Protein 8W1K (pdb70)

Secondary structure (DSSP, 8-state):
-EEEEE-HHHHHHHGGGHHHHHHHHTTPPTT----EEEEETTEEEEEE-HHHHHHHHT-TTTEE-TTTS-HHHHHHHT-TT-GGG--HHHHHHHHHHHHHHHT-HHHHHHHHHHHHHHHHHHHHTTBTS-EEHHHHHHHHHHHHHHHHHT----HHHHHHHHHHHHHHHHHTTSTTTHHHHHHHHHHHHHHHHHHHHHHHTTSSPPPTTSHHHHHHT-B-TTSPBPPHHHHHHHHHTTTHHHHHHHHHHHHHHHHHHH-HHHHHHHHH-SSSHHHHHHHHHHHHHS-S--EEEEEESS-EEETTEEE-TT-EEEEEHHHHHT-TTTSSSTTS--GGGGTT--SHHHHTT-TT--BTB-S-TTTSS--S-HHHHHHHHHHHHHHHHSTTEEE--SHHHH---SSSSS---TT--EEEE---/--EEEEE-HHHHHHHGGGHHHHHHHHTTPPTT----EEEEETTEEEEEE-HHHHHHHHT-TTTEE-TTTS-HHHHHHHT-TT-GGG--HHHHHHHHHHHHHHHT-HHHHHHHHHHHHHHHHHHHHTTBTS-EEHHHHHHHHHHHHHHHHHT----HHHHHHHHHHHHHHHTTTTSTTTHHHHHHHHHHHHHHHHHHHHHHHTTSS-PPTTSHHHHHHT-B-TTSPBPPHHHHHHHHHTTTHHHHTHHHHHHHHHHHHHH-HHHHHHHHH-SSSHHHHHHHHHHHHHS-S--EEEEEESS-EEETTEEE-TT-EEEEEHHHHHT-TTTSSSTTS--GGGGTT--SHHHHTT-TT--BTB-S-TTTSSS-TTHHHHHHHHHHHHHHHHSTTEEE--SHHHH---SSSSS---TT--EEEE---/--EEEEE-THHHHHHGGGHHHHHHHHTTPPTT----EEEEETTEEEEEE-HHHHHHHHT-TTTEE-TTTS-HHHHHHHT-TT-GGG--HHHHHHHHHHHHHHHT-HHHHHHHHHHHHHHHHHHHHTTTTS-EEHHHHHHHHHHHHHHHHHT----HHHHHHHHHHHHHHHHHTTSTTTHHHHHHHHHHHHHHHHHHHHHHHTTSS-PPTTSHHHHHHT-B-TTSPBPPHHHHHHHHHTTTHHHHHHHHHHHHHHHHHHH-HHHHHHHHH-SSSHHHHHHHHHHHHHS-S--EEEEEESS-EEETTEEE-TT-EEEEEHHHHHT-TTTSSSTTS--GGGGTT--SHHHHTT-TT--BTB-S-TTTSSS-S-HHHHHHHHHHHHHHHHSTT-EE--SHHHH---SSSSS---TT--EEE-

InterPro domains:
  IPR001128 Cytochrome P450 [PF00067] (288-388)
  IPR036396 Cytochrome P450 superfamily [G3DSA:1.10.630.10] (4-428)
  IPR036396 Cytochrome P450 superfamily [SSF48264] (42-425)

Foldseek 3Di:
DEDEDECQVVCQQAFLNVVVVQCVNVPHDPLDQDWYWYHYPRFIEIEGEALLLQCVQFPLVWWAQAPWDPCLQCCLQQRPPALSNDHDQQNLQQLVLLLVQFFDPVLLVLLQVQLLVLLVVLQVVQAVHKHFLLLRSLLSLLRSLCVSQQVDDPPVVSSVLSVLLSLLQVASFHPVRSVSSVVSSVVQLVVLLVLLVCCVVVVDPGDPPGNSVSLNCRAGPVNHRDHSSNSSSSSCVRRSVSSVLSQLLLLLLLVCVVCVVLLVVLQVDPQLLSLLLSSLLSLLQDAAPQKAKIFTCAWDARPNHTHHHGGIYIYGLNCLSQRVVLDPNSNDSDSVVCSVPDAVVRVLVRQSSQSQGHDDSSVGPGDSNVRSSSSSSSSSNSSSSDVQKAWDPDPQSNDWDSSTPPIGRNRSTMIHGYDD/DQEDEDECQVVCQQAFLNVVVVQCVNSPHDPLDQDWYWYHYPRFIEIEGEAQLLQCVAFPLVWWAQAPWDPCLQCCLQQRPPALRRDHDQQSLQQLVLLLVQAFDPVLLVLLLVQLLVLLVVLQVVQAVHKHFLLLRSLLSLLSSLCVSQQNDDPPVVSSVLSVLLSLLQVASFHPVRSVSSVVSSVVQLVVLLVLLVCCLVVVDPGDPPGNSVSLNCRAGPVSHRDHSSRSSSVSCVSRSVSSVLSQLLLLLLLVCVVCVVLLVCLQPDDQLLSLLLLSLLSLLQDDAPQKAKIFTCAWDARPNHTHHHGGIYIYGLNCLSQRVVLDPPSNDSDSVVCSVPDAVVSVLVRQSSQSQGHDDSSPGPGDSNPRVSSSSSSSSSSSCSDVQKAWDPDPLSNDWDSSTPPIHRNRSTMIHGHDD/DQEDEDECQVLCLQAFLNVVVVQCVNSPHDPLDQDWYWYHHPRFIEIEGEALLLQCVAFPLVWWAQAPWDDCLQCCLQQRPPALRNDDDQQNLQQLVLLLVQFQDPVLLVLLLVQLLVLLVVLQVVQAVHKHFLLPSLLLSLLRSLCVSQQVDDDPVVSSVLSVLLSLLQVASFHPVRSVSSVVSSVVQLVVLLVLLVCCLVVVDPGDPPGNSVSLNCRAGPVSHRDHSSRSSSVSCVSRSVSSVLSQLLLLLLLVCVVCVVLLVVLQVDPQLLSLLLLSLLSLLQDDAPQKAKIFTCAWDDRPNHTHHHGGIYIYGLNCLSQRVVLDPPSNDSDSVVCSVPDAVVRVLPSQSSQSQGHDDSSPGPGDSNVRNSSSSSSSSSSSSSPPVKDWDPDQLSNDWDSSTPPIGRNRSTMIHD

B-factor: mean 31.52, std 11.43, range [15.17, 100.68]

Structure (mmCIF, N/CA/C/O backbone):
data_8W1K
#
_entry.id   8W1K
#
_cell.length_a   158.905
_cell.length_b   170.367
_cell.length_c   121.603
_cell.angle_alpha   90.00
_cell.angle_beta   90.00
_cell.angle_gamma   90.00
#
_symmetry.space_group_name_H-M   'C 2 2 21'
#
loop_
_entity.id
_entity.type
_entity.pdbx_description
1 polymer 'Fatty acid decarboxylase'
2 non-polymer 'PROTOPORPHYRIN IX CONTAINING FE'
3 non-polymer 'OLEIC ACID'
4 non-polymer DI(HYDROXYETHYL)ETHER
5 non-polymer GLYCEROL
6 non-polymer 'CHLORIDE ION'
7 non-polymer 'TRIETHYLENE GLYCOL'
8 water water
#
loop_
_atom_site.group_PDB
_atom_site.id
_atom_site.type_symbol
_atom_site.label_atom_id
_atom_site.label_alt_id
_atom_site.label_comp_id
_atom_site.label_asym_id
_atom_site.label_entity_id
_atom_site.label_seq_id
_atom_site.pdbx_PDB_ins_code
_atom_site.Cartn_x
_atom_site.Cartn_y
_atom_site.Cartn_z
_atom_site.occupancy
_atom_site.B_iso_or_equiv
_atom_site.auth_seq_id
_atom_site.auth_comp_id
_atom_site.auth_asym_id
_atom_site.auth_atom_id
_atom_site.pdbx_PDB_model_num
ATOM 1 N N . PRO A 1 30 ? -23.038 -14.287 47.995 1.00 41.56 9 PRO A N 1
ATOM 2 C CA . PRO A 1 30 ? -21.653 -13.862 47.757 1.00 35.04 9 PRO A CA 1
ATOM 3 C C . PRO A 1 30 ? -21.593 -12.730 46.754 1.00 46.14 9 PRO A C 1
ATOM 4 O O . PRO A 1 30 ? -22.106 -12.866 45.641 1.00 30.27 9 PRO A O 1
ATOM 8 N N . ARG A 1 31 ? -20.992 -11.613 47.147 1.00 43.22 10 ARG A N 1
ATOM 9 C CA . ARG A 1 31 ? -20.909 -10.443 46.290 1.00 45.09 10 ARG A CA 1
ATOM 10 C C . ARG A 1 31 ? -19.468 -9.967 46.209 1.00 43.91 10 ARG A C 1
ATOM 11 O O . ARG A 1 31 ? -18.678 -10.143 47.141 1.00 45.19 10 ARG A O 1
ATOM 19 N N . VAL A 1 32 ? -19.133 -9.370 45.077 1.00 34.68 11 VAL A N 1
ATOM 20 C CA . VAL A 1 32 ? -17.909 -8.603 44.914 1.00 40.19 11 VAL A CA 1
ATOM 21 C C . VAL A 1 32 ? -18.333 -7.159 44.678 1.00 39.56 11 VAL A C 1
ATOM 22 O O . VAL A 1 32 ? -19.203 -6.895 43.842 1.00 37.48 11 VAL A O 1
ATOM 26 N N . SER A 1 33 ? -17.759 -6.233 45.443 1.00 39.38 12 SER A N 1
ATOM 27 C CA . SER A 1 33 ? -18.231 -4.855 45.427 1.00 45.54 12 SER A CA 1
ATOM 28 C C . SER A 1 33 ? -17.674 -4.097 44.226 1.00 43.74 12 SER A C 1
ATOM 29 O O . SER A 1 33 ? -16.640 -4.452 43.648 1.00 42.41 12 SER A O 1
ATOM 32 N N . GLY A 1 34 ? -18.365 -3.024 43.870 1.00 44.53 13 GLY A N 1
ATOM 33 C CA . GLY A 1 34 ? -17.899 -2.143 42.821 1.00 49.41 13 GLY A CA 1
ATOM 34 C C . GLY A 1 34 ? -18.256 -2.667 41.448 1.00 46.65 13 GLY A C 1
ATOM 35 O O . GLY A 1 34 ? -18.881 -3.715 41.280 1.00 51.36 13 GLY A O 1
ATOM 36 N N . ASP A 1 35 ? -17.847 -1.909 40.441 1.00 49.52 14 ASP A N 1
ATOM 37 C CA . ASP A 1 35 ? -18.070 -2.285 39.054 1.00 43.43 14 ASP A CA 1
ATOM 38 C C . ASP A 1 35 ? -16.791 -2.904 38.520 1.00 38.20 14 ASP A C 1
ATOM 39 O O . ASP A 1 35 ? -15.734 -2.275 38.561 1.00 44.94 14 ASP A O 1
ATOM 44 N N . ARG A 1 36 ? -16.889 -4.133 38.019 1.00 39.92 15 ARG A N 1
ATOM 45 C CA . ARG A 1 36 ? -15.710 -4.899 37.637 1.00 33.99 15 ARG A CA 1
ATOM 46 C C . ARG A 1 36 ? -15.560 -5.004 36.128 1.00 37.67 15 ARG A C 1
ATOM 47 O O . ARG A 1 36 ? -14.866 -5.904 35.643 1.00 36.64 15 ARG A O 1
ATOM 55 N N . THR A 1 37 ? -16.207 -4.103 35.376 1.00 35.42 16 THR A N 1
ATOM 56 C CA . THR A 1 37 ? -16.108 -4.153 33.916 1.00 39.19 16 THR A CA 1
ATOM 57 C C . THR A 1 37 ? -14.656 -4.117 33.452 1.00 38.39 16 THR A C 1
ATOM 58 O O . THR A 1 37 ? -14.254 -4.905 32.587 1.00 33.67 16 THR A O 1
ATOM 62 N N . ILE A 1 38 ? -13.843 -3.223 34.032 1.00 33.84 17 ILE A N 1
ATOM 63 C CA . ILE A 1 38 ? -12.458 -3.108 33.578 1.00 34.53 17 ILE A CA 1
ATOM 64 C C . ILE A 1 38 ? -11.701 -4.401 33.831 1.00 35.58 17 ILE A C 1
ATOM 65 O O . ILE A 1 38 ? -10.797 -4.768 33.067 1.00 36.40 17 ILE A O 1
ATOM 70 N N . GLN A 1 39 ? -12.065 -5.120 34.893 1.00 34.18 18 GLN A N 1
ATOM 71 C CA . GLN A 1 39 ? -11.369 -6.350 35.248 1.00 32.47 18 GLN A CA 1
ATOM 72 C C . GLN A 1 39 ? -11.646 -7.474 34.255 1.00 33.81 18 GLN A C 1
ATOM 73 O O . GLN A 1 39 ? -10.843 -8.407 34.155 1.00 39.47 18 GLN A O 1
ATOM 79 N N . PHE A 1 40 ? -12.744 -7.411 33.492 1.00 39.41 19 PHE A N 1
ATOM 80 C CA . PHE A 1 40 ? -12.942 -8.419 32.452 1.00 35.85 19 PHE A CA 1
ATOM 81 C C . PHE A 1 40 ? -11.826 -8.358 31.419 1.00 47.29 19 PHE A C 1
ATOM 82 O O . PHE A 1 40 ? -11.316 -9.394 30.968 1.00 34.41 19 PHE A O 1
ATOM 90 N N . LEU A 1 41 ? -11.420 -7.145 31.040 1.00 35.97 20 LEU A N 1
ATOM 91 C CA . LEU A 1 41 ? -10.383 -7.005 30.038 1.00 39.78 20 LEU A CA 1
ATOM 92 C C . LEU A 1 41 ? -9.012 -7.352 30.601 1.00 37.69 20 LEU A C 1
ATOM 93 O O . LEU A 1 41 ? -8.151 -7.864 29.879 1.00 46.42 20 LEU A O 1
ATOM 98 N N . THR A 1 42 ? -8.781 -7.096 31.885 1.00 29.67 21 THR A N 1
ATOM 99 C CA . THR A 1 42 ? -7.475 -7.429 32.422 1.00 36.19 21 THR A CA 1
ATOM 100 C C . THR A 1 42 ? -7.350 -8.919 32.755 1.00 37.63 21 THR A C 1
ATOM 101 O O . THR A 1 42 ? -6.254 -9.471 32.637 1.00 36.53 21 THR A O 1
ATOM 105 N N . ASP A 1 43 ? -8.445 -9.583 33.169 1.00 27.83 22 ASP A N 1
ATOM 106 C CA . ASP A 1 43 ? -8.407 -10.965 33.637 1.00 29.36 22 ASP A CA 1
ATOM 107 C C . ASP A 1 43 ? -8.746 -12.001 32.564 1.00 26.44 22 ASP A C 1
ATOM 108 O O . ASP A 1 43 ? -8.365 -13.166 32.722 1.00 23.03 22 ASP A O 1
ATOM 113 N N . GLY A 1 44 ? -9.506 -11.632 31.531 1.00 26.38 23 GLY A N 1
ATOM 114 C CA . GLY A 1 44 ? -9.898 -12.593 30.502 1.00 25.67 23 GLY A CA 1
ATOM 115 C C . GLY A 1 44 ? -10.507 -13.866 31.063 1.00 22.43 23 GLY A C 1
ATOM 116 O O . GLY A 1 44 ? -11.513 -13.818 31.780 1.00 24.93 23 GLY A O 1
ATOM 117 N N . TYR A 1 45 ? -9.886 -15.018 30.764 1.00 20.68 24 TYR A N 1
ATOM 118 C CA . TYR A 1 45 ? -10.463 -16.276 31.200 1.00 21.42 24 TYR A CA 1
ATOM 119 C C . TYR A 1 45 ? -10.345 -16.461 32.705 1.00 24.69 24 TYR A C 1
ATOM 120 O O . TYR A 1 45 ? -11.047 -17.303 33.247 1.00 21.89 24 TYR A O 1
ATOM 129 N N . LEU A 1 46 ? -9.466 -15.706 33.387 1.00 26.70 25 LEU A N 1
ATOM 130 C CA . LEU A 1 46 ? -9.331 -15.809 34.840 1.00 24.47 25 LEU A CA 1
ATOM 131 C C . LEU A 1 46 ? -10.404 -15.047 35.601 1.00 27.46 25 LEU A C 1
ATOM 132 O O . LEU A 1 46 ? -10.477 -15.180 36.820 1.00 23.96 25 LEU A O 1
ATOM 137 N N . LEU A 1 47 ? -11.243 -14.260 34.926 1.00 25.70 26 LEU A N 1
ATOM 138 C CA . LEU A 1 47 ? -12.214 -13.439 35.647 1.00 22.44 26 LEU A CA 1
ATOM 139 C C . LEU A 1 47 ? -13.120 -14.238 36.583 1.00 22.78 26 LEU A C 1
ATOM 140 O O . LEU A 1 47 ? -13.219 -13.866 37.767 1.00 23.45 26 LEU A O 1
ATOM 145 N N . PRO A 1 48 ? -13.824 -15.290 36.152 1.00 21.85 27 PRO A N 1
ATOM 146 C CA . PRO A 1 48 ? -14.752 -15.935 37.108 1.00 23.45 27 PRO A CA 1
ATOM 147 C C . PRO A 1 48 ? -14.060 -16.512 38.333 1.00 26.46 27 PRO A C 1
ATOM 148 O O . PRO A 1 48 ? -14.584 -16.392 39.445 1.00 21.09 27 PRO A O 1
ATOM 152 N N . SER A 1 49 ? -12.914 -17.169 38.172 1.00 23.17 28 SER A N 1
ATOM 153 C CA . SER A 1 49 ? -12.294 -17.755 39.363 1.00 19.68 28 SER A CA 1
ATOM 154 C C . SER A 1 49 ? -11.683 -16.663 40.250 1.00 23.06 28 SER A C 1
ATOM 155 O O . SER A 1 49 ? -11.704 -16.792 41.483 1.00 25.40 28 SER A O 1
ATOM 158 N N . ASN A 1 50 ? -11.227 -15.554 39.660 1.00 21.80 29 ASN A N 1
ATOM 159 C CA . ASN A 1 50 ? -10.800 -14.423 40.488 1.00 23.14 29 ASN A CA 1
ATOM 160 C C . ASN A 1 50 ? -11.955 -13.850 41.306 1.00 26.40 29 ASN A C 1
ATOM 161 O O . ASN A 1 50 ? -11.798 -13.559 42.497 1.00 26.22 29 ASN A O 1
ATOM 166 N N . LEU A 1 51 ? -13.138 -13.712 40.706 1.00 27.61 30 LEU A N 1
ATOM 167 C CA . LEU A 1 51 ? -14.258 -13.155 41.476 1.00 27.82 30 LEU A CA 1
ATOM 168 C C . LEU A 1 51 ? -14.758 -14.115 42.551 1.00 22.49 30 LEU A C 1
ATOM 169 O O . LEU A 1 51 ? -15.166 -13.673 43.625 1.00 25.76 30 LEU A O 1
ATOM 174 N N . ARG A 1 52 ? -14.809 -15.424 42.268 1.00 23.11 31 ARG A N 1
ATOM 175 C CA . ARG A 1 52 ? -15.201 -16.353 43.323 1.00 22.98 31 ARG A CA 1
ATOM 176 C C . ARG A 1 52 ? -14.224 -16.271 44.490 1.00 24.01 31 ARG A C 1
ATOM 177 O O . ARG A 1 52 ? -14.625 -16.340 45.665 1.00 26.26 31 ARG A O 1
ATOM 185 N N . LYS A 1 53 ? -12.939 -16.115 44.186 1.00 22.34 32 LYS A N 1
ATOM 186 C CA . LYS A 1 53 ? -11.954 -16.020 45.258 1.00 21.52 32 LYS A CA 1
ATOM 187 C C . LYS A 1 53 ? -12.148 -14.717 46.041 1.00 25.69 32 LYS A C 1
ATOM 188 O O . LYS A 1 53 ? -12.152 -14.719 47.276 1.00 29.92 32 LYS A O 1
ATOM 194 N N . THR A 1 54 ? -12.321 -13.596 45.331 1.00 26.88 33 THR A N 1
ATOM 195 C CA . THR A 1 54 ? -12.490 -12.309 45.999 1.00 26.34 33 THR A CA 1
ATOM 196 C C . THR A 1 54 ? -13.756 -12.300 46.828 1.00 35.17 33 THR A C 1
ATOM 197 O O . THR A 1 54 ? -13.837 -11.590 47.836 1.00 30.99 33 THR A O 1
ATOM 201 N N . ALA A 1 55 ? -14.743 -13.098 46.442 1.00 25.66 34 ALA A N 1
ATOM 202 C CA . ALA A 1 55 ? -15.994 -13.159 47.181 1.00 30.43 34 ALA A CA 1
ATOM 203 C C . ALA A 1 55 ? -15.894 -14.008 48.434 1.00 34.22 34 ALA A C 1
ATOM 204 O O . ALA A 1 55 ? -16.853 -14.036 49.214 1.00 34.72 34 ALA A O 1
ATOM 206 N N . GLY A 1 56 ? -14.787 -14.719 48.632 1.00 27.51 35 GLY A N 1
ATOM 207 C CA . GLY A 1 56 ? -14.643 -15.564 49.798 1.00 29.76 35 GLY A CA 1
ATOM 208 C C . GLY A 1 56 ? -15.139 -16.969 49.632 1.00 32.18 35 GLY A C 1
ATOM 209 O O . GLY A 1 56 ? -15.276 -17.684 50.631 1.00 32.88 35 GLY A O 1
ATOM 210 N N . LEU A 1 57 ? -15.433 -17.392 48.411 1.00 24.53 36 LEU A N 1
ATOM 211 C CA . LEU A 1 57 ? -15.878 -18.755 48.192 1.00 26.77 36 LEU A CA 1
ATOM 212 C C . LEU A 1 57 ? -14.698 -19.713 48.289 1.00 29.07 36 LEU A C 1
ATOM 213 O O . LEU A 1 57 ? -13.549 -19.341 48.034 1.00 28.80 36 LEU A O 1
ATOM 218 N N . GLU A 1 58 ? -14.990 -20.954 48.634 1.00 29.87 37 GLU A N 1
ATOM 219 C CA . GLU A 1 58 ? -13.919 -21.934 48.604 1.00 33.27 37 GLU A CA 1
ATOM 220 C C . GLU A 1 58 ? -13.671 -22.396 47.164 1.00 32.88 37 GLU A C 1
ATOM 221 O O . GLU A 1 58 ? -14.570 -22.332 46.310 1.00 28.83 37 GLU A O 1
ATOM 227 N N . PRO A 1 59 ? -12.456 -22.839 46.844 1.00 28.98 38 PRO A N 1
ATOM 228 C CA . PRO A 1 59 ? -12.229 -23.406 45.513 1.00 25.75 38 PRO A CA 1
ATOM 229 C C . PRO A 1 59 ? -13.251 -24.503 45.275 1.00 32.98 38 PRO A C 1
ATOM 230 O O . PRO A 1 59 ? -13.676 -25.184 46.210 1.00 34.55 38 PRO A O 1
ATOM 234 N N . GLU A 1 60 ? -13.706 -24.617 44.035 1.00 28.99 39 GLU A N 1
ATOM 235 C CA . GLU A 1 60 ? -14.674 -25.624 43.608 1.00 29.01 39 GLU A CA 1
ATOM 236 C C . GLU A 1 60 ? -16.097 -25.354 44.093 1.00 24.87 39 GLU A C 1
ATOM 237 O O . GLU A 1 60 ? -16.994 -26.193 43.866 1.00 28.68 39 GLU A O 1
ATOM 243 N N . SER A 1 61 ? -16.360 -24.190 44.689 1.00 27.02 40 SER A N 1
ATOM 244 C CA . SER A 1 61 ? -17.716 -23.857 45.100 1.00 27.80 40 SER A CA 1
ATOM 245 C C . SER A 1 61 ? -18.664 -23.773 43.909 1.00 28.28 40 SER A C 1
ATOM 246 O O . SER A 1 61 ? -18.329 -23.215 42.864 1.00 28.58 40 SER A O 1
ATOM 249 N N . MET A 1 62 ? -19.883 -24.267 44.099 1.00 27.72 41 MET A N 1
ATOM 250 C CA . MET A 1 62 ? -20.932 -24.099 43.106 1.00 32.17 41 MET A CA 1
ATOM 251 C C . MET A 1 62 ? -21.881 -22.963 43.444 1.00 33.12 41 MET A C 1
ATOM 252 O O . MET A 1 62 ? -22.937 -22.849 42.813 1.00 32.38 41 MET A O 1
ATOM 257 N N A CYS A 1 63 ? -21.526 -22.104 44.413 0.39 30.42 42 CYS A N 1
ATOM 258 N N B CYS A 1 63 ? -21.522 -22.122 44.409 0.61 30.39 42 CYS A N 1
ATOM 259 C CA A CYS A 1 63 ? -22.358 -20.959 44.778 0.39 31.55 42 CYS A CA 1
ATOM 260 C CA B CYS A 1 63 ? -22.344 -20.969 44.742 0.61 31.59 42 CYS A CA 1
ATOM 261 C C A CYS A 1 63 ? -22.181 -19.827 43.762 0.39 28.60 42 CYS A C 1
ATOM 262 C C B CYS A 1 63 ? -22.195 -19.879 43.683 0.61 28.56 42 CYS A C 1
ATOM 263 O O A CYS A 1 63 ? -21.059 -19.549 43.328 0.39 27.87 42 CYS A O 1
ATOM 264 O O B CYS A 1 63 ? -21.096 -19.655 43.164 0.61 27.77 42 CYS A O 1
ATOM 269 N N . PRO A 1 64 ? -23.266 -19.155 43.382 1.00 28.40 43 PRO A N 1
ATOM 270 C CA . PRO A 1 64 ? -23.152 -18.016 42.460 1.00 28.59 43 PRO A CA 1
ATOM 271 C C . PRO A 1 64 ? -22.395 -16.859 43.092 1.00 30.43 43 PRO A C 1
ATOM 272 O O . PRO A 1 64 ? -22.362 -16.709 44.314 1.00 33.35 43 PRO A O 1
ATOM 276 N N . VAL A 1 65 ? -21.777 -16.028 42.249 1.00 26.75 44 VAL A N 1
ATOM 277 C CA . VAL A 1 65 ? -21.135 -14.801 42.727 1.00 25.98 44 VAL A CA 1
ATOM 278 C C . VAL A 1 65 ? -21.694 -13.642 41.916 1.00 30.29 44 VAL A C 1
ATOM 279 O O . VAL A 1 65 ? -21.837 -13.746 40.690 1.00 24.68 44 VAL A O 1
ATOM 283 N N . THR A 1 66 ? -22.020 -12.545 42.594 1.00 27.58 45 THR A N 1
ATOM 284 C CA . THR A 1 66 ? -22.646 -11.393 41.948 1.00 26.76 45 THR A CA 1
ATOM 285 C C . THR A 1 66 ? -21.745 -10.178 42.050 1.00 32.48 45 THR A C 1
ATOM 286 O O . THR A 1 66 ? -21.137 -9.932 43.098 1.00 31.81 45 THR A O 1
ATOM 290 N N . THR A 1 67 ? -21.638 -9.445 40.940 1.00 27.33 46 THR A N 1
ATOM 291 C CA . THR A 1 67 ? -20.874 -8.208 40.865 1.00 30.71 46 THR A CA 1
ATOM 292 C C . THR A 1 67 ? -21.644 -7.235 39.969 1.00 27.25 46 THR A C 1
ATOM 293 O O . THR A 1 67 ? -22.783 -7.496 39.575 1.00 31.14 46 THR A O 1
ATOM 297 N N . LYS A 1 68 ? -21.046 -6.090 39.664 1.00 29.81 47 LYS A N 1
ATOM 298 C CA . LYS A 1 68 ? -21.616 -5.172 38.690 1.00 33.76 47 LYS A CA 1
ATOM 299 C C . LYS A 1 68 ? -20.762 -5.203 37.438 1.00 32.08 47 LYS A C 1
ATOM 300 O O . LYS A 1 68 ? -19.537 -5.114 37.522 1.00 34.94 47 LYS A O 1
ATOM 306 N N . LEU A 1 69 ? -21.409 -5.346 36.289 1.00 31.23 48 LEU A N 1
ATOM 307 C CA . LEU A 1 69 ? -20.741 -5.270 35.000 1.00 36.83 48 LEU A CA 1
ATOM 308 C C . LEU A 1 69 ? -21.588 -4.363 34.130 1.00 30.66 48 LEU A C 1
ATOM 309 O O . LEU A 1 69 ? -22.816 -4.492 34.122 1.00 32.57 48 LEU A O 1
ATOM 314 N N . LEU A 1 70 ? -20.942 -3.413 33.458 1.00 39.26 49 LEU A N 1
ATOM 315 C CA . LEU A 1 70 ? -21.641 -2.491 32.559 1.00 41.99 49 LEU A CA 1
ATOM 316 C C . LEU A 1 70 ? -22.799 -1.793 33.268 1.00 39.78 49 LEU A C 1
ATOM 317 O O . LEU A 1 70 ? -23.887 -1.621 32.708 1.00 37.58 49 LEU A O 1
ATOM 322 N N . GLY A 1 71 ? -22.577 -1.421 34.529 1.00 36.09 50 GLY A N 1
ATOM 323 C CA . GLY A 1 71 ? -23.572 -0.695 35.290 1.00 38.52 50 GLY A CA 1
ATOM 324 C C . GLY A 1 71 ? -24.773 -1.473 35.788 1.00 45.80 50 GLY A C 1
ATOM 325 O O . GLY A 1 71 ? -25.715 -0.859 36.291 1.00 40.05 50 GLY A O 1
ATOM 326 N N . GLN A 1 72 ? -24.805 -2.795 35.655 1.00 33.88 51 GLN A N 1
ATOM 327 C CA . GLN A 1 72 ? -25.913 -3.579 36.194 1.00 29.61 51 GLN A CA 1
ATOM 328 C C . GLN A 1 72 ? -25.371 -4.812 36.897 1.00 29.81 51 GLN A C 1
ATOM 329 O O . GLN A 1 72 ? -24.250 -5.250 36.637 1.00 30.95 51 GLN A O 1
ATOM 335 N N . ASP A 1 73 ? -26.207 -5.404 37.747 1.00 29.09 52 ASP A N 1
ATOM 336 C CA . ASP A 1 73 ? -25.820 -6.648 38.390 1.00 29.08 52 ASP A CA 1
ATOM 337 C C . ASP A 1 73 ? -25.559 -7.739 37.354 1.00 27.59 52 ASP A C 1
ATOM 338 O O . ASP A 1 73 ? -26.173 -7.778 36.278 1.00 24.05 52 ASP A O 1
ATOM 343 N N . ALA A 1 74 ? -24.633 -8.634 37.700 1.00 26.16 53 ALA A N 1
ATOM 344 C CA . ALA A 1 74 ? -24.348 -9.830 36.917 1.00 23.35 53 ALA A CA 1
ATOM 345 C C . ALA A 1 74 ? -23.998 -10.934 37.891 1.00 31.88 53 ALA A C 1
ATOM 346 O O . ALA A 1 74 ? -23.121 -10.759 38.740 1.00 27.14 53 ALA A O 1
ATOM 348 N N . THR A 1 75 ? -24.669 -12.062 37.773 1.00 22.70 54 THR A N 1
ATOM 349 C CA . THR A 1 75 ? -24.423 -13.191 38.650 1.00 23.73 54 THR A CA 1
ATOM 350 C C . THR A 1 75 ? -23.760 -14.284 37.823 1.00 24.18 54 THR A C 1
ATOM 351 O O . THR A 1 75 ? -24.292 -14.668 36.779 1.00 23.17 54 THR A O 1
ATOM 355 N N . ILE A 1 76 ? -22.617 -14.781 38.280 1.00 24.13 55 ILE A N 1
ATOM 356 C CA . ILE A 1 76 ? -21.856 -15.781 37.530 1.00 23.57 55 ILE A CA 1
ATOM 357 C C . ILE A 1 76 ? -22.122 -17.145 38.148 1.00 25.81 55 ILE A C 1
ATOM 358 O O . ILE A 1 76 ? -21.929 -17.327 39.356 1.00 25.58 55 ILE A O 1
ATOM 363 N N . VAL A 1 77 ? -22.536 -18.115 37.308 1.00 22.41 56 VAL A N 1
ATOM 364 C CA . VAL A 1 77 ? -22.927 -19.465 37.715 1.00 21.62 56 VAL A CA 1
ATOM 365 C C . VAL A 1 77 ? -22.117 -20.473 36.891 1.00 18.79 56 VAL A C 1
ATOM 366 O O . VAL A 1 77 ? -21.625 -20.155 35.800 1.00 22.41 56 VAL A O 1
ATOM 370 N N . ARG A 1 78 ? -21.930 -21.673 37.445 1.00 23.43 57 ARG A N 1
ATOM 371 C CA . ARG A 1 78 ? -21.242 -22.732 36.701 1.00 24.83 57 ARG A CA 1
ATOM 372 C C . ARG A 1 78 ? -21.813 -24.081 37.111 1.00 27.69 57 ARG A C 1
ATOM 373 O O . ARG A 1 78 ? -22.515 -24.192 38.112 1.00 31.60 57 ARG A O 1
ATOM 381 N N . GLY A 1 79 ? -21.528 -25.123 36.310 1.00 23.63 58 GLY A N 1
ATOM 382 C CA . GLY A 1 79 ? -22.000 -26.451 36.662 1.00 22.56 58 GLY A CA 1
ATOM 383 C C . GLY A 1 79 ? -23.420 -26.717 36.188 1.00 25.70 58 GLY A C 1
ATOM 384 O O . GLY A 1 79 ? -24.093 -25.876 35.579 1.00 25.55 58 GLY A O 1
ATOM 385 N N . SER A 1 80 ? -23.872 -27.936 36.482 1.00 27.74 59 SER A N 1
ATOM 386 C CA . SER A 1 80 ? -25.140 -28.431 35.943 1.00 20.86 59 SER A CA 1
ATOM 387 C C . SER A 1 80 ? -26.321 -27.569 36.360 1.00 24.73 59 SER A C 1
ATOM 388 O O . SER A 1 80 ? -27.214 -27.300 35.542 1.00 26.29 59 SER A O 1
ATOM 391 N N . ALA A 1 81 ? -26.366 -27.148 37.625 1.00 24.73 60 ALA A N 1
ATOM 392 C CA . ALA A 1 81 ? -27.486 -26.306 38.052 1.00 28.74 60 ALA A CA 1
ATOM 393 C C . ALA A 1 81 ? -27.426 -24.941 37.370 1.00 24.19 60 ALA A C 1
ATOM 394 O O . ALA A 1 81 ? -28.460 -24.378 36.984 1.00 25.71 60 ALA A O 1
ATOM 396 N N . GLY A 1 82 ? -26.220 -24.415 37.189 1.00 20.13 61 GLY A N 1
ATOM 397 C CA . GLY A 1 82 ? -26.065 -23.153 36.485 1.00 24.74 61 GLY A CA 1
ATOM 398 C C . GLY A 1 82 ? -26.490 -23.271 35.032 1.00 25.20 61 GLY A C 1
ATOM 399 O O . GLY A 1 82 ? -27.077 -22.336 34.465 1.00 21.94 61 GLY A O 1
ATOM 400 N N . ILE A 1 83 ? -26.208 -24.427 34.412 1.00 21.55 62 ILE A N 1
ATOM 401 C CA . ILE A 1 83 ? -26.633 -24.669 33.033 1.00 22.53 62 ILE A CA 1
ATOM 402 C C . ILE A 1 83 ? -28.157 -24.655 32.947 1.00 25.94 62 ILE A C 1
ATOM 403 O O . ILE A 1 83 ? -28.750 -24.012 32.069 1.00 22.25 62 ILE A O 1
ATOM 408 N N . ASP A 1 84 ? -28.817 -25.342 33.877 1.00 24.68 63 ASP A N 1
ATOM 409 C CA . ASP A 1 84 ? -30.271 -25.407 33.835 1.00 22.24 63 ASP A CA 1
ATOM 410 C C . ASP A 1 84 ? -30.894 -24.031 33.960 1.00 27.75 63 ASP A C 1
ATOM 411 O O . ASP A 1 84 ? -31.901 -23.746 33.299 1.00 25.12 63 ASP A O 1
ATOM 416 N N . LEU A 1 85 ? -30.310 -23.162 34.795 1.00 21.45 64 LEU A N 1
ATOM 417 C CA . LEU A 1 85 ? -30.816 -21.793 34.921 1.00 22.87 64 LEU A CA 1
ATOM 418 C C . LEU A 1 85 ? -30.608 -21.007 33.638 1.00 25.95 64 LEU A C 1
ATOM 419 O O . LEU A 1 85 ? -31.539 -20.376 33.118 1.00 24.83 64 LEU A O 1
ATOM 424 N N . PHE A 1 86 ? -29.383 -21.021 33.127 1.00 22.29 65 PHE A N 1
ATOM 425 C CA . PHE A 1 86 ? -29.011 -20.215 31.972 1.00 20.42 65 PHE A CA 1
ATOM 426 C C . PHE A 1 86 ? -29.894 -20.524 30.765 1.00 21.62 65 PHE A C 1
ATOM 427 O O . PHE A 1 86 ? -30.293 -19.619 30.029 1.00 22.35 65 PHE A O 1
ATOM 435 N N . TYR A 1 87 ? -30.253 -21.791 30.569 1.00 20.07 66 TYR A N 1
ATOM 436 C CA . TYR A 1 87 ? -31.016 -22.222 29.409 1.00 23.95 66 TYR A CA 1
ATOM 437 C C . TYR A 1 87 ? -32.507 -22.310 29.697 1.00 24.48 66 TYR A C 1
ATOM 438 O O . TYR A 1 87 ? -33.255 -22.866 28.891 1.00 24.11 66 TYR A O 1
ATOM 447 N N . ASP A 1 88 ? -32.964 -21.737 30.804 1.00 18.93 67 ASP A N 1
ATOM 448 C CA . ASP A 1 88 ? -34.406 -21.741 31.106 1.00 20.16 67 ASP A CA 1
ATOM 449 C C . ASP A 1 88 ? -35.009 -20.501 30.451 1.00 22.82 67 ASP A C 1
ATOM 450 O O . ASP A 1 88 ? -34.926 -19.391 30.987 1.00 22.78 67 ASP A O 1
ATOM 455 N N . GLU A 1 89 ? -35.612 -20.680 29.276 1.00 21.82 68 GLU A N 1
ATOM 456 C CA . GLU A 1 89 ? -36.133 -19.532 28.543 1.00 23.68 68 GLU A CA 1
ATOM 457 C C . GLU A 1 89 ? -37.413 -18.959 29.144 1.00 28.00 68 GLU A C 1
ATOM 458 O O . GLU A 1 89 ? -37.897 -17.938 28.649 1.00 25.47 68 GLU A O 1
ATOM 464 N N . ASP A 1 90 ? -37.970 -19.586 30.169 1.00 26.22 69 ASP A N 1
ATOM 465 C CA . ASP A 1 90 ? -39.033 -18.939 30.932 1.00 29.95 69 ASP A CA 1
ATOM 466 C C . ASP A 1 90 ? -38.515 -17.758 31.743 1.00 30.36 69 ASP A C 1
ATOM 467 O O . ASP A 1 90 ? -39.305 -16.870 32.089 1.00 27.39 69 ASP A O 1
ATOM 472 N N . VAL A 1 91 ? -37.225 -17.740 32.093 1.00 25.71 70 VAL A N 1
ATOM 473 C CA . VAL A 1 91 ? -36.691 -16.667 32.938 1.00 25.57 70 VAL A CA 1
ATOM 474 C C . VAL A 1 91 ? -35.487 -15.962 32.328 1.00 23.50 70 VAL A C 1
ATOM 475 O O . VAL A 1 91 ? -35.064 -14.922 32.841 1.00 26.80 70 VAL A O 1
ATOM 479 N N . MET A 1 92 ? -34.912 -16.504 31.255 1.00 22.37 71 MET A N 1
ATOM 480 C CA . MET A 1 92 ? -33.718 -15.921 30.646 1.00 26.33 71 MET A CA 1
ATOM 481 C C . MET A 1 92 ? -34.009 -15.513 29.203 1.00 23.54 71 MET A C 1
ATOM 482 O O . MET A 1 92 ? -34.628 -16.267 28.453 1.00 24.92 71 MET A O 1
ATOM 487 N N . GLN A 1 93 ? -33.525 -14.334 28.813 1.00 16.84 72 GLN A N 1
ATOM 488 C CA . GLN A 1 93 ? -33.594 -13.849 27.449 1.00 22.00 72 GLN A CA 1
ATOM 489 C C . GLN A 1 93 ? -32.178 -13.527 26.993 1.00 24.98 72 GLN A C 1
ATOM 490 O O . GLN A 1 93 ? -31.277 -13.360 27.812 1.00 26.11 72 GLN A O 1
ATOM 496 N N . ARG A 1 94 ? -31.971 -13.450 25.682 1.00 20.71 73 ARG A N 1
ATOM 497 C CA . ARG A 1 94 ? -30.661 -13.045 25.181 1.00 20.96 73 ARG A CA 1
ATOM 498 C C . ARG A 1 94 ? -30.611 -11.639 24.614 1.00 21.22 73 ARG A C 1
ATOM 499 O O . ARG A 1 94 ? -29.510 -11.088 24.478 1.00 24.94 73 ARG A O 1
ATOM 507 N N . GLU A 1 95 ? -31.749 -11.044 24.256 1.00 19.65 74 GLU A N 1
ATOM 508 C CA . GLU A 1 95 ? -31.681 -9.712 23.672 1.00 23.05 74 GLU A CA 1
ATOM 509 C C . GLU A 1 95 ? -31.016 -8.755 24.654 1.00 21.61 74 GLU A C 1
ATOM 510 O O . GLU A 1 95 ? -31.455 -8.631 25.802 1.00 27.32 74 GLU A O 1
ATOM 516 N N . GLY A 1 96 ? -29.962 -8.080 24.201 1.00 24.54 75 GLY A N 1
ATOM 517 C CA . GLY A 1 96 ? -29.259 -7.114 25.024 1.00 28.21 75 GLY A CA 1
ATOM 518 C C . GLY A 1 96 ? -28.239 -7.706 25.981 1.00 28.68 75 GLY A C 1
ATOM 519 O O . GLY A 1 96 ? -27.554 -6.942 26.689 1.00 26.19 75 GLY A O 1
ATOM 520 N N . ALA A 1 97 ? -28.104 -9.037 26.032 1.00 24.12 76 ALA A N 1
ATOM 521 C CA . ALA A 1 97 ? -27.202 -9.630 27.023 1.00 22.08 76 ALA A CA 1
ATOM 522 C C . ALA A 1 97 ? -25.738 -9.432 26.642 1.00 19.79 76 ALA A C 1
ATOM 523 O O . ALA A 1 97 ? -24.913 -9.111 27.502 1.00 24.28 76 ALA A O 1
ATOM 525 N N . MET A 1 98 ? -25.396 -9.625 25.387 1.00 24.57 77 MET A N 1
ATOM 526 C CA . MET A 1 98 ? -24.016 -9.471 24.977 1.00 21.38 77 MET A CA 1
ATOM 527 C C . MET A 1 98 ? -23.755 -7.998 24.705 1.00 30.29 77 MET A C 1
ATOM 528 O O . MET A 1 98 ? -24.531 -7.365 23.983 1.00 25.05 77 MET A O 1
ATOM 533 N N . PRO A 1 99 ? -22.695 -7.421 25.257 1.00 29.82 78 PRO A N 1
ATOM 534 C CA . PRO A 1 99 ? -22.363 -6.033 24.938 1.00 32.38 78 PRO A CA 1
ATOM 535 C C . PRO A 1 99 ? -22.092 -5.880 23.455 1.00 27.59 78 PRO A C 1
ATOM 536 O O . PRO A 1 99 ? -21.348 -6.681 22.859 1.00 26.50 78 PRO A O 1
ATOM 540 N N . PRO A 1 100 ? -22.669 -4.846 22.831 1.00 26.18 79 PRO A N 1
ATOM 541 C CA . PRO A 1 100 ? -22.514 -4.669 21.384 1.00 24.53 79 PRO A CA 1
ATOM 542 C C . PRO A 1 100 ? -21.083 -4.594 20.916 1.00 25.30 79 PRO A C 1
ATOM 543 O O . PRO A 1 100 ? -20.775 -5.053 19.807 1.00 27.41 79 PRO A O 1
ATOM 547 N N . VAL A 1 101 ? -20.185 -4.014 21.712 1.00 25.82 80 VAL A N 1
ATOM 548 C CA . VAL A 1 101 ? -18.800 -3.900 21.262 1.00 27.31 80 VAL A CA 1
ATOM 549 C C . VAL A 1 101 ? -18.186 -5.273 20.975 1.00 25.38 80 VAL A C 1
ATOM 550 O O . VAL A 1 101 ? -17.299 -5.393 20.131 1.00 24.34 80 VAL A O 1
ATOM 554 N N . ILE A 1 102 ? -18.662 -6.325 21.638 1.00 24.87 81 ILE A N 1
ATOM 555 C CA . ILE A 1 102 ? -18.289 -7.699 21.281 1.00 22.88 81 ILE A CA 1
ATOM 556 C C . ILE A 1 102 ? -19.234 -8.271 20.235 1.00 24.65 81 ILE A C 1
ATOM 557 O O . ILE A 1 102 ? -18.791 -8.740 19.182 1.00 23.35 81 ILE A O 1
ATOM 562 N N . GLY A 1 103 ? -20.541 -8.215 20.503 1.00 24.38 82 GLY A N 1
ATOM 563 C CA . GLY A 1 103 ? -21.489 -8.945 19.675 1.00 24.22 82 GLY A CA 1
ATOM 564 C C . GLY A 1 103 ? -21.617 -8.397 18.266 1.00 26.19 82 GLY A C 1
ATOM 565 O O . GLY A 1 103 ? -21.687 -9.161 17.295 1.00 25.04 82 GLY A O 1
ATOM 566 N N . ASP A 1 104 ? -21.682 -7.070 18.133 1.00 21.90 83 ASP A N 1
ATOM 567 C CA . ASP A 1 104 ? -21.843 -6.486 16.814 1.00 24.51 83 ASP A CA 1
ATOM 568 C C . ASP A 1 104 ? -20.646 -6.783 15.933 1.00 25.05 83 ASP A C 1
ATOM 569 O O . ASP A 1 104 ? -20.799 -6.900 14.717 1.00 26.73 83 ASP A O 1
ATOM 574 N N . ALA A 1 105 ? -19.445 -6.921 16.520 1.00 22.04 84 ALA A N 1
ATOM 575 C CA . ALA A 1 105 ? -18.273 -7.321 15.743 1.00 23.63 84 ALA A CA 1
ATOM 576 C C . ALA A 1 105 ? -18.258 -8.822 15.494 1.00 25.14 84 ALA A C 1
ATOM 577 O O . ALA A 1 105 ? -18.086 -9.268 14.352 1.00 22.70 84 ALA A O 1
ATOM 579 N N . LEU A 1 106 ? -18.465 -9.621 16.552 1.00 23.26 85 LEU A N 1
ATOM 580 C CA . LEU A 1 106 ? -18.293 -11.070 16.425 1.00 23.25 85 LEU A CA 1
ATOM 581 C C . LEU A 1 106 ? -19.390 -11.699 15.571 1.00 22.59 85 LEU A C 1
ATOM 582 O O . LEU A 1 106 ? -19.105 -12.465 14.634 1.00 23.33 85 LEU A O 1
ATOM 587 N N . VAL A 1 107 ? -20.650 -11.423 15.883 1.00 20.49 86 VAL A N 1
ATOM 588 C CA . VAL A 1 107 ? -21.737 -12.117 15.197 1.00 21.96 86 VAL A CA 1
ATOM 589 C C . VAL A 1 107 ? -22.581 -11.192 14.326 1.00 25.17 86 VAL A C 1
ATOM 590 O O . VAL A 1 107 ? -23.360 -11.696 13.498 1.00 24.75 86 VAL A O 1
ATOM 594 N N . GLY A 1 108 ? -22.446 -9.877 14.461 1.00 24.15 87 GLY A N 1
ATOM 595 C CA . GLY A 1 108 ? -23.173 -8.939 13.623 1.00 24.06 87 GLY A CA 1
ATOM 596 C C . GLY A 1 108 ? -24.536 -8.556 14.187 1.00 24.78 87 GLY A C 1
ATOM 597 O O . GLY A 1 108 ? -25.127 -9.241 15.018 1.00 24.20 87 GLY A O 1
ATOM 598 N N . LYS A 1 109 ? -25.045 -7.418 13.715 1.00 23.89 88 LYS A N 1
ATOM 599 C CA . LYS A 1 109 ? -26.335 -6.927 14.174 1.00 24.98 88 LYS A CA 1
ATOM 600 C C . LYS A 1 109 ? -27.482 -7.780 13.636 1.00 25.19 88 LYS A C 1
ATOM 601 O O . LYS A 1 109 ? -27.454 -8.246 12.499 1.00 24.97 88 LYS A O 1
ATOM 607 N N . GLY A 1 110 ? -28.496 -7.985 14.460 1.00 23.18 89 GLY A N 1
ATOM 608 C CA . GLY A 1 110 ? -29.655 -8.747 14.051 1.00 28.63 89 GLY A CA 1
ATOM 609 C C . GLY A 1 110 ? -29.448 -10.244 13.988 1.00 28.94 89 GLY A C 1
ATOM 610 O O . GLY A 1 110 ? -30.324 -10.946 13.484 1.00 26.76 89 GLY A O 1
ATOM 611 N N . ALA A 1 111 ? -28.314 -10.752 14.469 1.00 22.64 90 ALA A N 1
ATOM 612 C CA . ALA A 1 111 ? -28.033 -12.179 14.397 1.00 25.98 90 ALA A CA 1
ATOM 613 C C . ALA A 1 111 ? -28.970 -12.975 15.308 1.00 23.80 90 ALA A C 1
ATOM 614 O O . ALA A 1 111 ? -29.480 -12.471 16.324 1.00 24.15 90 ALA A O 1
ATOM 616 N N . VAL A 1 112 ? -29.140 -14.262 14.960 1.00 22.21 91 VAL A N 1
ATOM 617 C CA . VAL A 1 112 ? -29.945 -15.209 15.739 1.00 17.96 91 VAL A CA 1
ATOM 618 C C . VAL A 1 112 ? -29.564 -15.197 17.213 1.00 18.80 91 VAL A C 1
ATOM 619 O O . VAL A 1 112 ? -30.417 -15.433 18.079 1.00 20.83 91 VAL A O 1
ATOM 623 N N . HIS A 1 113 ? -28.285 -14.907 17.528 1.00 18.37 92 HIS A N 1
ATOM 624 C CA . HIS A 1 113 ? -27.839 -14.926 18.937 1.00 21.04 92 HIS A CA 1
ATOM 625 C C . HIS A 1 113 ? -28.635 -13.941 19.799 1.00 26.58 92 HIS A C 1
ATOM 626 O O . HIS A 1 113 ? -28.813 -14.155 21.006 1.00 22.35 92 HIS A O 1
ATOM 633 N N . ASN A 1 114 ? -29.123 -12.863 19.194 1.00 22.05 93 ASN A N 1
ATOM 634 C CA . ASN A 1 114 ? -29.825 -11.788 19.888 1.00 24.66 93 ASN A CA 1
ATOM 635 C C . ASN A 1 114 ? -31.325 -12.002 19.978 1.00 29.76 93 ASN A C 1
ATOM 636 O O . ASN A 1 114 ? -32.004 -11.194 20.616 1.00 26.80 93 ASN A O 1
ATOM 641 N N . LEU A 1 115 ? -31.861 -13.048 19.356 1.00 20.41 94 LEU A N 1
ATOM 642 C CA . LEU A 1 115 ? -33.307 -13.227 19.249 1.00 20.45 94 LEU A CA 1
ATOM 643 C C . LEU A 1 115 ? -33.842 -14.086 20.396 1.00 22.28 94 LEU A C 1
ATOM 644 O O . LEU A 1 115 ? -33.131 -14.917 20.968 1.00 22.99 94 LEU A O 1
ATOM 649 N N . ASP A 1 116 ? -35.121 -13.898 20.717 1.00 18.15 95 ASP A N 1
ATOM 650 C CA . ASP A 1 116 ? -35.793 -14.684 21.736 1.00 21.49 95 ASP A CA 1
ATOM 651 C C . ASP A 1 116 ? -37.117 -15.203 21.190 1.00 22.72 95 ASP A C 1
ATOM 652 O O . ASP A 1 116 ? -37.620 -14.730 20.166 1.00 23.20 95 ASP A O 1
ATOM 657 N N . GLY A 1 117 ? -37.675 -16.188 21.886 1.00 19.27 96 GLY A N 1
ATOM 658 C CA . GLY A 1 117 ? -39.069 -16.540 21.586 1.00 24.39 96 GLY A CA 1
ATOM 659 C C . GLY A 1 117 ? -39.266 -17.205 20.230 1.00 24.33 96 GLY A C 1
ATOM 660 O O . GLY A 1 117 ? -38.358 -17.819 19.661 1.00 21.36 96 GLY A O 1
ATOM 661 N N . GLU A 1 118 ? -40.478 -17.068 19.683 1.00 23.28 97 GLU A N 1
ATOM 662 C CA . GLU A 1 118 ? -40.769 -17.754 18.427 1.00 23.36 97 GLU A CA 1
ATOM 663 C C . GLU A 1 118 ? -39.875 -17.243 17.299 1.00 22.02 97 GLU A C 1
ATOM 664 O O . GLU A 1 118 ? -39.433 -18.027 16.457 1.00 25.39 97 GLU A O 1
ATOM 670 N N . GLU A 1 119 ? -39.560 -15.948 17.278 1.00 22.41 98 GLU A N 1
ATOM 671 C CA . GLU A 1 119 ? -38.666 -15.478 16.215 1.00 22.49 98 GLU A CA 1
ATOM 672 C C . GLU A 1 119 ? -37.311 -16.180 16.304 1.00 22.56 98 GLU A C 1
ATOM 673 O O . GLU A 1 119 ? -36.740 -16.560 15.277 1.00 21.66 98 GLU A O 1
ATOM 679 N N . HIS A 1 120 ? -36.790 -16.356 17.523 1.00 23.38 99 HIS A N 1
ATOM 680 C CA . HIS A 1 120 ? -35.549 -17.116 17.657 1.00 22.77 99 HIS A CA 1
ATOM 681 C C . HIS A 1 120 ? -35.722 -18.555 17.154 1.00 19.78 99 HIS A C 1
ATOM 682 O O . HIS A 1 120 ? -34.880 -19.078 16.423 1.00 20.37 99 HIS A O 1
ATOM 689 N N . LYS A 1 121 ? -36.800 -19.215 17.561 1.00 20.97 100 LYS A N 1
ATOM 690 C CA . LYS A 1 121 ? -37.005 -20.603 17.150 1.00 23.34 100 LYS A CA 1
ATOM 691 C C . LYS A 1 121 ? -37.062 -20.756 15.625 1.00 20.82 100 LYS A C 1
ATOM 692 O O . LYS A 1 121 ? -36.492 -21.702 15.074 1.00 22.99 100 LYS A O 1
ATOM 698 N N . VAL A 1 122 ? -37.738 -19.830 14.934 1.00 22.15 101 VAL A N 1
ATOM 699 C CA . VAL A 1 122 ? -37.876 -19.887 13.477 1.00 23.16 101 VAL A CA 1
ATOM 700 C C . VAL A 1 122 ? -36.525 -19.671 12.782 1.00 20.93 101 VAL A C 1
ATOM 701 O O . VAL A 1 122 ? -36.179 -20.366 11.811 1.00 23.13 101 VAL A O 1
ATOM 705 N N . ARG A 1 123 ? -35.775 -18.663 13.222 1.00 20.53 102 ARG A N 1
ATOM 706 C CA . ARG A 1 123 ? -34.455 -18.400 12.661 1.00 19.61 102 ARG A CA 1
ATOM 707 C C . ARG A 1 123 ? -33.510 -19.572 12.943 1.00 19.53 102 ARG A C 1
ATOM 708 O O . ARG A 1 123 ? -32.768 -20.040 12.054 1.00 21.39 102 ARG A O 1
ATOM 716 N N . LYS A 1 124 ? -33.526 -20.063 14.180 1.00 18.70 103 LYS A N 1
ATOM 717 C CA . LYS A 1 124 ? -32.624 -21.152 14.563 1.00 20.44 103 LYS A CA 1
ATOM 718 C C . LYS A 1 124 ? -32.970 -22.449 13.820 1.00 23.89 103 LYS A C 1
ATOM 719 O O . LYS A 1 124 ? -32.069 -23.193 13.409 1.00 21.58 103 LYS A O 1
ATOM 725 N N . ALA A 1 125 ? -34.262 -22.713 13.581 1.00 20.81 104 ALA A N 1
ATOM 726 C CA . ALA A 1 125 ? -34.601 -23.897 12.795 1.00 21.75 104 ALA A CA 1
ATOM 727 C C . ALA A 1 125 ? -33.943 -23.849 11.427 1.00 21.03 104 ALA A C 1
ATOM 728 O O . ALA A 1 125 ? -33.443 -24.868 10.936 1.00 22.29 104 ALA A O 1
ATOM 730 N N . GLN A 1 126 ? -33.950 -22.669 10.783 1.00 21.21 105 GLN A N 1
ATOM 731 C CA . GLN A 1 126 ? -33.400 -22.559 9.446 1.00 19.74 105 GLN A CA 1
ATOM 732 C C . GLN A 1 126 ? -31.877 -22.677 9.448 1.00 23.29 105 GLN A C 1
ATOM 733 O O . GLN A 1 126 ? -31.287 -23.172 8.480 1.00 23.93 105 GLN A O 1
ATOM 739 N N . MET A 1 127 ? -31.223 -22.189 10.501 1.00 21.87 106 MET A N 1
ATOM 740 C CA . MET A 1 127 ? -29.767 -22.286 10.574 1.00 22.20 106 MET A CA 1
ATOM 741 C C . MET A 1 127 ? -29.318 -23.680 11.009 1.00 21.84 106 MET A C 1
ATOM 742 O O . MET A 1 127 ? -28.354 -24.211 10.455 1.00 24.83 106 MET A O 1
ATOM 747 N N . ALA A 1 128 ? -30.004 -24.293 11.976 1.00 18.36 107 ALA A N 1
ATOM 748 C CA . ALA A 1 128 ? -29.690 -25.665 12.371 1.00 21.84 107 ALA A CA 1
ATOM 749 C C . ALA A 1 128 ? -29.951 -26.650 11.228 1.00 26.75 107 ALA A C 1
ATOM 750 O O . ALA A 1 128 ? -29.250 -27.659 11.096 1.00 23.53 107 ALA A O 1
ATOM 752 N N . ALA A 1 129 ? -30.906 -26.340 10.349 1.00 22.35 108 ALA A N 1
ATOM 753 C CA . ALA A 1 129 ? -31.156 -27.224 9.217 1.00 23.55 108 ALA A CA 1
ATOM 754 C C . ALA A 1 129 ? -29.933 -27.309 8.315 1.00 25.52 108 ALA A C 1
ATOM 755 O O . ALA A 1 129 ? -29.692 -28.358 7.704 1.00 24.52 108 ALA A O 1
ATOM 757 N N . MET A 1 130 ? -29.127 -26.236 8.275 1.00 21.27 109 MET A N 1
ATOM 758 C CA . MET A 1 130 ? -27.909 -26.190 7.478 1.00 21.71 109 MET A CA 1
ATOM 759 C C . MET A 1 130 ? -26.735 -26.826 8.215 1.00 23.01 109 MET A C 1
ATOM 760 O O . MET A 1 130 ? -26.043 -27.678 7.659 1.00 23.81 109 MET A O 1
ATOM 765 N N . ALA A 1 131 ? -26.489 -26.427 9.455 1.00 22.12 110 ALA A N 1
ATOM 766 C CA . ALA A 1 131 ? -25.249 -26.837 10.129 1.00 23.52 110 ALA A CA 1
ATOM 767 C C . ALA A 1 131 ? -25.358 -28.172 10.841 1.00 22.46 110 ALA A C 1
ATOM 768 O O . ALA A 1 131 ? -24.338 -28.859 11.009 1.00 24.19 110 ALA A O 1
ATOM 770 N N . TYR A 1 132 ? -26.550 -28.549 11.303 1.00 21.73 111 TYR A N 1
ATOM 771 C CA . TYR A 1 132 ? -26.692 -29.620 12.287 1.00 20.26 111 TYR A CA 1
ATOM 772 C C . TYR A 1 132 ? -27.220 -30.922 11.703 1.00 25.31 111 TYR A C 1
ATOM 773 O O . TYR A 1 132 ? -27.149 -31.960 12.378 1.00 30.27 111 TYR A O 1
ATOM 782 N N . GLU A 1 133 ? -27.740 -30.908 10.480 1.00 23.25 112 GLU A N 1
ATOM 783 C CA . GLU A 1 133 ? -28.242 -32.145 9.896 1.00 26.79 112 GLU A CA 1
ATOM 784 C C . GLU A 1 133 ? -27.095 -33.044 9.449 1.00 22.41 112 GLU A C 1
ATOM 785 O O . GLU A 1 133 ? -26.188 -32.599 8.746 1.00 22.37 112 GLU A O 1
ATOM 791 N N . ASP A 1 134 ? -27.183 -34.324 9.818 1.00 23.27 113 ASP A N 1
ATOM 792 C CA . ASP A 1 134 ? -26.109 -35.281 9.541 1.00 25.88 113 ASP A CA 1
ATOM 793 C C . ASP A 1 134 ? -25.740 -35.342 8.064 1.00 24.31 113 ASP A C 1
ATOM 794 O O . ASP A 1 134 ? -24.560 -35.463 7.732 1.00 27.84 113 ASP A O 1
ATOM 799 N N . GLU A 1 135 ? -26.723 -35.274 7.149 1.00 26.69 114 GLU A N 1
ATOM 800 C CA . GLU A 1 135 ? -26.353 -35.348 5.729 1.00 29.24 114 GLU A CA 1
ATOM 801 C C . GLU A 1 135 ? -25.542 -34.138 5.287 1.00 25.77 114 GLU A C 1
ATOM 802 O O . GLU A 1 135 ? -24.696 -34.255 4.399 1.00 25.44 114 GLU A O 1
ATOM 808 N N . ARG A 1 136 ? -25.809 -32.971 5.853 1.00 22.90 115 ARG A N 1
ATOM 809 C CA . ARG A 1 136 ? -25.038 -31.796 5.487 1.00 23.18 115 ARG A CA 1
ATOM 810 C C . ARG A 1 136 ? -23.655 -31.845 6.118 1.00 20.64 115 ARG A C 1
ATOM 811 O O . ARG A 1 136 ? -22.681 -31.404 5.507 1.00 23.52 115 ARG A O 1
ATOM 819 N N . VAL A 1 137 ? -23.557 -32.381 7.333 1.00 21.35 116 VAL A N 1
ATOM 820 C CA . VAL A 1 137 ? -22.237 -32.598 7.920 1.00 21.93 116 VAL A CA 1
ATOM 821 C C . VAL A 1 137 ? -21.427 -33.555 7.056 1.00 24.56 116 VAL A C 1
ATOM 822 O O . VAL A 1 137 ? -20.219 -33.358 6.841 1.00 21.86 116 VAL A O 1
ATOM 826 N N . ALA A 1 138 ? -22.069 -34.632 6.588 1.00 24.11 117 ALA A N 1
ATOM 827 C CA . ALA A 1 138 ? -21.402 -35.597 5.717 1.00 24.37 117 ALA A CA 1
ATOM 828 C C . ALA A 1 138 ? -20.882 -34.952 4.438 1.00 23.92 117 ALA A C 1
ATOM 829 O O . ALA A 1 138 ? -19.887 -35.423 3.875 1.00 24.89 117 ALA A O 1
ATOM 831 N N . GLU A 1 139 ? -21.547 -33.892 3.946 1.00 25.13 118 GLU A N 1
ATOM 832 C CA . GLU A 1 139 ? -21.032 -33.149 2.797 1.00 23.01 118 GLU A CA 1
ATOM 833 C C . GLU A 1 139 ? -19.795 -32.347 3.175 1.00 26.06 118 GLU A C 1
ATOM 834 O O . GLU A 1 139 ? -18.890 -32.189 2.368 1.00 24.28 118 GLU A O 1
ATOM 840 N N . PHE A 1 140 ? -19.742 -31.840 4.404 1.00 21.60 119 PHE A N 1
ATOM 841 C CA . PHE A 1 140 ? -18.587 -31.046 4.825 1.00 20.78 119 PHE A CA 1
ATOM 842 C C . PHE A 1 140 ? -17.322 -31.906 4.994 1.00 20.38 119 PHE A C 1
ATOM 843 O O . PHE A 1 140 ? -16.215 -31.466 4.666 1.00 23.67 119 PHE A O 1
ATOM 851 N N . ALA A 1 141 ? -17.475 -33.135 5.492 1.00 21.08 120 ALA A N 1
ATOM 852 C CA . ALA A 1 141 ? -16.318 -33.944 5.888 1.00 23.73 120 ALA A CA 1
ATOM 853 C C . ALA A 1 141 ? -15.288 -34.153 4.778 1.00 22.81 120 ALA A C 1
ATOM 854 O O . ALA A 1 141 ? -14.080 -33.965 5.042 1.00 23.01 120 ALA A O 1
ATOM 856 N N . PRO A 1 142 ? -15.647 -34.556 3.554 1.00 21.59 121 PRO A N 1
ATOM 857 C CA . PRO A 1 142 ? -14.589 -34.709 2.528 1.00 21.39 121 PRO A CA 1
ATOM 858 C C . PRO A 1 142 ? -13.989 -33.393 2.092 1.00 23.48 121 PRO A C 1
ATOM 859 O O . PRO A 1 142 ? -12.825 -33.372 1.671 1.00 24.19 121 PRO A O 1
ATOM 863 N N . LEU A 1 143 ? -14.751 -32.290 2.188 1.00 20.68 122 LEU A N 1
ATOM 864 C CA . LEU A 1 143 ? -14.209 -30.991 1.793 1.00 22.28 122 LEU A CA 1
ATOM 865 C C . LEU A 1 143 ? -13.145 -30.535 2.780 1.00 24.15 122 LEU A C 1
ATOM 866 O O . LEU A 1 143 ? -12.094 -29.999 2.382 1.00 21.03 122 LEU A O 1
ATOM 871 N N . VAL A 1 144 ? -13.420 -30.699 4.074 1.00 22.30 123 VAL A N 1
ATOM 872 C CA . VAL A 1 144 ? -12.447 -30.223 5.059 1.00 23.06 123 VAL A CA 1
ATOM 873 C C . VAL A 1 144 ? -11.228 -31.143 5.077 1.00 23.59 123 VAL A C 1
ATOM 874 O O . VAL A 1 144 ? -10.103 -30.670 5.273 1.00 22.80 123 VAL A O 1
ATOM 878 N N . ALA A 1 145 ? -11.404 -32.457 4.841 1.00 22.55 124 ALA A N 1
ATOM 879 C CA . ALA A 1 145 ? -10.238 -33.338 4.720 1.00 22.06 124 ALA A CA 1
ATOM 880 C C . ALA A 1 145 ? -9.343 -32.919 3.553 1.00 25.67 124 ALA A C 1
ATOM 881 O O . ALA A 1 145 ? -8.100 -32.897 3.677 1.00 23.99 124 ALA A O 1
ATOM 883 N N . GLU A 1 146 ? -9.964 -32.574 2.409 1.00 24.28 125 GLU A N 1
ATOM 884 C CA . GLU A 1 146 ? -9.218 -32.134 1.234 1.00 25.96 125 GLU A CA 1
ATOM 885 C C . GLU A 1 146 ? -8.472 -30.823 1.493 1.00 25.10 125 GLU A C 1
ATOM 886 O O . GLU A 1 146 ? -7.298 -30.691 1.122 1.00 24.42 125 GLU A O 1
ATOM 892 N N . GLU A 1 147 ? -9.123 -29.846 2.152 1.00 21.23 126 GLU A N 1
ATOM 893 C CA . GLU A 1 147 ? -8.443 -28.564 2.387 1.00 20.04 126 GLU A CA 1
ATOM 894 C C . GLU A 1 147 ? -7.364 -28.687 3.454 1.00 19.63 126 GLU A C 1
ATOM 895 O O . GLU A 1 147 ? -6.326 -27.998 3.372 1.00 20.93 126 GLU A O 1
ATOM 901 N N . VAL A 1 148 ? -7.583 -29.525 4.469 1.00 19.62 127 VAL A N 1
ATOM 902 C CA . VAL A 1 148 ? -6.516 -29.768 5.451 1.00 21.77 127 VAL A CA 1
ATOM 903 C C . VAL A 1 148 ? -5.315 -30.435 4.788 1.00 23.31 127 VAL A C 1
ATOM 904 O O . VAL A 1 148 ? -4.154 -30.063 5.034 1.00 23.38 127 VAL A O 1
ATOM 908 N N . GLU A 1 149 ? -5.563 -31.422 3.925 1.00 24.32 128 GLU A N 1
ATOM 909 C CA . GLU A 1 149 ? -4.454 -32.088 3.237 1.00 29.72 128 GLU A CA 1
ATOM 910 C C . GLU A 1 149 ? -3.660 -31.107 2.382 1.00 27.95 128 GLU A C 1
ATOM 911 O O . GLU A 1 149 ? -2.430 -31.195 2.294 1.00 26.82 128 GLU A O 1
ATOM 917 N N . ARG A 1 150 ? -4.346 -30.170 1.734 1.00 24.70 129 ARG A N 1
ATOM 918 C CA . ARG A 1 150 ? -3.668 -29.146 0.948 1.00 26.86 129 ARG A CA 1
ATOM 919 C C . ARG A 1 150 ? -2.805 -28.238 1.825 1.00 30.48 129 ARG A C 1
ATOM 920 O O . ARG A 1 150 ? -1.684 -27.874 1.441 1.00 25.62 129 ARG A O 1
ATOM 928 N N . ALA A 1 151 ? -3.315 -27.835 2.990 1.00 20.45 130 ALA A N 1
ATOM 929 C CA . ALA A 1 151 ? -2.505 -27.000 3.883 1.00 22.10 130 ALA A CA 1
ATOM 930 C C . ALA A 1 151 ? -1.248 -27.741 4.322 1.00 25.23 130 ALA A C 1
ATOM 931 O O . ALA A 1 151 ? -0.137 -27.182 4.314 1.00 27.00 130 ALA A O 1
ATOM 933 N N . VAL A 1 152 ? -1.410 -29.011 4.691 1.00 23.86 131 VAL A N 1
ATOM 934 C CA . VAL A 1 152 ? -0.302 -29.798 5.220 1.00 25.08 131 VAL A CA 1
ATOM 935 C C . VAL A 1 152 ? 0.725 -30.064 4.133 1.00 27.10 131 VAL A C 1
ATOM 936 O O . VAL A 1 152 ? 1.934 -30.024 4.384 1.00 29.22 131 VAL A O 1
ATOM 940 N N . ALA A 1 153 ? 0.268 -30.314 2.902 1.00 27.69 132 ALA A N 1
ATOM 941 C CA . ALA A 1 153 ? 1.215 -30.448 1.794 1.00 31.61 132 ALA A CA 1
ATOM 942 C C . ALA A 1 153 ? 2.022 -29.171 1.592 1.00 31.29 132 ALA A C 1
ATOM 943 O O . ALA A 1 153 ? 3.199 -29.230 1.199 1.00 28.49 132 ALA A O 1
ATOM 945 N N . GLY A 1 154 ? 1.425 -28.008 1.868 1.00 26.23 133 GLY A N 1
ATOM 946 C CA . GLY A 1 154 ? 2.152 -26.759 1.773 1.00 25.13 133 GLY A CA 1
ATOM 947 C C . GLY A 1 154 ? 3.259 -26.624 2.801 1.00 28.23 133 GLY A C 1
ATOM 948 O O . GLY A 1 154 ? 4.134 -25.773 2.642 1.00 27.88 133 GLY A O 1
ATOM 949 N N . TRP A 1 155 ? 3.224 -27.431 3.867 1.00 23.76 134 TRP A N 1
ATOM 950 C CA . TRP A 1 155 ? 4.252 -27.390 4.910 1.00 20.85 134 TRP A CA 1
ATOM 951 C C . TRP A 1 155 ? 5.497 -28.210 4.557 1.00 26.72 134 TRP A C 1
ATOM 952 O O . TRP A 1 155 ? 6.496 -28.166 5.289 1.00 27.55 134 TRP A O 1
ATOM 963 N N . GLU A 1 156 ? 5.450 -28.977 3.486 1.00 24.04 135 GLU A N 1
ATOM 964 C CA . GLU A 1 156 ? 6.547 -29.890 3.166 1.00 25.29 135 GLU A CA 1
ATOM 965 C C . GLU A 1 156 ? 7.835 -29.125 2.869 1.00 27.74 135 GLU A C 1
ATOM 966 O O . GLU A 1 156 ? 7.907 -28.352 1.915 1.00 28.70 135 GLU A O 1
ATOM 972 N N . GLY A 1 157 ? 8.849 -29.331 3.705 1.00 33.56 136 GLY A N 1
ATOM 973 C CA . GLY A 1 157 ? 10.102 -28.602 3.565 1.00 31.31 136 GLY A CA 1
ATOM 974 C C . GLY A 1 157 ? 10.002 -27.110 3.769 1.00 32.67 136 GLY A C 1
ATOM 975 O O . GLY A 1 157 ? 10.874 -26.383 3.305 1.00 33.11 136 GLY A O 1
ATOM 976 N N . ALA A 1 158 ? 8.958 -26.626 4.453 1.00 25.47 137 ALA A N 1
ATOM 977 C CA . ALA A 1 158 ? 8.641 -25.205 4.512 1.00 30.38 137 ALA A CA 1
ATOM 978 C C . ALA A 1 158 ? 8.157 -24.868 5.916 1.00 32.38 137 ALA A C 1
ATOM 979 O O . ALA A 1 158 ? 7.871 -25.756 6.719 1.00 35.15 137 ALA A O 1
ATOM 981 N N . GLN A 1 159 ? 8.065 -23.571 6.217 1.00 26.25 138 GLN A N 1
ATOM 982 C CA . GLN A 1 159 ? 7.646 -23.109 7.537 1.00 30.03 138 GLN A CA 1
ATOM 983 C C . GLN A 1 159 ? 6.151 -22.807 7.513 1.00 30.58 138 GLN A C 1
ATOM 984 O O . GLN A 1 159 ? 5.728 -21.794 6.951 1.00 31.91 138 GLN A O 1
ATOM 990 N N . GLY A 1 160 ? 5.355 -23.674 8.145 1.00 26.59 139 GLY A N 1
ATOM 991 C CA . GLY A 1 160 ? 3.926 -23.475 8.234 1.00 26.09 139 GLY A CA 1
ATOM 992 C C . GLY A 1 160 ? 3.514 -22.878 9.572 1.00 26.48 139 GLY A C 1
ATOM 993 O O . GLY A 1 160 ? 4.306 -22.676 10.490 1.00 24.31 139 GLY A O 1
ATOM 994 N N . ASN A 1 161 ? 2.216 -22.611 9.686 1.00 23.76 140 ASN A N 1
ATOM 995 C CA . ASN A 1 161 ? 1.655 -22.011 10.884 1.00 22.18 140 ASN A CA 1
ATOM 996 C C . ASN A 1 161 ? 0.299 -22.656 11.110 1.00 24.19 140 ASN A C 1
ATOM 997 O O . ASN A 1 161 ? -0.575 -22.497 10.256 1.00 24.54 140 ASN A O 1
ATOM 1002 N N . VAL A 1 162 ? 0.115 -23.381 12.226 1.00 20.47 141 VAL A N 1
ATOM 1003 C CA . VAL A 1 162 ? -1.126 -24.159 12.381 1.00 19.98 141 VAL A CA 1
ATOM 1004 C C . VAL A 1 162 ? -2.326 -23.227 12.391 1.00 21.99 141 VAL A C 1
ATOM 1005 O O . VAL A 1 162 ? -3.301 -23.434 11.659 1.00 20.83 141 VAL A O 1
ATOM 1009 N N . PHE A 1 163 ? -2.293 -22.210 13.250 1.00 19.59 142 PHE A N 1
ATOM 1010 C CA . PHE A 1 163 ? -3.444 -21.309 13.353 1.00 17.81 142 PHE A CA 1
ATOM 1011 C C . PHE A 1 163 ? -3.781 -20.658 12.009 1.00 21.01 142 PHE A C 1
ATOM 1012 O O . PHE A 1 163 ? -4.934 -20.711 11.555 1.00 21.03 142 PHE A O 1
ATOM 1020 N N . GLU A 1 164 ? -2.797 -20.026 11.353 1.00 20.43 143 GLU A N 1
ATOM 1021 C CA . GLU A 1 164 ? -3.116 -19.307 10.115 1.00 23.32 143 GLU A CA 1
ATOM 1022 C C . GLU A 1 164 ? -3.480 -20.263 8.981 1.00 24.09 143 GLU A C 1
ATOM 1023 O O . GLU A 1 164 ? -4.433 -20.008 8.239 1.00 21.89 143 GLU A O 1
ATOM 1029 N N . ASP A 1 165 ? -2.734 -21.354 8.821 1.00 22.16 144 ASP A N 1
ATOM 1030 C CA . ASP A 1 165 ? -2.951 -22.196 7.646 1.00 19.33 144 ASP A CA 1
ATOM 1031 C C . ASP A 1 165 ? -4.171 -23.108 7.813 1.00 20.67 144 ASP A C 1
ATOM 1032 O O . ASP A 1 165 ? -4.871 -23.385 6.827 1.00 20.31 144 ASP A O 1
ATOM 1037 N N . LEU A 1 166 ? -4.421 -23.650 9.022 1.00 19.43 145 LEU A N 1
ATOM 1038 C CA . LEU A 1 166 ? -5.617 -24.489 9.139 1.00 19.83 145 LEU A CA 1
ATOM 1039 C C . LEU A 1 166 ? -6.881 -23.647 9.259 1.00 23.01 145 LEU A C 1
ATOM 1040 O O . LEU A 1 166 ? -7.950 -24.088 8.822 1.00 20.00 145 LEU A O 1
ATOM 1045 N N . SER A 1 167 ? -6.785 -22.420 9.771 1.00 18.11 146 SER A N 1
ATOM 1046 C CA . SER A 1 167 ? -7.973 -21.549 9.733 1.00 21.28 146 SER A CA 1
ATOM 1047 C C . SER A 1 167 ? -8.357 -21.261 8.293 1.00 21.16 146 SER A C 1
ATOM 1048 O O . SER A 1 167 ? -9.547 -21.259 7.928 1.00 19.93 146 SER A O 1
ATOM 1051 N N . LEU A 1 168 ? -7.355 -21.006 7.456 1.00 21.73 147 LEU A N 1
ATOM 1052 C CA . LEU A 1 168 ? -7.614 -20.808 6.028 1.00 21.28 147 LEU A CA 1
ATOM 1053 C C . LEU A 1 168 ? -8.232 -22.055 5.397 1.00 24.42 147 LEU A C 1
ATOM 1054 O O . LEU A 1 168 ? -9.208 -21.963 4.642 1.00 21.33 147 LEU A O 1
ATOM 1059 N N . ALA A 1 169 ? -7.660 -23.231 5.675 1.00 18.77 148 ALA A N 1
ATOM 1060 C CA . ALA A 1 169 ? -8.214 -24.480 5.142 1.00 20.08 148 ALA A CA 1
ATOM 1061 C C . ALA A 1 169 ? -9.676 -24.657 5.562 1.00 22.11 148 ALA A C 1
ATOM 1062 O O . ALA A 1 169 ? -10.519 -25.024 4.746 1.00 21.86 148 ALA A O 1
ATOM 1064 N N . PHE A 1 170 ? -9.992 -24.403 6.839 1.00 21.34 149 PHE A N 1
ATOM 1065 C CA . PHE A 1 170 ? -11.378 -24.524 7.297 1.00 20.92 149 PHE A CA 1
ATOM 1066 C C . PHE A 1 170 ? -12.285 -23.545 6.553 1.00 21.33 149 PHE A C 1
ATOM 1067 O O . PHE A 1 170 ? -13.424 -23.881 6.206 1.00 19.99 149 PHE A O 1
ATOM 1075 N N . GLY A 1 171 ? -11.815 -22.311 6.363 1.00 21.20 150 GLY A N 1
ATOM 1076 C CA . GLY A 1 171 ? -12.616 -21.334 5.638 1.00 23.97 150 GLY A CA 1
ATOM 1077 C C . GLY A 1 171 ? -12.841 -21.716 4.185 1.00 20.04 150 GLY A C 1
ATOM 1078 O O . GLY A 1 171 ? -13.944 -21.534 3.642 1.00 21.45 150 GLY A O 1
ATOM 1079 N N . ARG A 1 172 ? -11.799 -22.204 3.521 1.00 16.85 151 ARG A N 1
ATOM 1080 C CA . ARG A 1 172 ? -11.989 -22.684 2.156 1.00 23.29 151 ARG A CA 1
ATOM 1081 C C . ARG A 1 172 ? -13.028 -23.801 2.120 1.00 26.71 151 ARG A C 1
ATOM 1082 O O . ARG A 1 172 ? -13.912 -23.810 1.254 1.00 22.26 151 ARG A O 1
ATOM 1090 N N . ALA A 1 173 ? -12.953 -24.746 3.071 1.00 18.91 152 ALA A N 1
ATOM 1091 C CA . ALA A 1 173 ? -13.923 -25.833 3.082 1.00 21.26 152 ALA A CA 1
ATOM 1092 C C . ALA A 1 173 ? -15.327 -25.309 3.359 1.00 22.81 152 ALA A C 1
ATOM 1093 O O . ALA A 1 173 ? -16.312 -25.782 2.764 1.00 19.55 152 ALA A O 1
ATOM 1095 N N . ALA A 1 174 ? -15.437 -24.320 4.246 1.00 21.99 153 ALA A N 1
ATOM 1096 C CA . ALA A 1 174 ? -16.752 -23.806 4.603 1.00 23.66 153 ALA A CA 1
ATOM 1097 C C . ALA A 1 174 ? -17.416 -23.110 3.420 1.00 24.10 153 ALA A C 1
ATOM 1098 O O . ALA A 1 174 ? -18.631 -23.275 3.218 1.00 21.00 153 ALA A O 1
ATOM 1100 N N . PHE A 1 175 ? -16.654 -22.300 2.653 1.00 21.55 154 PHE A N 1
ATOM 1101 C CA . PHE A 1 175 ? -17.223 -21.625 1.481 1.00 24.11 154 PHE A CA 1
ATOM 1102 C C . PHE A 1 175 ? -17.647 -22.642 0.427 1.00 24.22 154 PHE A C 1
ATOM 1103 O O . PHE A 1 175 ? -18.765 -22.572 -0.086 1.00 24.49 154 PHE A O 1
ATOM 1111 N N . ARG A 1 176 ? -16.778 -23.620 0.114 1.00 21.30 155 ARG A N 1
ATOM 1112 C CA . ARG A 1 176 ? -17.180 -24.671 -0.823 1.00 22.99 155 ARG A CA 1
ATOM 1113 C C . ARG A 1 176 ? -18.415 -25.421 -0.306 1.00 27.68 155 ARG A C 1
ATOM 1114 O O . ARG A 1 176 ? -19.369 -25.658 -1.054 1.00 26.00 155 ARG A O 1
ATOM 1122 N N . TRP A 1 177 ? -18.431 -25.757 0.976 1.00 21.56 156 TRP A N 1
ATOM 1123 C CA . TRP A 1 177 ? -19.562 -26.487 1.562 1.00 21.69 156 TRP A CA 1
ATOM 1124 C C . TRP A 1 177 ? -20.862 -25.700 1.434 1.00 23.70 156 TRP A C 1
ATOM 1125 O O . TRP A 1 177 ? -21.915 -26.271 1.117 1.00 24.31 156 TRP A O 1
ATOM 1136 N N . ALA A 1 178 ? -20.812 -24.398 1.671 1.00 21.68 157 ALA A N 1
ATOM 1137 C CA . ALA A 1 178 ? -22.006 -23.558 1.668 1.00 21.69 157 ALA A CA 1
ATOM 1138 C C . ALA A 1 178 ? -22.486 -23.207 0.259 1.00 23.48 157 ALA A C 1
ATOM 1139 O O . ALA A 1 178 ? -23.576 -22.632 0.117 1.00 23.72 157 ALA A O 1
ATOM 1141 N N . GLY A 1 179 ? -21.713 -23.549 -0.778 1.00 24.76 158 GLY A N 1
ATOM 1142 C CA . GLY A 1 179 ? -22.058 -23.148 -2.134 1.00 27.63 158 GLY A CA 1
ATOM 1143 C C . GLY A 1 179 ? -21.704 -21.725 -2.489 1.00 32.86 158 GLY A C 1
ATOM 1144 O O . GLY A 1 179 ? -22.280 -21.168 -3.434 1.00 27.36 158 GLY A O 1
ATOM 1145 N N . ILE A 1 180 ? -20.778 -21.104 -1.761 1.00 24.70 159 ILE A N 1
ATOM 1146 C CA . ILE A 1 180 ? -20.285 -19.772 -2.106 1.00 26.68 159 ILE A CA 1
ATOM 1147 C C . ILE A 1 180 ? -19.173 -19.983 -3.119 1.00 34.37 159 ILE A C 1
ATOM 1148 O O . ILE A 1 180 ? -18.082 -20.433 -2.767 1.00 33.54 159 ILE A O 1
ATOM 1153 N N . ASP A 1 181 ? -19.444 -19.682 -4.364 1.00 28.47 160 ASP A N 1
ATOM 1154 C CA . ASP A 1 181 ? -18.553 -20.072 -5.457 1.00 35.35 160 ASP A CA 1
ATOM 1155 C C . ASP A 1 181 ? -17.842 -18.823 -5.971 1.00 33.85 160 ASP A C 1
ATOM 1156 O O . ASP A 1 181 ? -18.406 -18.048 -6.745 1.00 35.51 160 ASP A O 1
ATOM 1161 N N . LEU A 1 182 ? -16.617 -18.607 -5.521 1.00 32.57 161 LEU A N 1
ATOM 1162 C CA . LEU A 1 182 ? -15.843 -17.441 -5.904 1.00 32.91 161 LEU A CA 1
ATOM 1163 C C . LEU A 1 182 ? -14.508 -17.908 -6.449 1.00 32.51 161 LEU A C 1
ATOM 1164 O O . LEU A 1 182 ? -14.079 -19.029 -6.170 1.00 28.36 161 LEU A O 1
ATOM 1169 N N . PRO A 1 183 ? -13.826 -17.069 -7.222 1.00 31.95 162 PRO A N 1
ATOM 1170 C CA . PRO A 1 183 ? -12.420 -17.341 -7.545 1.00 31.80 162 PRO A CA 1
ATOM 1171 C C . PRO A 1 183 ? -11.595 -17.565 -6.277 1.00 33.75 162 PRO A C 1
ATOM 1172 O O . PRO A 1 183 ? -11.871 -16.993 -5.216 1.00 32.13 162 PRO A O 1
ATOM 1176 N N . ALA A 1 184 ? -10.536 -18.365 -6.410 1.00 34.28 163 ALA A N 1
ATOM 1177 C CA . ALA A 1 184 ? -9.739 -18.748 -5.245 1.00 34.70 163 ALA A CA 1
ATOM 1178 C C . ALA A 1 184 ? -9.177 -17.525 -4.520 1.00 36.29 163 ALA A C 1
ATOM 1179 O O . ALA A 1 184 ? -9.144 -17.482 -3.285 1.00 33.75 163 ALA A O 1
ATOM 1181 N N . GLU A 1 185 ? -8.712 -16.529 -5.276 1.00 29.46 164 GLU A N 1
ATOM 1182 C CA . GLU A 1 185 ? -8.134 -15.340 -4.665 1.00 30.85 164 GLU A CA 1
ATOM 1183 C C . GLU A 1 185 ? -9.156 -14.605 -3.806 1.00 31.93 164 GLU A C 1
ATOM 1184 O O . GLU A 1 185 ? -8.829 -14.109 -2.721 1.00 28.46 164 GLU A O 1
ATOM 1190 N N . ASN A 1 186 ? -10.399 -14.509 -4.278 1.00 27.82 165 ASN A N 1
ATOM 1191 C CA . ASN A 1 186 ? -11.419 -13.808 -3.511 1.00 29.98 165 ASN A CA 1
ATOM 1192 C C . ASN A 1 186 ? -11.794 -14.569 -2.248 1.00 27.70 165 ASN A C 1
ATOM 1193 O O . ASN A 1 186 ? -12.043 -13.962 -1.193 1.00 28.34 165 ASN A O 1
ATOM 1198 N N . THR A 1 187 ? -11.940 -15.886 -2.360 1.00 24.96 166 THR A N 1
ATOM 1199 C CA . THR A 1 187 ? -12.253 -16.684 -1.179 1.00 24.49 166 THR A CA 1
ATOM 1200 C C . THR A 1 187 ? -11.177 -16.520 -0.118 1.00 28.52 166 THR A C 1
ATOM 1201 O O . THR A 1 187 ? -11.483 -16.297 1.052 1.00 24.32 166 THR A O 1
ATOM 1205 N N . ASP A 1 188 ? -9.908 -16.627 -0.515 1.00 25.50 167 ASP A N 1
ATOM 1206 C CA . ASP A 1 188 ? -8.836 -16.523 0.472 1.00 25.88 167 ASP A CA 1
ATOM 1207 C C . ASP A 1 188 ? -8.847 -15.166 1.147 1.00 27.87 167 ASP A C 1
ATOM 1208 O O . ASP A 1 188 ? -8.617 -15.055 2.368 1.00 27.26 167 ASP A O 1
ATOM 1213 N N . GLU A 1 189 ? -9.117 -14.117 0.374 1.00 22.99 168 GLU A N 1
ATOM 1214 C CA . GLU A 1 189 ? -9.136 -12.791 0.965 1.00 25.56 168 GLU A CA 1
ATOM 1215 C C . GLU A 1 189 ? -10.274 -12.654 1.964 1.00 25.53 168 GLU A C 1
ATOM 1216 O O . GLU A 1 189 ? -10.087 -12.053 3.019 1.00 22.53 168 GLU A O 1
ATOM 1222 N N . LEU A 1 190 ? -11.463 -13.190 1.640 1.00 22.56 169 LEU A N 1
ATOM 1223 C CA . LEU A 1 190 ? -12.593 -13.103 2.560 1.00 22.38 169 LEU A CA 1
ATOM 1224 C C . LEU A 1 190 ? -12.344 -13.938 3.811 1.00 23.49 169 LEU A C 1
ATOM 1225 O O . LEU A 1 190 ? -12.670 -13.523 4.932 1.00 19.97 169 LEU A O 1
ATOM 1230 N N . VAL A 1 191 ? -11.819 -15.146 3.633 1.00 23.82 170 VAL A N 1
ATOM 1231 C CA . VAL A 1 191 ? -11.497 -15.952 4.802 1.00 22.47 170 VAL A CA 1
ATOM 1232 C C . VAL A 1 191 ? -10.446 -15.241 5.641 1.00 23.94 170 VAL A C 1
ATOM 1233 O O . VAL A 1 191 ? -10.533 -15.222 6.876 1.00 21.63 170 VAL A O 1
ATOM 1237 N N . GLY A 1 192 ? -9.493 -14.560 4.983 1.00 23.81 171 GLY A N 1
ATOM 1238 C CA . GLY A 1 192 ? -8.518 -13.780 5.730 1.00 25.16 171 GLY A CA 1
ATOM 1239 C C . GLY A 1 192 ? -9.160 -12.681 6.562 1.00 27.37 171 GLY A C 1
ATOM 1240 O O . GLY A 1 192 ? -8.756 -12.442 7.705 1.00 23.19 171 GLY A O 1
ATOM 1241 N N . ARG A 1 193 ? -10.204 -12.029 6.027 1.00 22.48 172 ARG A N 1
ATOM 1242 C CA . ARG A 1 193 ? -10.887 -11.012 6.828 1.00 22.26 172 ARG A CA 1
ATOM 1243 C C . ARG A 1 193 ? -11.526 -11.638 8.058 1.00 22.72 172 ARG A C 1
ATOM 1244 O O . ARG A 1 193 ? -11.544 -11.038 9.137 1.00 21.71 172 ARG A O 1
ATOM 1252 N N . MET A 1 194 ? -12.134 -12.810 7.881 1.00 24.17 173 MET A N 1
ATOM 1253 C CA . MET A 1 194 ? -12.722 -13.528 9.001 1.00 19.37 173 MET A CA 1
ATOM 1254 C C . MET A 1 194 ? -11.670 -13.868 10.056 1.00 25.13 173 MET A C 1
ATOM 1255 O O . MET A 1 194 ? -11.912 -13.708 11.253 1.00 20.89 173 MET A O 1
ATOM 1260 N N . ILE A 1 195 ? -10.504 -14.351 9.637 1.00 22.99 174 ILE A N 1
ATOM 1261 C CA . ILE A 1 195 ? -9.440 -14.621 10.615 1.00 20.28 174 ILE A CA 1
ATOM 1262 C C . ILE A 1 195 ? -9.066 -13.338 11.359 1.00 22.36 174 ILE A C 1
ATOM 1263 O O . ILE A 1 195 ? -8.964 -13.311 12.594 1.00 21.64 174 ILE A O 1
ATOM 1268 N N . THR A 1 196 ? -8.878 -12.239 10.624 1.00 23.08 175 THR A N 1
ATOM 1269 C CA . THR A 1 196 ? -8.499 -10.976 11.281 1.00 22.56 175 THR A CA 1
ATOM 1270 C C . THR A 1 196 ? -9.552 -10.539 12.288 1.00 20.36 175 THR A C 1
ATOM 1271 O O . THR A 1 196 ? -9.230 -10.105 13.402 1.00 23.29 175 THR A O 1
ATOM 1275 N N . LEU A 1 197 ? -10.828 -10.681 11.932 1.00 22.66 176 LEU A N 1
ATOM 1276 C CA . LEU A 1 197 ? -11.908 -10.364 12.862 1.00 17.69 176 LEU A CA 1
ATOM 1277 C C . LEU A 1 197 ? -11.829 -11.237 14.123 1.00 24.22 176 LEU A C 1
ATOM 1278 O O . LEU A 1 197 ? -11.844 -10.723 15.257 1.00 21.33 176 LEU A O 1
ATOM 1283 N N . LEU A 1 198 ? -11.751 -12.574 13.935 1.00 19.76 177 LEU A N 1
ATOM 1284 C CA . LEU A 1 198 ? -11.699 -13.519 15.054 1.00 21.66 177 LEU A CA 1
ATOM 1285 C C . LEU A 1 198 ? -10.491 -13.262 15.962 1.00 20.77 177 LEU A C 1
ATOM 1286 O O . LEU A 1 198 ? -10.551 -13.484 17.174 1.00 22.16 177 LEU A O 1
ATOM 1291 N N . ASP A 1 199 ? -9.380 -12.864 15.375 1.00 21.05 178 ASP A N 1
ATOM 1292 C CA . ASP A 1 199 ? -8.132 -12.636 16.104 1.00 24.57 178 ASP A CA 1
ATOM 1293 C C . ASP A 1 199 ? -8.097 -11.294 16.830 1.00 26.89 178 ASP A C 1
ATOM 1294 O O . ASP A 1 199 ? -7.147 -11.051 17.584 1.00 24.37 178 ASP A O 1
ATOM 1299 N N . ASN A 1 200 ? -9.094 -10.421 16.648 1.00 24.42 179 ASN A N 1
ATOM 1300 C CA . ASN A 1 200 ? -9.006 -9.053 17.197 1.00 19.00 179 ASN A CA 1
ATOM 1301 C C . ASN A 1 200 ? -10.212 -8.531 17.965 1.00 25.31 179 ASN A C 1
ATOM 1302 O O . ASN A 1 200 ? -10.071 -7.504 18.647 1.00 24.21 179 ASN A O 1
ATOM 1307 N N . PHE A 1 201 ? -11.367 -9.202 17.940 1.00 23.63 180 PHE A N 1
ATOM 1308 C CA . PHE A 1 201 ? -12.584 -8.584 18.481 1.00 21.68 180 PHE A CA 1
ATOM 1309 C C . PHE A 1 201 ? -12.574 -8.462 20.007 1.00 23.28 180 PHE A C 1
ATOM 1310 O O . PHE A 1 201 ? -13.405 -7.735 20.563 1.00 28.09 180 PHE A O 1
ATOM 1318 N N . GLY A 1 202 ? -11.698 -9.172 20.699 1.00 25.08 181 GLY A N 1
ATOM 1319 C CA . GLY A 1 202 ? -11.829 -9.243 22.142 1.00 23.02 181 GLY A CA 1
ATOM 1320 C C . GLY A 1 202 ? -10.885 -8.345 22.933 1.00 25.14 181 GLY A C 1
ATOM 1321 O O . GLY A 1 202 ? -10.851 -8.462 24.160 1.00 26.88 181 GLY A O 1
ATOM 1322 N N . THR A 1 203 ? -10.092 -7.498 22.280 1.00 25.37 182 THR A N 1
ATOM 1323 C CA . THR A 1 203 ? -9.136 -6.624 22.960 1.00 26.74 182 THR A CA 1
ATOM 1324 C C . THR A 1 203 ? -9.393 -5.152 22.614 1.00 33.57 182 THR A C 1
ATOM 1325 O O . THR A 1 203 ? -9.963 -4.823 21.568 1.00 28.84 182 THR A O 1
ATOM 1329 N N . ALA A 1 204 ? -8.933 -4.259 23.506 1.00 34.50 183 ALA A N 1
ATOM 1330 C CA . ALA A 1 204 ? -9.017 -2.817 23.247 1.00 34.61 183 ALA A CA 1
ATOM 1331 C C . ALA A 1 204 ? -8.287 -2.419 21.961 1.00 28.10 183 ALA A C 1
ATOM 1332 O O . ALA A 1 204 ? -8.815 -1.641 21.156 1.00 33.19 183 ALA A O 1
ATOM 1334 N N . THR A 1 205 ? -7.079 -2.935 21.744 1.00 27.63 184 THR A N 1
ATOM 1335 C CA . THR A 1 205 ? -6.328 -2.585 20.538 1.00 32.79 184 THR A CA 1
ATOM 1336 C C . THR A 1 205 ? -6.969 -3.180 19.294 1.00 33.38 184 THR A C 1
ATOM 1337 O O . THR A 1 205 ? -6.883 -2.599 18.206 1.00 29.90 184 THR A O 1
ATOM 1341 N N . GLY A 1 206 ? -7.604 -4.340 19.430 1.00 27.36 185 GLY A N 1
ATOM 1342 C CA . GLY A 1 206 ? -8.068 -5.052 18.256 1.00 23.97 185 GLY A CA 1
ATOM 1343 C C . GLY A 1 206 ? -9.457 -4.642 17.788 1.00 25.42 185 GLY A C 1
ATOM 1344 O O . GLY A 1 206 ? -9.776 -4.811 16.608 1.00 27.64 185 GLY A O 1
ATOM 1345 N N . THR A 1 207 ? -10.299 -4.125 18.685 1.00 23.81 186 THR A N 1
ATOM 1346 C CA . THR A 1 207 ? -11.699 -3.953 18.308 1.00 26.82 186 THR A CA 1
ATOM 1347 C C . THR A 1 207 ? -11.898 -3.020 17.104 1.00 29.64 186 THR A C 1
ATOM 1348 O O . THR A 1 207 ? -12.773 -3.332 16.274 1.00 27.55 186 THR A O 1
ATOM 1352 N N . PRO A 1 208 ? -11.111 -1.957 16.880 1.00 29.61 187 PRO A N 1
ATOM 1353 C CA . PRO A 1 208 ? -11.333 -1.195 15.634 1.00 26.85 187 PRO A CA 1
ATOM 1354 C C . PRO A 1 208 ? -11.027 -2.006 14.399 1.00 30.22 187 PRO A C 1
ATOM 1355 O O . PRO A 1 208 ? -11.747 -1.875 13.392 1.00 24.89 187 PRO A O 1
ATOM 1359 N N . LYS A 1 209 ? -9.998 -2.868 14.451 1.00 24.36 188 LYS A N 1
ATOM 1360 C CA . LYS A 1 209 ? -9.720 -3.752 13.322 1.00 25.87 188 LYS A CA 1
ATOM 1361 C C . LYS A 1 209 ? -10.868 -4.739 13.100 1.00 27.53 188 LYS A C 1
ATOM 1362 O O . LYS A 1 209 ? -11.235 -5.030 11.955 1.00 23.41 188 LYS A O 1
ATOM 1368 N N . ALA A 1 210 ? -11.412 -5.296 14.176 1.00 22.32 189 ALA A N 1
ATOM 1369 C CA . ALA A 1 210 ? -12.523 -6.229 14.034 1.00 25.26 189 ALA A CA 1
ATOM 1370 C C . ALA A 1 210 ? -13.732 -5.542 13.417 1.00 26.54 189 ALA A C 1
ATOM 1371 O O . ALA A 1 210 ? -14.401 -6.101 12.535 1.00 21.99 189 ALA A O 1
ATOM 1373 N N . PHE A 1 211 ? -14.051 -4.338 13.894 1.00 21.38 190 PHE A N 1
ATOM 1374 C CA . PHE A 1 211 ? -15.222 -3.664 13.348 1.00 24.09 190 PHE A CA 1
ATOM 1375 C C . PHE A 1 211 ? -15.002 -3.257 11.897 1.00 25.94 190 PHE A C 1
ATOM 1376 O O . PHE A 1 211 ? -15.947 -3.284 11.098 1.00 24.95 190 PHE A O 1
ATOM 1384 N N . TRP A 1 212 ? -13.765 -2.936 11.517 1.00 24.06 191 TRP A N 1
ATOM 1385 C CA . TRP A 1 212 ? -13.494 -2.656 10.109 1.00 27.33 191 TRP A CA 1
ATOM 1386 C C . TRP A 1 212 ? -13.772 -3.890 9.254 1.00 31.24 191 TRP A C 1
ATOM 1387 O O . TRP A 1 212 ? -14.386 -3.792 8.185 1.00 25.79 191 TRP A O 1
ATOM 1398 N N . GLN A 1 213 ? -13.293 -5.061 9.697 1.00 24.08 192 GLN A N 1
ATOM 1399 C CA . GLN A 1 213 ? -13.511 -6.274 8.913 1.00 25.86 192 GLN A CA 1
ATOM 1400 C C . GLN A 1 213 ? -14.992 -6.649 8.862 1.00 23.75 192 GLN A C 1
ATOM 1401 O O . GLN A 1 213 ? -15.489 -7.097 7.819 1.00 24.53 192 GLN A O 1
ATOM 1407 N N . ARG A 1 214 ? -15.700 -6.492 9.984 1.00 22.73 193 ARG A N 1
ATOM 1408 C CA . ARG A 1 214 ? -17.136 -6.756 10.026 1.00 20.74 193 ARG A CA 1
ATOM 1409 C C . ARG A 1 214 ? -17.870 -5.914 8.989 1.00 27.28 193 ARG A C 1
ATOM 1410 O O . ARG A 1 214 ? -18.735 -6.420 8.260 1.00 22.28 193 ARG A O 1
ATOM 1418 N N . ARG A 1 215 ? -17.510 -4.633 8.878 1.00 25.13 194 ARG A N 1
ATOM 1419 C CA . ARG A 1 215 ? -18.152 -3.778 7.886 1.00 30.71 194 ARG A CA 1
ATOM 1420 C C . ARG A 1 215 ? -17.941 -4.313 6.474 1.00 23.35 194 ARG A C 1
ATOM 1421 O O . ARG A 1 215 ? -18.897 -4.461 5.709 1.00 27.62 194 ARG A O 1
ATOM 1429 N N . GLN A 1 216 ? -16.689 -4.596 6.106 1.00 22.64 195 GLN A N 1
ATOM 1430 C CA . GLN A 1 216 ? -16.418 -5.110 4.769 1.00 26.50 195 GLN A CA 1
ATOM 1431 C C . GLN A 1 216 ? -17.118 -6.444 4.508 1.00 25.66 195 GLN A C 1
ATOM 1432 O O . GLN A 1 216 ? -17.604 -6.680 3.399 1.00 25.56 195 GLN A O 1
ATOM 1438 N N . LEU A 1 217 ? -17.084 -7.371 5.478 1.00 20.33 196 LEU A N 1
ATOM 1439 C CA . LEU A 1 217 ? -17.731 -8.664 5.286 1.00 22.68 196 LEU A CA 1
ATOM 1440 C C . LEU A 1 217 ? -19.244 -8.520 5.153 1.00 25.36 196 LEU A C 1
ATOM 1441 O O . LEU A 1 217 ? -19.861 -9.208 4.328 1.00 22.78 196 LEU A O 1
ATOM 1446 N N . ASP A 1 218 ? -19.872 -7.686 5.998 1.00 21.31 197 ASP A N 1
ATOM 1447 C CA . ASP A 1 218 ? -21.315 -7.470 5.871 1.00 25.71 197 ASP A CA 1
ATOM 1448 C C . ASP A 1 218 ? -21.683 -6.875 4.511 1.00 21.57 197 ASP A C 1
ATOM 1449 O O . ASP A 1 218 ? -22.704 -7.255 3.930 1.00 24.77 197 ASP A O 1
ATOM 1454 N N . ASN A 1 219 ? -20.907 -5.893 4.016 1.00 25.25 198 ASN A N 1
ATOM 1455 C CA . ASN A 1 219 ? -21.176 -5.356 2.678 1.00 29.12 198 ASN A CA 1
ATOM 1456 C C . ASN A 1 219 ? -21.069 -6.448 1.621 1.00 29.92 198 ASN A C 1
ATOM 1457 O O 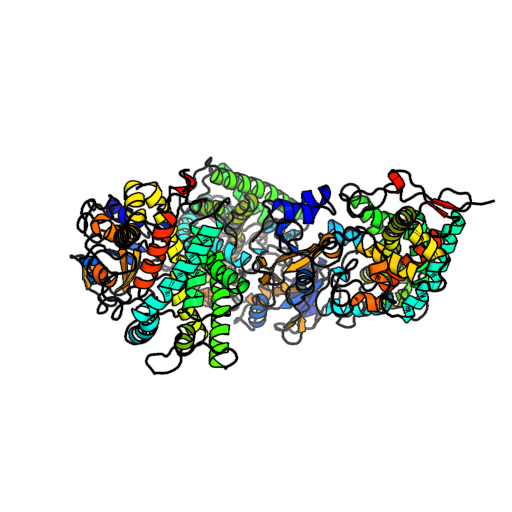. ASN A 1 219 ? -21.911 -6.549 0.716 1.00 23.83 198 ASN A O 1
ATOM 1462 N N . TRP A 1 220 ? -20.024 -7.270 1.715 1.00 25.30 199 TRP A N 1
ATOM 1463 C CA . TRP A 1 220 ? -19.841 -8.364 0.765 1.00 25.81 199 TRP A CA 1
ATOM 1464 C C . TRP A 1 220 ? -21.006 -9.347 0.817 1.00 24.09 199 TRP A C 1
ATOM 1465 O O . TRP A 1 220 ? -21.574 -9.696 -0.219 1.00 27.35 199 TRP A O 1
ATOM 1476 N N . ALA A 1 221 ? -21.384 -9.795 2.017 1.00 22.69 200 ALA A N 1
ATOM 1477 C CA . ALA A 1 221 ? -22.429 -10.807 2.142 1.00 24.93 200 ALA A CA 1
ATOM 1478 C C . ALA A 1 221 ? -23.801 -10.263 1.738 1.00 24.59 200 ALA A C 1
ATOM 1479 O O . ALA A 1 221 ? -24.632 -11.012 1.202 1.00 26.25 200 ALA A O 1
ATOM 1481 N N . GLU A 1 222 ? -24.077 -8.993 2.054 1.00 21.09 201 GLU A N 1
ATOM 1482 C CA . GLU A 1 222 ? -25.331 -8.380 1.618 1.00 26.65 201 GLU A CA 1
ATOM 1483 C C . GLU A 1 222 ? -25.410 -8.349 0.100 1.00 27.64 201 GLU A C 1
ATOM 1484 O O . GLU A 1 222 ? -26.450 -8.678 -0.490 1.00 29.04 201 GLU A O 1
ATOM 1490 N N . ALA A 1 223 ? -24.316 -7.936 -0.548 1.00 26.27 202 ALA A N 1
ATOM 1491 C CA . ALA A 1 223 ? -24.294 -7.888 -2.006 1.00 29.17 202 ALA A CA 1
ATOM 1492 C C . ALA A 1 223 ? -24.496 -9.269 -2.616 1.00 30.95 202 ALA A C 1
ATOM 1493 O O . ALA A 1 223 ? -25.158 -9.391 -3.650 1.00 26.36 202 ALA A O 1
ATOM 1495 N N . LEU A 1 224 ? -23.885 -10.311 -2.020 1.00 23.88 203 LEU A N 1
ATOM 1496 C CA . LEU A 1 224 ? -24.068 -11.680 -2.504 1.00 23.98 203 LEU A CA 1
ATOM 1497 C C . LEU A 1 224 ? -25.508 -12.156 -2.334 1.00 24.42 203 LEU A C 1
ATOM 1498 O O . LEU A 1 224 ? -26.087 -12.734 -3.264 1.00 25.73 203 LEU A O 1
ATOM 1503 N N . ILE A 1 225 ? -26.116 -11.929 -1.155 1.00 21.86 204 ILE A N 1
ATOM 1504 C CA . ILE A 1 225 ? -27.519 -12.323 -0.960 1.00 20.79 204 ILE A CA 1
ATOM 1505 C C . ILE A 1 225 ? -28.405 -11.609 -1.968 1.00 25.23 204 ILE A C 1
ATOM 1506 O O . ILE A 1 225 ? -29.341 -12.194 -2.519 1.00 24.61 204 ILE A O 1
ATOM 1511 N N . THR A 1 226 ? -28.165 -10.312 -2.165 1.00 24.42 205 THR A N 1
ATOM 1512 C CA . THR A 1 226 ? -28.998 -9.543 -3.097 1.00 28.68 205 THR A CA 1
ATOM 1513 C C . THR A 1 226 ? -28.829 -10.051 -4.521 1.00 32.37 205 THR A C 1
ATOM 1514 O O . THR A 1 226 ? -29.813 -10.175 -5.271 1.00 29.89 205 THR A O 1
ATOM 1518 N N . ASP A 1 227 ? -27.587 -10.374 -4.904 1.00 27.96 206 ASP A N 1
ATOM 1519 C CA . ASP A 1 227 ? -27.352 -10.969 -6.215 1.00 27.14 206 ASP A CA 1
ATOM 1520 C C . ASP A 1 227 ? -28.098 -12.285 -6.385 1.00 30.53 206 ASP A C 1
ATOM 1521 O O . ASP A 1 227 ? -28.576 -12.580 -7.485 1.00 29.58 206 ASP A O 1
ATOM 1526 N N . VAL A 1 228 ? -28.161 -13.125 -5.337 1.00 25.70 207 VAL A N 1
ATOM 1527 C CA . VAL A 1 228 ? -28.897 -14.373 -5.487 1.00 27.14 207 VAL A CA 1
ATOM 1528 C C . VAL A 1 228 ? -30.384 -14.069 -5.604 1.00 30.94 207 VAL A C 1
ATOM 1529 O O . VAL A 1 228 ? -31.069 -14.590 -6.493 1.00 29.65 207 VAL A O 1
ATOM 1533 N N . ARG A 1 229 ? -30.892 -13.173 -4.753 1.00 26.62 208 ARG A N 1
ATOM 1534 C CA . ARG A 1 229 ? -32.327 -12.887 -4.764 1.00 29.13 208 ARG A CA 1
ATOM 1535 C C . ARG A 1 229 ? -32.770 -12.221 -6.068 1.00 30.22 208 ARG A C 1
ATOM 1536 O O . ARG A 1 229 ? -33.937 -12.343 -6.464 1.00 29.93 208 ARG A O 1
ATOM 1544 N N . GLU A 1 230 ? -31.879 -11.506 -6.734 1.00 27.92 209 GLU A N 1
ATOM 1545 C CA . GLU A 1 230 ? -32.256 -10.828 -7.964 1.00 30.84 209 GLU A CA 1
ATOM 1546 C C . GLU A 1 230 ? -31.961 -11.655 -9.210 1.00 31.18 209 GLU A C 1
ATOM 1547 O O . GLU A 1 230 ? -32.238 -11.190 -10.314 1.00 36.18 209 GLU A O 1
ATOM 1553 N N . GLY A 1 231 ? -31.396 -12.855 -9.070 1.00 28.79 210 GLY A N 1
ATOM 1554 C CA . GLY A 1 231 ? -31.094 -13.702 -10.216 1.00 32.75 210 GLY A CA 1
ATOM 1555 C C . GLY A 1 231 ? -29.770 -13.436 -10.902 1.00 35.50 210 GLY A C 1
ATOM 1556 O O . GLY A 1 231 ? -29.450 -14.115 -11.882 1.00 33.58 210 GLY A O 1
ATOM 1557 N N . ARG A 1 232 ? -28.973 -12.497 -10.408 1.00 32.63 211 ARG A N 1
ATOM 1558 C CA . ARG A 1 232 ? -27.686 -12.237 -11.032 1.00 29.60 211 ARG A CA 1
ATOM 1559 C C . ARG A 1 232 ? -26.680 -13.342 -10.763 1.00 32.75 211 ARG A C 1
ATOM 1560 O O . ARG A 1 232 ? -25.732 -13.523 -11.534 1.00 35.32 211 ARG A O 1
ATOM 1568 N N . ILE A 1 233 ? -26.841 -14.065 -9.670 1.00 34.14 212 ILE A N 1
ATOM 1569 C CA . ILE A 1 233 ? -26.003 -15.205 -9.347 1.00 28.79 212 ILE A CA 1
ATOM 1570 C C . ILE A 1 233 ? -26.938 -16.367 -9.094 1.00 33.97 212 ILE A C 1
ATOM 1571 O O . ILE A 1 233 ? -27.970 -16.205 -8.435 1.00 33.80 212 ILE A O 1
ATOM 1576 N N . THR A 1 234 ? -26.611 -17.523 -9.653 1.00 35.65 213 THR A N 1
ATOM 1577 C CA . THR A 1 234 ? -27.397 -18.723 -9.428 1.00 37.98 213 THR A CA 1
ATOM 1578 C C . THR A 1 234 ? -26.675 -19.573 -8.403 1.00 35.71 213 THR A C 1
ATOM 1579 O O . THR A 1 234 ? -25.527 -19.958 -8.620 1.00 40.99 213 THR A O 1
ATOM 1583 N N . ALA A 1 235 ? -27.331 -19.815 -7.278 1.00 36.29 214 ALA A N 1
ATOM 1584 C CA . ALA A 1 235 ? -26.814 -20.706 -6.252 1.00 31.39 214 ALA A CA 1
ATOM 1585 C C . ALA A 1 235 ? -27.193 -22.138 -6.595 1.00 38.01 214 ALA A C 1
ATOM 1586 O O . ALA A 1 235 ? -28.253 -22.387 -7.164 1.00 37.20 214 ALA A O 1
ATOM 1588 N N . ARG A 1 236 ? -26.303 -23.069 -6.276 1.00 29.19 215 ARG A N 1
ATOM 1589 C CA . ARG A 1 236 ? -26.631 -24.485 -6.344 1.00 32.31 215 ARG A CA 1
ATOM 1590 C C . ARG A 1 236 ? -27.954 -24.748 -5.635 1.00 38.77 215 ARG A C 1
ATOM 1591 O O . ARG A 1 236 ? -28.121 -24.341 -4.478 1.00 38.81 215 ARG A O 1
ATOM 1599 N N . PRO A 1 237 ? -28.892 -25.448 -6.264 1.00 37.38 216 PRO A N 1
ATOM 1600 C CA . PRO A 1 237 ? -30.139 -25.781 -5.570 1.00 36.73 216 PRO A CA 1
ATOM 1601 C C . PRO A 1 237 ? -29.855 -26.549 -4.279 1.00 32.96 216 PRO A C 1
ATOM 1602 O O . PRO A 1 237 ? -28.992 -27.434 -4.236 1.00 35.63 216 PRO A O 1
ATOM 1606 N N . ASP A 1 238 ? -30.523 -26.121 -3.206 1.00 26.94 217 ASP A N 1
ATOM 1607 C CA . ASP A 1 238 ? -30.497 -26.699 -1.866 1.00 35.44 217 ASP A CA 1
ATOM 1608 C C . ASP A 1 238 ? -29.219 -26.389 -1.082 1.00 27.12 217 ASP A C 1
ATOM 1609 O O . ASP A 1 238 ? -29.029 -26.938 -0.002 1.00 27.03 217 ASP A O 1
ATOM 1614 N N . CYS A 1 239 ? -28.347 -25.525 -1.581 1.00 27.94 218 CYS A N 1
ATOM 1615 C CA . CYS A 1 239 ? -27.133 -25.245 -0.816 1.00 26.99 218 CYS A CA 1
ATOM 1616 C C . CYS A 1 239 ? -27.416 -24.220 0.278 1.00 27.81 218 CYS A C 1
ATOM 1617 O O . CYS A 1 239 ? -28.465 -23.565 0.301 1.00 22.22 218 CYS A O 1
ATOM 1620 N N . VAL A 1 240 ? -26.441 -24.063 1.187 1.00 25.09 219 VAL A N 1
ATOM 1621 C CA . VAL A 1 240 ? -26.599 -23.131 2.307 1.00 20.54 219 VAL A CA 1
ATOM 1622 C C . VAL A 1 240 ? -26.881 -21.728 1.820 1.00 21.57 219 VAL A C 1
ATOM 1623 O O . VAL A 1 240 ? -27.741 -21.023 2.374 1.00 23.74 219 VAL A O 1
ATOM 1627 N N . LEU A 1 241 ? -26.147 -21.295 0.791 1.00 22.65 220 LEU A N 1
ATOM 1628 C CA . LEU A 1 241 ? -26.315 -19.941 0.278 1.00 21.83 220 LEU A CA 1
ATOM 1629 C C . LEU A 1 241 ? -27.733 -19.714 -0.214 1.00 26.87 220 LEU A C 1
ATOM 1630 O O . LEU A 1 241 ? -28.340 -18.683 0.080 1.00 25.90 220 LEU A O 1
ATOM 1635 N N . GLU A 1 242 ? -28.279 -20.672 -0.958 1.00 27.04 221 GLU A N 1
ATOM 1636 C CA . GLU A 1 242 ? -29.673 -20.560 -1.379 1.00 25.52 221 GLU A CA 1
ATOM 1637 C C . GLU A 1 242 ? -30.605 -20.453 -0.180 1.00 22.79 221 GLU A C 1
ATOM 1638 O O . GLU A 1 242 ? -31.526 -19.636 -0.177 1.00 27.10 221 GLU A O 1
ATOM 1644 N N . HIS A 1 243 ? -30.403 -21.287 0.844 1.00 22.67 222 HIS A N 1
ATOM 1645 C CA . HIS A 1 243 ? -31.306 -21.229 1.983 1.00 24.40 222 HIS A CA 1
ATOM 1646 C C . HIS A 1 243 ? -31.176 -19.930 2.760 1.00 24.85 222 HIS A C 1
ATOM 1647 O O . HIS A 1 243 ? -32.144 -19.500 3.399 1.00 24.74 222 HIS A O 1
ATOM 1654 N N . MET A 1 244 ? -29.990 -19.323 2.779 1.00 21.50 223 MET A N 1
ATOM 1655 C CA . MET A 1 244 ? -29.889 -18.035 3.462 1.00 22.89 223 MET A CA 1
ATOM 1656 C C . MET A 1 244 ? -30.558 -16.950 2.636 1.00 25.09 223 MET A C 1
ATOM 1657 O O . MET A 1 244 ? -31.166 -16.023 3.189 1.00 24.41 223 MET A O 1
ATOM 1662 N N . ALA A 1 245 ? -30.451 -17.030 1.306 1.00 22.85 224 ALA A N 1
ATOM 1663 C CA . ALA A 1 245 ? -31.188 -16.063 0.492 1.00 25.89 224 ALA A CA 1
ATOM 1664 C C . ALA A 1 245 ? -32.698 -16.202 0.697 1.00 24.30 224 ALA A C 1
ATOM 1665 O O . ALA A 1 245 ? -33.442 -15.233 0.512 1.00 27.91 224 ALA A O 1
ATOM 1667 N N . GLN A 1 246 ? -33.171 -17.397 1.058 1.00 24.42 225 GLN A N 1
ATOM 1668 C CA . GLN A 1 246 ? -34.586 -17.642 1.303 1.00 24.23 225 GLN A CA 1
ATOM 1669 C C . GLN A 1 246 ? -34.974 -17.498 2.773 1.00 26.22 225 GLN A C 1
ATOM 1670 O O . GLN A 1 246 ? -36.061 -17.937 3.165 1.00 28.84 225 GLN A O 1
ATOM 1676 N N . LEU A 1 247 ? -34.112 -16.914 3.592 1.00 24.65 226 LEU A N 1
ATOM 1677 C CA . LEU A 1 247 ? -34.363 -16.854 5.028 1.00 22.41 226 LEU A CA 1
ATOM 1678 C C . LEU A 1 247 ? -35.616 -16.027 5.297 1.00 25.60 226 LEU A C 1
ATOM 1679 O O . LEU A 1 247 ? -35.741 -14.913 4.787 1.00 27.17 226 LEU A O 1
ATOM 1684 N N . THR A 1 248 ? -36.537 -16.566 6.107 1.00 25.21 227 THR A N 1
ATOM 1685 C CA . THR A 1 248 ? -37.780 -15.884 6.411 1.00 26.76 227 THR A CA 1
ATOM 1686 C C . THR A 1 248 ? -37.976 -15.807 7.915 1.00 24.61 227 THR A C 1
ATOM 1687 O O . THR A 1 248 ? -37.338 -16.528 8.694 1.00 25.86 227 THR A O 1
ATOM 1691 N N . ASP A 1 249 ? -38.862 -14.897 8.327 1.00 27.84 228 ASP A N 1
ATOM 1692 C CA . ASP A 1 249 ? -39.142 -14.691 9.739 1.00 22.81 228 ASP A CA 1
ATOM 1693 C C . ASP A 1 249 ? -40.445 -15.389 10.127 1.00 25.16 228 ASP A C 1
ATOM 1694 O O . ASP A 1 249 ? -41.054 -16.105 9.328 1.00 27.34 228 ASP A O 1
ATOM 1699 N N . ALA A 1 250 ? -40.893 -15.197 11.370 1.00 22.75 229 ALA A N 1
ATOM 1700 C CA . ALA A 1 250 ? -42.048 -15.969 11.833 1.00 25.02 229 ALA A CA 1
ATOM 1701 C C . ALA A 1 250 ? -43.330 -15.597 11.093 1.00 33.74 229 ALA A C 1
ATOM 1702 O O . ALA A 1 250 ? -44.264 -16.405 11.026 1.00 30.33 229 ALA A O 1
ATOM 1704 N N . SER A 1 251 ? -43.400 -14.395 10.537 1.00 25.99 230 SER A N 1
ATOM 1705 C CA . SER A 1 251 ? -44.564 -14.000 9.761 1.00 32.91 230 SER A CA 1
ATOM 1706 C C . SER A 1 251 ? -44.527 -14.508 8.314 1.00 35.14 230 SER A C 1
ATOM 1707 O O . SER A 1 251 ? -45.508 -14.335 7.583 1.00 33.04 230 SER A O 1
ATOM 1710 N N . GLY A 1 252 ? -43.441 -15.147 7.882 1.00 28.91 231 GLY A N 1
ATOM 1711 C CA . GLY A 1 252 ? -43.336 -15.668 6.534 1.00 33.18 231 GLY A CA 1
ATOM 1712 C C . GLY A 1 252 ? -42.633 -14.746 5.558 1.00 37.87 231 GLY A C 1
ATOM 1713 O O . GLY A 1 252 ? -42.358 -15.158 4.423 1.00 34.83 231 GLY A O 1
ATOM 1714 N N . GLU A 1 253 ? -42.295 -13.537 5.986 1.00 28.79 232 GLU A N 1
ATOM 1715 C CA . GLU A 1 253 ? -41.647 -12.550 5.145 1.00 24.25 232 GLU A CA 1
ATOM 1716 C C . GLU A 1 253 ? -40.142 -12.783 5.098 1.00 30.34 232 GLU A C 1
ATOM 1717 O O . GLU A 1 253 ? -39.535 -13.224 6.085 1.00 26.96 232 GLU A O 1
ATOM 1723 N N . ARG A 1 254 ? -39.529 -12.451 3.955 1.00 29.19 233 ARG A N 1
ATOM 1724 C CA . ARG A 1 254 ? -38.081 -12.565 3.850 1.00 29.13 233 ARG A CA 1
ATOM 1725 C C . ARG A 1 254 ? -37.379 -11.642 4.844 1.00 25.65 233 ARG A C 1
ATOM 1726 O O . ARG A 1 254 ? -37.763 -10.484 5.038 1.00 26.40 233 ARG A O 1
ATOM 1734 N N . VAL A 1 255 ? -36.303 -12.151 5.435 1.00 26.82 234 VAL A N 1
ATOM 1735 C CA . VAL A 1 255 ? -35.418 -11.302 6.219 1.00 26.90 234 VAL A CA 1
ATOM 1736 C C . VAL A 1 255 ? -34.620 -10.400 5.287 1.00 25.01 234 VAL A C 1
ATOM 1737 O O . VAL A 1 255 ? -34.272 -10.780 4.163 1.00 28.99 234 VAL A O 1
ATOM 1741 N N . ASP A 1 256 ? -34.332 -9.175 5.740 1.00 24.13 235 ASP A N 1
ATOM 1742 C CA . ASP A 1 256 ? -33.621 -8.259 4.860 1.00 31.33 235 ASP A CA 1
ATOM 1743 C C . ASP A 1 256 ? -32.237 -8.811 4.494 1.00 26.92 235 ASP A C 1
ATOM 1744 O O . ASP A 1 256 ? -31.680 -9.694 5.160 1.00 29.31 235 ASP A O 1
ATOM 1749 N N . ALA A 1 257 ? -31.705 -8.297 3.390 1.00 25.88 236 ALA A N 1
ATOM 1750 C CA . ALA A 1 257 ? -30.567 -8.937 2.744 1.00 30.05 236 ALA A CA 1
ATOM 1751 C C . ALA A 1 257 ? -29.310 -8.849 3.585 1.00 26.33 236 ALA A C 1
ATOM 1752 O O . ALA A 1 257 ? -28.487 -9.774 3.541 1.00 27.10 236 ALA A O 1
ATOM 1754 N N . ARG A 1 258 ? -29.122 -7.748 4.324 1.00 25.44 237 ARG A N 1
ATOM 1755 C CA . ARG A 1 258 ? -27.923 -7.630 5.144 1.00 26.67 237 ARG A CA 1
ATOM 1756 C C . ARG A 1 258 ? -27.971 -8.596 6.321 1.00 23.48 237 ARG A C 1
ATOM 1757 O O . ARG A 1 258 ? -26.959 -9.209 6.664 1.00 24.75 237 ARG A O 1
ATOM 1765 N N . THR A 1 259 ? -29.131 -8.734 6.958 1.00 21.60 238 THR A N 1
ATOM 1766 C CA . THR A 1 259 ? -29.273 -9.730 8.014 1.00 23.54 238 THR A CA 1
ATOM 1767 C C . THR A 1 259 ? -29.076 -11.139 7.477 1.00 24.91 238 THR A C 1
ATOM 1768 O O . THR A 1 259 ? -28.436 -11.964 8.128 1.00 23.91 238 THR A O 1
ATOM 1772 N N . ALA A 1 260 ? -29.643 -11.447 6.305 1.00 20.76 239 ALA A N 1
ATOM 1773 C CA . ALA A 1 260 ? -29.397 -12.766 5.722 1.00 23.19 239 ALA A CA 1
ATOM 1774 C C . ALA A 1 260 ? -27.909 -12.988 5.455 1.00 20.55 239 ALA A C 1
ATOM 1775 O O . ALA A 1 260 ? -27.405 -14.106 5.641 1.00 22.21 239 ALA A O 1
ATOM 1777 N N . GLY A 1 261 ? -27.189 -11.951 5.013 1.00 21.64 240 GLY A N 1
ATOM 1778 C CA . GLY A 1 261 ? -25.762 -12.108 4.805 1.00 21.09 240 GLY A CA 1
ATOM 1779 C C . GLY A 1 261 ? -25.000 -12.275 6.102 1.00 23.47 240 GLY A C 1
ATOM 1780 O O . GLY A 1 261 ? -23.982 -12.976 6.146 1.00 21.88 240 GLY A O 1
ATOM 1781 N N . ILE A 1 262 ? -25.457 -11.611 7.161 1.00 21.06 241 ILE A N 1
ATOM 1782 C CA . ILE A 1 262 ? -24.911 -11.856 8.498 1.00 22.56 241 ILE A CA 1
ATOM 1783 C C . ILE A 1 262 ? -25.118 -13.316 8.918 1.00 26.50 241 ILE A C 1
ATOM 1784 O O . ILE A 1 262 ? -24.226 -13.938 9.498 1.00 22.93 241 ILE A O 1
ATOM 1789 N N . GLU A 1 263 ? -26.274 -13.899 8.608 1.00 25.04 242 GLU A N 1
ATOM 1790 C CA . GLU A 1 263 ? -26.473 -15.292 8.974 1.00 22.71 242 GLU A CA 1
ATOM 1791 C C . GLU A 1 263 ? -25.656 -16.238 8.106 1.00 20.07 242 GLU A C 1
ATOM 1792 O O . GLU A 1 263 ? -25.168 -17.252 8.608 1.00 20.29 242 GLU A O 1
ATOM 1798 N N . LEU A 1 264 ? -25.439 -15.909 6.841 1.00 20.41 243 LEU A N 1
ATOM 1799 C CA . LEU A 1 264 ? -24.503 -16.705 6.034 1.00 22.43 243 LEU A CA 1
ATOM 1800 C C . LEU A 1 264 ? -23.103 -16.688 6.656 1.00 21.68 243 LEU A C 1
ATOM 1801 O O . LEU A 1 264 ? -22.404 -17.705 6.654 1.00 23.12 243 LEU A O 1
ATOM 1806 N N . GLN A 1 265 ? -22.663 -15.523 7.145 1.00 19.55 244 GLN A N 1
ATOM 1807 C CA . GLN A 1 265 ? -21.384 -15.467 7.852 1.00 18.14 244 GLN A CA 1
ATOM 1808 C C . GLN A 1 265 ? -21.415 -16.285 9.148 1.00 19.40 244 GLN A C 1
ATOM 1809 O O . GLN A 1 265 ? -20.390 -16.863 9.539 1.00 22.27 244 GLN A O 1
ATOM 1815 N N . ASN A 1 266 ? -22.556 -16.336 9.826 1.00 18.68 245 ASN A N 1
ATOM 1816 C CA . ASN A 1 266 ? -22.656 -17.150 11.040 1.00 19.50 245 ASN A CA 1
ATOM 1817 C C . ASN A 1 266 ? -22.703 -18.640 10.746 1.00 20.17 245 ASN A C 1
ATOM 1818 O O . ASN A 1 266 ? -22.767 -19.434 11.692 1.00 23.03 245 ASN A O 1
ATOM 1823 N N . LEU A 1 267 ? -22.656 -19.050 9.476 1.00 20.45 246 LEU A N 1
ATOM 1824 C CA . LEU A 1 267 ? -22.505 -20.463 9.149 1.00 23.76 246 LEU A CA 1
ATOM 1825 C C . LEU A 1 267 ? -21.198 -20.757 8.434 1.00 23.08 246 LEU A C 1
ATOM 1826 O O . LEU A 1 267 ? -21.015 -21.878 7.970 1.00 25.07 246 LEU A O 1
ATOM 1831 N N . THR A 1 268 ? -20.261 -19.809 8.391 1.00 20.59 247 THR A N 1
ATOM 1832 C CA . THR A 1 268 ? -18.981 -20.004 7.719 1.00 21.12 247 THR A CA 1
ATOM 1833 C C . THR A 1 268 ? -17.842 -19.496 8.604 1.00 24.00 247 THR A C 1
ATOM 1834 O O . THR A 1 268 ? -16.850 -20.205 8.797 1.00 21.89 247 THR A O 1
ATOM 1838 N N . ARG A 1 269 ? -17.967 -18.278 9.142 1.00 21.75 248 ARG A N 1
ATOM 1839 C CA . ARG A 1 269 ? -16.931 -17.763 10.039 1.00 19.90 248 ARG A CA 1
ATOM 1840 C C . ARG A 1 269 ? -16.681 -18.659 11.262 1.00 19.38 248 ARG A C 1
ATOM 1841 O O . ARG A 1 269 ? -15.508 -18.861 11.601 1.00 18.43 248 ARG A O 1
ATOM 1849 N N . PRO A 1 270 ? -17.682 -19.222 11.949 1.00 20.15 249 PRO A N 1
ATOM 1850 C CA . PRO A 1 270 ? -17.369 -20.090 13.102 1.00 19.26 249 PRO A CA 1
ATOM 1851 C C . PRO A 1 270 ? -16.608 -21.351 12.694 1.00 23.82 249 PRO A C 1
ATOM 1852 O O . PRO A 1 270 ? -15.841 -21.893 13.499 1.00 19.93 249 PRO A O 1
ATOM 1856 N N . THR A 1 271 ? -16.726 -21.794 11.434 1.00 17.16 250 THR A N 1
ATOM 1857 C CA . THR A 1 271 ? -15.884 -22.898 10.989 1.00 16.47 250 THR A CA 1
ATOM 1858 C C . THR A 1 271 ? -14.429 -22.466 10.888 1.00 20.83 250 THR A C 1
ATOM 1859 O O . THR A 1 271 ? -13.520 -23.213 11.275 1.00 21.22 250 THR A O 1
ATOM 1863 N N . VAL A 1 272 ? -14.194 -21.254 10.374 1.00 20.64 251 VAL A N 1
ATOM 1864 C CA . VAL A 1 272 ? -12.844 -20.685 10.404 1.00 20.09 251 VAL A CA 1
ATOM 1865 C C . VAL A 1 272 ? -12.301 -20.678 11.821 1.00 20.89 251 VAL A C 1
ATOM 1866 O O . VAL A 1 272 ? -11.115 -20.963 12.044 1.00 19.50 251 VAL A O 1
ATOM 1870 N N . ALA A 1 273 ? -13.163 -20.358 12.802 1.00 20.76 252 ALA A N 1
ATOM 1871 C CA . ALA A 1 273 ? -12.759 -20.228 14.202 1.00 21.38 252 ALA A CA 1
ATOM 1872 C C . ALA A 1 273 ? -12.312 -21.551 14.807 1.00 21.05 252 ALA A C 1
ATOM 1873 O O . ALA A 1 273 ? -11.633 -21.539 15.846 1.00 19.27 252 ALA A O 1
ATOM 1875 N N . VAL A 1 274 ? -12.615 -22.688 14.164 1.00 19.12 253 VAL A N 1
ATOM 1876 C CA . VAL A 1 274 ? -12.060 -23.952 14.659 1.00 16.51 253 VAL A CA 1
ATOM 1877 C C . VAL A 1 274 ? -10.531 -23.935 14.620 1.00 18.22 253 VAL A C 1
ATOM 1878 O O . VAL A 1 274 ? -9.892 -24.743 15.288 1.00 21.00 253 VAL A O 1
ATOM 1882 N N . GLY A 1 275 ? -9.938 -23.034 13.831 1.00 21.24 254 GLY A N 1
ATOM 1883 C CA . GLY A 1 275 ? -8.496 -22.860 13.816 1.00 18.90 254 GLY A CA 1
ATOM 1884 C C . GLY A 1 275 ? -7.906 -22.613 15.203 1.00 17.33 254 GLY A C 1
ATOM 1885 O O . GLY A 1 275 ? -6.757 -22.949 15.447 1.00 20.01 254 GLY A O 1
ATOM 1886 N N . PHE A 1 276 ? -8.664 -21.981 16.109 1.00 20.07 255 PHE A N 1
ATOM 1887 C CA . PHE A 1 276 ? -8.173 -21.831 17.475 1.00 17.57 255 PHE A CA 1
ATOM 1888 C C . PHE A 1 276 ? -8.013 -23.186 18.148 1.00 22.23 255 PHE A C 1
ATOM 1889 O O . PHE A 1 276 ? -6.968 -23.468 18.739 1.00 20.43 255 PHE A O 1
ATOM 1897 N N . PHE A 1 277 ? -9.055 -24.042 18.090 1.00 19.02 256 PHE A N 1
ATOM 1898 C CA . PHE A 1 277 ? -8.915 -25.401 18.624 1.00 19.40 256 PHE A CA 1
ATOM 1899 C C . PHE A 1 277 ? -7.835 -26.197 17.883 1.00 22.60 256 PHE A C 1
ATOM 1900 O O . PHE A 1 277 ? -7.162 -27.025 18.493 1.00 20.15 256 PHE A O 1
ATOM 1908 N N . ALA A 1 278 ? -7.668 -25.984 16.575 1.00 19.12 257 ALA A N 1
ATOM 1909 C CA . ALA A 1 278 ? -6.627 -26.739 15.876 1.00 17.79 257 ALA A CA 1
ATOM 1910 C C . ALA A 1 278 ? -5.238 -26.366 16.380 1.00 20.52 257 ALA A C 1
ATOM 1911 O O . ALA A 1 278 ? -4.359 -27.237 16.461 1.00 21.22 257 ALA A O 1
ATOM 1913 N N . SER A 1 279 ? -5.009 -25.075 16.685 1.00 20.33 258 SER A N 1
ATOM 1914 C CA . SER A 1 279 ? -3.722 -24.658 17.272 1.00 18.30 258 SER A CA 1
ATOM 1915 C C . SER A 1 279 ? -3.488 -25.340 18.617 1.00 19.81 258 SER A C 1
ATOM 1916 O O . SER A 1 279 ? -2.411 -25.888 18.872 1.00 19.11 258 SER A O 1
ATOM 1919 N N . PHE A 1 280 ? -4.502 -25.330 19.491 1.00 21.21 259 PHE A N 1
ATOM 1920 C CA . PHE A 1 280 ? -4.387 -26.063 20.753 1.00 19.38 259 PHE A CA 1
ATOM 1921 C C . PHE A 1 280 ? -4.188 -27.559 20.515 1.00 20.34 259 PHE A C 1
ATOM 1922 O O . PHE A 1 280 ? -3.524 -28.224 21.303 1.00 19.84 259 PHE A O 1
ATOM 1930 N N . ALA A 1 281 ? -4.814 -28.125 19.474 1.00 17.94 260 ALA A N 1
ATOM 1931 C CA . ALA A 1 281 ? -4.647 -29.552 19.258 1.00 20.47 260 ALA A CA 1
ATOM 1932 C C . ALA A 1 281 ? -3.197 -29.868 18.910 1.00 21.49 260 ALA A C 1
ATOM 1933 O O . ALA A 1 281 ? -2.668 -30.908 19.303 1.00 21.18 260 ALA A O 1
ATOM 1935 N N . ALA A 1 282 ? -2.549 -28.993 18.142 1.00 18.83 261 ALA A N 1
ATOM 1936 C CA . ALA A 1 282 ? -1.134 -29.207 17.828 1.00 17.31 261 ALA A CA 1
ATOM 1937 C C . ALA A 1 282 ? -0.287 -29.160 19.090 1.00 20.51 261 ALA A C 1
ATOM 1938 O O . ALA A 1 282 ? 0.657 -29.947 19.249 1.00 21.11 261 ALA A O 1
ATOM 1940 N N . VAL A 1 283 ? -0.577 -28.208 19.974 1.00 20.31 262 VAL A N 1
ATOM 1941 C CA . VAL A 1 283 ? 0.115 -28.151 21.262 1.00 20.55 262 VAL A CA 1
ATOM 1942 C C . VAL A 1 283 ? -0.101 -29.453 22.023 1.00 19.07 262 VAL A C 1
ATOM 1943 O O . VAL A 1 283 ? 0.836 -30.044 22.574 1.00 22.44 262 VAL A O 1
ATOM 1947 N N . ALA A 1 284 ? -1.356 -29.899 22.082 1.00 18.88 263 ALA A N 1
ATOM 1948 C CA . ALA A 1 284 ? -1.670 -31.107 22.839 1.00 20.11 263 ALA A CA 1
ATOM 1949 C C . ALA A 1 284 ? -0.961 -32.326 22.257 1.00 19.90 263 ALA A C 1
ATOM 1950 O O . ALA A 1 284 ? -0.593 -33.250 23.001 1.00 20.19 263 ALA A O 1
ATOM 1952 N N . LEU A 1 285 ? -0.829 -32.387 20.921 1.00 20.11 264 LEU A N 1
ATOM 1953 C CA . LEU A 1 285 ? -0.115 -33.521 20.312 1.00 21.01 264 LEU A CA 1
ATOM 1954 C C . LEU A 1 285 ? 1.381 -33.497 20.652 1.00 24.00 264 LEU A C 1
ATOM 1955 O O . LEU A 1 285 ? 1.984 -34.545 20.890 1.00 22.74 264 LEU A O 1
ATOM 1960 N N . ALA A 1 286 ? 1.974 -32.305 20.717 1.00 23.15 265 ALA A N 1
ATOM 1961 C CA . ALA A 1 286 ? 3.352 -32.155 21.201 1.00 22.76 265 ALA A CA 1
ATOM 1962 C C . ALA A 1 286 ? 3.475 -32.608 22.641 1.00 22.68 265 ALA A C 1
ATOM 1963 O O . ALA A 1 286 ? 4.477 -33.217 23.035 1.00 23.66 265 ALA A O 1
ATOM 1965 N N . GLU A 1 287 ? 2.446 -32.358 23.440 1.00 21.35 266 GLU A N 1
ATOM 1966 C CA . GLU A 1 287 ? 2.506 -32.670 24.852 1.00 22.77 266 GLU A CA 1
ATOM 1967 C C . GLU A 1 287 ? 2.080 -34.090 25.175 1.00 26.20 266 GLU A C 1
ATOM 1968 O O . GLU A 1 287 ? 2.304 -34.527 26.298 1.00 22.93 266 GLU A O 1
ATOM 1974 N N . ASN A 1 288 ? 1.461 -34.815 24.242 1.00 20.66 267 ASN A N 1
ATOM 1975 C CA . ASN A 1 288 ? 0.908 -36.144 24.542 1.00 23.28 267 ASN A CA 1
ATOM 1976 C C . ASN A 1 288 ? 1.343 -37.145 23.480 1.00 22.14 267 ASN A C 1
ATOM 1977 O O . ASN A 1 288 ? 0.533 -37.615 22.675 1.00 21.34 267 ASN A O 1
ATOM 1982 N N . PRO A 1 289 ? 2.642 -37.481 23.434 1.00 21.39 268 PRO A N 1
ATOM 1983 C CA . PRO A 1 289 ? 3.134 -38.281 22.311 1.00 23.00 268 PRO A CA 1
ATOM 1984 C C . PRO A 1 289 ? 2.592 -39.701 22.307 1.00 19.11 268 PRO A C 1
ATOM 1985 O O . PRO A 1 289 ? 2.540 -40.331 21.238 1.00 22.47 268 PRO A O 1
ATOM 1989 N N . GLN A 1 290 ? 2.174 -40.227 23.448 1.00 20.91 269 GLN A N 1
ATOM 1990 C CA . GLN A 1 290 ? 1.585 -41.567 23.397 1.00 25.70 269 GLN A CA 1
ATOM 1991 C C . GLN A 1 290 ? 0.206 -41.553 22.736 1.00 23.38 269 GLN A C 1
ATOM 1992 O O . GLN A 1 290 ? -0.144 -42.484 22.007 1.00 22.71 269 GLN A O 1
ATOM 1998 N N . TRP A 1 291 ? -0.605 -40.526 23.005 1.00 22.28 270 TRP A N 1
ATOM 1999 C CA . TRP A 1 291 ? -1.860 -40.377 22.261 1.00 18.89 270 TRP A CA 1
ATOM 2000 C C . TRP A 1 291 ? -1.599 -40.187 20.785 1.00 18.64 270 TRP A C 1
ATOM 2001 O O . TRP A 1 291 ? -2.341 -40.692 19.937 1.00 21.15 270 TRP A O 1
ATOM 2012 N N . ARG A 1 292 ? -0.574 -39.419 20.447 1.00 19.99 271 ARG A N 1
ATOM 2013 C CA . ARG A 1 292 ? -0.264 -39.225 19.040 1.00 22.23 271 ARG A CA 1
ATOM 2014 C C . ARG A 1 292 ? 0.035 -40.555 18.342 1.00 22.08 271 ARG A C 1
ATOM 2015 O O . ARG A 1 292 ? -0.434 -40.806 17.213 1.00 20.29 271 ARG A O 1
ATOM 2023 N N . THR A 1 293 ? 0.823 -41.406 18.992 1.00 21.57 272 THR A N 1
ATOM 2024 C CA . THR A 1 293 ? 1.102 -42.735 18.467 1.00 20.63 272 THR A CA 1
ATOM 2025 C C . THR A 1 293 ? -0.173 -43.541 18.290 1.00 22.11 272 THR A C 1
ATOM 2026 O O . THR A 1 293 ? -0.370 -44.188 17.256 1.00 22.33 272 THR A O 1
ATOM 2030 N N . ARG A 1 294 ? -1.077 -43.482 19.274 1.00 23.11 273 ARG A N 1
ATOM 2031 C CA . ARG A 1 294 ? -2.316 -44.250 19.166 1.00 21.76 273 ARG A CA 1
ATOM 2032 C C . ARG A 1 294 ? -3.169 -43.766 17.999 1.00 23.72 273 ARG A C 1
ATOM 2033 O O . ARG A 1 294 ? -3.786 -44.581 17.306 1.00 23.48 273 ARG A O 1
ATOM 2041 N N . ILE A 1 295 ? -3.243 -42.443 17.780 1.00 20.00 274 ILE A N 1
ATOM 2042 C CA . ILE A 1 295 ? -3.964 -41.924 16.606 1.00 18.50 274 ILE A CA 1
ATOM 2043 C C . ILE A 1 295 ? -3.348 -42.448 15.302 1.00 22.20 274 ILE A C 1
ATOM 2044 O O . ILE A 1 295 ? -4.064 -42.895 14.393 1.00 21.93 274 ILE A O 1
ATOM 2049 N N . ASN A 1 296 ? -2.017 -42.396 15.184 1.00 19.36 275 ASN A N 1
ATOM 2050 C CA . ASN A 1 296 ? -1.386 -42.852 13.945 1.00 20.45 275 ASN A CA 1
ATOM 2051 C C . ASN A 1 296 ? -1.569 -44.351 13.717 1.00 23.46 275 ASN A C 1
ATOM 2052 O O . ASN A 1 296 ? -1.600 -44.803 12.567 1.00 26.37 275 ASN A O 1
ATOM 2057 N N . GLU A 1 297 ? -1.698 -45.140 14.778 1.00 23.43 276 GLU A N 1
ATOM 2058 C CA . GLU A 1 297 ? -1.816 -46.581 14.588 1.00 25.73 276 GLU A CA 1
ATOM 2059 C C . GLU A 1 297 ? -3.255 -47.030 14.438 1.00 32.05 276 GLU A C 1
ATOM 2060 O O . GLU A 1 297 ? -3.500 -48.208 14.155 1.00 30.50 276 GLU A O 1
ATOM 2066 N N . SER A 1 298 ? -4.213 -46.122 14.593 1.00 28.10 277 SER A N 1
ATOM 2067 C CA . SER A 1 298 ? -5.619 -46.502 14.611 1.00 28.05 277 SER A CA 1
ATOM 2068 C C . SER A 1 298 ? -6.186 -46.666 13.213 1.00 29.88 277 SER A C 1
ATOM 2069 O O . SER A 1 298 ? -5.876 -45.907 12.302 1.00 35.83 277 SER A O 1
ATOM 2072 N N . GLU A 1 299 ? -7.111 -47.605 13.094 1.00 34.01 278 GLU A N 1
ATOM 2073 C CA . GLU A 1 299 ? -7.916 -47.781 11.901 1.00 45.85 278 GLU A CA 1
ATOM 2074 C C . GLU A 1 299 ? -9.312 -47.194 12.046 1.00 40.61 278 GLU A C 1
ATOM 2075 O O . GLU A 1 299 ? -10.048 -47.131 11.056 1.00 40.69 278 GLU A O 1
ATOM 2081 N N . THR A 1 300 ? -9.700 -46.770 13.248 1.00 28.58 279 THR A N 1
ATOM 2082 C CA . THR A 1 300 ? -11.104 -46.479 13.513 1.00 24.20 279 THR A CA 1
ATOM 2083 C C . THR A 1 300 ? -11.451 -45.002 13.569 1.00 32.32 279 THR A C 1
ATOM 2084 O O . THR A 1 300 ? -12.638 -44.674 13.534 1.00 28.01 279 THR A O 1
ATOM 2088 N N . GLY A 1 301 ? -10.470 -44.118 13.711 1.00 25.42 280 GLY A N 1
ATOM 2089 C CA . GLY A 1 301 ? -10.774 -42.744 14.034 1.00 26.26 280 GLY A CA 1
ATOM 2090 C C . GLY A 1 301 ? -11.291 -42.484 15.440 1.00 24.21 280 GLY A C 1
ATOM 2091 O O . GLY A 1 301 ? -11.547 -41.322 15.770 1.00 21.62 280 GLY A O 1
ATOM 2092 N N . ARG A 1 302 ? -11.411 -43.501 16.302 1.00 22.11 281 ARG A N 1
ATOM 2093 C CA . ARG A 1 302 ? -11.974 -43.260 17.635 1.00 20.96 281 ARG A CA 1
ATOM 2094 C C . ARG A 1 302 ? -11.041 -42.434 18.513 1.00 22.83 281 ARG A C 1
ATOM 2095 O O . ARG A 1 302 ? -11.511 -41.609 19.306 1.00 20.45 281 ARG A O 1
ATOM 2103 N N . GLU A 1 303 ? -9.727 -42.688 18.442 1.00 22.20 282 GLU A N 1
ATOM 2104 C CA . GLU A 1 303 ? -8.789 -41.927 19.274 1.00 21.32 282 GLU A CA 1
ATOM 2105 C C . GLU A 1 303 ? -8.728 -40.468 18.838 1.00 18.40 282 GLU A C 1
ATOM 2106 O O . GLU A 1 303 ? -8.617 -39.564 19.684 1.00 22.49 282 GLU A O 1
ATOM 2112 N N . ALA A 1 304 ? -8.746 -40.226 17.527 1.00 20.97 283 ALA A N 1
ATOM 2113 C CA . ALA A 1 304 ? -8.702 -38.849 17.048 1.00 22.75 283 ALA A CA 1
ATOM 2114 C C . ALA A 1 304 ? -9.946 -38.088 17.487 1.00 18.22 283 ALA A C 1
ATOM 2115 O O . ALA A 1 304 ? -9.869 -36.902 17.837 1.00 20.26 283 ALA A O 1
ATOM 2117 N N . PHE A 1 305 ? -11.092 -38.753 17.468 1.00 17.33 284 PHE A N 1
ATOM 2118 C CA . PHE A 1 305 ? -12.337 -38.125 17.932 1.00 20.28 284 PHE A CA 1
ATOM 2119 C C . PHE A 1 305 ? -12.243 -37.785 19.406 1.00 19.34 284 PHE A C 1
ATOM 2120 O O . PHE A 1 305 ? -12.577 -36.666 19.825 1.00 18.99 284 PHE A O 1
ATOM 2128 N N . ALA A 1 306 ? -11.800 -38.752 20.221 1.00 19.28 285 ALA A N 1
ATOM 2129 C CA . ALA A 1 306 ? -11.728 -38.519 21.656 1.00 18.56 285 ALA A CA 1
ATOM 2130 C C . ALA A 1 306 ? -10.737 -37.409 21.970 1.00 19.95 285 ALA A C 1
ATOM 2131 O O . ALA A 1 306 ? -10.952 -36.609 22.883 1.00 19.14 285 ALA A O 1
ATOM 2133 N N . PHE A 1 307 ? -9.615 -37.399 21.253 1.00 17.80 286 PHE A N 1
ATOM 2134 C CA . PHE A 1 307 ? -8.613 -36.351 21.403 1.00 18.11 286 PHE A CA 1
ATOM 2135 C C . PHE A 1 307 ? -9.185 -34.978 21.043 1.00 18.06 286 PHE A C 1
ATOM 2136 O O . PHE A 1 307 ? -8.975 -33.991 21.774 1.00 17.80 286 PHE A O 1
ATOM 2144 N N . ALA A 1 308 ? -9.932 -34.901 19.931 1.00 17.51 287 ALA A N 1
ATOM 2145 C CA . ALA A 1 308 ? -10.529 -33.623 19.546 1.00 18.10 287 ALA A CA 1
ATOM 2146 C C . ALA A 1 308 ? -11.517 -33.147 20.608 1.00 19.00 287 ALA A C 1
ATOM 2147 O O . ALA A 1 308 ? -11.583 -31.948 20.916 1.00 18.67 287 ALA A O 1
ATOM 2149 N N . GLN A 1 309 ? -12.303 -34.071 21.180 1.00 20.82 288 GLN A N 1
ATOM 2150 C CA . GLN A 1 309 ? -13.261 -33.675 22.225 1.00 19.45 288 GLN A CA 1
ATOM 2151 C C . GLN A 1 309 ? -12.547 -33.177 23.472 1.00 17.65 288 GLN A C 1
ATOM 2152 O O . GLN A 1 309 ? -12.968 -32.187 24.098 1.00 21.03 288 GLN A O 1
ATOM 2158 N N . GLU A 1 310 ? -11.452 -33.822 23.840 1.00 16.73 289 GLU A N 1
ATOM 2159 C CA . GLU A 1 310 ? -10.796 -33.381 25.061 1.00 18.74 289 GLU A CA 1
ATOM 2160 C C . GLU A 1 310 ? -9.980 -32.121 24.819 1.00 18.51 289 GLU A C 1
ATOM 2161 O O . GLU A 1 310 ? -9.723 -31.370 25.774 1.00 22.11 289 GLU A O 1
ATOM 2167 N N . VAL A 1 311 ? -9.617 -31.813 23.567 1.00 19.07 290 VAL A N 1
ATOM 2168 C CA . VAL A 1 311 ? -9.141 -30.453 23.281 1.00 16.79 290 VAL A CA 1
ATOM 2169 C C . VAL A 1 311 ? -10.243 -29.422 23.567 1.00 17.16 290 VAL A C 1
ATOM 2170 O O . VAL A 1 311 ? -9.997 -28.365 24.163 1.00 18.38 290 VAL A O 1
ATOM 2174 N N . ARG A 1 312 ? -11.465 -29.714 23.146 1.00 15.79 291 ARG A N 1
ATOM 2175 C CA . ARG A 1 312 ? -12.546 -28.754 23.343 1.00 17.42 291 ARG A CA 1
ATOM 2176 C C . ARG A 1 312 ? -12.898 -28.619 24.815 1.00 21.16 291 ARG A C 1
ATOM 2177 O O . ARG A 1 312 ? -13.355 -27.550 25.249 1.00 19.47 291 ARG A O 1
ATOM 2185 N N . ARG A 1 313 ? -12.758 -29.709 25.581 1.00 18.20 292 ARG A N 1
ATOM 2186 C CA . ARG A 1 313 ? -13.022 -29.627 27.015 1.00 18.10 292 ARG A CA 1
ATOM 2187 C C . ARG A 1 313 ? -11.938 -28.834 27.735 1.00 24.31 292 ARG A C 1
ATOM 2188 O O . ARG A 1 313 ? -12.223 -28.051 28.639 1.00 25.10 292 ARG A O 1
ATOM 2196 N N . PHE A 1 314 ? -10.683 -29.078 27.391 1.00 20.91 293 PHE A N 1
ATOM 2197 C CA . PHE A 1 314 ? -9.572 -28.647 28.223 1.00 19.49 293 PHE A CA 1
ATOM 2198 C C . PHE A 1 314 ? -9.117 -27.214 27.950 1.00 19.97 293 PHE A C 1
ATOM 2199 O O . PHE A 1 314 ? -8.809 -26.467 28.894 1.00 20.64 293 PHE A O 1
ATOM 2207 N N . TYR A 1 315 ? -9.034 -26.835 26.676 1.00 18.48 294 TYR A N 1
ATOM 2208 C CA . TYR A 1 315 ? -8.409 -25.562 26.330 1.00 19.00 294 TYR A CA 1
ATOM 2209 C C . TYR A 1 315 ? -9.424 -24.410 26.348 1.00 20.58 294 TYR A C 1
ATOM 2210 O O . TYR A 1 315 ? -10.604 -24.603 26.066 1.00 22.62 294 TYR A O 1
ATOM 2219 N N . PRO A 1 316 ? -8.973 -23.193 26.672 1.00 20.73 295 PRO A N 1
ATOM 2220 C CA . PRO A 1 316 ? -9.902 -22.063 26.804 1.00 21.54 295 PRO A CA 1
ATOM 2221 C C . PRO A 1 316 ? -10.288 -21.502 25.432 1.00 23.26 295 PRO A C 1
ATOM 2222 O O . PRO A 1 316 ? -9.444 -21.251 24.567 1.00 23.65 295 PRO A O 1
ATOM 2226 N N . PHE A 1 317 ? -11.587 -21.339 25.222 1.00 22.04 296 PHE A N 1
ATOM 2227 C CA . PHE A 1 317 ? -12.045 -20.747 23.983 1.00 21.19 296 PHE A CA 1
ATOM 2228 C C . PHE A 1 317 ? -13.164 -19.796 24.365 1.00 22.62 296 PHE A C 1
ATOM 2229 O O . PHE A 1 317 ? -12.973 -18.573 24.386 1.00 20.24 296 PHE A O 1
ATOM 2237 N N . VAL A 1 318 ? -14.337 -20.329 24.701 1.00 20.30 297 VAL A N 1
ATOM 2238 C CA . VAL A 1 318 ? -15.386 -19.462 25.238 1.00 20.10 297 VAL A CA 1
ATOM 2239 C C . VAL A 1 318 ? -15.128 -19.234 26.726 1.00 20.61 297 VAL A C 1
ATOM 2240 O O . VAL A 1 318 ? -15.101 -20.199 27.503 1.00 25.69 297 VAL A O 1
ATOM 2244 N N . PRO A 1 319 ? -14.930 -17.993 27.183 1.00 22.47 298 PRO A N 1
ATOM 2245 C CA . PRO A 1 319 ? -14.697 -17.799 28.631 1.00 23.43 298 PRO A CA 1
ATOM 2246 C C . PRO A 1 319 ? -15.970 -17.991 29.441 1.00 27.59 298 PRO A C 1
ATOM 2247 O O . PRO A 1 319 ? -15.990 -18.688 30.480 1.00 25.43 298 PRO A O 1
ATOM 2251 N N . MET A 1 320 ? -17.048 -17.417 28.941 1.00 22.19 299 MET A N 1
ATOM 2252 C CA . MET A 1 320 ? -18.319 -17.271 29.637 1.00 24.48 299 MET A CA 1
ATOM 2253 C C . MET A 1 320 ? -19.299 -16.737 28.607 1.00 24.45 299 MET A C 1
ATOM 2254 O O . MET A 1 320 ? -18.894 -16.331 27.516 1.00 22.47 299 MET A O 1
ATOM 2259 N N . PHE A 1 321 ? -20.586 -16.732 28.960 1.00 21.59 300 PHE A N 1
ATOM 2260 C CA . PHE A 1 321 ? -21.582 -16.264 27.994 1.00 19.97 300 PHE A CA 1
ATOM 2261 C C . PHE A 1 321 ? -22.761 -15.673 28.755 1.00 19.81 300 PHE A C 1
ATOM 2262 O O . PHE A 1 321 ? -23.094 -16.144 29.854 1.00 22.39 300 PHE A O 1
ATOM 2270 N N . PRO A 1 322 ? -23.407 -14.620 28.202 1.00 22.43 301 PRO A N 1
ATOM 2271 C CA . PRO A 1 322 ? -24.376 -13.875 29.001 1.00 17.65 301 PRO A CA 1
ATOM 2272 C C . PRO A 1 322 ? -25.817 -14.077 28.576 1.00 21.00 301 PRO A C 1
ATOM 2273 O O . PRO A 1 322 ? -26.098 -14.379 27.415 1.00 19.99 301 PRO A O 1
ATOM 2277 N N . ALA A 1 323 ? -26.716 -13.896 29.541 1.00 21.49 302 ALA A N 1
ATOM 2278 C CA . ALA A 1 323 ? -28.156 -13.842 29.347 1.00 19.45 302 ALA A CA 1
ATOM 2279 C C . ALA A 1 323 ? -28.670 -12.767 30.292 1.00 24.17 302 ALA A C 1
ATOM 2280 O O . ALA A 1 323 ? -27.936 -12.291 31.176 1.00 21.32 302 ALA A O 1
ATOM 2282 N N . LYS A 1 324 ? -29.938 -12.393 30.123 1.00 21.94 303 LYS A N 1
ATOM 2283 C CA . LYS A 1 324 ? -30.596 -11.429 31.010 1.00 22.69 303 LYS A CA 1
ATOM 2284 C C . LYS A 1 324 ? -31.888 -12.000 31.579 1.00 19.87 303 LYS A C 1
ATOM 2285 O O . LYS A 1 324 ? -32.631 -12.707 30.885 1.00 23.48 303 LYS A O 1
ATOM 2291 N N . ALA A 1 325 ? -32.170 -11.696 32.841 1.00 25.85 304 ALA A N 1
ATOM 2292 C CA . ALA A 1 325 ? -33.364 -12.230 33.478 1.00 23.71 304 ALA A CA 1
ATOM 2293 C C . ALA A 1 325 ? -34.586 -11.502 32.945 1.00 25.82 304 ALA A C 1
ATOM 2294 O O . ALA A 1 325 ? -34.593 -10.271 32.868 1.00 26.29 304 ALA A O 1
ATOM 2296 N N . THR A 1 326 ? -35.621 -12.258 32.566 1.00 22.40 305 THR A N 1
ATOM 2297 C CA . THR A 1 326 ? -36.835 -11.626 32.049 1.00 28.99 305 THR A CA 1
ATOM 2298 C C . THR A 1 326 ? -37.825 -11.255 33.144 1.00 31.84 305 THR A C 1
ATOM 2299 O O . THR A 1 326 ? -38.797 -10.545 32.869 1.00 30.10 305 THR A O 1
ATOM 2303 N N . LYS A 1 327 ? -37.596 -11.716 34.361 1.00 25.12 306 LYS A N 1
ATOM 2304 C CA . LYS A 1 327 ? -38.466 -11.481 35.502 1.00 31.89 306 LYS A CA 1
ATOM 2305 C C . LYS A 1 327 ? -37.652 -11.762 36.751 1.00 34.03 306 LYS A C 1
ATOM 2306 O O . LYS A 1 327 ? -36.596 -12.400 36.684 1.00 32.13 306 LYS A O 1
ATOM 2312 N N . ASP A 1 328 ? -38.132 -11.265 37.891 1.00 26.02 307 ASP A N 1
ATOM 2313 C CA . ASP A 1 328 ? -37.431 -11.523 39.145 1.00 26.51 307 ASP A CA 1
ATOM 2314 C C . ASP A 1 328 ? -37.523 -13.009 39.472 1.00 31.92 307 ASP A C 1
ATOM 2315 O O . ASP A 1 328 ? -38.587 -13.621 39.359 1.00 31.19 307 ASP A O 1
ATOM 2320 N N . THR A 1 329 ? -36.409 -13.592 39.887 1.00 30.49 308 THR A N 1
ATOM 2321 C CA . THR A 1 329 ? -36.404 -15.016 40.224 1.00 29.31 308 THR A CA 1
ATOM 2322 C C . THR A 1 329 ? -35.311 -15.242 41.263 1.00 38.44 308 THR A C 1
ATOM 2323 O O . THR A 1 329 ? -34.812 -14.294 41.880 1.00 31.08 308 THR A O 1
ATOM 2327 N N . GLU A 1 330 ? -34.937 -16.499 41.481 1.00 37.60 309 GLU A N 1
ATOM 2328 C CA . GLU A 1 330 ? -34.002 -16.814 42.554 1.00 40.44 309 GLU A CA 1
ATOM 2329 C C . GLU A 1 330 ? -33.240 -18.078 42.187 1.00 35.27 309 GLU A C 1
ATOM 2330 O O . GLU A 1 330 ? -33.785 -18.973 41.542 1.00 38.51 309 GLU A O 1
ATOM 2336 N N . PHE A 1 331 ? -31.969 -18.134 42.575 1.00 34.72 310 PHE A N 1
ATOM 2337 C CA . PHE A 1 331 ? -31.102 -19.256 42.211 1.00 33.08 310 PHE A CA 1
ATOM 2338 C C . PHE A 1 331 ? -30.258 -19.603 43.418 1.00 31.17 310 PHE A C 1
ATOM 2339 O O . PHE A 1 331 ? -29.362 -18.827 43.785 1.00 32.60 310 PHE A O 1
ATOM 2347 N N . GLU A 1 332 ? -30.538 -20.763 44.012 1.00 33.00 311 GLU A N 1
ATOM 2348 C CA . GLU A 1 332 ? -29.813 -21.241 45.186 1.00 30.46 311 GLU A CA 1
ATOM 2349 C C . GLU A 1 332 ? -29.694 -20.147 46.246 1.00 37.76 311 GLU A C 1
ATOM 2350 O O . GLU A 1 332 ? -28.603 -19.802 46.694 1.00 41.02 311 GLU A O 1
ATOM 2356 N N . GLY A 1 333 ? -30.837 -19.560 46.609 1.00 43.54 312 GLY A N 1
ATOM 2357 C CA . GLY A 1 333 ? -30.878 -18.513 47.613 1.00 48.67 312 GLY A CA 1
ATOM 2358 C C . GLY A 1 333 ? -30.378 -17.155 47.173 1.00 47.03 312 GLY A C 1
ATOM 2359 O O . GLY A 1 333 ? -30.430 -16.208 47.965 1.00 51.87 312 GLY A O 1
ATOM 2360 N N . CYS A 1 334 ? -29.891 -17.024 45.979 1.00 41.49 313 CYS A N 1
ATOM 2361 C CA . CYS A 1 334 ? -29.435 -15.727 45.501 1.00 39.59 313 CYS A CA 1
ATOM 2362 C C . CYS A 1 334 ? -30.564 -15.060 44.716 1.00 47.43 313 CYS A C 1
ATOM 2363 O O . CYS A 1 334 ? -31.135 -15.686 43.819 1.00 30.32 313 CYS A O 1
ATOM 2366 N N . PRO A 1 335 ? -30.946 -13.825 45.030 1.00 38.14 314 PRO A N 1
ATOM 2367 C CA . PRO A 1 335 ? -31.997 -13.174 44.237 1.00 37.24 314 PRO A CA 1
ATOM 2368 C C . PRO A 1 335 ? -31.450 -12.795 42.867 1.00 29.86 314 PRO A C 1
ATOM 2369 O O . PRO A 1 335 ? -30.281 -12.430 42.719 1.00 33.83 314 PRO A O 1
ATOM 2373 N N . ILE A 1 336 ? -32.291 -12.953 41.851 1.00 27.68 315 ILE A N 1
ATOM 2374 C CA . ILE A 1 336 ? -31.967 -12.587 40.475 1.00 29.17 315 ILE A CA 1
ATOM 2375 C C . ILE A 1 336 ? -33.012 -11.570 40.037 1.00 28.06 315 ILE A C 1
ATOM 2376 O O . ILE A 1 336 ? -34.194 -11.908 39.946 1.00 27.70 315 ILE A O 1
ATOM 2381 N N . HIS A 1 337 ? -32.585 -10.343 39.771 1.00 25.24 316 HIS A N 1
ATOM 2382 C CA . HIS A 1 337 ? -33.516 -9.258 39.441 1.00 26.62 316 HIS A CA 1
ATOM 2383 C C . HIS A 1 337 ? -33.769 -9.158 37.942 1.00 25.79 316 HIS A C 1
ATOM 2384 O O . HIS A 1 337 ? -32.848 -9.262 37.140 1.00 23.60 316 HIS A O 1
ATOM 2391 N N . GLN A 1 338 ? -35.009 -8.841 37.585 1.00 23.24 317 GLN A N 1
ATOM 2392 C CA . GLN A 1 338 ? -35.350 -8.649 36.185 1.00 25.68 317 GLN A CA 1
ATOM 2393 C C . GLN A 1 338 ? -34.375 -7.676 35.552 1.00 24.89 317 GLN A C 1
ATOM 2394 O O . GLN A 1 338 ? -34.061 -6.624 36.123 1.00 27.20 317 GLN A O 1
ATOM 2400 N N . GLY A 1 339 ? -33.860 -8.041 34.390 1.00 25.08 318 GLY A N 1
ATOM 2401 C CA . GLY A 1 339 ? -32.938 -7.196 33.676 1.00 26.87 318 GLY A CA 1
ATOM 2402 C C . GLY A 1 339 ? -31.471 -7.408 34.017 1.00 28.61 318 GLY A C 1
ATOM 2403 O O . GLY A 1 339 ? -30.604 -6.978 33.250 1.00 26.82 318 GLY A O 1
ATOM 2404 N N . GLN A 1 340 ? -31.157 -8.031 35.147 1.00 22.60 319 GLN A N 1
ATOM 2405 C CA . GLN A 1 340 ? -29.742 -8.225 35.431 1.00 25.36 319 GLN A CA 1
ATOM 2406 C C . GLN A 1 340 ? -29.184 -9.338 34.537 1.00 28.19 319 GLN A C 1
ATOM 2407 O O . GLN A 1 340 ? -29.927 -10.131 33.953 1.00 26.43 319 GLN A O 1
ATOM 2413 N N . ARG A 1 341 ? -27.861 -9.427 34.466 1.00 23.26 320 ARG A N 1
ATOM 2414 C CA . ARG A 1 341 ? -27.245 -10.500 33.697 1.00 26.69 320 ARG A CA 1
ATOM 2415 C C . ARG A 1 341 ? -27.010 -11.736 34.551 1.00 24.32 320 ARG A C 1
ATOM 2416 O O . ARG A 1 341 ? -26.761 -11.658 35.753 1.00 24.84 320 ARG A O 1
ATOM 2424 N N . VAL A 1 342 ? -27.165 -12.884 33.923 1.00 22.42 321 VAL A N 1
ATOM 2425 C CA . VAL A 1 342 ? -26.686 -14.153 34.431 1.00 22.18 321 VAL A CA 1
ATOM 2426 C C . VAL A 1 342 ? -25.618 -14.594 33.445 1.00 20.37 321 VAL A C 1
ATOM 2427 O O . VAL A 1 342 ? -25.839 -14.553 32.226 1.00 20.63 321 VAL A O 1
ATOM 2431 N N . ILE A 1 343 ? -24.446 -14.929 33.953 1.00 21.82 322 ILE A N 1
ATOM 2432 C CA . ILE A 1 343 ? -23.302 -15.250 33.106 1.00 19.62 322 ILE A CA 1
ATOM 2433 C C . ILE A 1 343 ? -22.917 -16.691 33.416 1.00 23.50 322 ILE A C 1
ATOM 2434 O O . ILE A 1 343 ? -22.641 -17.033 34.569 1.00 21.39 322 ILE A O 1
ATOM 2439 N N . LEU A 1 344 ? -22.985 -17.556 32.412 1.00 21.21 323 LEU A N 1
ATOM 2440 C CA . LEU A 1 344 ? -22.556 -18.942 32.584 1.00 22.09 323 LEU A CA 1
ATOM 2441 C C . LEU A 1 344 ? -21.054 -18.994 32.373 1.00 19.32 323 LEU A C 1
ATOM 2442 O O . LEU A 1 344 ? -20.561 -18.615 31.308 1.00 21.70 323 LEU A O 1
ATOM 2447 N N . ASP A 1 345 ? -20.318 -19.460 33.386 1.00 19.57 324 ASP A N 1
ATOM 2448 C CA . ASP A 1 345 ? -18.867 -19.555 33.297 1.00 24.62 324 ASP A CA 1
ATOM 2449 C C . ASP A 1 345 ? -18.529 -20.879 32.601 1.00 22.57 324 ASP A C 1
ATOM 2450 O O . ASP A 1 345 ? -18.764 -21.946 33.156 1.00 19.52 324 ASP A O 1
ATOM 2455 N N . PHE A 1 346 ? -18.033 -20.808 31.366 1.00 21.14 325 PHE A N 1
ATOM 2456 C CA . PHE A 1 346 ? -17.736 -22.020 30.615 1.00 20.45 325 PHE A CA 1
ATOM 2457 C C . PHE A 1 346 ? -16.478 -22.701 31.139 1.00 18.59 325 PHE A C 1
ATOM 2458 O O . PHE A 1 346 ? -16.466 -23.915 31.358 1.00 23.43 325 PHE A O 1
ATOM 2466 N N . VAL A 1 347 ? -15.389 -21.945 31.307 1.00 20.40 326 VAL A N 1
ATOM 2467 C CA . VAL A 1 347 ? -14.145 -22.546 31.798 1.00 22.17 326 VAL A CA 1
ATOM 2468 C C . VAL A 1 347 ? -14.375 -23.236 33.133 1.00 21.32 326 VAL A C 1
ATOM 2469 O O . VAL A 1 347 ? -13.922 -24.371 33.363 1.00 22.53 326 VAL A O 1
ATOM 2473 N N . GLY A 1 348 ? -15.127 -22.580 34.017 1.00 19.90 327 GLY A N 1
ATOM 2474 C CA . GLY A 1 348 ? -15.400 -23.132 35.330 1.00 19.05 327 GLY A CA 1
ATOM 2475 C C . GLY A 1 348 ? -16.339 -24.314 35.303 1.00 24.17 327 GLY A C 1
ATOM 2476 O O . GLY A 1 348 ? -16.380 -25.070 36.272 1.00 23.49 327 GLY A O 1
ATOM 2477 N N . THR A 1 349 ? -17.094 -24.503 34.220 1.00 19.81 328 THR A N 1
ATOM 2478 C CA . THR A 1 349 ? -17.905 -25.718 34.113 1.00 20.25 328 THR A CA 1
ATOM 2479 C C . THR A 1 349 ? -17.113 -26.864 33.505 1.00 23.28 328 THR A C 1
ATOM 2480 O O . THR A 1 349 ? -17.226 -28.023 33.955 1.00 22.68 328 THR A O 1
ATOM 2484 N N . LEU A 1 350 ? -16.346 -26.551 32.461 1.00 18.03 329 LEU A N 1
ATOM 2485 C CA . LEU A 1 350 ? -15.496 -27.526 31.804 1.00 18.65 329 LEU A CA 1
ATOM 2486 C C . LEU A 1 350 ? -14.385 -28.008 32.728 1.00 22.83 329 LEU A C 1
ATOM 2487 O O . LEU A 1 350 ? -13.875 -29.126 32.534 1.00 19.42 329 LEU A O 1
ATOM 2492 N N . HIS A 1 351 ? -14.043 -27.224 33.760 1.00 18.34 330 HIS A N 1
ATOM 2493 C CA . HIS A 1 351 ? -12.930 -27.587 34.646 1.00 20.99 330 HIS A CA 1
ATOM 2494 C C . HIS A 1 351 ? -13.376 -27.815 36.072 1.00 24.12 330 HIS A C 1
ATOM 2495 O O . HIS A 1 351 ? -12.539 -27.866 36.984 1.00 21.01 330 HIS A O 1
ATOM 2502 N N . SER A 1 352 ? -14.676 -27.958 36.280 1.00 20.28 331 SER A N 1
ATOM 2503 C CA . SER A 1 352 ? -15.197 -28.099 37.627 1.00 18.77 331 SER A CA 1
ATOM 2504 C C . SER A 1 352 ? -14.840 -29.473 38.192 1.00 23.73 331 SER A C 1
ATOM 2505 O O . SER A 1 352 ? -15.138 -30.499 37.580 1.00 23.59 331 SER A O 1
ATOM 2508 N N . ALA A 1 353 ? -14.242 -29.492 39.391 1.00 22.64 332 ALA A N 1
ATOM 2509 C CA . ALA A 1 353 ? -13.950 -30.770 40.029 1.00 24.94 332 ALA A CA 1
ATOM 2510 C C . ALA A 1 353 ? -15.218 -31.454 40.532 1.00 27.73 332 ALA A C 1
ATOM 2511 O O . ALA A 1 353 ? -15.197 -32.660 40.774 1.00 25.17 332 ALA A O 1
ATOM 2513 N N . GLU A 1 354 ? -16.329 -30.733 40.657 1.00 25.22 333 GLU A N 1
ATOM 2514 C CA . GLU A 1 354 ? -17.582 -31.425 40.973 1.00 30.38 333 GLU A CA 1
ATOM 2515 C C . GLU A 1 354 ? -18.178 -32.146 39.775 1.00 29.47 333 GLU A C 1
ATOM 2516 O O . GLU A 1 354 ? -18.954 -33.081 39.968 1.00 33.85 333 GLU A O 1
ATOM 2522 N N . GLU A 1 355 ? -17.855 -31.724 38.551 1.00 25.59 334 GLU A N 1
ATOM 2523 C CA . GLU A 1 355 ? -18.456 -32.269 37.337 1.00 25.40 334 GLU A CA 1
ATOM 2524 C C . GLU A 1 355 ? -17.563 -33.282 36.623 1.00 25.18 334 GLU A C 1
ATOM 2525 O O . GLU A 1 355 ? -18.073 -34.058 35.810 1.00 27.31 334 GLU A O 1
ATOM 2531 N N . TRP A 1 356 ? -16.251 -33.257 36.868 1.00 21.75 335 TRP A N 1
ATOM 2532 C CA . TRP A 1 356 ? -15.281 -34.071 36.141 1.00 26.09 335 TRP A CA 1
ATOM 2533 C C . TRP A 1 356 ? -14.300 -34.689 37.134 1.00 24.67 335 TRP A C 1
ATOM 2534 O O . TRP A 1 356 ? -13.913 -34.051 38.124 1.00 26.38 335 TRP A O 1
ATOM 2545 N N . ASP A 1 357 ? -13.811 -35.871 36.804 1.00 23.04 336 ASP A N 1
ATOM 2546 C CA . ASP A 1 357 ? -12.711 -36.463 37.554 1.00 25.30 336 ASP A CA 1
ATOM 2547 C C . ASP A 1 357 ? -11.401 -35.878 37.057 1.00 26.61 336 ASP A C 1
ATOM 2548 O O . ASP A 1 357 ? -11.141 -35.877 35.846 1.00 28.21 336 ASP A O 1
ATOM 2553 N N . ASN A 1 358 ? -10.578 -35.393 37.985 1.00 25.90 337 ASN A N 1
ATOM 2554 C CA . ASN A 1 358 ? -9.297 -34.778 37.645 1.00 25.99 337 ASN A CA 1
ATOM 2555 C C . ASN A 1 358 ? -9.386 -33.796 36.478 1.00 26.86 337 ASN A C 1
ATOM 2556 O O . ASN A 1 358 ? -8.780 -34.040 35.421 1.00 23.40 337 ASN A O 1
ATOM 2561 N N . PRO A 1 359 ? -10.119 -32.690 36.630 1.00 26.31 338 PRO A N 1
ATOM 2562 C CA . PRO A 1 359 ? -10.334 -31.778 35.486 1.00 22.93 338 PRO A CA 1
ATOM 2563 C C . PRO A 1 359 ? -9.076 -31.097 34.991 1.00 19.58 338 PRO A C 1
ATOM 2564 O O . PRO A 1 359 ? -9.076 -30.628 33.838 1.00 21.47 338 PRO A O 1
ATOM 2568 N N . ALA A 1 360 ? -8.012 -30.972 35.814 1.00 21.36 339 ALA A N 1
ATOM 2569 C CA . ALA A 1 360 ? -6.819 -30.325 35.266 1.00 24.51 339 ALA A CA 1
ATOM 2570 C C . ALA A 1 360 ? -6.000 -31.253 34.387 1.00 21.52 339 ALA A C 1
ATOM 2571 O O . ALA A 1 360 ? -5.013 -30.802 33.777 1.00 22.18 339 ALA A O 1
ATOM 2573 N N . SER A 1 361 ? -6.370 -32.521 34.329 1.00 21.59 340 SER A N 1
ATOM 2574 C CA . SER A 1 361 ? -5.669 -33.517 33.525 1.00 22.69 340 SER A CA 1
ATOM 2575 C C . SER A 1 361 ? -6.220 -33.556 32.105 1.00 22.12 340 SER A C 1
ATOM 2576 O O . SER A 1 361 ? -7.426 -33.751 31.913 1.00 19.57 340 SER A O 1
ATOM 2579 N N . PHE A 1 362 ? -5.334 -33.397 31.112 1.00 19.96 341 PHE A N 1
ATOM 2580 C CA . PHE A 1 362 ? -5.721 -33.605 29.728 1.00 23.41 341 PHE A CA 1
ATOM 2581 C C . PHE A 1 362 ? -5.738 -35.103 29.473 1.00 21.47 341 PHE A C 1
ATOM 2582 O O . PHE A 1 362 ? -4.687 -35.752 29.505 1.00 20.27 341 PHE A O 1
ATOM 2590 N N . ASP A 1 363 ? -6.922 -35.666 29.245 1.00 18.52 342 ASP A N 1
ATOM 2591 C CA . ASP A 1 363 ? -7.080 -37.122 29.228 1.00 21.44 342 ASP A CA 1
ATOM 2592 C C . ASP A 1 363 ? -8.165 -37.513 28.246 1.00 20.84 342 ASP A C 1
ATOM 2593 O O . ASP A 1 363 ? -9.343 -37.577 28.606 1.00 22.74 342 ASP A O 1
ATOM 2598 N N . PRO A 1 364 ? -7.798 -37.840 27.001 1.00 20.81 343 PRO A N 1
ATOM 2599 C CA . PRO A 1 364 ? -8.819 -38.251 26.014 1.00 20.93 343 PRO A CA 1
ATOM 2600 C C . PRO A 1 364 ? -9.536 -39.533 26.381 1.00 21.19 343 PRO A C 1
ATOM 2601 O O . PRO A 1 364 ? -10.616 -39.810 25.805 1.00 21.44 343 PRO A O 1
ATOM 2605 N N . GLU A 1 365 ? -9.038 -40.302 27.368 1.00 22.80 344 GLU A N 1
ATOM 2606 C CA . GLU A 1 365 ? -9.813 -41.474 27.794 1.00 22.07 344 GLU A CA 1
ATOM 2607 C C . GLU A 1 365 ? -11.222 -41.099 28.233 1.00 26.48 344 GLU A C 1
ATOM 2608 O O . GLU A 1 365 ? -12.139 -41.920 28.103 1.00 23.66 344 GLU A O 1
ATOM 2614 N N . ARG A 1 366 ? -11.428 -39.868 28.731 1.00 25.67 345 ARG A N 1
ATOM 2615 C CA . ARG A 1 366 ? -12.776 -39.414 29.104 1.00 24.53 345 ARG A CA 1
ATOM 2616 C C . ARG A 1 366 ? -13.794 -39.643 28.015 1.00 26.26 345 ARG A C 1
ATOM 2617 O O . ARG A 1 366 ? -14.984 -39.779 28.295 1.00 26.48 345 ARG A O 1
ATOM 2625 N N . PHE A 1 367 ? -13.376 -39.553 26.764 1.00 19.52 346 PHE A N 1
ATOM 2626 C CA . PHE A 1 367 ? -14.303 -39.584 25.657 1.00 20.52 346 PHE A CA 1
ATOM 2627 C C . PHE A 1 367 ? -14.179 -40.848 24.821 1.00 18.66 346 PHE A C 1
ATOM 2628 O O . PHE A 1 367 ? -14.845 -40.946 23.816 1.00 21.83 346 PHE A O 1
ATOM 2636 N N . MET A 1 368 ? -13.307 -41.791 25.201 1.00 21.91 347 MET A N 1
ATOM 2637 C CA . MET A 1 368 ? -13.071 -42.964 24.359 1.00 25.59 347 MET A CA 1
ATOM 2638 C C . MET A 1 368 ? -14.279 -43.890 24.269 1.00 26.36 347 MET A C 1
ATOM 2639 O O . MET A 1 368 ? -14.378 -44.645 23.307 1.00 24.28 347 MET A O 1
ATOM 2644 N N . ALA A 1 369 ? -15.206 -43.833 25.211 1.00 22.43 348 ALA A N 1
ATOM 2645 C CA . ALA A 1 369 ? -16.396 -44.675 25.100 1.00 22.41 348 ALA A CA 1
ATOM 2646 C C . ALA A 1 369 ? -17.478 -44.083 24.204 1.00 27.47 348 ALA A C 1
ATOM 2647 O O . ALA A 1 369 ? -18.454 -44.783 23.908 1.00 25.12 348 ALA A O 1
ATOM 2649 N N . TYR A 1 370 ? -17.308 -42.843 23.739 1.00 23.57 349 TYR A N 1
ATOM 2650 C CA . TYR A 1 370 ? -18.285 -42.130 22.926 1.00 28.31 349 TYR A CA 1
ATOM 2651 C C . TYR A 1 370 ? -17.904 -42.224 21.459 1.00 27.34 349 TYR A C 1
ATOM 2652 O O . TYR A 1 370 ? -16.717 -42.195 21.104 1.00 27.75 349 TYR A O 1
ATOM 2661 N N . GLU A 1 371 ? -18.915 -42.317 20.597 1.00 22.27 350 GLU A N 1
ATOM 2662 C CA . GLU A 1 371 ? -18.655 -42.540 19.182 1.00 25.55 350 GLU A CA 1
ATOM 2663 C C . GLU A 1 371 ? -19.056 -41.383 18.282 1.00 26.04 350 GLU A C 1
ATOM 2664 O O . GLU A 1 371 ? -18.519 -41.276 17.184 1.00 29.48 350 GLU A O 1
ATOM 2670 N N . THR A 1 372 ? -19.987 -40.531 18.700 1.00 22.85 351 THR A N 1
ATOM 2671 C CA . THR A 1 372 ? -20.442 -39.430 17.858 1.00 24.31 351 THR A CA 1
ATOM 2672 C C . THR A 1 372 ? -20.595 -38.172 18.692 1.00 20.07 351 THR A C 1
ATOM 2673 O O . THR A 1 372 ? -20.712 -38.230 19.917 1.00 21.58 351 THR A O 1
ATOM 2677 N N . GLN A 1 373 ? -20.639 -37.027 18.004 1.00 21.01 352 GLN A N 1
ATOM 2678 C CA . GLN A 1 373 ? -20.934 -35.783 18.708 1.00 23.26 352 GLN A CA 1
ATOM 2679 C C . GLN A 1 373 ? -22.329 -35.822 19.314 1.00 22.65 352 GLN A C 1
ATOM 2680 O O . GLN A 1 373 ? -22.549 -35.315 20.412 1.00 21.61 352 GLN A O 1
ATOM 2686 N N . SER A 1 374 ? -23.281 -36.454 18.627 1.00 22.48 353 SER A N 1
ATOM 2687 C CA . SER A 1 374 ? -24.630 -36.561 19.182 1.00 23.48 353 SER A CA 1
ATOM 2688 C C . SER A 1 374 ? -24.608 -37.280 20.533 1.00 23.37 353 SER A C 1
ATOM 2689 O O . SER A 1 374 ? -25.282 -36.867 21.485 1.00 26.81 353 SER A O 1
ATOM 2692 N N . GLU A 1 375 ? -23.823 -38.351 20.638 1.00 23.52 354 GLU A N 1
ATOM 2693 C CA . GLU A 1 375 ? -23.684 -39.024 21.920 1.00 23.46 354 GLU A CA 1
ATOM 2694 C C . GLU A 1 375 ? -22.969 -38.143 22.941 1.00 25.74 354 GLU A C 1
ATOM 2695 O O . GLU A 1 375 ? -23.344 -38.130 24.114 1.00 22.74 354 GLU A O 1
ATOM 2701 N N . ALA A 1 376 ? -21.944 -37.384 22.517 1.00 24.96 355 ALA A N 1
ATOM 2702 C CA . ALA A 1 376 ? -21.267 -36.502 23.471 1.00 22.84 355 ALA A CA 1
ATOM 2703 C C . ALA A 1 376 ? -22.190 -35.416 24.031 1.00 23.02 355 ALA A C 1
ATOM 2704 O O . ALA A 1 376 ? -21.930 -34.923 25.134 1.00 23.62 355 ALA A O 1
ATOM 2706 N N . GLU A 1 377 ? -23.263 -35.057 23.311 1.00 23.88 356 GLU A N 1
ATOM 2707 C CA . GLU A 1 377 ? -24.247 -34.095 23.816 1.00 26.46 356 GLU A CA 1
ATOM 2708 C C . GLU A 1 377 ? -24.887 -34.539 25.121 1.00 33.53 356 GLU A C 1
ATOM 2709 O O . GLU A 1 377 ? -25.359 -33.696 25.883 1.00 29.34 356 GLU A O 1
ATOM 2715 N N . THR A 1 378 ? -24.938 -35.847 25.388 1.00 24.32 357 THR A N 1
ATOM 2716 C CA . THR A 1 378 ? -25.558 -36.324 26.617 1.00 22.50 357 THR A CA 1
ATOM 2717 C C . THR A 1 378 ? -24.763 -35.955 27.858 1.00 25.82 357 THR A C 1
ATOM 2718 O O . THR A 1 378 ? -25.285 -36.103 28.962 1.00 24.22 357 THR A O 1
ATOM 2722 N N . ILE A 1 379 ? -23.515 -35.514 27.717 1.00 22.55 358 ILE A N 1
ATOM 2723 C CA . ILE A 1 379 ? -22.681 -35.178 28.870 1.00 18.14 358 ILE A CA 1
ATOM 2724 C C . ILE A 1 379 ? -23.043 -33.750 29.304 1.00 21.86 358 ILE A C 1
ATOM 2725 O O . ILE A 1 379 ? -22.707 -32.780 28.620 1.00 19.84 358 ILE A O 1
ATOM 2730 N N . LYS A 1 380 ? -23.749 -33.616 30.422 1.00 22.94 359 LYS A N 1
ATOM 2731 C CA . LYS A 1 380 ? -24.341 -32.316 30.756 1.00 26.70 359 LYS A CA 1
ATOM 2732 C C . LYS A 1 380 ? -23.327 -31.177 30.919 1.00 22.10 359 LYS A C 1
ATOM 2733 O O . LYS A 1 380 ? -23.561 -30.091 30.364 1.00 21.64 359 LYS A O 1
ATOM 2739 N N . PRO A 1 381 ? -22.206 -31.341 31.624 1.00 23.03 360 PRO A N 1
ATOM 2740 C CA . PRO A 1 381 ? -21.258 -30.225 31.757 1.00 20.84 360 PRO A CA 1
ATOM 2741 C C . PRO A 1 381 ? -20.303 -30.067 30.584 1.00 23.16 360 PRO A C 1
ATOM 2742 O O . PRO A 1 381 ? -19.395 -29.224 30.668 1.00 19.93 360 PRO A O 1
ATOM 2746 N N . PHE A 1 382 ? -20.447 -30.854 29.504 1.00 16.84 361 PHE A N 1
ATOM 2747 C CA . PHE A 1 382 ? -19.534 -30.734 28.378 1.00 17.30 361 PHE A CA 1
ATOM 2748 C C . PHE A 1 382 ? -20.130 -29.666 27.477 1.00 16.75 361 PHE A C 1
ATOM 2749 O O . PHE A 1 382 ? -20.878 -29.974 26.545 1.00 19.12 361 PHE A O 1
ATOM 2757 N N . ILE A 1 383 ? -19.813 -28.394 27.771 1.00 20.18 362 ILE A N 1
ATOM 2758 C CA . ILE A 1 383 ? -20.481 -27.268 27.110 1.00 19.84 362 ILE A CA 1
ATOM 2759 C C . ILE A 1 383 ? -19.505 -26.326 26.406 1.00 21.05 362 ILE A C 1
ATOM 2760 O O . ILE A 1 383 ? -19.690 -25.090 26.474 1.00 19.75 362 ILE A O 1
ATOM 2765 N N . PRO A 1 384 ? -18.485 -26.816 25.685 1.00 17.47 363 PRO A N 1
ATOM 2766 C CA . PRO A 1 384 ? -17.574 -25.853 25.041 1.00 17.22 363 PRO A CA 1
ATOM 2767 C C . PRO A 1 384 ? -18.289 -24.935 24.074 1.00 19.42 363 PRO A C 1
ATOM 2768 O O . PRO A 1 384 ? -17.814 -23.822 23.827 1.00 20.31 363 PRO A O 1
ATOM 2772 N N . GLN A 1 385 ? -19.427 -25.376 23.514 1.00 18.71 364 GLN A N 1
ATOM 2773 C CA . GLN A 1 385 ? -20.154 -24.517 22.575 1.00 17.86 364 GLN A CA 1
ATOM 2774 C C . GLN A 1 385 ? -21.605 -24.343 23.035 1.00 19.45 364 GLN A C 1
ATOM 2775 O O . GLN A 1 385 ? -22.524 -24.215 22.213 1.00 18.43 364 GLN A O 1
ATOM 2781 N N . GLY A 1 386 ? -21.817 -24.412 24.346 1.00 18.68 365 GLY A N 1
ATOM 2782 C CA . GLY A 1 386 ? -23.107 -24.213 24.984 1.00 20.02 365 GLY A CA 1
ATOM 2783 C C . GLY A 1 386 ? -23.727 -25.525 25.448 1.00 18.91 365 GLY A C 1
ATOM 2784 O O . GLY A 1 386 ? -23.275 -26.628 25.116 1.00 20.62 365 GLY A O 1
ATOM 2785 N N . GLY A 1 387 ? -24.818 -25.383 26.198 1.00 18.37 366 GLY A N 1
ATOM 2786 C CA . GLY A 1 387 ? -25.490 -26.501 26.824 1.00 19.75 366 GLY A CA 1
ATOM 2787 C C . GLY A 1 387 ? -26.965 -26.591 26.441 1.00 22.41 366 GLY A C 1
ATOM 2788 O O . GLY A 1 387 ? -27.470 -25.842 25.601 1.00 20.22 366 GLY A O 1
ATOM 2789 N N . ALA A 1 388 ? -27.636 -27.553 27.058 1.00 22.51 367 ALA A N 1
ATOM 2790 C CA . ALA A 1 388 ? -29.059 -27.859 26.776 1.00 19.93 367 ALA A CA 1
ATOM 2791 C C . ALA A 1 388 ? -29.238 -28.241 25.300 1.00 25.80 367 ALA A C 1
ATOM 2792 O O . ALA A 1 388 ? -28.379 -28.914 24.711 1.00 24.00 367 ALA A O 1
ATOM 2794 N N . ASP A 1 389 ? -30.361 -27.870 24.666 1.00 19.12 368 ASP A N 1
ATOM 2795 C CA . ASP A 1 389 ? -30.776 -28.469 23.404 1.00 22.22 368 ASP A CA 1
ATOM 2796 C C . ASP A 1 389 ? -30.521 -27.511 22.241 1.00 21.06 368 ASP A C 1
ATOM 2797 O O . ASP A 1 389 ? -30.760 -26.306 22.356 1.00 21.94 368 ASP A O 1
ATOM 2802 N N . VAL A 1 390 ? -30.024 -28.056 21.127 1.00 21.04 369 VAL A N 1
ATOM 2803 C CA . VAL A 1 390 ? -29.698 -27.243 19.943 1.00 22.17 369 VAL A CA 1
ATOM 2804 C C . VAL A 1 390 ? -30.946 -26.626 19.294 1.00 27.32 369 VAL A C 1
ATOM 2805 O O . VAL A 1 390 ? -30.933 -25.461 18.888 1.00 21.87 369 VAL A O 1
ATOM 2809 N N . ARG A 1 391 ? -32.024 -27.392 19.114 1.00 27.00 370 ARG A N 1
ATOM 2810 C CA . ARG A 1 391 ? -33.120 -26.805 18.344 1.00 31.21 370 ARG A CA 1
ATOM 2811 C C . ARG A 1 391 ? -34.056 -25.945 19.174 1.00 26.77 370 ARG A C 1
ATOM 2812 O O . ARG A 1 391 ? -34.616 -24.968 18.655 1.00 33.97 370 ARG A O 1
ATOM 2820 N N . THR A 1 392 ? -34.231 -26.254 20.451 1.00 26.64 371 THR A N 1
ATOM 2821 C CA . THR A 1 392 ? -35.139 -25.484 21.289 1.00 26.83 371 THR A CA 1
ATOM 2822 C C . THR A 1 392 ? -34.447 -24.360 22.042 1.00 30.57 371 THR A C 1
ATOM 2823 O O . THR A 1 392 ? -35.131 -23.516 22.634 1.00 29.46 371 THR A O 1
ATOM 2827 N N . GLY A 1 393 ? -33.119 -24.320 22.043 1.00 25.06 372 GLY A N 1
ATOM 2828 C CA . GLY A 1 393 ? -32.433 -23.245 22.742 1.00 22.53 372 GLY A 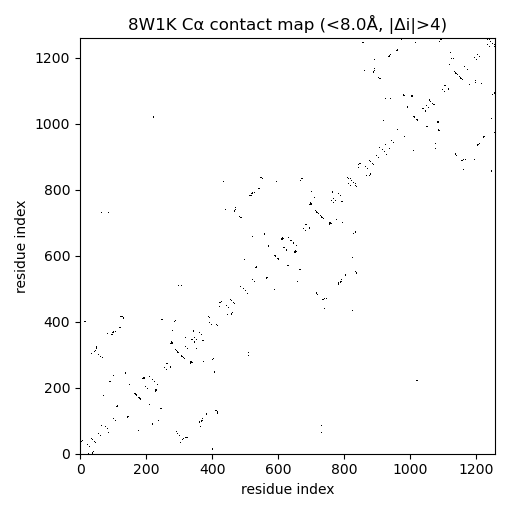CA 1
ATOM 2829 C C . GLY A 1 393 ? -31.362 -22.585 21.897 1.00 19.77 372 GLY A C 1
ATOM 2830 O O . GLY A 1 393 ? -31.376 -22.686 20.669 1.00 21.84 372 GLY A O 1
ATOM 2831 N N . HIS A 1 394 ? -30.441 -21.859 22.544 1.00 20.34 373 HIS A N 1
ATOM 2832 C CA . HIS A 1 394 ? -29.428 -21.104 21.828 1.00 17.44 373 HIS A CA 1
ATOM 2833 C C . HIS A 1 394 ? -28.142 -21.889 21.634 1.00 19.19 373 HIS A C 1
ATOM 2834 O O . HIS A 1 394 ? -27.194 -21.340 21.086 1.00 20.62 373 HIS A O 1
ATOM 2841 N N . ARG A 1 395 ? -28.083 -23.151 22.075 1.00 20.20 374 ARG A N 1
ATOM 2842 C CA . ARG A 1 395 ? -26.851 -23.929 21.909 1.00 21.32 374 ARG A CA 1
ATOM 2843 C C . ARG A 1 395 ? -26.350 -23.914 20.461 1.00 19.24 374 ARG A C 1
ATOM 2844 O O . ARG A 1 395 ? -27.132 -23.950 19.500 1.00 19.49 374 ARG A O 1
ATOM 2852 N N . CYS A 1 396 ? -25.035 -23.904 20.318 1.00 17.94 375 CYS A N 1
ATOM 2853 C CA . CYS A 1 396 ? -24.399 -23.945 19.007 1.00 16.97 375 CYS A CA 1
ATOM 2854 C C . CYS A 1 396 ? -24.972 -25.089 18.164 1.00 21.31 375 CYS A C 1
ATOM 2855 O O . CYS A 1 396 ? -25.004 -26.230 18.628 1.00 20.94 375 CYS A O 1
ATOM 2858 N N . PRO A 1 397 ? -25.403 -24.837 16.930 1.00 18.53 376 PRO A N 1
ATOM 2859 C CA . PRO A 1 397 ? -25.745 -25.929 16.002 1.00 19.33 376 PRO A CA 1
ATOM 2860 C C . PRO A 1 397 ? -24.578 -26.434 15.164 1.00 17.49 376 PRO A C 1
ATOM 2861 O O . PRO A 1 397 ? -24.796 -27.272 14.280 1.00 21.03 376 PRO A O 1
ATOM 2865 N N . GLY A 1 398 ? -23.357 -25.949 15.406 1.00 17.63 377 GLY A N 1
ATOM 2866 C CA . GLY A 1 398 ? -22.242 -26.319 14.536 1.00 19.27 377 GLY A CA 1
ATOM 2867 C C . GLY A 1 398 ? -21.253 -27.250 15.183 1.00 20.01 377 GLY A C 1
ATOM 2868 O O . GLY A 1 398 ? -20.123 -27.330 14.717 1.00 21.27 377 GLY A O 1
ATOM 2869 N N . GLU A 1 399 ? -21.619 -27.933 16.273 1.00 17.57 378 GLU A N 1
ATOM 2870 C CA . GLU A 1 399 ? -20.620 -28.770 16.936 1.00 16.91 378 GLU A CA 1
ATOM 2871 C C . GLU A 1 399 ? -20.230 -29.964 16.068 1.00 19.50 378 GLU A C 1
ATOM 2872 O O . GLU A 1 399 ? -19.091 -30.439 16.146 1.00 20.29 378 GLU A O 1
ATOM 2878 N N . LYS A 1 400 ? -21.166 -30.490 15.275 1.00 19.55 379 LYS A N 1
ATOM 2879 C CA . LYS A 1 400 ? -20.800 -31.623 14.420 1.00 19.10 379 LYS A CA 1
ATOM 2880 C C . LYS A 1 400 ? -19.812 -31.176 13.348 1.00 24.74 379 LYS A C 1
ATOM 2881 O O . LYS A 1 400 ? -18.841 -31.893 13.028 1.00 21.30 379 LYS A O 1
ATOM 2887 N N . ILE A 1 401 ? -20.049 -29.986 12.780 1.00 20.58 380 ILE A N 1
ATOM 2888 C CA . ILE A 1 401 ? -19.093 -29.419 11.830 1.00 23.17 380 ILE A CA 1
ATOM 2889 C C . ILE A 1 401 ? -17.760 -29.195 12.519 1.00 20.50 380 ILE A C 1
ATOM 2890 O O . ILE A 1 401 ? -16.714 -29.526 11.972 1.00 19.29 380 ILE A O 1
ATOM 2895 N N . ALA A 1 402 ? -17.791 -28.583 13.714 1.00 20.48 381 ALA A N 1
ATOM 2896 C CA . ALA A 1 402 ? -16.549 -28.250 14.418 1.00 21.31 381 ALA A CA 1
ATOM 2897 C C . ALA A 1 402 ? -15.756 -29.499 14.788 1.00 20.95 381 ALA A C 1
ATOM 2898 O O . ALA A 1 402 ? -14.534 -29.541 14.610 1.00 19.44 381 ALA A O 1
ATOM 2900 N N . VAL A 1 403 ? -16.423 -30.530 15.312 1.00 18.68 382 VAL A N 1
ATOM 2901 C CA . VAL A 1 403 ? -15.693 -31.767 15.631 1.00 22.14 382 VAL A CA 1
ATOM 2902 C C . VAL A 1 403 ? -15.188 -32.461 14.358 1.00 21.02 382 VAL A C 1
ATOM 2903 O O . VAL A 1 403 ? -14.090 -33.051 14.350 1.00 20.87 382 VAL A O 1
ATOM 2907 N N . THR A 1 404 ? -15.946 -32.385 13.252 1.00 19.71 383 THR A N 1
ATOM 2908 C CA . THR A 1 404 ? -15.460 -32.921 11.974 1.00 21.23 383 THR A CA 1
ATOM 2909 C C . THR A 1 404 ? -14.180 -32.224 11.517 1.00 22.32 383 THR A C 1
ATOM 2910 O O . THR A 1 404 ? -13.186 -32.876 11.156 1.00 21.71 383 THR A O 1
ATOM 2914 N N . ALA A 1 405 ? -14.189 -30.894 11.513 1.00 18.40 384 ALA A N 1
ATOM 2915 C CA . ALA A 1 405 ? -12.997 -30.136 11.143 1.00 18.56 384 ALA A CA 1
ATOM 2916 C C . ALA A 1 405 ? -11.833 -30.423 12.098 1.00 19.50 384 ALA A C 1
ATOM 2917 O O . ALA A 1 405 ? -10.688 -30.641 11.666 1.00 20.70 384 ALA A O 1
ATOM 2919 N N . LEU A 1 406 ? -12.105 -30.369 13.410 1.00 20.29 385 LEU A N 1
ATOM 2920 C CA . LEU A 1 406 ? -11.035 -30.561 14.391 1.00 21.52 385 LEU A CA 1
ATOM 2921 C C . LEU A 1 406 ? -10.464 -31.970 14.317 1.00 18.77 385 LEU A C 1
ATOM 2922 O O . LEU A 1 406 ? -9.237 -32.151 14.416 1.00 21.83 385 LEU A O 1
ATOM 2927 N N . SER A 1 407 ? -11.318 -32.975 14.118 1.00 17.97 386 SER A N 1
ATOM 2928 C CA . SER A 1 407 ? -10.817 -34.350 13.993 1.00 20.09 386 SER A CA 1
ATOM 2929 C C . SER A 1 407 ? -9.947 -34.513 12.760 1.00 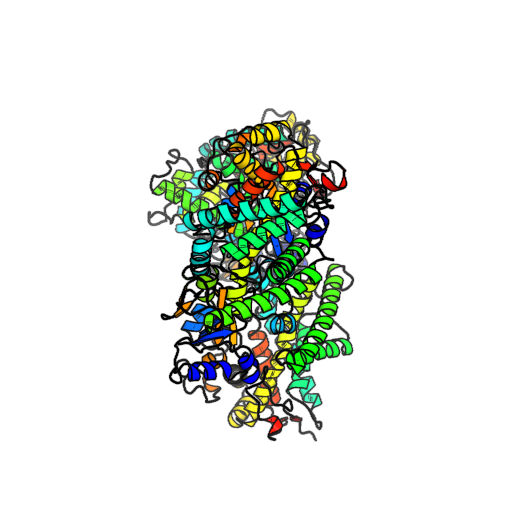22.39 386 SER A C 1
ATOM 2930 O O . SER A 1 407 ? -8.947 -35.244 12.793 1.00 23.27 386 SER A O 1
ATOM 2933 N N . ALA A 1 408 ? -10.344 -33.890 11.642 1.00 20.53 387 ALA A N 1
ATOM 2934 C CA . ALA A 1 408 ? -9.502 -33.920 10.445 1.00 20.18 387 ALA A CA 1
ATOM 2935 C C . ALA A 1 408 ? -8.150 -33.299 10.740 1.00 24.41 387 ALA A C 1
ATOM 2936 O O . ALA A 1 408 ? -7.113 -33.837 10.338 1.00 23.26 387 ALA A O 1
ATOM 2938 N N . ALA A 1 409 ? -8.143 -32.179 11.474 1.00 18.84 388 ALA A N 1
ATOM 2939 C CA . ALA A 1 409 ? -6.881 -31.534 11.813 1.00 16.99 388 ALA A CA 1
ATOM 2940 C C . ALA A 1 409 ? -6.035 -32.435 12.699 1.00 23.17 388 ALA A C 1
ATOM 2941 O O . ALA A 1 409 ? -4.816 -32.531 12.497 1.00 20.51 388 ALA A O 1
ATOM 2943 N N . VAL A 1 410 ? -6.654 -33.060 13.716 1.00 18.66 389 VAL A N 1
ATOM 2944 C CA . VAL A 1 410 ? -5.909 -33.923 14.645 1.00 19.99 389 VAL A CA 1
ATOM 2945 C C . VAL A 1 410 ? -5.239 -35.065 13.894 1.00 23.78 389 VAL A C 1
ATOM 2946 O O . VAL A 1 410 ? -4.069 -35.402 14.150 1.00 21.10 389 VAL A O 1
ATOM 2950 N N . GLU A 1 411 ? -5.973 -35.696 12.971 1.00 19.90 390 GLU A N 1
ATOM 2951 C CA . GLU A 1 411 ? -5.399 -36.827 12.231 1.00 22.43 390 GLU A CA 1
ATOM 2952 C C . GLU A 1 411 ? -4.233 -36.395 11.359 1.00 26.46 390 GLU A C 1
ATOM 2953 O O . GLU A 1 411 ? -3.252 -37.139 11.205 1.00 26.30 390 GLU A O 1
ATOM 2959 N N . ALA A 1 412 ? -4.341 -35.229 10.723 1.00 21.35 391 ALA A N 1
ATOM 2960 C CA . ALA A 1 412 ? -3.253 -34.791 9.851 1.00 22.73 391 ALA A CA 1
ATOM 2961 C C . ALA A 1 412 ? -2.062 -34.317 10.675 1.00 20.65 391 ALA A C 1
ATOM 2962 O O . ALA A 1 412 ? -0.913 -34.616 10.334 1.00 22.83 391 ALA A O 1
ATOM 2964 N N . LEU A 1 413 ? -2.317 -33.612 11.784 1.00 20.25 392 LEU A N 1
ATOM 2965 C CA . LEU A 1 413 ? -1.226 -33.092 12.623 1.00 16.60 392 LEU A CA 1
ATOM 2966 C C . LEU A 1 413 ? -0.469 -34.208 13.327 1.00 19.99 392 LEU A C 1
ATOM 2967 O O . LEU A 1 413 ? 0.739 -34.070 13.609 1.00 22.36 392 LEU A O 1
ATOM 2972 N N . ALA A 1 414 ? -1.162 -35.306 13.639 1.00 20.16 393 ALA A N 1
ATOM 2973 C CA . ALA A 1 414 ? -0.533 -36.400 14.350 1.00 21.82 393 ALA A CA 1
ATOM 2974 C C . ALA A 1 414 ? 0.507 -37.126 13.513 1.00 21.19 393 ALA A C 1
ATOM 2975 O O . ALA A 1 414 ? 1.383 -37.766 14.084 1.00 20.81 393 ALA A O 1
ATOM 2977 N N . ARG A 1 415 ? 0.406 -37.082 12.187 1.00 18.47 394 ARG A N 1
ATOM 2978 C CA . ARG A 1 415 ? 1.288 -37.928 11.388 1.00 20.98 394 ARG A CA 1
ATOM 2979 C C . ARG A 1 415 ? 2.749 -37.659 11.738 1.00 22.61 394 ARG A C 1
ATOM 2980 O O . ARG A 1 415 ? 3.128 -36.511 11.983 1.00 20.99 394 ARG A O 1
ATOM 2988 N N . PRO A 1 416 ? 3.595 -38.690 11.771 1.00 21.94 395 PRO A N 1
ATOM 2989 C CA . PRO A 1 416 ? 4.938 -38.508 12.338 1.00 22.24 395 PRO A CA 1
ATOM 2990 C C . PRO A 1 416 ? 5.834 -37.596 11.515 1.00 25.11 395 PRO A C 1
ATOM 2991 O O . PRO A 1 416 ? 6.791 -37.042 12.057 1.00 25.82 395 PRO A O 1
ATOM 2995 N N . GLU A 1 417 ? 5.533 -37.360 10.250 1.00 18.62 396 GLU A N 1
ATOM 2996 C CA . GLU A 1 417 ? 6.375 -36.416 9.515 1.00 24.45 396 GLU A CA 1
ATOM 2997 C C . GLU A 1 417 ? 6.074 -34.958 9.863 1.00 28.41 396 GLU A C 1
ATOM 2998 O O . GLU A 1 417 ? 6.826 -34.071 9.453 1.00 23.65 396 GLU A O 1
ATOM 3004 N N . VAL A 1 418 ? 5.004 -34.680 10.612 1.00 22.05 397 VAL A N 1
ATOM 3005 C CA . VAL A 1 418 ? 4.706 -33.306 11.014 1.00 20.15 397 VAL A CA 1
ATOM 3006 C C . VAL A 1 418 ? 5.580 -32.973 12.216 1.00 25.93 397 VAL A C 1
ATOM 3007 O O . VAL A 1 418 ? 5.589 -33.705 13.209 1.00 26.53 397 VAL A O 1
ATOM 3011 N N . ARG A 1 419 ? 6.358 -31.882 12.121 1.00 21.53 398 ARG A N 1
ATOM 3012 C CA . ARG A 1 419 ? 7.264 -31.522 13.199 1.00 21.39 398 ARG A CA 1
ATOM 3013 C C . ARG A 1 419 ? 6.717 -30.252 13.843 1.00 23.10 398 ARG A C 1
ATOM 3014 O O . ARG A 1 419 ? 6.781 -29.178 13.241 1.00 25.82 398 ARG A O 1
ATOM 3022 N N . ILE A 1 420 ? 6.211 -30.386 15.066 1.00 21.09 399 ILE A N 1
ATOM 3023 C CA . ILE A 1 420 ? 5.555 -29.298 15.790 1.00 22.08 399 ILE A CA 1
ATOM 3024 C C . ILE A 1 420 ? 6.590 -28.632 16.680 1.00 27.01 399 ILE A C 1
ATOM 3025 O O . ILE A 1 420 ? 7.247 -29.300 17.494 1.00 22.64 399 ILE A O 1
ATOM 3030 N N . SER A 1 421 ? 6.735 -27.317 16.532 1.00 21.92 400 SER A N 1
ATOM 3031 C CA . SER A 1 421 ? 7.734 -26.591 17.323 1.00 22.34 400 SER A CA 1
ATOM 3032 C C . SER A 1 421 ? 7.445 -26.680 18.816 1.00 24.75 400 SER A C 1
ATOM 3033 O O . SER A 1 421 ? 6.300 -26.559 19.257 1.00 25.51 400 SER A O 1
ATOM 3036 N N . ALA A 1 422 ? 8.493 -26.869 19.606 1.00 26.32 401 ALA A N 1
ATOM 3037 C CA . ALA A 1 422 ? 8.332 -26.921 21.055 1.00 26.85 401 ALA A CA 1
ATOM 3038 C C . ALA A 1 422 ? 8.852 -25.668 21.756 1.00 30.14 401 ALA A C 1
ATOM 3039 O O . ALA A 1 422 ? 8.950 -25.672 22.987 1.00 24.52 401 ALA A O 1
ATOM 3041 N N . GLU A 1 423 ? 9.158 -24.596 21.018 1.00 21.06 402 GLU A N 1
ATOM 3042 C CA . GLU A 1 423 ? 9.653 -23.377 21.654 1.00 22.92 402 GLU A CA 1
ATOM 3043 C C . GLU A 1 423 ? 8.542 -22.709 22.463 1.00 21.64 402 GLU A C 1
ATOM 3044 O O . GLU A 1 423 ? 7.351 -22.94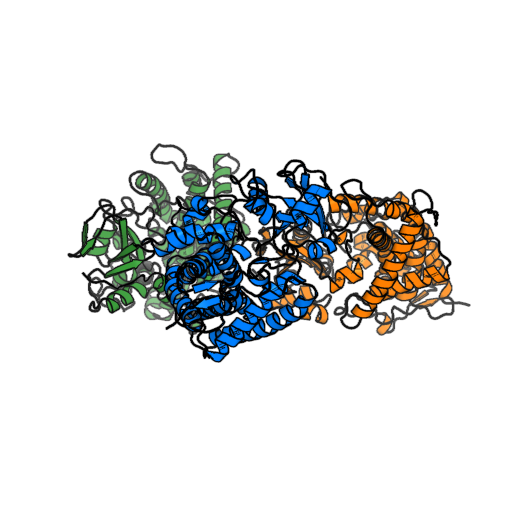5 22.241 1.00 21.91 402 GLU A O 1
ATOM 3050 N N . ALA A 1 424 ? 8.942 -21.883 23.442 1.00 21.38 403 ALA A N 1
ATOM 3051 C CA . ALA A 1 424 ? 7.962 -21.337 24.380 1.00 22.30 403 ALA A CA 1
ATOM 3052 C C . ALA A 1 424 ? 6.851 -20.542 23.691 1.00 23.77 403 ALA A C 1
ATOM 3053 O O . ALA A 1 424 ? 5.688 -20.623 24.107 1.00 21.96 403 ALA A O 1
ATOM 3055 N N . ILE A 1 425 ? 7.171 -19.767 22.654 1.00 22.76 404 ILE A N 1
ATOM 3056 C CA . ILE A 1 425 ? 6.112 -18.982 22.011 1.00 25.33 404 ILE A CA 1
ATOM 3057 C C . ILE A 1 425 ? 5.159 -19.846 21.202 1.00 29.00 404 ILE A C 1
ATOM 3058 O O . ILE A 1 425 ? 4.057 -19.395 20.862 1.00 24.96 404 ILE A O 1
ATOM 3063 N N . ASP A 1 426 ? 5.552 -21.075 20.877 1.00 22.67 405 ASP A N 1
ATOM 3064 C CA . ASP A 1 426 ? 4.671 -21.984 20.154 1.00 24.28 405 ASP A CA 1
ATOM 3065 C C . ASP A 1 426 ? 3.769 -22.785 21.057 1.00 25.00 405 ASP A C 1
ATOM 3066 O O . ASP A 1 426 ? 2.726 -23.233 20.597 1.00 24.58 405 ASP A O 1
ATOM 3071 N N . ILE A 1 427 ? 4.137 -22.978 22.319 1.00 22.28 406 ILE A N 1
ATOM 3072 C CA . ILE A 1 427 ? 3.489 -23.953 23.182 1.00 23.84 406 ILE A CA 1
ATOM 3073 C C . ILE A 1 427 ? 2.636 -23.280 24.245 1.00 30.19 406 ILE A C 1
ATOM 3074 O O . ILE A 1 427 ? 1.559 -23.774 24.584 1.00 32.53 406 ILE A O 1
ATOM 3079 N N . ASN A 1 428 ? 3.086 -22.149 24.760 1.00 25.67 407 ASN A N 1
ATOM 3080 C CA . ASN A 1 428 ? 2.380 -21.504 25.856 1.00 24.06 407 ASN A CA 1
ATOM 3081 C C . ASN A 1 428 ? 1.330 -20.512 25.340 1.00 24.39 407 ASN A C 1
ATOM 3082 O O . ASN A 1 428 ? 1.394 -20.013 24.220 1.00 26.29 407 ASN A O 1
ATOM 3087 N N . TYR A 1 429 ? 0.314 -20.274 26.165 1.00 25.74 408 TYR A N 1
ATOM 3088 C CA . TYR A 1 429 ? -0.729 -19.329 25.800 1.00 24.34 408 TYR A CA 1
ATOM 3089 C C . TYR A 1 429 ? -1.143 -18.577 27.054 1.00 23.04 408 TYR A C 1
ATOM 3090 O O . TYR A 1 429 ? -1.119 -19.119 28.161 1.00 24.05 408 TYR A O 1
ATOM 3099 N N . SER A 1 430 ? -1.562 -17.345 26.851 1.00 22.57 409 SER A N 1
ATOM 3100 C CA . SER A 1 430 ? -2.027 -16.481 27.931 1.00 22.80 409 SER A CA 1
ATOM 3101 C C . SER A 1 430 ? -3.493 -16.751 28.234 1.00 26.19 409 SER A C 1
ATOM 3102 O O . SER A 1 430 ? -4.289 -16.997 27.322 1.00 28.27 409 SER A O 1
ATOM 3105 N N . MET A 1 431 ? -3.856 -16.682 29.522 1.00 26.16 410 MET A N 1
ATOM 3106 C CA . MET A 1 431 ? -5.254 -16.775 29.930 1.00 22.82 410 MET A CA 1
ATOM 3107 C C . MET A 1 431 ? -5.911 -15.405 30.086 1.00 21.14 410 MET A C 1
ATOM 3108 O O . MET A 1 431 ? -7.092 -15.341 30.403 1.00 22.46 410 MET A O 1
ATOM 3113 N N . THR A 1 432 ? -5.179 -14.303 29.921 1.00 21.27 411 THR A N 1
ATOM 3114 C CA . THR A 1 432 ? -5.762 -13.006 30.232 1.00 23.52 411 THR A CA 1
ATOM 3115 C C . THR A 1 432 ? -6.185 -12.224 28.989 1.00 24.86 411 THR A C 1
ATOM 3116 O O . THR A 1 432 ? -6.641 -11.093 29.121 1.00 29.31 411 THR A O 1
ATOM 3120 N N . GLU A 1 433 ? -6.082 -12.806 27.792 1.00 23.24 412 GLU A N 1
ATOM 3121 C CA . GLU A 1 433 ? -6.568 -12.172 26.572 1.00 24.84 412 GLU A CA 1
ATOM 3122 C C . GLU A 1 433 ? -7.580 -13.110 25.900 1.00 23.85 412 GLU A C 1
ATOM 3123 O O . GLU A 1 433 ? -7.390 -14.325 25.882 1.00 24.89 412 GLU A O 1
ATOM 3129 N N . ILE A 1 434 ? -8.656 -12.540 25.363 1.00 22.09 413 ILE A N 1
ATOM 3130 C CA . ILE A 1 434 ? -9.686 -13.286 24.628 1.00 20.15 413 ILE A CA 1
ATOM 3131 C C . ILE A 1 434 ? -9.605 -12.900 23.149 1.00 27.48 413 ILE A C 1
ATOM 3132 O O . ILE A 1 434 ? -9.491 -11.709 22.832 1.00 24.43 413 ILE A O 1
ATOM 3137 N N . LEU A 1 435 ? -9.610 -13.895 22.244 1.00 19.52 414 LEU A N 1
ATOM 3138 C CA . LEU A 1 435 ? -9.527 -15.366 22.426 1.00 18.45 414 LEU A CA 1
ATOM 3139 C C . LEU A 1 435 ? -8.071 -15.723 22.739 1.00 27.23 414 LEU A C 1
ATOM 3140 O O . LEU A 1 435 ? -7.151 -14.925 22.499 1.00 27.86 414 LEU A O 1
ATOM 3145 N N . ALA A 1 436 ? -7.872 -16.920 23.276 1.00 21.84 415 ALA A N 1
ATOM 3146 C CA . ALA A 1 436 ? -6.544 -17.423 23.605 1.00 22.34 415 ALA A CA 1
ATOM 3147 C C . ALA A 1 436 ? -5.994 -18.260 22.452 1.00 22.84 415 ALA A C 1
ATOM 3148 O O . ALA A 1 436 ? -6.736 -18.988 21.781 1.00 24.67 415 ALA A O 1
ATOM 3150 N N . ARG A 1 437 ? -4.695 -18.146 22.223 1.00 24.34 416 ARG A N 1
ATOM 3151 C CA . ARG A 1 437 ? -3.947 -19.082 21.399 1.00 23.92 416 ARG A CA 1
ATOM 3152 C C . ARG A 1 437 ? -2.463 -18.872 21.669 1.00 24.72 416 ARG A C 1
ATOM 3153 O O . ARG A 1 437 ? -2.062 -17.811 22.154 1.00 25.55 416 ARG A O 1
ATOM 3161 N N . PRO A 1 438 ? -1.621 -19.848 21.342 1.00 27.63 417 PRO A N 1
ATOM 3162 C CA . PRO A 1 438 ? -0.180 -19.591 21.344 1.00 26.16 417 PRO A CA 1
ATOM 3163 C C . PRO A 1 438 ? 0.129 -18.396 20.474 1.00 31.20 417 PRO A C 1
ATOM 3164 O O . PRO A 1 438 ? -0.427 -18.246 19.380 1.00 23.91 417 PRO A O 1
ATOM 3168 N N . LYS A 1 439 ? 1.035 -17.544 20.973 1.00 28.84 418 LYS A N 1
ATOM 3169 C CA . LYS A 1 439 ? 1.335 -16.289 20.309 1.00 30.83 418 LYS A CA 1
ATOM 3170 C C . LYS A 1 439 ? 1.811 -16.514 18.892 1.00 31.49 418 LYS A C 1
ATOM 3171 O O . LYS A 1 439 ? 1.491 -15.729 17.998 1.00 31.73 418 LYS A O 1
ATOM 3177 N N . SER A 1 440 ? 2.596 -17.582 18.663 1.00 25.50 419 SER A N 1
ATOM 3178 C CA . SER A 1 440 ? 3.144 -17.785 17.333 1.00 26.62 419 SER A CA 1
ATOM 3179 C C . SER A 1 440 ? 2.119 -18.326 16.347 1.00 26.28 419 SER A C 1
ATOM 3180 O O . SER A 1 440 ? 2.356 -18.253 15.136 1.00 25.28 419 SER A O 1
ATOM 3183 N N . GLY A 1 441 ? 0.997 -18.851 16.832 1.00 28.07 420 GLY A N 1
ATOM 3184 C CA . GLY A 1 441 ? 0.089 -19.635 16.010 1.00 25.16 420 GLY A CA 1
ATOM 3185 C C . GLY A 1 441 ? 0.433 -21.109 15.932 1.00 24.69 420 GLY A C 1
ATOM 3186 O O . GLY A 1 441 ? -0.353 -21.881 15.366 1.00 22.06 420 GLY A O 1
ATOM 3187 N N . VAL A 1 442 ? 1.584 -21.506 16.486 1.00 20.58 421 VAL A N 1
ATOM 3188 C CA . VAL A 1 442 ? 2.187 -22.843 16.483 1.00 18.53 421 VAL A CA 1
ATOM 3189 C C . VAL A 1 442 ? 2.883 -23.088 15.153 1.00 24.74 421 VAL A C 1
ATOM 3190 O O . VAL A 1 442 ? 2.247 -23.382 14.131 1.00 21.36 421 VAL A O 1
ATOM 3194 N N . ARG A 1 443 ? 4.208 -22.978 15.161 1.00 21.46 422 ARG A N 1
ATOM 3195 C CA . ARG A 1 443 ? 4.955 -23.192 13.938 1.00 23.50 422 ARG A CA 1
ATOM 3196 C C . ARG A 1 443 ? 5.161 -24.679 13.711 1.00 22.80 422 ARG A C 1
ATOM 3197 O O . ARG A 1 443 ? 5.331 -25.447 14.657 1.00 24.61 422 ARG A O 1
ATOM 3205 N N . VAL A 1 444 ? 5.120 -25.080 12.443 1.00 21.58 423 VAL A N 1
ATOM 3206 C CA . VAL A 1 444 ? 5.175 -26.486 12.066 1.00 23.83 423 VAL A CA 1
ATOM 3207 C C . VAL A 1 444 ? 5.917 -26.575 10.752 1.00 22.86 423 VAL A C 1
ATOM 3208 O O . VAL A 1 444 ? 5.914 -25.640 9.952 1.00 25.66 423 VAL A O 1
ATOM 3212 N N . THR A 1 445 ? 6.502 -27.738 10.511 1.00 21.69 424 THR A N 1
ATOM 3213 C CA . THR A 1 445 ? 7.016 -28.075 9.192 1.00 22.53 424 THR A CA 1
ATOM 3214 C C . THR A 1 445 ? 6.766 -29.553 8.966 1.00 27.91 424 THR A C 1
ATOM 3215 O O . THR A 1 445 ? 6.532 -30.312 9.903 1.00 27.23 424 THR A O 1
ATOM 3219 N N . VAL A 1 446 ? 6.771 -29.965 7.708 1.00 25.17 425 VAL A N 1
ATOM 3220 C CA . VAL A 1 446 ? 6.596 -31.372 7.379 1.00 22.78 425 VAL A CA 1
ATOM 3221 C C . VAL A 1 446 ? 7.911 -31.853 6.795 1.00 26.18 425 VAL A C 1
ATOM 3222 O O . VAL A 1 446 ? 8.461 -31.212 5.892 1.00 25.59 425 VAL A O 1
ATOM 3226 N N . ALA A 1 447 ? 8.453 -32.920 7.382 1.00 30.26 426 ALA A N 1
ATOM 3227 C CA . ALA A 1 447 ? 9.727 -33.446 6.916 1.00 29.94 426 ALA A CA 1
ATOM 3228 C C . ALA A 1 447 ? 9.580 -33.928 5.490 1.00 31.98 426 ALA A C 1
ATOM 3229 O O . ALA A 1 447 ? 8.562 -34.517 5.125 1.00 29.12 426 ALA A O 1
ATOM 3231 N N . SER A 1 448 ? 10.611 -33.688 4.683 1.00 35.18 427 SER A N 1
ATOM 3232 C CA . SER A 1 448 ? 10.582 -34.051 3.278 1.00 52.43 427 SER A CA 1
ATOM 3233 C C . SER A 1 448 ? 11.944 -34.595 2.865 1.00 54.52 427 SER A C 1
ATOM 3234 O O . SER A 1 448 ? 12.970 -34.259 3.462 1.00 45.99 427 SER A O 1
ATOM 3237 N N . SER A 1 449 ? 11.939 -35.448 1.843 1.00 53.66 428 SER A N 1
ATOM 3238 C CA . SER A 1 449 ? 13.179 -35.927 1.220 1.00 61.98 428 SER A CA 1
ATOM 3239 C C . SER A 1 449 ? 13.575 -35.031 0.042 1.00 57.63 428 SER A C 1
ATOM 3240 O O . SER A 1 449 ? 12.710 -34.565 -0.712 1.00 64.66 428 SER A O 1
ATOM 3243 N N . ASN B 1 29 ? -53.032 -8.167 12.657 1.00 60.40 8 ASN B N 1
ATOM 3244 C CA . ASN B 1 29 ? -53.395 -8.264 11.246 1.00 57.53 8 ASN B CA 1
ATOM 3245 C C . ASN B 1 29 ? -52.988 -6.995 10.446 1.00 54.34 8 ASN B C 1
ATOM 3246 O O . ASN B 1 29 ? -52.187 -7.106 9.524 1.00 57.15 8 ASN B O 1
ATOM 3251 N N . PRO B 1 30 ? -53.501 -5.804 10.783 1.00 47.12 9 PRO B N 1
ATOM 3252 C CA . PRO B 1 30 ? -53.125 -4.611 10.003 1.00 40.42 9 PRO B CA 1
ATOM 3253 C C . PRO B 1 30 ? -51.638 -4.310 10.137 1.00 37.35 9 PRO B C 1
ATOM 3254 O O . PRO B 1 30 ? -51.109 -4.194 11.243 1.00 30.23 9 PRO B O 1
ATOM 3258 N N . ARG B 1 31 ? -50.964 -4.179 9.009 1.00 42.71 10 ARG B N 1
ATOM 3259 C CA . ARG B 1 31 ? -49.534 -3.915 9.006 1.00 37.70 10 ARG B CA 1
ATOM 3260 C C . ARG B 1 31 ? -49.244 -2.771 8.046 1.00 45.23 10 ARG B C 1
ATOM 3261 O O . ARG B 1 31 ? -50.046 -2.442 7.171 1.00 44.17 10 ARG B O 1
ATOM 3269 N N . VAL B 1 32 ? -48.092 -2.149 8.238 1.00 34.35 11 VAL B N 1
ATOM 3270 C CA . VAL B 1 32 ? -47.566 -1.159 7.318 1.00 31.14 11 VAL B CA 1
ATOM 3271 C C . VAL B 1 32 ? -46.156 -1.628 6.996 1.00 41.44 11 VAL B C 1
ATOM 3272 O O . VAL B 1 32 ? -45.361 -1.878 7.909 1.00 37.89 11 VAL B O 1
ATOM 3276 N N . SER B 1 33 ? -45.860 -1.809 5.715 1.00 43.02 12 SER B N 1
ATOM 3277 C CA . SER B 1 33 ? -44.617 -2.483 5.376 1.00 41.90 12 SER B CA 1
ATOM 3278 C C . SER B 1 33 ? -43.427 -1.530 5.481 1.00 46.02 12 SER B C 1
ATOM 3279 O O . SER B 1 33 ? -43.562 -0.302 5.413 1.00 43.67 12 SER B O 1
ATOM 3282 N N . GLY B 1 34 ? -42.245 -2.119 5.651 1.00 41.30 13 GLY B N 1
ATOM 3283 C CA . GLY B 1 34 ? -41.005 -1.375 5.618 1.00 45.64 13 GLY B CA 1
ATOM 3284 C C . GLY B 1 34 ? -40.636 -0.813 6.977 1.00 41.97 13 GLY B C 1
ATOM 3285 O O . GLY B 1 34 ? -41.422 -0.807 7.925 1.00 51.08 13 GLY B O 1
ATOM 3286 N N . ASP B 1 35 ? -39.402 -0.336 7.072 1.00 52.69 14 ASP B N 1
ATOM 3287 C CA . ASP B 1 35 ? -38.969 0.331 8.289 1.00 41.28 14 ASP B CA 1
ATOM 3288 C C . ASP B 1 35 ? -39.408 1.788 8.229 1.00 41.74 14 ASP B C 1
ATOM 3289 O O . ASP B 1 35 ? -39.034 2.515 7.304 1.00 40.03 14 ASP B O 1
ATOM 3294 N N . ARG B 1 36 ? -40.226 2.203 9.198 1.00 38.45 15 ARG B N 1
ATOM 3295 C CA . ARG B 1 36 ? -40.789 3.550 9.247 1.00 34.63 15 ARG B CA 1
ATOM 3296 C C . ARG B 1 36 ? -40.076 4.438 10.258 1.00 35.69 15 ARG B C 1
ATOM 3297 O O . ARG B 1 36 ? -40.647 5.445 10.693 1.00 34.13 15 ARG B O 1
ATOM 3305 N N . THR B 1 37 ? -38.859 4.066 10.674 1.00 28.31 16 THR B N 1
ATOM 3306 C CA . THR B 1 37 ? -38.155 4.869 11.676 1.00 30.11 16 THR B CA 1
ATOM 3307 C C . THR B 1 37 ? -38.082 6.334 11.284 1.00 34.25 16 THR B C 1
ATOM 3308 O O . THR B 1 37 ? -38.312 7.209 12.121 1.00 32.79 16 THR B O 1
ATOM 3312 N N . ILE B 1 38 ? -37.794 6.633 10.011 1.00 28.89 17 ILE B N 1
ATOM 3313 C CA . ILE B 1 38 ? -37.593 8.044 9.665 1.00 35.25 17 ILE B CA 1
ATOM 3314 C C . ILE B 1 38 ? -38.914 8.805 9.749 1.00 36.29 17 ILE B C 1
ATOM 3315 O O . ILE B 1 38 ? -38.937 10.007 10.029 1.00 33.08 17 ILE B O 1
ATOM 3320 N N . GLN B 1 39 ? -40.027 8.115 9.536 1.00 30.16 18 GLN B N 1
ATOM 3321 C CA . GLN B 1 39 ? -41.329 8.755 9.607 1.00 34.51 18 GLN B CA 1
ATOM 3322 C C . GLN B 1 39 ? -41.638 9.301 11.003 1.00 35.17 18 GLN B C 1
ATOM 3323 O O . GLN B 1 39 ? -42.458 10.211 11.128 1.00 37.24 18 GLN B O 1
ATOM 3329 N N . PHE B 1 40 ? -40.989 8.793 12.059 1.00 37.70 19 PHE B N 1
ATOM 3330 C CA . PHE B 1 40 ? -41.204 9.371 13.381 1.00 38.93 19 PHE B CA 1
ATOM 3331 C C . PHE B 1 40 ? -40.751 10.822 13.432 1.00 39.99 19 PHE B C 1
ATOM 3332 O O . PHE B 1 40 ? -41.440 11.678 14.002 1.00 41.01 19 PHE B O 1
ATOM 3340 N N . LEU B 1 41 ? -39.588 11.131 12.850 1.00 34.93 20 LEU B N 1
ATOM 3341 C CA . LEU B 1 41 ? -39.159 12.524 12.817 1.00 34.57 20 LEU B CA 1
ATOM 3342 C C . LEU B 1 41 ? -39.961 13.351 11.834 1.00 38.90 20 LEU B C 1
ATOM 3343 O O . LEU B 1 41 ? -40.139 14.554 12.048 1.00 46.72 20 LEU B O 1
ATOM 3348 N N . THR B 1 42 ? -40.393 12.765 10.714 1.00 33.41 21 THR B N 1
ATOM 3349 C CA . THR B 1 42 ? -41.088 13.606 9.756 1.00 30.34 21 THR B CA 1
ATOM 3350 C C . THR B 1 42 ? -42.544 13.825 10.155 1.00 33.18 21 THR B C 1
ATOM 3351 O O . THR B 1 42 ? -43.127 14.842 9.780 1.00 37.84 21 THR B O 1
ATOM 3355 N N . ASP B 1 43 ? -43.155 12.875 10.871 1.00 25.51 22 ASP B N 1
ATOM 3356 C CA . ASP B 1 43 ? -44.586 12.931 11.204 1.00 23.05 22 ASP B CA 1
ATOM 3357 C C . ASP B 1 43 ? -44.891 13.364 12.627 1.00 26.50 22 ASP B C 1
ATOM 3358 O O . ASP B 1 43 ? -45.989 13.874 12.873 1.00 23.37 22 ASP B O 1
ATOM 3363 N N . GLY B 1 44 ? -44.005 13.091 13.576 1.00 23.93 23 GLY B N 1
ATOM 3364 C CA . GLY B 1 44 ? -44.235 13.552 14.946 1.00 24.02 23 GLY B CA 1
ATOM 3365 C C . GLY B 1 44 ? -45.530 12.996 15.526 1.00 24.46 23 GLY B C 1
ATOM 3366 O O . GLY B 1 44 ? -45.787 11.787 15.490 1.00 24.94 23 GLY B O 1
ATOM 3367 N N . TYR B 1 45 ? -46.369 13.897 16.060 1.00 22.14 24 TYR B N 1
ATOM 3368 C CA . TYR B 1 45 ? -47.653 13.501 16.658 1.00 24.70 24 TYR B CA 1
ATOM 3369 C C . TYR B 1 45 ? -48.628 12.885 15.645 1.00 23.62 24 TYR B C 1
ATOM 3370 O O . TYR B 1 45 ? -49.591 12.235 16.051 1.00 25.50 24 TYR B O 1
ATOM 3379 N N . LEU B 1 46 ? -48.409 13.092 14.348 1.00 21.69 25 LEU B N 1
ATOM 3380 C CA . LEU B 1 46 ? -49.277 12.521 13.322 1.00 21.45 25 LEU B CA 1
ATOM 3381 C C . LEU B 1 46 ? -48.925 11.073 12.978 1.00 23.75 25 LEU B C 1
ATOM 3382 O O . LEU B 1 46 ? -49.669 10.434 12.217 1.00 24.16 25 LEU B O 1
ATOM 3387 N N . LEU B 1 47 ? -47.816 10.546 13.510 1.00 23.14 26 LEU B N 1
ATOM 3388 C CA . LEU B 1 47 ? -47.372 9.210 13.116 1.00 23.66 26 LEU B CA 1
ATOM 3389 C C . LEU B 1 47 ? -48.436 8.147 13.361 1.00 22.92 26 LEU B C 1
ATOM 3390 O O . LEU B 1 47 ? -48.755 7.409 12.414 1.00 23.36 26 LEU B O 1
ATOM 3395 N N . PRO B 1 48 ? -49.031 8.008 14.566 1.00 24.14 27 PRO B N 1
ATOM 3396 C CA . PRO B 1 48 ? -49.970 6.889 14.756 1.00 25.73 27 PRO B CA 1
ATOM 3397 C C . PRO B 1 48 ? -51.180 6.976 13.846 1.00 27.27 27 PRO B C 1
ATOM 3398 O O . PRO B 1 48 ? -51.614 5.947 13.316 1.00 22.90 27 PRO B O 1
ATOM 3402 N N . SER B 1 49 ? -51.752 8.166 13.651 1.00 21.48 28 SER B N 1
ATOM 3403 C CA . SER B 1 49 ? -52.938 8.204 12.804 1.00 22.39 28 SER B CA 1
ATOM 3404 C C . SER B 1 49 ? -52.577 8.068 11.325 1.00 24.29 28 SER B C 1
ATOM 3405 O O . SER B 1 49 ? -53.370 7.500 10.574 1.00 25.87 28 SER B O 1
ATOM 3408 N N . ASN B 1 50 ? -51.394 8.529 10.893 1.00 22.23 29 ASN B N 1
ATOM 3409 C CA . ASN B 1 50 ? -50.956 8.214 9.535 1.00 24.55 29 ASN B CA 1
ATOM 3410 C C . ASN B 1 50 ? -50.805 6.711 9.334 1.00 27.73 29 ASN B C 1
ATOM 3411 O O . ASN B 1 50 ? -51.139 6.181 8.265 1.00 30.05 29 ASN B O 1
ATOM 3416 N N . LEU B 1 51 ? -50.233 6.008 10.322 1.00 25.00 30 LEU B N 1
ATOM 3417 C CA . LEU B 1 51 ? -50.010 4.571 10.129 1.00 25.12 30 LEU B CA 1
ATOM 3418 C C . LEU B 1 51 ? -51.331 3.817 10.063 1.00 25.03 30 LEU B C 1
ATOM 3419 O O . LEU B 1 51 ? -51.504 2.917 9.226 1.00 25.93 30 LEU B O 1
ATOM 3424 N N . ARG B 1 52 ? -52.269 4.148 10.951 1.00 25.34 31 ARG B N 1
ATOM 3425 C CA . ARG B 1 52 ? -53.586 3.524 10.890 1.00 26.56 31 ARG B CA 1
ATOM 3426 C C . ARG B 1 52 ? -54.245 3.770 9.539 1.00 25.93 31 ARG B C 1
ATOM 3427 O O . ARG B 1 52 ? -54.847 2.854 8.963 1.00 30.45 31 ARG B O 1
ATOM 3435 N N . LYS B 1 53 ? -54.118 4.988 8.994 1.00 27.02 32 LYS B N 1
ATOM 3436 C CA . LYS B 1 53 ? -54.711 5.239 7.689 1.00 29.33 32 LYS B CA 1
ATOM 3437 C C . LYS B 1 53 ? -53.998 4.415 6.620 1.00 29.51 32 LYS B C 1
ATOM 3438 O O . LYS B 1 53 ? -54.644 3.781 5.782 1.00 29.86 32 LYS B O 1
ATOM 3444 N N . THR B 1 54 ? -52.660 4.374 6.671 1.00 25.76 33 THR B N 1
ATOM 3445 C CA . THR B 1 54 ? -51.915 3.653 5.641 1.00 31.21 33 THR B CA 1
ATOM 3446 C C . THR B 1 54 ? -52.208 2.165 5.715 1.00 35.06 33 THR B C 1
ATOM 3447 O O . THR B 1 54 ? -52.222 1.487 4.686 1.00 32.32 33 THR B O 1
ATOM 3451 N N . ALA B 1 55 ? -52.465 1.644 6.917 1.00 30.43 34 ALA B N 1
ATOM 3452 C CA . ALA B 1 55 ? -52.789 0.237 7.071 1.00 30.73 34 ALA B CA 1
ATOM 3453 C C . ALA B 1 55 ? -54.184 -0.101 6.570 1.00 31.78 34 ALA B C 1
ATOM 3454 O O . ALA B 1 55 ? -54.536 -1.280 6.560 1.00 33.22 34 ALA B O 1
ATOM 3456 N N . GLY B 1 56 ? -54.975 0.881 6.162 1.00 32.83 35 GLY B N 1
ATOM 3457 C CA . GLY B 1 56 ? -56.332 0.625 5.719 1.00 27.78 35 GLY B CA 1
ATOM 3458 C C . GLY B 1 56 ? -57.389 0.592 6.803 1.00 34.80 35 GLY B C 1
ATOM 3459 O O . GLY B 1 56 ? -58.502 0.143 6.528 1.00 35.27 35 GLY B O 1
ATOM 3460 N N . LEU B 1 57 ? -57.096 1.070 8.018 1.00 26.40 36 LEU B N 1
ATOM 3461 C CA . LEU B 1 57 ? -58.105 1.077 9.069 1.00 26.94 36 LEU B CA 1
ATOM 3462 C C . LEU B 1 57 ? -59.062 2.251 8.885 1.00 30.57 36 LEU B C 1
ATOM 3463 O O . LEU B 1 57 ? -58.695 3.303 8.350 1.00 33.65 36 LEU B O 1
ATOM 3468 N N . GLU B 1 58 ? -60.276 2.081 9.393 1.00 30.42 37 GLU B N 1
ATOM 3469 C CA . GLU B 1 58 ? -61.201 3.202 9.360 1.00 31.91 37 GLU B CA 1
ATOM 3470 C C . GLU B 1 58 ? -60.848 4.204 10.455 1.00 28.12 37 GLU B C 1
ATOM 3471 O O . GLU B 1 58 ? -60.257 3.836 11.483 1.00 29.23 37 GLU B O 1
ATOM 3477 N N . PRO B 1 59 ? -61.209 5.468 10.266 1.00 34.62 38 PRO B N 1
ATOM 3478 C CA . PRO B 1 59 ? -61.102 6.434 11.366 1.00 39.95 38 PRO B CA 1
ATOM 3479 C C . PRO B 1 59 ? -61.715 5.844 12.627 1.00 39.70 38 PRO B C 1
ATOM 3480 O O . PRO B 1 59 ? -62.703 5.110 12.557 1.00 38.47 38 PRO B O 1
ATOM 3484 N N . GLU B 1 60 ? -61.092 6.126 13.777 1.00 26.06 39 GLU B N 1
ATOM 3485 C CA . GLU B 1 60 ? -61.551 5.717 15.117 1.00 32.09 39 GLU B CA 1
ATOM 3486 C C . GLU B 1 60 ? -61.383 4.230 15.430 1.00 30.76 39 GLU B C 1
ATOM 3487 O O . GLU B 1 60 ? -61.806 3.792 16.513 1.00 32.18 39 GLU B O 1
ATOM 3493 N N . SER B 1 61 ? -60.760 3.452 14.539 1.00 29.93 40 SER B N 1
ATOM 3494 C CA . SER B 1 61 ? -60.545 2.026 14.779 1.00 32.06 40 SER B CA 1
ATOM 3495 C C . SER B 1 61 ? -59.746 1.797 16.053 1.00 28.15 40 SER B C 1
ATOM 3496 O O . SER B 1 61 ? -58.766 2.489 16.317 1.00 28.38 40 SER B O 1
ATOM 3499 N N . MET B 1 62 ? -60.156 0.809 16.834 1.00 28.00 41 MET B N 1
ATOM 3500 C CA . MET B 1 62 ? -59.364 0.364 17.974 1.00 27.59 41 MET B CA 1
ATOM 3501 C C . MET B 1 62 ? -58.467 -0.831 17.634 1.00 30.19 41 MET B C 1
ATOM 3502 O O . MET B 1 62 ? -57.923 -1.456 18.549 1.00 35.97 41 MET B O 1
ATOM 3507 N N A CYS B 1 63 ? -58.281 -1.141 16.344 0.32 31.07 42 CYS B N 1
ATOM 3508 N N B CYS B 1 63 ? -58.330 -1.167 16.352 0.68 31.07 42 CYS B N 1
ATOM 3509 C CA A CYS B 1 63 ? -57.460 -2.280 15.930 0.32 27.76 42 CYS B CA 1
ATOM 3510 C CA B CYS B 1 63 ? -57.426 -2.228 15.951 0.68 27.66 42 CYS B CA 1
ATOM 3511 C C A CYS B 1 63 ? -55.979 -1.899 15.917 0.32 30.19 42 CYS B C 1
ATOM 3512 C C B CYS B 1 63 ? -55.970 -1.805 16.123 0.68 30.05 42 CYS B C 1
ATOM 3513 O O A CYS B 1 63 ? -55.622 -0.843 15.385 0.32 27.58 42 CYS B O 1
ATOM 3514 O O B CYS B 1 63 ? -55.618 -0.640 15.923 0.68 28.99 42 CYS B O 1
ATOM 3519 N N . PRO B 1 64 ? -55.097 -2.739 16.465 1.00 28.49 43 PRO B N 1
ATOM 3520 C CA . PRO B 1 64 ? -53.666 -2.424 16.469 1.00 28.27 43 PRO B CA 1
ATOM 3521 C C . PRO B 1 64 ? -53.107 -2.357 15.053 1.00 28.62 43 PRO B C 1
ATOM 3522 O O . PRO B 1 64 ? -53.649 -2.946 14.115 1.00 32.84 43 PRO B O 1
ATOM 3526 N N . VAL B 1 65 ? -52.028 -1.600 14.889 1.00 25.02 44 VAL B N 1
ATOM 3527 C CA . VAL B 1 65 ? -51.311 -1.544 13.613 1.00 24.22 44 VAL B CA 1
ATOM 3528 C C . VAL B 1 65 ? -49.842 -1.832 13.891 1.00 28.92 44 VAL B C 1
ATOM 3529 O O . VAL B 1 65 ? -49.279 -1.315 14.863 1.00 26.25 44 VAL B O 1
ATOM 3533 N N . THR B 1 66 ? -49.241 -2.701 13.081 1.00 31.25 45 THR B N 1
ATOM 3534 C CA . THR B 1 66 ? -47.859 -3.144 13.285 1.00 24.02 45 THR B CA 1
ATOM 3535 C C . THR B 1 66 ? -46.990 -2.649 12.146 1.00 27.16 45 THR B C 1
ATOM 3536 O O . THR B 1 66 ? -47.383 -2.718 10.977 1.00 28.71 45 THR B O 1
ATOM 3540 N N . THR B 1 67 ? -45.813 -2.140 12.490 1.00 25.85 46 THR B N 1
ATOM 3541 C CA . THR B 1 67 ? -44.835 -1.749 11.483 1.00 28.91 46 THR B CA 1
ATOM 3542 C C . THR B 1 67 ? -43.468 -2.073 12.050 1.00 26.78 46 THR B C 1
ATOM 3543 O O . THR B 1 67 ? -43.355 -2.772 13.064 1.00 32.20 46 THR B O 1
ATOM 3547 N N . LYS B 1 68 ? -42.426 -1.582 11.392 1.00 29.40 47 LYS B N 1
ATOM 3548 C CA . LYS B 1 68 ? -41.059 -1.778 11.846 1.00 29.79 47 LYS B CA 1
ATOM 3549 C C . LYS B 1 68 ? -40.488 -0.436 12.292 1.00 31.84 47 LYS B C 1
ATOM 3550 O O . LYS B 1 68 ? -40.615 0.565 11.584 1.00 30.84 47 LYS B O 1
ATOM 3556 N N . LEU B 1 69 ? -39.908 -0.411 13.490 1.00 27.56 48 LEU B N 1
ATOM 3557 C CA . LEU B 1 69 ? -39.232 0.780 13.989 1.00 28.78 48 LEU B CA 1
ATOM 3558 C C . LEU B 1 69 ? -37.931 0.346 14.628 1.00 29.27 48 LEU B C 1
ATOM 3559 O O . LEU B 1 69 ? -37.926 -0.602 15.423 1.00 31.31 48 LEU B O 1
ATOM 3564 N N . LEU B 1 70 ? -36.850 1.048 14.305 1.00 35.28 49 LEU B N 1
ATOM 3565 C CA . LEU B 1 70 ? -35.529 0.725 14.851 1.00 38.10 49 LEU B CA 1
ATOM 3566 C C . LEU B 1 70 ? -35.180 -0.737 14.601 1.00 33.27 49 LEU B C 1
ATOM 3567 O O . LEU B 1 70 ? -34.620 -1.422 15.463 1.00 37.55 49 LEU B O 1
ATOM 3572 N N . GLY B 1 71 ? -35.550 -1.227 13.422 1.00 35.57 50 GLY B N 1
ATOM 3573 C CA . GLY B 1 71 ? -35.215 -2.574 13.023 1.00 32.99 50 GLY B CA 1
ATOM 3574 C C . GLY B 1 71 ? -35.940 -3.701 13.726 1.00 39.58 50 GLY B C 1
ATOM 3575 O O . GLY B 1 71 ? -35.513 -4.853 13.592 1.00 33.21 50 GLY B O 1
ATOM 3576 N N . GLN B 1 72 ? -37.018 -3.422 14.465 1.00 29.99 51 GLN B N 1
ATOM 3577 C CA . GLN B 1 72 ? -37.822 -4.456 15.104 1.00 30.56 51 GLN B CA 1
ATOM 3578 C C . GLN B 1 72 ? -39.296 -4.117 14.931 1.00 28.74 51 GLN B C 1
ATOM 3579 O O . GLN B 1 72 ? -39.666 -2.965 14.679 1.00 30.40 51 GLN B O 1
ATOM 3585 N N . ASP B 1 73 ? -40.141 -5.122 15.119 1.00 28.88 52 ASP B N 1
ATOM 3586 C CA . ASP B 1 73 ? -41.571 -4.872 15.034 1.00 25.36 52 ASP B CA 1
ATOM 3587 C C . ASP B 1 73 ? -41.992 -3.914 16.139 1.00 31.84 52 ASP B C 1
ATOM 3588 O O . ASP B 1 73 ? -41.401 -3.897 17.224 1.00 24.27 52 ASP B O 1
ATOM 3593 N N . ALA B 1 74 ? -43.031 -3.129 15.849 1.00 25.34 53 ALA B N 1
ATOM 3594 C CA . ALA B 1 74 ? -43.653 -2.221 16.799 1.00 20.57 53 ALA B CA 1
ATOM 3595 C C . ALA B 1 74 ? -45.150 -2.233 16.537 1.00 24.11 53 ALA B C 1
ATOM 3596 O O . ALA B 1 74 ? -45.588 -2.036 15.393 1.00 26.49 53 ALA B O 1
ATOM 3598 N N . THR B 1 75 ? -45.942 -2.495 17.567 1.00 20.45 54 THR B N 1
ATOM 3599 C CA . THR B 1 75 ? -47.391 -2.521 17.407 1.00 22.13 54 THR B CA 1
ATOM 3600 C C . THR B 1 75 ? -47.987 -1.331 18.173 1.00 25.50 54 THR B C 1
ATOM 3601 O O . THR B 1 75 ? -47.789 -1.211 19.391 1.00 25.41 54 THR B O 1
ATOM 3605 N N . ILE B 1 76 ? -48.744 -0.477 17.477 1.00 21.42 55 ILE B N 1
ATOM 3606 C CA . ILE B 1 76 ? -49.288 0.745 18.082 1.00 20.38 55 ILE B CA 1
ATOM 3607 C C . ILE B 1 76 ? -50.721 0.463 18.508 1.00 23.41 55 ILE B C 1
ATOM 3608 O O . ILE B 1 76 ? -51.531 0.005 17.692 1.00 23.20 55 ILE B O 1
ATOM 3613 N N . VAL B 1 77 ? -51.043 0.755 19.777 1.00 20.45 56 VAL B N 1
ATOM 3614 C CA . VAL B 1 77 ? -52.355 0.472 20.351 1.00 21.38 56 VAL B CA 1
ATOM 3615 C C . VAL B 1 77 ? -52.874 1.759 20.980 1.00 24.29 56 VAL B C 1
ATOM 3616 O O . VAL B 1 77 ? -52.100 2.661 21.296 1.00 23.16 56 VAL B O 1
ATOM 3620 N N . ARG B 1 78 ? -54.199 1.858 21.139 1.00 25.55 57 ARG B N 1
ATOM 3621 C CA . ARG B 1 78 ? -54.767 3.035 21.808 1.00 27.12 57 ARG B CA 1
ATOM 3622 C C . ARG B 1 78 ? -56.067 2.654 22.486 1.00 26.83 57 ARG B C 1
ATOM 3623 O O . ARG B 1 78 ? -56.597 1.572 22.271 1.00 30.44 57 ARG B O 1
ATOM 3631 N N . GLY B 1 79 ? -56.561 3.543 23.354 1.00 22.92 58 GLY B N 1
ATOM 3632 C CA . GLY B 1 79 ? -57.812 3.285 24.040 1.00 22.16 58 GLY B CA 1
ATOM 3633 C C . GLY B 1 79 ? -57.670 2.339 25.235 1.00 24.44 58 GLY B C 1
ATOM 3634 O O . GLY B 1 79 ? -56.595 1.867 25.587 1.00 23.94 58 GLY B O 1
ATOM 3635 N N . SER B 1 80 ? -58.812 2.026 25.852 1.00 24.02 59 SER B N 1
ATOM 3636 C CA . SER B 1 80 ? -58.773 1.386 27.169 1.00 25.77 59 SER B CA 1
ATOM 3637 C C . SER B 1 80 ? -58.118 0.004 27.133 1.00 27.56 59 SER B C 1
ATOM 3638 O O . SER B 1 80 ? -57.347 -0.351 28.038 1.00 24.95 59 SER B O 1
ATOM 3641 N N . ALA B 1 81 ? -58.429 -0.799 26.117 1.00 24.66 60 ALA B N 1
ATOM 3642 C CA . ALA B 1 81 ? -57.821 -2.122 26.002 1.00 26.21 60 ALA B CA 1
ATOM 3643 C C . ALA B 1 81 ? -56.315 -2.017 25.753 1.00 27.17 60 ALA B C 1
ATOM 3644 O O . ALA B 1 81 ? -55.540 -2.834 26.260 1.00 27.04 60 ALA B O 1
ATOM 3646 N N . GLY B 1 82 ? -55.889 -1.027 24.970 1.00 25.53 61 GLY B N 1
ATOM 3647 C CA . GLY B 1 82 ? -54.467 -0.827 24.746 1.00 24.83 61 GLY B CA 1
ATOM 3648 C C . GLY B 1 82 ? -53.740 -0.402 26.008 1.00 24.35 61 GLY B C 1
ATOM 3649 O O . GLY B 1 82 ? -52.606 -0.799 26.236 1.00 25.87 61 GLY B O 1
ATOM 3650 N N . ILE B 1 83 ? -54.402 0.400 26.850 1.00 21.82 62 ILE B N 1
ATOM 3651 C CA . ILE B 1 83 ? -53.850 0.773 28.145 1.00 23.24 62 ILE B CA 1
ATOM 3652 C C . ILE B 1 83 ? -53.646 -0.470 29.001 1.00 20.60 62 ILE B C 1
ATOM 3653 O O . ILE B 1 83 ? -52.607 -0.641 29.637 1.00 26.74 62 ILE B O 1
ATOM 3658 N N . ASP B 1 84 ? -54.655 -1.340 29.060 1.00 22.94 63 ASP B N 1
ATOM 3659 C CA . ASP B 1 84 ? -54.519 -2.552 29.866 1.00 26.22 63 ASP B CA 1
ATOM 3660 C C . ASP B 1 84 ? -53.324 -3.398 29.425 1.00 25.01 63 ASP B C 1
ATOM 3661 O O . ASP B 1 84 ? -52.618 -3.980 30.266 1.00 28.88 63 ASP B O 1
ATOM 3666 N N . LEU B 1 85 ? -53.145 -3.550 28.115 1.00 23.26 64 LEU B N 1
ATOM 3667 C CA . LEU B 1 85 ? -51.998 -4.300 27.591 1.00 21.16 64 LEU B CA 1
ATOM 3668 C C . LEU B 1 85 ? -50.686 -3.633 27.970 1.00 24.81 64 LEU B C 1
ATOM 3669 O O . LEU B 1 85 ? -49.749 -4.288 28.442 1.00 23.18 64 LEU B O 1
ATOM 3674 N N . PHE B 1 86 ? -50.603 -2.318 27.753 1.00 21.58 65 PHE B N 1
ATOM 3675 C CA . PHE B 1 86 ? -49.352 -1.594 27.932 1.00 21.73 65 PHE B CA 1
ATOM 3676 C C . PHE B 1 86 ? -48.885 -1.652 29.376 1.00 25.06 65 PHE B C 1
ATOM 3677 O O . PHE B 1 86 ? -47.681 -1.728 29.636 1.00 25.07 65 PHE B O 1
ATOM 3685 N N . TYR B 1 87 ? -49.824 -1.616 30.332 1.00 22.56 66 TYR B N 1
ATOM 3686 C CA . TYR B 1 87 ? -49.488 -1.605 31.747 1.00 24.77 66 TYR B CA 1
ATOM 3687 C C . TYR B 1 87 ? -49.537 -2.999 32.385 1.00 24.17 66 TYR B C 1
ATOM 3688 O O . TYR B 1 87 ? -49.490 -3.109 33.612 1.00 25.57 66 TYR B O 1
ATOM 3697 N N . ASP B 1 88 ? -49.537 -4.059 31.574 1.00 24.85 67 ASP B N 1
ATOM 3698 C CA . ASP B 1 88 ? -49.541 -5.436 32.077 1.00 24.25 67 ASP B CA 1
ATOM 3699 C C . ASP B 1 88 ? -48.087 -5.870 32.262 1.00 23.31 67 ASP B C 1
ATOM 3700 O O . ASP B 1 88 ? -47.426 -6.280 31.309 1.00 26.25 67 ASP B O 1
ATOM 3705 N N . GLU B 1 89 ? -47.567 -5.760 33.485 1.00 23.48 68 GLU B N 1
ATOM 3706 C CA . GLU B 1 89 ? -46.146 -6.081 33.693 1.00 24.13 68 GLU B CA 1
ATOM 3707 C C . GLU B 1 89 ? -45.848 -7.585 33.641 1.00 28.98 68 GLU B C 1
ATOM 3708 O O . GLU B 1 89 ? -44.662 -7.969 33.705 1.00 27.59 68 GLU B O 1
ATOM 3714 N N . ASP B 1 90 ? -46.870 -8.425 33.472 1.00 27.93 69 ASP B N 1
ATOM 3715 C CA . ASP B 1 90 ? -46.641 -9.832 33.141 1.00 28.25 69 ASP B CA 1
ATOM 3716 C C . ASP B 1 90 ? -46.137 -10.031 31.716 1.00 33.80 69 ASP B C 1
ATOM 3717 O O . ASP B 1 90 ? -45.506 -11.052 31.450 1.00 32.92 69 ASP B O 1
ATOM 3722 N N . VAL B 1 91 ? -46.386 -9.093 30.801 1.00 26.81 70 VAL B N 1
ATOM 3723 C CA . VAL B 1 91 ? -45.962 -9.271 29.409 1.00 27.09 70 VAL B CA 1
ATOM 3724 C C . VAL B 1 91 ? -45.166 -8.084 28.869 1.00 26.66 70 VAL B C 1
ATOM 3725 O O . VAL B 1 91 ? -44.640 -8.146 27.759 1.00 25.78 70 VAL B O 1
ATOM 3729 N N . MET B 1 92 ? -45.102 -6.980 29.605 1.00 22.39 71 MET B N 1
ATOM 3730 C CA . MET B 1 92 ? -44.395 -5.800 29.142 1.00 20.57 71 MET B CA 1
ATOM 3731 C C . MET B 1 92 ? -43.270 -5.425 30.098 1.00 23.47 71 MET B C 1
ATOM 3732 O O . MET B 1 92 ? -43.436 -5.490 31.319 1.00 24.32 71 MET B O 1
ATOM 3737 N N . GLN B 1 93 ? -42.146 -4.977 29.537 1.00 20.41 72 GLN B N 1
ATOM 3738 C CA . GLN B 1 93 ? -41.080 -4.391 30.333 1.00 25.24 72 GLN B CA 1
ATOM 3739 C C . GLN B 1 93 ? -40.630 -3.091 29.678 1.00 26.62 72 GLN B C 1
ATOM 3740 O O . GLN B 1 93 ? -40.948 -2.813 28.521 1.00 24.84 72 GLN B O 1
ATOM 3746 N N . ARG B 1 94 ? -39.912 -2.259 30.430 1.00 20.10 73 ARG B N 1
ATOM 3747 C CA . ARG B 1 94 ? -39.481 -0.992 29.862 1.00 21.50 73 ARG B CA 1
ATOM 3748 C C . ARG B 1 94 ? -38.006 -0.928 29.496 1.00 21.34 73 ARG B C 1
ATOM 3749 O O . ARG B 1 94 ? -37.611 -0.028 28.744 1.00 23.52 73 ARG B O 1
ATOM 3757 N N . GLU B 1 95 ? -37.174 -1.822 30.030 1.00 24.82 74 GLU B N 1
ATOM 3758 C CA . GLU B 1 95 ? -35.755 -1.721 29.740 1.00 24.37 74 GLU B CA 1
ATOM 3759 C C . GLU B 1 95 ? -35.513 -1.869 28.242 1.00 31.12 74 GLU B C 1
ATOM 3760 O O . GLU B 1 95 ? -36.001 -2.807 27.598 1.00 25.77 74 GLU B O 1
ATOM 3766 N N . GLY B 1 96 ? -34.801 -0.902 27.682 1.00 26.39 75 GLY B N 1
ATOM 3767 C CA . GLY B 1 96 ? -34.516 -0.865 26.263 1.00 29.77 75 GLY B CA 1
ATOM 3768 C C . GLY B 1 96 ? -35.657 -0.423 25.374 1.00 31.98 75 GLY B C 1
ATOM 3769 O O . GLY B 1 96 ? -35.454 -0.295 24.154 1.00 26.54 75 GLY B O 1
ATOM 3770 N N . ALA B 1 97 ? -36.846 -0.139 25.930 1.00 21.16 76 ALA B N 1
ATOM 3771 C CA . ALA B 1 97 ? -37.973 0.206 25.059 1.00 23.40 76 ALA B CA 1
ATOM 3772 C C . ALA B 1 97 ? -37.804 1.588 24.434 1.00 23.60 76 ALA B C 1
ATOM 3773 O O . ALA B 1 97 ? -38.053 1.776 23.229 1.00 23.40 76 ALA B O 1
ATOM 3775 N N . MET B 1 98 ? -37.376 2.567 25.224 1.00 24.71 77 MET B N 1
ATOM 3776 C CA . MET B 1 98 ? -37.146 3.906 24.693 1.00 26.55 77 MET B CA 1
ATOM 3777 C C . MET B 1 98 ? -35.790 3.949 23.991 1.00 29.61 77 MET B C 1
ATOM 3778 O O . MET B 1 98 ? -34.781 3.542 24.588 1.00 26.25 77 MET B O 1
ATOM 3783 N N . PRO B 1 99 ? -35.719 4.401 22.738 1.00 29.40 78 PRO B N 1
ATOM 3784 C CA . PRO B 1 99 ? -34.405 4.565 22.081 1.00 29.23 78 PRO B CA 1
ATOM 3785 C C . PRO B 1 99 ? -33.501 5.431 22.932 1.00 27.74 78 PRO B C 1
ATOM 3786 O O . PRO B 1 99 ? -33.928 6.484 23.409 1.00 26.29 78 PRO B O 1
ATOM 3790 N N . PRO B 1 100 ? -32.255 5.025 23.141 1.00 27.95 79 PRO B N 1
ATOM 3791 C CA . PRO B 1 100 ? -31.362 5.812 24.003 1.00 27.09 79 PRO B CA 1
ATOM 3792 C C . PRO B 1 100 ? -31.161 7.225 23.529 1.00 25.96 79 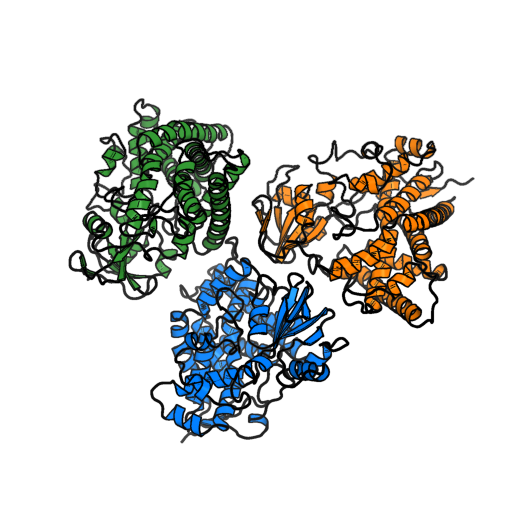PRO B C 1
ATOM 3793 O O . PRO B 1 100 ? -30.933 8.112 24.356 1.00 31.86 79 PRO B O 1
ATOM 3797 N N . VAL B 1 101 ? -31.260 7.476 22.226 1.00 24.59 80 VAL B N 1
ATOM 3798 C CA . VAL B 1 101 ? -31.025 8.833 21.757 1.00 27.83 80 VAL B CA 1
ATOM 3799 C C . VAL B 1 101 ? -32.055 9.791 22.345 1.00 25.24 80 VAL B C 1
ATOM 3800 O O . VAL B 1 101 ? -31.773 10.973 22.542 1.00 27.32 80 VAL B O 1
ATOM 3804 N N . ILE B 1 102 ? -33.244 9.286 22.679 1.00 25.05 81 ILE B N 1
ATOM 3805 C CA . ILE B 1 102 ? -34.241 10.085 23.389 1.00 20.79 81 ILE B CA 1
ATOM 3806 C C . ILE B 1 102 ? -34.045 9.939 24.892 1.00 26.48 81 ILE B C 1
ATOM 3807 O O . ILE B 1 102 ? -33.860 10.932 25.611 1.00 27.36 81 ILE B O 1
ATOM 3812 N N . GLY B 1 103 ? -34.074 8.689 25.363 1.00 26.04 82 GLY B N 1
ATOM 3813 C CA . GLY B 1 103 ? -34.146 8.443 26.798 1.00 25.72 82 GLY B CA 1
ATOM 3814 C C . GLY B 1 103 ? -32.904 8.900 27.537 1.00 27.79 82 GLY B C 1
ATOM 3815 O O . GLY B 1 103 ? -32.994 9.443 28.639 1.00 24.16 82 GLY B O 1
ATOM 3816 N N . ASP B 1 104 ? -31.723 8.678 26.955 1.00 25.13 83 ASP B N 1
ATOM 3817 C CA . ASP B 1 104 ? -30.518 9.066 27.677 1.00 24.58 83 ASP B CA 1
ATOM 3818 C C . ASP B 1 104 ? -30.417 10.583 27.824 1.00 28.42 83 ASP B C 1
ATOM 3819 O O . ASP B 1 104 ? -29.811 11.070 28.791 1.00 28.25 83 ASP B O 1
ATOM 3824 N N . ALA B 1 105 ? -30.974 11.347 26.879 1.00 23.36 84 ALA B N 1
ATOM 3825 C CA . ALA B 1 105 ? -30.982 12.799 27.054 1.00 25.30 84 ALA B CA 1
ATOM 3826 C C . ALA B 1 105 ? -32.117 13.225 27.973 1.00 27.56 84 ALA B C 1
ATOM 3827 O O . ALA B 1 105 ? -31.938 14.085 28.851 1.00 27.61 84 ALA B O 1
ATOM 3829 N N . LEU B 1 106 ? -33.307 12.675 27.739 1.00 22.76 85 LEU B N 1
ATOM 3830 C CA . LEU B 1 106 ? -34.502 13.182 28.421 1.00 22.01 85 LEU B CA 1
ATOM 3831 C C . LEU B 1 106 ? -34.520 12.803 29.899 1.00 26.72 85 LEU B C 1
ATOM 3832 O O . LEU B 1 106 ? -34.736 13.668 30.761 1.00 26.12 85 LEU B O 1
ATOM 3837 N N . VAL B 1 107 ? -34.322 11.524 30.232 1.00 24.85 86 VAL B N 1
ATOM 3838 C CA . VAL B 1 107 ? -34.404 11.110 31.637 1.00 27.01 86 VAL B CA 1
ATOM 3839 C C . VAL B 1 107 ? -33.059 10.681 32.224 1.00 25.64 86 VAL B C 1
ATOM 3840 O O . VAL B 1 107 ? -32.946 10.579 33.456 1.00 26.18 86 VAL B O 1
ATOM 3844 N N . GLY B 1 108 ? -32.041 10.469 31.413 1.00 25.31 87 GLY B N 1
ATOM 3845 C CA . GLY B 1 108 ? -30.741 10.055 31.927 1.00 24.34 87 GLY B CA 1
ATOM 3846 C C . GLY B 1 108 ? -30.583 8.546 32.014 1.00 30.69 87 GLY B C 1
ATOM 3847 O O . GLY B 1 108 ? -31.545 7.783 32.003 1.00 25.94 87 GLY B O 1
ATOM 3848 N N . LYS B 1 109 ? -29.325 8.111 32.147 1.00 28.70 88 LYS B N 1
ATOM 3849 C CA . LYS B 1 109 ? -29.022 6.687 32.251 1.00 28.45 88 LYS B CA 1
ATOM 3850 C C . LYS B 1 109 ? -29.360 6.144 33.634 1.00 33.92 88 LYS B C 1
ATOM 3851 O O . LYS B 1 109 ? -29.158 6.819 34.652 1.00 28.68 88 LYS B O 1
ATOM 3857 N N . GLY B 1 110 ? -29.884 4.919 33.668 1.00 30.38 89 GLY B N 1
ATOM 3858 C CA . GLY B 1 110 ? -30.213 4.299 34.945 1.00 32.62 89 GLY B CA 1
ATOM 3859 C C . GLY B 1 110 ? -31.459 4.839 35.620 1.00 39.80 89 GLY B C 1
ATOM 3860 O O . GLY B 1 110 ? -31.723 4.493 36.778 1.00 32.56 89 GLY B O 1
ATOM 3861 N N . ALA B 1 111 ? -32.245 5.660 34.924 1.00 30.33 90 ALA B N 1
ATOM 3862 C CA . ALA B 1 111 ? -33.419 6.276 35.539 1.00 29.62 90 ALA B CA 1
ATOM 3863 C C . ALA B 1 111 ? -34.498 5.238 35.832 1.00 26.11 90 ALA B C 1
ATOM 3864 O O . ALA B 1 111 ? -34.550 4.177 35.215 1.00 25.78 90 ALA B O 1
ATOM 3866 N N . VAL B 1 112 ? -35.384 5.575 36.783 1.00 22.07 91 VAL B N 1
ATOM 3867 C CA . VAL B 1 112 ? -36.521 4.717 37.128 1.00 24.44 91 VAL B CA 1
ATOM 3868 C C . VAL B 1 112 ? -37.299 4.264 35.888 1.00 23.75 91 VAL B C 1
ATOM 3869 O O . VAL B 1 112 ? -37.879 3.167 35.877 1.00 24.49 91 VAL B O 1
ATOM 3873 N N . HIS B 1 113 ? -37.334 5.095 34.836 1.00 24.28 92 HIS B N 1
ATOM 3874 C CA . HIS B 1 113 ? -38.144 4.788 33.643 1.00 21.92 92 HIS B CA 1
ATOM 3875 C C . HIS B 1 113 ? -37.699 3.491 32.995 1.00 26.82 92 HIS B C 1
ATOM 3876 O O . HIS B 1 113 ? -38.505 2.790 32.371 1.00 25.28 92 HIS B O 1
ATOM 3883 N N . ASN B 1 114 ? -36.422 3.163 33.134 1.00 25.34 93 ASN B N 1
ATOM 3884 C CA . ASN B 1 114 ? -35.808 2.028 32.472 1.00 28.02 93 ASN B CA 1
ATOM 3885 C C . ASN B 1 114 ? -35.830 0.773 33.314 1.00 28.08 93 ASN B C 1
ATOM 3886 O O . ASN B 1 114 ? -35.390 -0.277 32.830 1.00 31.19 93 ASN B O 1
ATOM 3891 N N . LEU B 1 115 ? -36.318 0.842 34.545 1.00 23.78 94 LEU B N 1
ATOM 3892 C CA . LEU B 1 115 ? -36.276 -0.314 35.434 1.00 25.34 94 LEU B CA 1
ATOM 3893 C C . LEU B 1 115 ? -37.542 -1.141 35.349 1.00 23.67 94 LEU B C 1
ATOM 3894 O O . LEU B 1 115 ? -38.613 -0.636 35.045 1.00 24.54 94 LEU B O 1
ATOM 3899 N N . ASP B 1 116 ? -37.424 -2.401 35.770 1.00 24.50 95 ASP B N 1
ATOM 3900 C CA . ASP B 1 116 ? -38.531 -3.348 35.802 1.00 23.82 95 ASP B CA 1
ATOM 3901 C C . ASP B 1 116 ? -38.512 -4.116 37.119 1.00 26.51 95 ASP B C 1
ATOM 3902 O O . ASP B 1 116 ? -37.535 -4.085 37.864 1.00 25.53 95 ASP B O 1
ATOM 3907 N N . GLY B 1 117 ? -39.610 -4.813 37.393 1.00 28.95 96 GLY B N 1
ATOM 3908 C CA . GLY B 1 117 ? -39.698 -5.723 38.522 1.00 28.50 96 GLY B CA 1
ATOM 3909 C C . GLY B 1 117 ? -39.529 -5.041 39.870 1.00 36.70 96 GLY B C 1
ATOM 3910 O O . GLY B 1 117 ? -39.874 -3.867 40.069 1.00 26.98 96 GLY B O 1
ATOM 3911 N N . GLU B 1 118 ? -38.962 -5.794 40.820 1.00 27.32 97 GLU B N 1
ATOM 3912 C CA . GLU B 1 118 ? -38.839 -5.305 42.193 1.00 27.04 97 GLU B CA 1
ATOM 3913 C C . GLU B 1 118 ? -37.913 -4.090 42.300 1.00 25.86 97 GLU B C 1
ATOM 3914 O O . GLU B 1 118 ? -38.173 -3.176 43.094 1.00 28.03 97 GLU B O 1
ATOM 3920 N N . GLU B 1 119 ? -36.842 -4.040 41.501 1.00 25.30 98 GLU B N 1
ATOM 3921 C CA . GLU B 1 119 ? -35.987 -2.860 41.527 1.00 24.50 98 GLU B CA 1
ATOM 3922 C C . GLU B 1 119 ? -36.761 -1.622 41.087 1.00 26.82 98 GLU B C 1
ATOM 3923 O O . GLU B 1 119 ? -36.579 -0.549 41.657 1.00 24.55 98 GLU B O 1
ATOM 3929 N N . HIS B 1 120 ? -37.608 -1.745 40.059 1.00 28.70 99 HIS B N 1
ATOM 3930 C CA . HIS B 1 120 ? -38.450 -0.604 39.701 1.00 24.29 99 HIS B CA 1
ATOM 3931 C C . HIS B 1 120 ? -39.390 -0.234 40.844 1.00 28.29 99 HIS B C 1
ATOM 3932 O O . HIS B 1 120 ? -39.556 0.947 41.175 1.00 27.17 99 HIS B O 1
ATOM 3939 N N . LYS B 1 121 ? -40.039 -1.228 41.453 1.00 26.76 100 LYS B N 1
ATOM 3940 C CA . LYS B 1 121 ? -41.015 -0.909 42.490 1.00 25.68 100 LYS B CA 1
ATOM 3941 C C . LYS B 1 121 ? -40.349 -0.194 43.668 1.00 26.75 100 LYS B C 1
ATOM 3942 O O . LYS B 1 121 ? -40.913 0.747 44.237 1.00 27.10 100 LYS B O 1
ATOM 3948 N N . VAL B 1 122 ? -39.118 -0.579 43.996 1.00 25.79 101 VAL B N 1
ATOM 3949 C CA . VAL B 1 122 ? -38.430 0.021 45.141 1.00 30.40 101 VAL B CA 1
ATOM 3950 C C . VAL B 1 122 ? -38.020 1.453 44.831 1.00 29.35 101 VAL B C 1
ATOM 3951 O O . VAL B 1 122 ? -38.160 2.352 45.673 1.00 29.04 101 VAL B O 1
ATOM 3955 N N . ARG B 1 123 ? -37.520 1.686 43.621 1.00 23.19 102 ARG B N 1
ATOM 3956 C CA . ARG B 1 123 ? -37.125 3.020 43.195 1.00 25.60 102 ARG B CA 1
ATOM 3957 C C . ARG B 1 123 ? -38.340 3.924 43.049 1.00 27.39 102 ARG B C 1
ATOM 3958 O O . ARG B 1 123 ? -38.297 5.102 43.427 1.00 26.90 102 ARG B O 1
ATOM 3966 N N . LYS B 1 124 ? -39.412 3.387 42.471 1.00 24.19 103 LYS B N 1
ATOM 3967 C CA . LYS B 1 124 ? -40.627 4.158 42.265 1.00 23.94 103 LYS B CA 1
ATOM 3968 C C . LYS B 1 124 ? -41.290 4.515 43.581 1.00 25.72 103 LYS B C 1
ATOM 3969 O O . LYS B 1 124 ? -41.862 5.606 43.697 1.00 25.04 103 LYS B O 1
ATOM 3975 N N . ALA B 1 125 ? -41.202 3.626 44.583 1.00 26.16 104 ALA B N 1
ATOM 3976 C CA . ALA B 1 125 ? -41.759 3.943 45.891 1.00 28.86 104 ALA B CA 1
ATOM 3977 C C . ALA B 1 125 ? -41.101 5.181 46.484 1.00 28.61 104 ALA B C 1
ATOM 3978 O O . ALA B 1 125 ? -41.783 6.020 47.088 1.00 29.33 104 ALA B O 1
ATOM 3980 N N . GLN B 1 126 ? -39.779 5.325 46.304 1.00 23.69 105 GLN B N 1
ATOM 3981 C CA . GLN B 1 126 ? -39.042 6.435 46.897 1.00 24.60 105 GLN B CA 1
ATOM 3982 C C . GLN B 1 126 ? -39.268 7.739 46.127 1.00 31.09 105 GLN B C 1
ATOM 3983 O O . GLN B 1 126 ? -39.259 8.831 46.716 1.00 32.72 105 GLN B O 1
ATOM 3989 N N . MET B 1 127 ? -39.515 7.646 44.825 1.00 29.20 106 MET B N 1
ATOM 3990 C CA . MET B 1 127 ? -39.802 8.849 44.062 1.00 25.40 106 MET B CA 1
ATOM 3991 C C . MET B 1 127 ? -41.263 9.255 44.171 1.00 29.34 106 MET B C 1
ATOM 3992 O O . MET B 1 127 ? -41.558 10.448 44.266 1.00 30.01 106 MET B O 1
ATOM 3997 N N . ALA B 1 128 ? -42.192 8.291 44.198 1.00 25.17 107 ALA B N 1
ATOM 3998 C CA . ALA B 1 128 ? -43.585 8.642 44.448 1.00 29.20 107 ALA B CA 1
ATOM 3999 C C . ALA B 1 128 ? -43.757 9.233 45.846 1.00 32.09 107 ALA B C 1
ATOM 4000 O O . ALA B 1 128 ? -44.622 10.092 46.060 1.00 28.05 107 ALA B O 1
ATOM 4002 N N . ALA B 1 129 ? -42.961 8.787 46.816 1.00 25.49 108 ALA B N 1
ATOM 4003 C CA . ALA B 1 129 ? -43.109 9.371 48.152 1.00 29.10 108 ALA B CA 1
ATOM 4004 C C . ALA B 1 129 ? -42.804 10.866 48.125 1.00 28.00 108 ALA B C 1
ATOM 4005 O O . ALA B 1 129 ? -43.331 11.623 48.948 1.00 33.37 108 ALA B O 1
ATOM 4007 N N . MET B 1 130 ? -41.977 11.315 47.185 1.00 24.94 109 MET B N 1
ATOM 4008 C CA . MET B 1 130 ? -41.667 12.736 47.088 1.00 28.02 109 MET B CA 1
ATOM 4009 C C . MET B 1 130 ? -42.721 13.493 46.277 1.00 33.04 109 MET B C 1
ATOM 4010 O O . MET B 1 130 ? -43.182 14.556 46.698 1.00 30.50 109 MET B O 1
ATOM 4015 N N . ALA B 1 131 ? -43.101 12.982 45.096 1.00 26.06 110 ALA B N 1
ATOM 4016 C CA . ALA B 1 131 ? -43.953 13.770 44.201 1.00 29.19 110 ALA B CA 1
ATOM 4017 C C . ALA B 1 131 ? -45.444 13.572 44.424 1.00 24.65 110 ALA B C 1
ATOM 4018 O O . ALA B 1 131 ? -46.246 14.460 44.105 1.00 27.14 110 ALA B O 1
ATOM 4020 N N . TYR B 1 132 ? -45.853 12.437 44.959 1.00 24.08 111 TYR B N 1
ATOM 4021 C CA . TYR B 1 132 ? -47.248 12.050 44.867 1.00 23.00 111 TYR B CA 1
ATOM 4022 C C . TYR B 1 132 ? -48.009 12.223 46.176 1.00 29.41 111 TYR B C 1
ATOM 4023 O O . TYR B 1 132 ? -49.243 12.217 46.153 1.00 30.25 111 TYR B O 1
ATOM 4032 N N . GLU B 1 133 ? -47.301 12.403 47.294 1.00 29.38 112 GLU B N 1
ATOM 4033 C CA . GLU B 1 133 ? -47.938 12.538 48.606 1.00 29.41 112 GLU B CA 1
ATOM 4034 C C . GLU B 1 133 ? -48.601 13.909 48.750 1.00 28.17 112 GLU B C 1
ATOM 4035 O O . GLU B 1 133 ? -47.986 14.944 48.471 1.00 25.80 112 GLU B O 1
ATOM 4041 N N . ASP B 1 134 ? -49.857 13.919 49.204 1.00 28.60 113 ASP B N 1
ATOM 4042 C CA . ASP B 1 134 ? -50.618 15.165 49.228 1.00 31.17 113 ASP B CA 1
ATOM 4043 C C . ASP B 1 134 ? -49.923 16.242 50.062 1.00 32.24 113 ASP B C 1
ATOM 4044 O O . ASP B 1 134 ? -49.945 17.423 49.700 1.00 29.54 113 ASP B O 1
ATOM 4049 N N . GLU B 1 135 ? -49.311 15.862 51.179 1.00 28.91 114 GLU B N 1
ATOM 4050 C CA . GLU B 1 135 ? -48.634 16.858 52.012 1.00 31.37 114 GLU B CA 1
ATOM 4051 C C . GLU B 1 135 ? -47.470 17.522 51.278 1.00 28.80 114 GLU B C 1
ATOM 4052 O O . GLU B 1 135 ? -47.168 18.697 51.511 1.00 35.24 114 GLU B O 1
ATOM 4058 N N . ARG B 1 136 ? -46.803 16.798 50.386 1.00 28.84 115 ARG B N 1
ATOM 4059 C CA . ARG B 1 136 ? -45.698 17.409 49.661 1.00 27.59 115 ARG B CA 1
ATOM 4060 C C . ARG B 1 136 ? -46.191 18.277 48.516 1.00 25.66 115 ARG B C 1
ATOM 4061 O O . ARG B 1 136 ? -45.581 19.309 48.217 1.00 29.77 115 ARG B O 1
ATOM 4069 N N . VAL B 1 137 ? -47.288 17.876 47.876 1.00 26.66 116 VAL B N 1
ATOM 4070 C CA . VAL B 1 137 ? -47.917 18.726 46.877 1.00 27.09 116 VAL B CA 1
ATOM 4071 C C . VAL B 1 137 ? -48.382 20.038 47.507 1.00 25.55 116 VAL B C 1
ATOM 4072 O O . VAL B 1 137 ? -48.207 21.124 46.926 1.00 24.81 116 VAL B O 1
ATOM 4076 N N . ALA B 1 138 ? -48.981 19.963 48.709 1.00 27.12 117 ALA B N 1
ATOM 4077 C CA . ALA B 1 138 ? -49.389 21.179 49.408 1.00 28.29 117 ALA B CA 1
ATOM 4078 C C . ALA B 1 138 ? -48.209 22.088 49.742 1.00 25.53 117 ALA B C 1
ATOM 4079 O O . ALA B 1 138 ? -48.395 23.305 49.864 1.00 29.75 117 ALA B O 1
ATOM 4081 N N . GLU B 1 139 ? -46.993 21.544 49.915 1.00 23.46 118 GLU B N 1
ATOM 4082 C CA . GLU B 1 139 ? -45.836 22.421 50.084 1.00 28.10 118 GLU B CA 1
ATOM 4083 C C . GLU B 1 139 ? -45.467 23.111 48.768 1.00 31.71 118 GLU B C 1
ATOM 4084 O O . GLU B 1 139 ? -44.929 24.228 48.773 1.00 27.58 118 GLU B O 1
ATOM 4090 N N . PHE B 1 140 ? -45.722 22.438 47.639 1.00 28.04 119 PHE B N 1
ATOM 4091 C CA . PHE B 1 140 ? -45.381 22.986 46.331 1.00 23.75 119 PHE B CA 1
ATOM 4092 C C . PHE B 1 140 ? -46.333 24.109 45.942 1.00 23.73 119 PHE B C 1
ATOM 4093 O O . PHE B 1 140 ? -45.910 25.082 45.324 1.00 24.77 119 PHE B O 1
ATOM 4101 N N . ALA B 1 141 ? -47.621 24.006 46.310 1.00 23.95 120 ALA B N 1
ATOM 4102 C CA . ALA B 1 141 ? -48.616 24.962 45.821 1.00 26.53 120 ALA B CA 1
ATOM 4103 C C . ALA B 1 141 ? -48.276 26.423 46.136 1.00 29.47 120 ALA B C 1
ATOM 4104 O O . ALA B 1 141 ? -48.325 27.251 45.207 1.00 27.01 120 ALA B O 1
ATOM 4106 N N . PRO B 1 142 ? -47.917 26.817 47.366 1.00 29.19 121 PRO B N 1
ATOM 4107 C CA . PRO B 1 142 ? -47.642 28.252 47.584 1.00 26.67 121 PRO B CA 1
ATOM 4108 C C . PRO B 1 142 ? -46.370 28.714 46.900 1.00 30.76 121 PRO B C 1
ATOM 4109 O O . PRO B 1 142 ? -46.305 29.883 46.500 1.00 30.63 121 PRO B O 1
ATOM 4113 N N . LEU B 1 143 ? -45.386 27.820 46.718 1.00 27.01 122 LEU B N 1
ATOM 4114 C CA . LEU B 1 143 ? -44.137 28.179 46.049 1.00 21.99 122 LEU B CA 1
ATOM 4115 C C . LEU B 1 143 ? -44.356 28.478 44.573 1.00 26.82 122 LEU B C 1
ATOM 4116 O O . LEU B 1 143 ? -43.813 29.452 44.036 1.00 23.28 122 LEU B O 1
ATOM 4121 N N . VAL B 1 144 ? -45.106 27.619 43.882 1.00 23.85 123 VAL B N 1
ATOM 4122 C CA . VAL B 1 144 ? -45.293 27.882 42.464 1.00 22.55 123 VAL B CA 1
ATOM 4123 C C . VAL B 1 144 ? -46.203 29.089 42.249 1.00 27.22 123 VAL B C 1
ATOM 4124 O O . VAL B 1 144 ? -46.000 29.841 41.297 1.00 25.01 123 VAL B O 1
ATOM 4128 N N . ALA B 1 145 ? -47.193 29.323 43.128 1.00 25.42 124 ALA B N 1
ATOM 4129 C CA . ALA B 1 145 ? -47.974 30.563 43.055 1.00 27.46 124 ALA B CA 1
ATOM 4130 C C . ALA B 1 145 ? -47.071 31.791 43.142 1.00 26.07 124 ALA B C 1
ATOM 4131 O O . ALA B 1 145 ? -47.178 32.728 42.336 1.00 28.43 124 ALA B O 1
ATOM 4133 N N . GLU B 1 146 ? -46.133 31.769 44.079 1.00 25.80 125 GLU B N 1
ATOM 4134 C CA . GLU B 1 146 ? -45.239 32.896 44.271 1.00 26.46 125 GLU B CA 1
ATOM 4135 C C . GLU B 1 146 ? -44.313 33.097 43.077 1.00 32.72 125 GLU B C 1
ATOM 4136 O O . GLU B 1 146 ? -44.085 34.235 42.649 1.00 27.21 125 GLU B O 1
ATOM 4142 N N . GLU B 1 147 ? -43.776 32.013 42.510 1.00 24.65 126 GLU B N 1
ATOM 4143 C CA . GLU B 1 147 ? -42.873 32.169 41.372 1.00 25.32 126 GLU B CA 1
ATOM 4144 C C . GLU B 1 147 ? -43.629 32.580 40.119 1.00 28.41 126 GLU B C 1
ATOM 4145 O O . GLU B 1 147 ? -43.093 33.330 39.290 1.00 23.72 126 GLU B O 1
ATOM 4151 N N . VAL B 1 148 ? -44.858 32.084 39.945 1.00 21.78 127 VAL B N 1
ATOM 4152 C CA . VAL B 1 148 ? -45.661 32.531 38.811 1.00 21.37 127 VAL B CA 1
ATOM 4153 C C . VAL B 1 148 ? -45.994 34.016 38.947 1.00 25.31 127 VAL B C 1
ATOM 4154 O O . VAL B 1 148 ? -45.922 34.780 37.974 1.00 23.93 127 VAL B O 1
ATOM 4158 N N . GLU B 1 149 ? -46.331 34.451 40.163 1.00 26.58 128 GLU B N 1
ATOM 4159 C CA . GLU B 1 149 ? -46.659 35.857 40.380 1.00 29.72 128 GLU B CA 1
ATOM 4160 C C . GLU B 1 149 ? -45.467 36.740 40.051 1.00 28.77 128 GLU B C 1
ATOM 4161 O O . GLU B 1 149 ? -45.615 37.816 39.471 1.00 26.46 128 GLU B O 1
ATOM 4167 N N . ARG B 1 150 ? -44.274 36.281 40.402 1.00 25.54 129 ARG B N 1
ATOM 4168 C CA . ARG B 1 150 ? -43.053 37.008 40.094 1.00 31.72 129 ARG B CA 1
ATOM 4169 C C . ARG B 1 150 ? -42.797 37.105 38.585 1.00 35.86 129 ARG B C 1
ATOM 4170 O O . ARG B 1 150 ? -42.376 38.161 38.083 1.00 29.47 129 ARG B O 1
ATOM 4178 N N . ALA B 1 151 ? -43.026 36.021 37.834 1.00 24.55 130 ALA B N 1
ATOM 4179 C CA . ALA B 1 151 ? -42.799 36.089 36.390 1.00 25.52 130 ALA B CA 1
ATOM 4180 C C . ALA B 1 151 ? -43.786 37.035 35.732 1.00 25.04 130 ALA B C 1
ATOM 4181 O O . ALA B 1 151 ? -43.403 37.823 34.862 1.00 29.06 130 ALA B O 1
ATOM 4183 N N . VAL B 1 152 ? -45.058 36.984 36.154 1.00 25.53 131 VAL B N 1
ATOM 4184 C CA . VAL B 1 152 ? -46.090 37.840 35.573 1.00 27.14 131 VAL B CA 1
ATOM 4185 C C . VAL B 1 152 ? -45.825 39.303 35.923 1.00 30.07 131 VAL B C 1
ATOM 4186 O O . VAL B 1 152 ? -46.030 40.196 35.094 1.00 31.62 131 VAL B O 1
ATOM 4190 N N . ALA B 1 153 ? -45.344 39.569 37.145 1.00 28.90 132 ALA B N 1
ATOM 4191 C CA . ALA B 1 153 ? -44.929 40.933 37.479 1.00 39.09 132 ALA B CA 1
ATOM 4192 C C . ALA B 1 153 ? -43.842 41.442 36.530 1.00 34.21 132 ALA B C 1
ATOM 4193 O O . ALA B 1 153 ? -43.796 42.644 36.222 1.00 28.54 132 ALA B O 1
ATOM 4195 N N . GLY B 1 154 ? -42.961 40.548 36.058 1.00 28.88 133 GLY B N 1
ATOM 4196 C CA . GLY B 1 154 ? -41.913 40.927 35.118 1.00 28.76 133 GLY B CA 1
ATOM 4197 C C . GLY B 1 154 ? -42.434 41.339 33.759 1.00 30.62 133 GLY B C 1
ATOM 4198 O O . GLY B 1 154 ? -41.703 41.958 32.970 1.00 29.05 133 GLY B O 1
ATOM 4199 N N . TRP B 1 155 ? -43.685 41.018 33.470 1.00 25.66 134 TRP B N 1
ATOM 4200 C CA . TRP B 1 155 ? -44.267 41.371 32.200 1.00 25.07 134 TRP B CA 1
ATOM 4201 C C . TRP B 1 155 ? -44.862 42.772 32.194 1.00 24.63 134 TRP B C 1
ATOM 4202 O O . TRP B 1 155 ? -45.317 43.219 31.146 1.00 25.74 134 TRP B O 1
ATOM 4213 N N . GLU B 1 156 ? -44.923 43.449 33.335 1.00 25.79 135 GLU B N 1
ATOM 4214 C CA . GLU B 1 156 ? -45.612 44.733 33.367 1.00 30.74 135 GLU B CA 1
ATOM 4215 C C . GLU B 1 156 ? -44.888 45.723 32.476 1.00 29.67 135 GLU B C 1
ATOM 4216 O O . GLU B 1 156 ? -43.724 46.029 32.713 1.00 30.27 135 GLU B O 1
ATOM 4222 N N . GLY B 1 157 ? -45.569 46.185 31.430 1.00 30.79 136 GLY B N 1
ATOM 4223 C CA . GLY B 1 157 ? -44.963 47.139 30.522 1.00 37.26 136 GLY B CA 1
ATOM 4224 C C . GLY B 1 157 ? -43.773 46.613 29.759 1.00 41.34 136 GLY B C 1
ATOM 4225 O O . GLY B 1 157 ? -42.967 47.406 29.273 1.00 41.64 136 GLY B O 1
ATOM 4226 N N . ALA B 1 158 ? -43.658 45.292 29.615 1.00 28.99 137 ALA B N 1
ATOM 4227 C CA . ALA B 1 158 ? -42.474 44.650 29.068 1.00 31.49 137 ALA B CA 1
ATOM 4228 C C . ALA B 1 158 ? -42.913 43.510 28.151 1.00 34.34 137 ALA B C 1
ATOM 4229 O O . ALA B 1 158 ? -44.067 43.089 28.176 1.00 35.38 137 ALA B O 1
ATOM 4231 N N . GLN B 1 159 ? -41.990 43.012 27.331 1.00 30.49 138 GLN B N 1
ATOM 4232 C CA . GLN B 1 159 ? -42.316 41.943 26.389 1.00 29.44 138 GLN B CA 1
ATOM 4233 C C . GLN B 1 159 ? -41.960 40.622 27.064 1.00 32.56 138 GLN B C 1
ATOM 4234 O O . GLN B 1 159 ? -40.784 40.337 27.306 1.00 31.08 138 GLN B O 1
ATOM 4240 N N . GLY B 1 160 ? -42.977 39.827 27.383 1.00 28.08 139 GLY B N 1
ATOM 4241 C CA . GLY B 1 160 ? -42.788 38.550 28.032 1.00 25.86 139 GLY B CA 1
ATOM 4242 C C . GLY B 1 160 ? -43.017 37.388 27.084 1.00 25.40 139 GLY B C 1
ATOM 4243 O O . GLY B 1 160 ? -43.460 37.534 25.940 1.00 25.49 139 GLY B O 1
ATOM 4244 N N . ASN B 1 161 ? -42.751 36.199 27.612 1.00 23.42 140 ASN B N 1
ATOM 4245 C CA . ASN B 1 161 ? -42.813 34.977 26.827 1.00 23.52 140 ASN B CA 1
ATOM 4246 C C . ASN B 1 161 ? -43.354 33.888 27.742 1.00 23.00 140 ASN B C 1
ATOM 4247 O O . ASN B 1 161 ? -42.705 33.573 28.734 1.00 23.93 140 ASN B O 1
ATOM 4252 N N . VAL B 1 162 ? -44.544 33.330 27.442 1.00 20.02 141 VAL B N 1
ATOM 4253 C CA . VAL B 1 162 ? -45.125 32.372 28.381 1.00 22.38 141 VAL B CA 1
ATOM 4254 C C . VAL B 1 162 ? -44.201 31.178 28.559 1.00 23.54 141 VAL B C 1
ATOM 4255 O O . VAL B 1 162 ? -43.912 30.752 29.684 1.00 23.51 141 VAL B O 1
ATOM 4259 N N . PHE B 1 163 ? -43.780 30.566 27.452 1.00 21.43 142 PHE B N 1
ATOM 4260 C CA . PHE B 1 163 ? -42.988 29.343 27.564 1.00 20.77 142 PHE B CA 1
ATOM 4261 C C . PHE B 1 163 ? -41.698 29.585 28.340 1.00 20.01 142 PHE B C 1
ATOM 4262 O O . PHE B 1 163 ? -41.394 28.857 29.281 1.00 22.85 142 PHE B O 1
ATOM 4270 N N . GLU B 1 164 ? -40.911 30.574 27.941 1.00 22.89 143 GLU B N 1
ATOM 4271 C CA . GLU B 1 164 ? -39.625 30.785 28.613 1.00 25.28 143 GLU B CA 1
ATOM 4272 C C . GLU B 1 164 ? -39.812 31.228 30.063 1.00 24.87 143 GLU B C 1
ATOM 4273 O O . GLU B 1 164 ? -39.122 30.732 30.960 1.00 23.85 143 GLU B O 1
ATOM 4279 N N . ASP B 1 165 ? -40.708 32.193 30.316 1.00 22.67 144 ASP B N 1
ATOM 4280 C CA . ASP B 1 165 ? -40.743 32.775 31.664 1.00 21.12 144 ASP B CA 1
ATOM 4281 C C . ASP B 1 165 ? -41.499 31.886 32.654 1.00 23.34 144 ASP B C 1
ATOM 4282 O O . ASP B 1 165 ? -41.118 31.801 33.827 1.00 24.48 144 ASP B O 1
ATOM 4287 N N . LEU B 1 166 ? -42.565 31.200 32.222 1.00 22.50 145 LEU B N 1
ATOM 4288 C CA . LEU B 1 166 ? -43.219 30.319 33.185 1.00 23.29 145 LEU B CA 1
ATOM 4289 C C . LEU B 1 166 ? -42.456 29.005 33.355 1.00 21.66 145 LEU B C 1
ATOM 4290 O O . LEU B 1 166 ? -42.492 28.428 34.443 1.00 22.44 145 LEU B O 1
ATOM 4295 N N . SER B 1 167 ? -41.746 28.523 32.320 1.00 19.07 146 SER B N 1
ATOM 4296 C CA . SER B 1 167 ? -40.857 27.383 32.540 1.00 20.62 146 SER B CA 1
ATOM 4297 C C . SER B 1 167 ? -39.805 27.724 33.593 1.00 25.84 146 SER B C 1
ATOM 4298 O O . SER B 1 167 ? -39.497 26.906 34.463 1.00 21.78 146 SER B O 1
ATOM 4301 N N . LEU B 1 168 ? -39.296 28.952 33.557 1.00 25.02 147 LEU B N 1
ATOM 4302 C CA . LEU B 1 168 ? -38.337 29.394 34.561 1.00 19.87 147 LEU B CA 1
ATOM 4303 C C . LEU B 1 168 ? -38.979 29.512 35.949 1.00 25.69 147 LEU B C 1
ATOM 4304 O O . LEU B 1 168 ? -38.396 29.043 36.938 1.00 22.74 147 LEU B O 1
ATOM 4309 N N . ALA B 1 169 ? -40.190 30.083 36.034 1.00 21.24 148 ALA B N 1
ATOM 4310 C CA . ALA B 1 169 ? -40.928 30.121 37.303 1.00 24.24 148 ALA B CA 1
ATOM 4311 C C . ALA B 1 169 ? -41.116 28.734 37.868 1.00 22.82 148 ALA B C 1
ATOM 4312 O O . ALA B 1 169 ? -40.923 28.513 39.068 1.00 24.74 148 ALA B O 1
ATOM 4314 N N . PHE B 1 170 ? -41.493 27.769 37.012 1.00 20.59 149 PHE B N 1
ATOM 4315 C CA . PHE B 1 170 ? -41.763 26.423 37.510 1.00 22.50 149 PHE B CA 1
ATOM 4316 C C . PHE B 1 170 ? -40.487 25.781 38.059 1.00 19.35 149 PHE B C 1
ATOM 4317 O O . PHE B 1 170 ? -40.519 25.062 39.073 1.00 23.56 149 PHE B O 1
ATOM 4325 N N . GLY B 1 171 ? -39.361 25.991 37.373 1.00 21.24 150 GLY B N 1
ATOM 4326 C CA . GLY B 1 171 ? -38.106 25.434 37.844 1.00 27.13 150 GLY B CA 1
ATOM 4327 C C . GLY B 1 171 ? -37.611 26.081 39.129 1.00 25.81 150 GLY B C 1
ATOM 4328 O O . GLY B 1 171 ? -37.077 25.399 40.005 1.00 25.59 150 GLY B O 1
ATOM 4329 N N . ARG B 1 172 ? -37.762 27.409 39.255 1.00 25.10 151 ARG B N 1
ATOM 4330 C CA . ARG B 1 172 ? -37.449 28.047 40.534 1.00 23.47 151 ARG B CA 1
ATOM 4331 C C . ARG B 1 172 ? -38.279 27.430 41.656 1.00 24.22 151 ARG B C 1
ATOM 4332 O O . ARG B 1 172 ? -37.746 27.108 42.721 1.00 27.19 151 ARG B O 1
ATOM 4340 N N . ALA B 1 173 ? -39.584 27.212 41.411 1.00 21.65 152 ALA B N 1
ATOM 4341 C CA . ALA B 1 173 ? -40.452 26.624 42.440 1.00 24.08 152 ALA B CA 1
ATOM 4342 C C . ALA B 1 173 ? -40.033 25.196 42.771 1.00 24.62 152 ALA B C 1
ATOM 4343 O O . ALA B 1 173 ? -39.999 24.804 43.944 1.00 27.42 152 ALA B O 1
ATOM 4345 N N . ALA B 1 174 ? -39.687 24.412 41.743 1.00 25.86 153 ALA B N 1
ATOM 4346 C CA . ALA B 1 174 ? -39.273 23.029 41.953 1.00 26.43 153 ALA B CA 1
ATOM 4347 C C . ALA B 1 174 ? -37.997 22.945 42.781 1.00 21.73 153 ALA B C 1
ATOM 4348 O O . ALA B 1 174 ? -37.894 22.104 43.673 1.00 24.58 153 ALA B O 1
ATOM 4350 N N . PHE B 1 175 ? -37.009 23.798 42.475 1.00 24.22 154 PHE B N 1
ATOM 4351 C CA . PHE B 1 175 ? -35.753 23.777 43.221 1.00 24.72 154 PHE B CA 1
ATOM 4352 C C . PHE B 1 175 ? -35.993 24.130 44.689 1.00 28.92 154 PHE B C 1
ATOM 4353 O O . PHE B 1 175 ? -35.494 23.452 45.584 1.00 28.75 154 PHE B O 1
ATOM 4361 N N . ARG B 1 176 ? -36.777 25.182 44.957 1.00 26.07 155 ARG B N 1
ATOM 4362 C CA . ARG B 1 176 ? -37.072 25.516 46.346 1.00 30.20 155 ARG B CA 1
ATOM 4363 C C . ARG B 1 176 ? -37.852 24.403 47.022 1.00 28.82 155 ARG B C 1
ATOM 4364 O O . ARG B 1 176 ? -37.582 24.056 48.177 1.00 25.39 155 ARG B O 1
ATOM 4372 N N . TRP B 1 177 ? -38.836 23.829 46.315 1.00 24.40 156 TRP B N 1
ATOM 4373 C CA . TRP B 1 177 ? -39.635 22.750 46.891 1.00 23.98 156 TRP B CA 1
ATOM 4374 C C . TRP B 1 177 ? -38.763 21.555 47.242 1.00 27.15 156 TRP B C 1
ATOM 4375 O O . TRP B 1 177 ? -38.980 20.887 48.258 1.00 30.15 156 TRP B O 1
ATOM 4386 N N . ALA B 1 178 ? -37.819 21.226 46.374 1.00 25.75 157 ALA B N 1
ATOM 4387 C CA . ALA B 1 178 ? -37.000 20.049 46.581 1.00 23.94 157 ALA B CA 1
ATOM 4388 C C . ALA B 1 178 ? -35.920 20.262 47.628 1.00 29.73 157 ALA B C 1
ATOM 4389 O O . ALA B 1 178 ? -35.248 19.289 47.997 1.00 27.85 157 ALA B O 1
ATOM 4391 N N . GLY B 1 179 ? -35.711 21.512 48.067 1.00 28.70 158 GLY B N 1
ATOM 4392 C CA . GLY B 1 179 ? -34.645 21.836 48.988 1.00 31.00 158 GLY B CA 1
ATOM 4393 C C . GLY B 1 179 ? -33.302 22.059 48.340 1.00 38.56 158 GLY B C 1
ATOM 4394 O O . GLY B 1 179 ? -32.273 21.915 49.011 1.00 35.73 158 GLY B O 1
ATOM 4395 N N . ILE B 1 180 ? -33.272 22.399 47.051 1.00 30.09 159 ILE B N 1
ATOM 4396 C CA . ILE B 1 180 ? -32.039 22.806 46.383 1.00 30.13 159 ILE B CA 1
ATOM 4397 C C . ILE B 1 180 ? -31.908 24.313 46.585 1.00 33.90 159 ILE B C 1
ATOM 4398 O O . ILE B 1 180 ? -32.600 25.096 45.938 1.00 39.98 159 ILE B O 1
ATOM 4403 N N . ASP B 1 181 ? -31.006 24.725 47.473 1.00 32.03 160 ASP B N 1
ATOM 4404 C CA . ASP B 1 181 ? -30.885 26.127 47.872 1.00 42.09 160 ASP B CA 1
ATOM 4405 C C . ASP B 1 181 ? -29.586 26.667 47.285 1.00 38.95 160 ASP B C 1
ATOM 4406 O O . ASP B 1 181 ? -28.499 26.409 47.807 1.00 43.09 160 ASP B O 1
ATOM 4411 N N . LEU B 1 182 ? -29.701 27.402 46.192 1.00 37.21 161 LEU B N 1
ATOM 4412 C CA . LEU B 1 182 ? -28.564 27.923 45.453 1.00 40.46 161 LEU B CA 1
ATOM 4413 C C . LEU B 1 182 ? -28.824 29.392 45.182 1.00 38.77 161 LEU B C 1
ATOM 4414 O O . LEU B 1 182 ? -29.978 29.827 45.141 1.00 39.16 161 LEU B O 1
ATOM 4419 N N . PRO B 1 183 ? -27.776 30.184 44.977 1.00 34.60 162 PRO B N 1
ATOM 4420 C CA . PRO B 1 183 ? -27.988 31.584 44.613 1.00 36.24 162 PRO B CA 1
ATOM 4421 C C . PRO B 1 183 ? -28.885 31.692 43.384 1.00 40.31 162 PRO B C 1
ATOM 4422 O O . PRO B 1 183 ? -28.934 30.789 42.544 1.00 42.19 162 PRO B O 1
ATOM 4426 N N . ALA B 1 184 ? -29.627 32.796 43.305 1.00 36.28 163 ALA B N 1
ATOM 4427 C CA . ALA B 1 184 ? -30.641 32.935 42.263 1.00 35.33 163 ALA B CA 1
ATOM 4428 C C . ALA B 1 184 ? -30.040 32.833 40.862 1.00 46.87 163 ALA B C 1
ATOM 4429 O O . ALA B 1 184 ? -30.670 32.292 39.944 1.00 34.80 163 ALA B O 1
ATOM 4431 N N . GLU B 1 185 ? -28.829 33.348 40.663 1.00 37.66 164 GLU B N 1
ATOM 4432 C CA . GLU B 1 185 ? -28.275 33.291 39.311 1.00 46.92 164 GLU B CA 1
ATOM 4433 C C . GLU B 1 185 ? -27.936 31.859 38.932 1.00 37.66 164 GLU B C 1
ATOM 4434 O O . GLU B 1 185 ? -28.149 31.443 37.787 1.00 33.29 164 GLU B O 1
ATOM 4440 N N . ASN B 1 186 ? -27.429 31.092 39.893 1.00 31.99 165 ASN B N 1
ATOM 4441 C CA . ASN B 1 186 ? -27.090 29.696 39.670 1.00 30.61 165 ASN B CA 1
ATOM 4442 C C . ASN B 1 186 ? -28.331 28.844 39.406 1.00 35.13 165 ASN B C 1
ATOM 4443 O O . ASN B 1 186 ? -28.321 27.952 38.533 1.00 29.86 165 ASN B O 1
ATOM 4448 N N . THR B 1 187 ? -29.371 29.047 40.212 1.00 28.51 166 THR B N 1
ATOM 4449 C CA . THR B 1 187 ? -30.636 28.361 39.975 1.00 33.19 166 THR B CA 1
ATOM 4450 C C . THR B 1 187 ? -31.146 28.637 38.570 1.00 28.92 166 THR B C 1
ATOM 4451 O O . THR B 1 187 ? -31.530 27.707 37.849 1.00 28.85 166 THR B O 1
ATOM 4455 N N . ASP B 1 188 ? -31.171 29.919 38.169 1.00 27.56 167 ASP B N 1
ATOM 4456 C CA . ASP B 1 188 ? -31.684 30.275 36.855 1.00 34.24 167 ASP B CA 1
ATOM 4457 C C . ASP B 1 188 ? -30.867 29.644 35.740 1.00 36.06 167 ASP B C 1
ATOM 4458 O O . ASP B 1 188 ? -31.431 29.226 34.722 1.00 29.77 167 ASP B O 1
ATOM 4463 N N . GLU B 1 189 ? -29.533 29.585 35.898 1.00 27.38 168 GLU B N 1
ATOM 4464 C CA . GLU B 1 189 ? -28.705 28.947 34.873 1.00 27.37 168 GLU B CA 1
ATOM 4465 C C . GLU B 1 189 ? -29.019 27.454 34.748 1.00 28.72 168 GLU B C 1
ATOM 4466 O O . GLU B 1 189 ? -29.117 26.927 33.630 1.00 29.86 168 GLU B O 1
ATOM 4472 N N . LEU B 1 190 ? -29.178 26.752 35.878 1.00 24.60 169 LEU B N 1
ATOM 4473 C CA . LEU B 1 190 ? -29.478 25.321 35.830 1.00 30.80 169 LEU B CA 1
ATOM 4474 C C . LEU B 1 190 ? -30.880 25.057 35.275 1.00 28.81 169 LEU B C 1
ATOM 4475 O O . LEU B 1 190 ? -31.065 24.144 34.464 1.00 23.22 169 LEU B O 1
ATOM 4480 N N . VAL B 1 191 ? -31.878 25.844 35.689 1.00 23.87 170 VAL B N 1
ATOM 4481 C CA . VAL B 1 191 ? -33.208 25.697 35.092 1.00 24.48 170 VAL B CA 1
ATOM 4482 C C . VAL B 1 191 ? -33.151 26.008 33.607 1.00 29.86 170 VAL B C 1
ATOM 4483 O O . VAL B 1 191 ? -33.820 25.358 32.788 1.00 23.18 170 VAL B O 1
ATOM 4487 N N . GLY B 1 192 ? -32.362 27.019 33.231 1.00 24.77 171 GLY B N 1
ATOM 4488 C CA . GLY B 1 192 ? -32.164 27.303 31.819 1.00 23.47 171 GLY B CA 1
ATOM 4489 C C . GLY B 1 192 ? -31.617 26.118 31.046 1.00 22.93 171 GLY B C 1
ATOM 4490 O O . GLY B 1 192 ? -32.013 25.883 29.891 1.00 27.76 171 GLY B O 1
ATOM 4491 N N . ARG B 1 193 ? -30.676 25.374 31.645 1.00 22.34 172 ARG B N 1
ATOM 4492 C CA . ARG B 1 193 ? -30.166 24.172 30.974 1.00 23.60 172 ARG B CA 1
ATOM 4493 C C . ARG B 1 193 ? -31.263 23.131 30.808 1.00 25.76 172 ARG B C 1
ATOM 4494 O O . ARG B 1 193 ? -31.312 22.429 29.792 1.00 25.05 172 ARG B O 1
ATOM 4502 N N . MET B 1 194 ? -32.135 22.993 31.811 1.00 24.49 173 MET B N 1
ATOM 4503 C CA . MET B 1 194 ? -33.241 22.044 31.688 1.00 20.49 173 MET B CA 1
ATOM 4504 C C . MET B 1 194 ? -34.197 22.469 30.579 1.00 23.31 173 MET B C 1
ATOM 4505 O O . MET B 1 194 ? -34.671 21.623 29.808 1.00 24.95 173 MET B O 1
ATOM 4510 N N . ILE B 1 195 ? -34.488 23.774 30.486 1.00 21.78 174 ILE B N 1
ATOM 4511 C CA . ILE B 1 195 ? -35.351 24.273 29.413 1.00 23.48 174 ILE B CA 1
ATOM 4512 C C . ILE B 1 195 ? -34.718 23.980 28.063 1.00 24.51 174 ILE B C 1
ATOM 4513 O O . ILE B 1 195 ? -35.376 23.469 27.151 1.00 21.43 174 ILE B O 1
ATOM 4518 N N . THR B 1 196 ? -33.421 24.274 27.921 1.00 21.66 175 THR B N 1
ATOM 4519 C CA . THR B 1 196 ? -32.740 23.966 26.666 1.00 20.22 175 THR B CA 1
ATOM 4520 C C . THR B 1 196 ? -32.819 22.484 26.337 1.00 22.74 175 THR B C 1
ATOM 4521 O O . THR B 1 196 ? -33.061 22.107 25.184 1.00 25.35 175 THR B O 1
ATOM 4525 N N . LEU B 1 197 ? -32.577 21.629 27.334 1.00 23.53 176 LEU B N 1
ATOM 4526 C CA . LEU B 1 197 ? -32.693 20.189 27.142 1.00 21.46 176 LEU B CA 1
ATOM 4527 C C . LEU B 1 197 ? -34.095 19.817 26.661 1.00 24.97 176 LEU B C 1
ATOM 4528 O O . LEU B 1 197 ? -34.256 19.121 25.651 1.00 20.79 176 LEU B O 1
ATOM 4533 N N . LEU B 1 198 ? -35.123 20.251 27.389 1.00 19.59 177 LEU B N 1
ATOM 4534 C CA . LEU B 1 198 ? -36.506 19.916 27.012 1.00 21.00 177 LEU B CA 1
ATOM 4535 C C . LEU B 1 198 ? -36.876 20.414 25.623 1.00 26.56 177 LEU B C 1
ATOM 4536 O O . LEU B 1 198 ? -37.716 19.792 24.935 1.00 22.04 177 LEU B O 1
ATOM 4541 N N . ASP B 1 199 ? -36.310 21.552 25.205 1.00 22.63 178 ASP B N 1
ATOM 4542 C CA . ASP B 1 199 ? -36.719 22.170 23.950 1.00 24.49 178 ASP B CA 1
ATOM 4543 C C . ASP B 1 199 ? -36.009 21.570 22.752 1.00 26.26 178 ASP B C 1
ATOM 4544 O O . ASP B 1 199 ? -36.272 21.996 21.625 1.00 25.23 178 ASP B O 1
ATOM 4549 N N . ASN B 1 200 ? -35.117 20.605 22.974 1.00 23.16 179 ASN B N 1
ATOM 4550 C CA . ASN B 1 200 ? -34.220 20.130 21.933 1.00 27.38 179 ASN B CA 1
ATOM 4551 C C . ASN B 1 200 ? -34.070 18.626 21.806 1.00 23.11 179 ASN B C 1
ATOM 4552 O O . ASN B 1 200 ? -33.603 18.197 20.749 1.00 27.65 179 ASN B O 1
ATOM 4557 N N . PHE B 1 201 ? -34.472 17.798 22.788 1.00 21.57 180 PHE B N 1
ATOM 4558 C CA . PHE B 1 201 ? -34.127 16.376 22.742 1.00 24.30 180 PHE B CA 1
ATOM 4559 C C . PHE B 1 201 ? -34.838 15.620 21.627 1.00 22.51 180 PHE B C 1
ATOM 4560 O O . PHE B 1 201 ? -34.411 14.503 21.274 1.00 24.79 180 PHE B O 1
ATOM 4568 N N . GLY B 1 202 ? -35.932 16.149 21.111 1.00 25.72 181 GLY B N 1
ATOM 4569 C CA . GLY B 1 202 ? -36.705 15.378 20.152 1.00 27.43 181 GLY B CA 1
ATOM 4570 C C . GLY B 1 202 ? -36.455 15.614 18.669 1.00 31.52 181 GLY B C 1
ATOM 4571 O O . GLY B 1 202 ? -37.190 15.057 17.849 1.00 28.36 181 GLY B O 1
ATOM 4572 N N . THR B 1 203 ? -35.480 16.418 18.286 1.00 26.67 182 THR B N 1
ATOM 4573 C CA . THR B 1 203 ? -35.242 16.733 16.882 1.00 30.72 182 THR B CA 1
ATOM 4574 C C . THR B 1 203 ? -33.808 16.398 16.502 1.00 31.84 182 THR B C 1
ATOM 4575 O O . THR B 1 203 ? -32.935 16.285 17.355 1.00 27.80 182 THR B O 1
ATOM 4579 N N . ALA B 1 204 ? -33.585 16.252 15.195 1.00 28.62 183 ALA B N 1
ATOM 4580 C CA . ALA B 1 204 ? -32.261 15.866 14.707 1.00 32.05 183 ALA B CA 1
ATOM 4581 C C . ALA B 1 204 ? -31.265 16.992 14.914 1.00 32.62 183 ALA B C 1
ATOM 4582 O O . ALA B 1 204 ? -30.117 16.743 15.286 1.00 30.98 183 ALA B O 1
ATOM 4584 N N . THR B 1 205 ? -31.689 18.240 14.713 1.00 28.94 184 THR B N 1
ATOM 4585 C CA . THR B 1 205 ? -30.777 19.352 14.963 1.00 35.71 184 THR B CA 1
ATOM 4586 C C . THR B 1 205 ? -30.612 19.651 16.443 1.00 33.05 184 THR B C 1
ATOM 4587 O O . THR B 1 205 ? -29.582 20.198 16.844 1.00 30.23 184 THR B O 1
ATOM 4591 N N . GLY B 1 206 ? -31.608 19.334 17.269 1.00 31.09 185 GLY B N 1
ATOM 4592 C CA . GLY B 1 206 ? -31.486 19.647 18.686 1.00 29.51 185 GLY B CA 1
ATOM 4593 C C . GLY B 1 206 ? -30.779 18.614 19.550 1.00 26.82 185 GLY B C 1
ATOM 4594 O O . GLY B 1 206 ? -30.234 18.979 20.587 1.00 25.61 185 GLY B O 1
ATOM 4595 N N . THR B 1 207 ? -30.734 17.344 19.137 1.00 24.19 186 THR B N 1
ATOM 4596 C CA . THR B 1 207 ? -30.235 16.310 20.042 1.00 29.29 186 THR B CA 1
ATOM 4597 C C . THR B 1 207 ? -28.792 16.558 20.510 1.00 33.62 186 THR B C 1
ATOM 4598 O O . THR B 1 207 ? -28.534 16.332 21.703 1.00 24.63 186 THR B O 1
ATOM 4602 N N . PRO B 1 208 ? -27.848 17.096 19.710 1.00 30.32 187 PRO B N 1
ATOM 4603 C CA . PRO B 1 208 ? -26.523 17.420 20.315 1.00 32.10 187 PRO B CA 1
ATOM 4604 C C . PRO B 1 208 ? -26.606 18.429 21.453 1.00 24.33 187 PRO B C 1
ATOM 4605 O O . PRO B 1 208 ? -25.840 18.341 22.420 1.00 27.23 187 PRO B O 1
ATOM 4609 N N . LYS B 1 209 ? -27.479 19.423 21.329 1.00 25.04 188 LYS B N 1
ATOM 4610 C CA . LYS B 1 209 ? -27.618 20.416 22.386 1.00 30.57 188 LYS B CA 1
ATO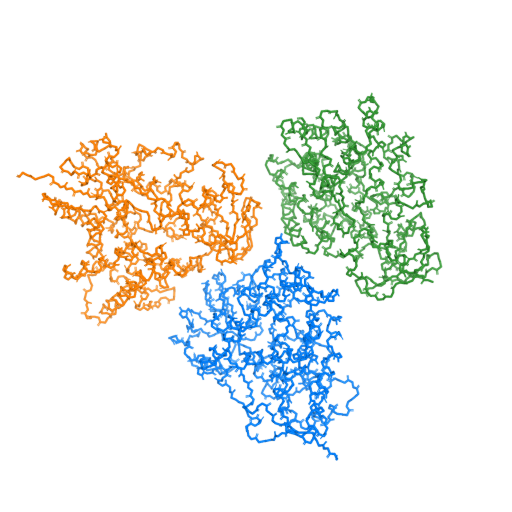M 4611 C C . LYS B 1 209 ? -28.233 19.791 23.625 1.00 27.82 188 LYS B C 1
ATOM 4612 O O . LYS B 1 209 ? -27.825 20.095 24.755 1.00 25.52 188 LYS B O 1
ATOM 4618 N N . ALA B 1 210 ? -29.228 18.917 23.439 1.00 27.33 189 ALA B N 1
ATOM 4619 C CA . ALA B 1 210 ? -29.812 18.240 24.590 1.00 26.12 189 ALA B CA 1
ATOM 4620 C C . ALA B 1 210 ? -28.775 17.389 25.317 1.00 26.09 189 ALA B C 1
ATOM 4621 O O . ALA B 1 210 ? -28.721 17.395 26.550 1.00 27.38 189 ALA B O 1
ATOM 4623 N N . PHE B 1 211 ? -27.940 16.636 24.572 1.00 25.69 190 PHE B N 1
ATOM 4624 C CA . PHE B 1 211 ? -26.962 15.791 25.255 1.00 25.48 190 PHE B CA 1
ATOM 4625 C C . PHE B 1 211 ? -25.890 16.624 25.934 1.00 28.10 190 PHE B C 1
ATOM 4626 O O . PHE B 1 211 ? -25.407 16.240 27.007 1.00 26.91 190 PHE B O 1
ATOM 4634 N N . TRP B 1 212 ? -25.534 17.772 25.352 1.00 28.30 191 TRP B N 1
ATOM 4635 C CA . TRP B 1 212 ? -24.582 18.651 26.019 1.00 30.54 191 TRP B CA 1
ATOM 4636 C C . TRP B 1 212 ? -25.142 19.116 27.361 1.00 29.42 191 TRP B C 1
ATOM 4637 O O . TRP B 1 212 ? -24.465 19.038 28.386 1.00 29.65 191 TRP B O 1
ATOM 4648 N N . GLN B 1 213 ? -26.406 19.575 27.384 1.00 26.76 192 GLN B N 1
ATOM 4649 C CA . GLN B 1 213 ? -26.995 20.010 28.651 1.00 22.12 192 GLN B CA 1
ATOM 4650 C C . GLN B 1 213 ? -27.133 18.854 29.620 1.00 24.91 192 GLN B C 1
ATOM 4651 O O . GLN B 1 213 ? -26.884 19.018 30.817 1.00 25.37 192 GLN B O 1
ATOM 4657 N N . ARG B 1 214 ? -27.539 17.677 29.128 1.00 24.51 193 ARG B N 1
ATOM 4658 C CA . ARG B 1 214 ? -27.643 16.491 29.981 1.00 27.04 193 ARG B CA 1
ATOM 4659 C C . ARG B 1 214 ? -26.331 16.217 30.727 1.00 27.10 193 ARG B C 1
ATOM 4660 O O . ARG B 1 214 ? -26.327 15.949 31.938 1.00 26.83 193 ARG B O 1
ATOM 4668 N N . ARG B 1 215 ? -25.212 16.278 30.005 1.00 27.97 194 ARG B N 1
ATOM 4669 C CA . ARG B 1 215 ? -23.907 16.045 30.613 1.00 25.71 194 ARG B CA 1
ATOM 4670 C C . ARG B 1 215 ? -23.615 17.086 31.698 1.00 26.74 194 ARG B C 1
ATOM 4671 O O . ARG B 1 215 ? -23.206 16.741 32.810 1.00 32.66 194 ARG B O 1
ATOM 4679 N N . GLN B 1 216 ? -23.854 18.363 31.404 1.00 26.26 195 GLN B N 1
ATOM 4680 C CA . GLN B 1 216 ? -23.571 19.401 32.399 1.00 30.67 195 GLN B CA 1
ATOM 4681 C C . GLN B 1 216 ? -24.459 19.253 33.623 1.00 32.03 195 GLN B C 1
ATOM 4682 O O . GLN B 1 216 ? -23.985 19.381 34.755 1.00 27.91 195 GLN B O 1
ATOM 4688 N N . LEU B 1 217 ? -25.753 18.965 33.411 1.00 27.33 196 LEU B N 1
ATOM 4689 C CA . LEU B 1 217 ? -26.690 18.765 34.514 1.00 24.45 196 LEU B CA 1
ATOM 4690 C C . LEU B 1 217 ? -26.337 17.528 35.345 1.00 24.77 196 LEU B C 1
ATOM 4691 O O . LEU B 1 217 ? -26.402 17.565 36.582 1.00 28.23 196 LEU B O 1
ATOM 4696 N N . ASP B 1 218 ? -25.999 16.416 34.693 1.00 26.56 197 ASP B N 1
ATOM 4697 C CA . ASP B 1 218 ? -25.630 15.209 35.442 1.00 25.54 197 ASP B CA 1
ATOM 4698 C C . ASP B 1 218 ? -24.391 15.443 36.309 1.00 26.33 197 ASP B C 1
ATOM 4699 O O . ASP B 1 218 ? -24.304 14.927 37.431 1.00 27.16 197 ASP B O 1
ATOM 4704 N N . ASN B 1 219 ? -23.382 16.119 35.754 1.00 27.00 198 ASN B N 1
ATOM 4705 C CA . ASN B 1 219 ? -22.203 16.488 36.542 1.00 26.91 198 ASN B CA 1
ATOM 4706 C C . ASN B 1 219 ? -22.605 17.338 37.738 1.00 30.57 198 ASN B C 1
ATOM 4707 O O . ASN B 1 219 ? -22.204 17.058 38.873 1.00 32.31 198 ASN B O 1
ATOM 4712 N N . TRP B 1 220 ? -23.431 18.368 37.504 1.00 33.01 199 TRP B N 1
ATOM 4713 C CA . TRP B 1 220 ? -23.864 19.235 38.596 1.00 29.50 199 TRP B CA 1
ATOM 4714 C C . TRP B 1 220 ? -24.570 18.445 39.685 1.00 29.37 199 TRP B C 1
ATOM 4715 O O . TRP B 1 220 ? -24.258 18.593 40.875 1.00 27.25 199 TRP B O 1
ATOM 4726 N N . ALA B 1 221 ? -25.550 17.608 39.299 1.00 26.24 200 ALA B N 1
ATOM 4727 C CA . ALA B 1 221 ? -26.337 16.865 40.278 1.00 27.49 200 ALA B CA 1
ATOM 4728 C C . ALA B 1 221 ? -25.494 15.830 41.012 1.00 27.85 200 ALA B C 1
ATOM 4729 O O . ALA B 1 221 ? -25.733 15.554 42.191 1.00 30.36 200 ALA B O 1
ATOM 4731 N N . GLU B 1 222 ? -24.565 15.184 40.317 1.00 29.57 201 GLU B N 1
ATOM 4732 C CA . GLU B 1 222 ? -23.733 14.199 41.002 1.00 32.66 201 GLU B CA 1
ATOM 4733 C C . GLU B 1 222 ? -22.905 14.878 42.091 1.00 27.17 201 GLU B C 1
ATOM 4734 O O . GLU B 1 222 ? -22.834 14.389 43.218 1.00 35.24 201 GLU B O 1
ATOM 4740 N N . ALA B 1 223 ? -22.333 16.042 41.782 1.00 30.35 202 ALA B N 1
ATOM 4741 C CA . ALA B 1 223 ? -21.539 16.752 42.779 1.00 34.92 202 ALA B CA 1
ATOM 4742 C C . ALA B 1 223 ? -22.408 17.238 43.932 1.00 37.91 202 ALA B C 1
ATOM 4743 O O . ALA B 1 223 ? -21.963 17.237 45.084 1.00 33.72 202 ALA B O 1
ATOM 4745 N N . LEU B 1 224 ? -23.663 17.609 43.658 1.00 32.30 203 LEU B N 1
ATOM 4746 C CA . LEU B 1 224 ? -24.563 18.002 44.741 1.00 28.47 203 LEU B CA 1
ATOM 4747 C C . LEU B 1 224 ? -24.868 16.827 45.658 1.00 33.79 203 LEU B C 1
ATOM 4748 O O . LEU B 1 224 ? -24.800 16.960 46.887 1.00 36.67 203 LEU B O 1
ATOM 4753 N N . ILE B 1 225 ? -25.232 15.672 45.080 1.00 28.57 204 ILE B N 1
ATOM 4754 C CA . ILE B 1 225 ? -25.549 14.491 45.874 1.00 30.99 204 ILE B CA 1
ATOM 4755 C C . ILE B 1 225 ? -24.346 14.105 46.734 1.00 44.54 204 ILE B C 1
ATOM 4756 O O . ILE B 1 225 ? -24.474 13.821 47.932 1.00 34.56 204 ILE B O 1
ATOM 4761 N N . THR B 1 226 ? -23.162 14.085 46.118 1.00 35.50 205 THR B N 1
ATOM 4762 C CA . THR B 1 226 ? -21.937 13.740 46.832 1.00 38.29 205 THR B CA 1
ATOM 4763 C C . THR B 1 226 ? -21.657 14.713 47.975 1.00 38.16 205 THR B C 1
ATOM 4764 O O . THR B 1 226 ? -21.321 14.288 49.087 1.00 45.39 205 THR B O 1
ATOM 4768 N N . ASP B 1 227 ? -21.814 16.016 47.728 1.00 34.59 206 ASP B N 1
ATOM 4769 C CA . ASP B 1 227 ? -21.624 17.004 48.790 1.00 36.51 206 ASP B CA 1
ATOM 4770 C C . ASP B 1 227 ? -22.567 16.757 49.955 1.00 50.31 206 ASP B C 1
ATOM 4771 O O . ASP B 1 227 ? -22.167 16.862 51.125 1.00 46.25 206 ASP B O 1
ATOM 4776 N N . VAL B 1 228 ? -23.827 16.441 49.662 1.00 39.12 207 VAL B N 1
ATOM 4777 C CA . VAL B 1 228 ? -24.764 16.114 50.729 1.00 36.62 207 VAL B CA 1
ATOM 4778 C C . VAL B 1 228 ? -24.311 14.865 51.471 1.00 36.95 207 VAL B C 1
ATOM 4779 O O . VAL B 1 228 ? -24.317 14.818 52.709 1.00 41.38 207 VAL B O 1
ATOM 4783 N N . ARG B 1 229 ? -23.913 13.832 50.725 1.00 33.86 208 ARG B N 1
ATOM 4784 C CA . ARG B 1 229 ? -23.558 12.569 51.358 1.00 37.67 208 ARG B CA 1
ATOM 4785 C C . ARG B 1 229 ? -22.309 12.705 52.222 1.00 42.53 208 ARG B C 1
ATOM 4786 O O . ARG B 1 229 ? -22.147 11.954 53.187 1.00 42.39 208 ARG B O 1
ATOM 4794 N N . GLU B 1 230 ? -21.432 13.654 51.891 1.00 41.22 209 GLU B N 1
ATOM 4795 C CA . GLU B 1 230 ? -20.174 13.866 52.596 1.00 40.46 209 GLU B CA 1
ATOM 4796 C C . GLU B 1 230 ? -20.247 14.987 53.621 1.00 50.04 209 GLU B C 1
ATOM 4797 O O . GLU B 1 230 ? -19.233 15.299 54.251 1.00 56.29 209 GLU B O 1
ATOM 4803 N N . GLY B 1 231 ? -21.422 15.583 53.812 1.00 44.84 210 GLY B N 1
ATOM 4804 C CA . GLY B 1 231 ? -21.638 16.613 54.800 1.00 40.34 210 GLY B CA 1
ATOM 4805 C C . GLY B 1 231 ? -21.214 18.007 54.401 1.00 46.76 210 GLY B C 1
ATOM 4806 O O . GLY B 1 231 ? -21.454 18.942 55.171 1.00 55.73 210 GLY B O 1
ATOM 4807 N N . ARG B 1 232 ? -20.615 18.193 53.222 1.00 44.46 211 ARG B N 1
ATOM 4808 C CA . ARG B 1 232 ? -20.208 19.536 52.816 1.00 38.43 211 ARG B CA 1
ATOM 4809 C C . ARG B 1 232 ? -21.388 20.461 52.561 1.00 49.80 211 ARG B C 1
ATOM 4810 O O . ARG B 1 232 ? -21.224 21.683 52.614 1.00 53.48 211 ARG B O 1
ATOM 4818 N N . ILE B 1 233 ? -22.562 19.913 52.276 1.00 43.10 212 ILE B N 1
ATOM 4819 C CA . ILE B 1 233 ? -23.788 20.684 52.128 1.00 48.11 212 ILE B CA 1
ATOM 4820 C C . ILE B 1 233 ? -24.831 20.047 53.030 1.00 44.29 212 ILE B C 1
ATOM 4821 O O . ILE B 1 233 ? -24.882 18.819 53.163 1.00 49.71 212 ILE B O 1
ATOM 4826 N N . THR B 1 234 ? -25.636 20.872 53.679 1.00 45.02 213 THR B N 1
ATOM 4827 C CA . THR B 1 234 ? -26.656 20.384 54.594 1.00 48.12 213 THR B CA 1
ATOM 4828 C C . THR B 1 234 ? -28.014 20.542 53.934 1.00 44.32 213 THR B C 1
ATOM 4829 O O . THR B 1 234 ? -28.429 21.663 53.629 1.00 57.58 213 THR B O 1
ATOM 4833 N N . ALA B 1 235 ? -28.701 19.429 53.721 1.00 47.11 214 ALA B N 1
ATOM 4834 C CA . ALA B 1 235 ? -30.050 19.468 53.178 1.00 46.04 214 ALA B CA 1
ATOM 4835 C C . ALA B 1 235 ? -31.040 19.576 54.318 1.00 46.95 214 ALA B C 1
ATOM 4836 O O . ALA B 1 235 ? -30.831 19.001 55.390 1.00 44.26 214 ALA B O 1
ATOM 4838 N N . ARG B 1 236 ? -32.104 20.334 54.085 1.00 41.63 215 ARG B N 1
ATOM 4839 C CA . ARG B 1 236 ? -33.192 20.407 55.041 1.00 43.76 215 ARG B CA 1
ATOM 4840 C C . ARG B 1 236 ? -33.670 18.994 55.360 1.00 54.57 215 ARG B C 1
ATOM 4841 O O . ARG B 1 236 ? -33.826 18.177 54.438 1.00 48.52 215 ARG B O 1
ATOM 4849 N N . PRO B 1 237 ? -33.865 18.650 56.631 1.00 45.31 216 PRO B N 1
ATOM 4850 C CA . PRO B 1 237 ? -34.323 17.295 56.951 1.00 44.81 216 PRO B CA 1
ATOM 4851 C C . PRO B 1 237 ? -35.673 17.017 56.303 1.00 47.31 216 PRO B C 1
ATOM 4852 O O . PRO B 1 237 ? -36.540 17.891 56.231 1.00 43.52 216 PRO B O 1
ATOM 4856 N N . ASP B 1 238 ? -35.817 15.794 55.792 1.00 40.38 217 ASP B N 1
ATOM 4857 C CA . ASP B 1 238 ? -37.020 15.267 55.145 1.00 40.69 217 ASP B CA 1
ATOM 4858 C C . ASP B 1 238 ? -37.335 15.913 53.793 1.00 39.67 217 ASP B C 1
ATOM 4859 O O . ASP B 1 238 ? -38.441 15.694 53.263 1.00 35.31 217 ASP B O 1
ATOM 4864 N N . CYS B 1 239 ? -36.420 16.699 53.213 1.00 31.17 218 CYS B N 1
ATOM 4865 C CA . CYS B 1 239 ? -36.685 17.297 51.910 1.00 31.57 218 CYS B CA 1
ATOM 4866 C C . CYS B 1 239 ? -36.321 16.315 50.792 1.00 36.87 218 CYS B C 1
ATOM 4867 O O . CYS B 1 239 ? -35.711 15.267 51.034 1.00 33.05 218 CYS B O 1
ATOM 4870 N N . VAL B 1 240 ? -36.733 16.659 49.560 1.00 29.62 219 VAL B N 1
ATOM 4871 C CA . VAL B 1 240 ? -36.498 15.786 48.398 1.00 32.21 219 VAL B CA 1
ATOM 4872 C C . VAL B 1 240 ? -35.006 15.536 48.196 1.00 29.78 219 VAL B C 1
ATOM 4873 O O . VAL B 1 240 ? -34.576 14.398 47.985 1.00 28.31 219 VAL B O 1
ATOM 4877 N N . LEU B 1 241 ? -34.195 16.602 48.238 1.00 29.79 220 LEU B N 1
ATOM 4878 C CA . LEU B 1 241 ? -32.754 16.449 48.068 1.00 29.66 220 LEU B CA 1
ATOM 4879 C C . LEU B 1 241 ? -32.177 15.433 49.065 1.00 31.51 220 LEU B C 1
ATOM 4880 O O . LEU B 1 241 ? -31.344 14.598 48.695 1.00 32.44 220 LEU B O 1
ATOM 4885 N N . GLU B 1 242 ? -32.638 15.465 50.322 1.00 29.28 221 GLU B N 1
ATOM 4886 C CA . GLU B 1 242 ? -32.138 14.516 51.319 1.00 30.48 221 GLU B CA 1
ATOM 4887 C C . GLU B 1 242 ? -32.547 13.091 50.982 1.00 31.15 221 GLU B C 1
ATOM 4888 O O . GLU B 1 242 ? -31.750 12.152 51.116 1.00 30.85 221 GLU B O 1
ATOM 4894 N N . HIS B 1 243 ? -33.793 12.898 50.558 1.00 31.09 222 HIS B N 1
ATOM 4895 C CA . HIS B 1 243 ? -34.235 11.546 50.234 1.00 28.25 222 HIS B CA 1
ATOM 4896 C C . HIS B 1 243 ? -33.550 11.014 48.983 1.00 29.85 222 HIS B C 1
ATOM 4897 O O . HIS B 1 243 ? -33.329 9.804 48.864 1.00 31.28 222 HIS B O 1
ATOM 4904 N N . MET B 1 244 ? -33.196 11.890 48.039 1.00 24.74 223 MET B N 1
ATOM 4905 C CA . MET B 1 244 ? -32.439 11.420 46.883 1.00 30.20 223 MET B CA 1
ATOM 4906 C C . MET B 1 244 ? -31.010 11.065 47.283 1.00 37.03 223 MET B C 1
ATOM 4907 O O . MET B 1 244 ? -30.443 10.086 46.786 1.00 30.91 223 MET B O 1
ATOM 4912 N N . ALA B 1 245 ? -30.413 11.847 48.182 1.00 35.07 224 ALA B N 1
ATOM 4913 C CA . ALA B 1 245 ? -29.105 11.479 48.712 1.00 34.51 224 ALA B CA 1
ATOM 4914 C C . ALA B 1 245 ? -29.151 10.126 49.403 1.00 32.59 224 ALA B C 1
ATOM 4915 O O . ALA B 1 245 ? -28.182 9.363 49.337 1.00 37.91 224 ALA B O 1
ATOM 4917 N N . GLN B 1 246 ? -30.275 9.803 50.041 1.00 30.78 225 GLN B N 1
ATOM 4918 C CA . GLN B 1 246 ? -30.489 8.522 50.689 1.00 33.61 225 GLN B CA 1
ATOM 4919 C C . GLN B 1 246 ? -31.128 7.473 49.775 1.00 34.16 225 GLN B C 1
ATOM 4920 O O . GLN B 1 246 ? -31.603 6.450 50.274 1.00 36.43 225 GLN B O 1
ATOM 4926 N N . LEU B 1 247 ? -31.145 7.686 48.459 1.00 32.28 226 LEU B N 1
ATOM 4927 C CA . LEU B 1 247 ? -31.787 6.719 47.563 1.00 35.83 226 LEU B CA 1
ATOM 4928 C C . LEU B 1 247 ? -31.121 5.348 47.666 1.00 31.96 226 LEU B C 1
ATOM 4929 O O . LEU B 1 247 ? -29.904 5.232 47.522 1.00 34.13 226 LEU B O 1
ATOM 4934 N N . THR B 1 248 ? -31.912 4.300 47.868 1.00 29.96 227 THR B N 1
ATOM 4935 C CA . THR B 1 248 ? -31.354 2.955 47.999 1.00 34.49 227 THR B CA 1
ATOM 4936 C C . THR B 1 248 ? -32.020 2.003 47.021 1.00 34.74 227 THR B C 1
ATOM 4937 O O . THR B 1 248 ? -33.093 2.294 46.495 1.00 34.93 227 THR B O 1
ATOM 4941 N N . ASP B 1 249 ? -31.404 0.831 46.811 1.00 29.79 228 ASP B N 1
ATOM 4942 C CA . ASP B 1 249 ? -31.978 -0.135 45.890 1.00 32.30 228 ASP B CA 1
ATOM 4943 C C . ASP B 1 249 ? -32.631 -1.268 46.686 1.00 37.33 228 ASP B C 1
ATOM 4944 O O . ASP B 1 249 ? -32.769 -1.184 47.910 1.00 34.38 228 ASP B O 1
ATOM 4949 N N . ALA B 1 250 ? -33.049 -2.336 45.993 1.00 34.11 229 ALA B N 1
ATOM 4950 C CA . ALA B 1 250 ? -33.853 -3.371 46.647 1.00 46.96 229 ALA B CA 1
ATOM 4951 C C . ALA B 1 250 ? -33.079 -4.122 47.732 1.00 47.00 229 ALA B C 1
ATOM 4952 O O . ALA B 1 250 ? -33.689 -4.631 48.679 1.00 54.90 229 ALA B O 1
ATOM 4954 N N . SER B 1 251 ? -31.758 -4.161 47.637 1.00 42.89 230 SER B N 1
ATOM 4955 C CA . SER B 1 251 ? -30.905 -4.778 48.645 1.00 47.62 230 SER B CA 1
ATOM 4956 C C . SER B 1 251 ? -30.589 -3.854 49.819 1.00 53.78 230 SER B C 1
ATOM 4957 O O . SER B 1 251 ? -29.815 -4.240 50.701 1.00 53.94 230 SER B O 1
ATOM 4960 N N . GLY B 1 252 ? -31.155 -2.647 49.854 1.00 43.90 231 GLY B N 1
ATOM 4961 C CA . GLY B 1 252 ? -30.862 -1.698 50.903 1.00 41.92 231 GLY B CA 1
ATOM 4962 C C . GLY B 1 252 ? -29.578 -0.921 50.742 1.00 38.21 231 GLY B C 1
ATOM 4963 O O . GLY B 1 252 ? -29.293 -0.071 51.592 1.00 39.01 231 GLY B O 1
ATOM 4964 N N . GLU B 1 253 ? -28.796 -1.181 49.693 1.00 36.37 232 GLU B N 1
ATOM 4965 C CA . GLU B 1 253 ? -27.565 -0.452 49.424 1.00 33.00 232 GLU B CA 1
ATOM 4966 C C . GLU B 1 253 ? -27.844 0.887 48.759 1.00 46.94 232 GLU B C 1
ATOM 4967 O O . GLU B 1 253 ? -28.766 1.029 47.946 1.00 35.75 232 GLU B O 1
ATOM 4973 N N . ARG B 1 254 ? -26.982 1.850 49.058 1.00 35.30 233 ARG B N 1
ATOM 4974 C CA . ARG B 1 254 ? -27.114 3.186 48.512 1.00 38.24 233 ARG B CA 1
ATOM 4975 C C . ARG B 1 254 ? -26.859 3.173 47.007 1.00 38.46 233 ARG B C 1
ATOM 4976 O O . ARG B 1 254 ? -25.927 2.532 46.527 1.00 35.92 233 ARG B O 1
ATOM 4984 N N . VAL B 1 255 ? -27.719 3.851 46.254 1.00 32.99 234 VAL B N 1
ATOM 4985 C CA . VAL B 1 255 ? -27.515 4.010 44.819 1.00 31.89 234 VAL B CA 1
ATOM 4986 C C . VAL B 1 255 ? -26.348 4.966 44.577 1.00 33.26 234 VAL B C 1
ATOM 4987 O O . VAL B 1 255 ? -26.126 5.901 45.355 1.00 37.36 234 VAL B O 1
ATOM 4991 N N . ASP B 1 256 ? -25.588 4.738 43.496 1.00 35.73 235 ASP B N 1
ATOM 4992 C CA . ASP B 1 256 ? -24.449 5.614 43.208 1.00 37.95 235 ASP B CA 1
ATOM 4993 C C . ASP B 1 256 ? -24.890 7.067 43.017 1.00 34.88 235 ASP B C 1
ATOM 4994 O O . ASP B 1 256 ? -26.036 7.366 42.670 1.00 33.21 235 ASP B O 1
ATOM 4999 N N . ALA B 1 257 ? -23.942 7.978 43.258 1.00 32.01 236 ALA B N 1
ATOM 5000 C CA . ALA B 1 257 ? -24.264 9.399 43.342 1.00 35.90 236 ALA B CA 1
ATOM 5001 C C . ALA B 1 257 ? -24.782 9.959 42.011 1.00 33.82 236 ALA B C 1
ATOM 5002 O O . ALA B 1 257 ? -25.690 10.803 42.001 1.00 29.45 236 ALA B O 1
ATOM 5004 N N . ARG B 1 258 ? -24.220 9.523 40.875 1.00 30.77 237 ARG B N 1
ATOM 5005 C CA . ARG B 1 258 ? -24.684 10.069 39.597 1.00 31.34 237 ARG B CA 1
ATOM 5006 C C . ARG B 1 258 ? -26.120 9.650 39.307 1.00 29.15 237 ARG B C 1
ATOM 5007 O O . ARG B 1 258 ? -26.917 10.464 38.824 1.00 28.30 237 ARG B O 1
ATOM 5015 N N . THR B 1 259 ? -26.466 8.395 39.610 1.00 31.83 238 THR B N 1
ATOM 5016 C CA . THR B 1 259 ? -27.843 7.923 39.433 1.00 31.81 238 THR B CA 1
ATOM 5017 C C . THR B 1 259 ? -28.796 8.671 40.358 1.00 32.84 238 THR B C 1
ATOM 5018 O O . THR B 1 259 ? -29.907 9.051 39.956 1.00 24.95 238 THR B O 1
ATOM 5022 N N . ALA B 1 260 ? -28.373 8.913 41.601 1.00 28.76 239 ALA B N 1
ATOM 5023 C CA . ALA B 1 260 ? -29.224 9.672 42.512 1.00 28.68 239 ALA B CA 1
ATOM 5024 C C . ALA B 1 260 ? -29.408 11.108 42.034 1.00 25.76 239 ALA B C 1
ATOM 5025 O O . ALA B 1 260 ? -30.487 11.686 42.208 1.00 28.66 239 ALA B O 1
ATOM 5027 N N . GLY B 1 261 ? -28.365 11.712 41.458 1.00 20.91 240 GLY B N 1
ATOM 5028 C CA . GLY B 1 261 ? -28.510 13.032 40.865 1.00 24.29 240 GLY B CA 1
ATOM 5029 C C . GLY B 1 261 ? -29.430 13.021 39.654 1.00 31.04 240 GLY B C 1
ATOM 5030 O O . GLY B 1 261 ? -30.150 13.996 39.401 1.00 26.60 240 GLY B O 1
ATOM 5031 N N . ILE B 1 262 ? -29.436 11.914 38.907 1.00 25.97 241 ILE B N 1
ATOM 5032 C CA . ILE B 1 262 ? -30.356 11.770 37.778 1.00 27.77 241 ILE B CA 1
ATOM 5033 C C . ILE B 1 262 ? -31.793 11.682 38.272 1.00 27.45 241 ILE B C 1
ATOM 5034 O O . ILE B 1 262 ? -32.705 12.274 37.675 1.00 25.80 241 ILE B O 1
ATOM 5039 N N . GLU B 1 263 ? -32.016 10.984 39.394 1.00 24.36 242 GLU B N 1
ATOM 5040 C CA . GLU B 1 263 ? -33.364 10.924 39.956 1.00 30.17 242 GLU B CA 1
ATOM 5041 C C . GLU B 1 263 ? -33.792 12.253 40.585 1.00 29.08 242 GLU B C 1
ATOM 5042 O O . GLU B 1 263 ? -34.982 12.599 40.541 1.00 26.31 242 GLU B O 1
ATOM 5048 N N . LEU B 1 264 ? -32.862 13.007 41.165 1.00 29.45 243 LEU B N 1
ATOM 5049 C CA . LEU B 1 264 ? -33.193 14.362 41.608 1.00 25.93 243 LEU B CA 1
ATOM 5050 C C . LEU B 1 264 ? -33.660 15.229 40.433 1.00 22.47 243 LEU B C 1
ATOM 5051 O O . LEU B 1 264 ? -34.638 15.976 40.559 1.00 24.61 243 LEU B O 1
ATOM 5056 N N . GLN B 1 265 ? -32.996 15.122 39.269 1.00 21.15 244 GLN B N 1
ATOM 5057 C CA . GLN B 1 265 ? -33.458 15.843 38.088 1.00 25.20 244 GLN B CA 1
ATOM 5058 C C . GLN B 1 265 ? -34.807 15.329 37.597 1.00 24.02 244 GLN B C 1
ATOM 5059 O O . GLN B 1 265 ? -35.615 16.120 37.119 1.00 23.12 244 GLN B O 1
ATOM 5065 N N . ASN B 1 266 ? -35.073 14.028 37.739 1.00 21.80 245 ASN B N 1
ATOM 5066 C CA . ASN B 1 266 ? -36.381 13.465 37.392 1.00 22.11 245 ASN B CA 1
ATOM 5067 C C . ASN B 1 266 ? -37.488 13.887 38.356 1.00 27.53 245 ASN B C 1
ATOM 5068 O O . ASN B 1 266 ? -38.645 13.544 38.099 1.00 24.37 245 ASN B O 1
ATOM 5073 N N . LEU B 1 267 ? -37.179 14.636 39.424 1.00 23.78 246 LEU B N 1
ATOM 5074 C CA . LEU B 1 267 ? -38.211 15.234 40.272 1.00 22.15 246 LEU B CA 1
ATOM 5075 C C . LEU B 1 267 ? -38.238 16.760 40.210 1.00 25.06 246 LEU B C 1
ATOM 5076 O O . LEU B 1 267 ? -38.984 17.384 40.981 1.00 28.53 246 LEU B O 1
ATOM 5081 N N . THR B 1 268 ? -37.466 17.376 39.303 1.00 21.68 247 THR B N 1
ATOM 5082 C CA . THR B 1 268 ? -37.453 18.826 39.123 1.00 21.82 247 THR B CA 1
ATOM 5083 C C . THR B 1 268 ? -37.615 19.236 37.659 1.00 25.32 247 THR B C 1
ATOM 5084 O O . THR B 1 268 ? -38.393 20.139 37.354 1.00 21.72 247 THR B O 1
ATOM 5088 N N . ARG B 1 269 ? -36.838 18.647 36.759 1.00 23.65 248 ARG B N 1
ATOM 5089 C CA . ARG B 1 269 ? -36.991 18.951 35.335 1.00 20.69 248 ARG B CA 1
ATOM 5090 C C . ARG B 1 269 ? -38.420 18.745 34.804 1.00 20.81 248 ARG B C 1
ATOM 5091 O O . ARG B 1 269 ? -38.873 19.574 33.993 1.00 21.64 248 ARG B O 1
ATOM 5099 N N . PRO B 1 270 ? -39.159 17.691 35.175 1.00 21.32 249 PRO B N 1
ATOM 5100 C CA . PRO B 1 270 ? -40.525 17.546 34.645 1.00 19.32 249 PRO B CA 1
ATOM 5101 C C . PRO B 1 270 ? -41.454 18.645 35.114 1.00 21.40 249 PRO B C 1
ATOM 5102 O O . PRO B 1 270 ? -42.430 18.965 34.421 1.00 22.97 249 PRO B O 1
ATOM 5106 N N . THR B 1 271 ? -41.159 19.256 36.256 1.00 20.09 250 THR B N 1
ATOM 5107 C CA . THR B 1 271 ? -41.915 20.439 36.653 1.00 21.12 250 THR B CA 1
ATOM 5108 C C . THR B 1 271 ? -41.646 21.598 35.704 1.00 20.39 250 THR B C 1
ATOM 5109 O O . THR B 1 271 ? -42.572 22.317 35.305 1.00 25.04 250 THR B O 1
ATOM 5113 N N . VAL B 1 272 ? -40.385 21.801 35.330 1.00 20.31 251 VAL B N 1
ATOM 5114 C CA . VAL B 1 272 ? -40.058 22.799 34.307 1.00 20.93 251 VAL B CA 1
ATOM 5115 C C . VAL B 1 272 ? -40.873 22.543 33.034 1.00 23.36 251 VAL B C 1
ATOM 5116 O O . VAL B 1 272 ? -41.340 23.481 32.365 1.00 22.20 251 VAL B O 1
ATOM 5120 N N . ALA B 1 273 ? -40.992 21.260 32.652 1.00 18.83 252 ALA B N 1
ATOM 5121 C CA . ALA B 1 273 ? -41.701 20.876 31.435 1.00 21.12 252 ALA B CA 1
ATOM 5122 C C . ALA B 1 273 ? -43.174 21.260 31.463 1.00 23.85 252 ALA B C 1
ATOM 5123 O O . ALA B 1 273 ? -43.797 21.314 30.399 1.00 21.06 252 ALA B O 1
ATOM 5125 N N . VAL B 1 274 ? -43.746 21.561 32.631 1.00 19.03 253 VAL B N 1
ATOM 5126 C CA . VAL B 1 274 ? -45.127 22.048 32.627 1.00 20.60 253 VAL B CA 1
ATOM 5127 C C . VAL B 1 274 ? -45.243 23.348 31.821 1.00 21.39 253 VAL B C 1
ATOM 5128 O O . VAL B 1 274 ? -46.339 23.725 31.402 1.00 21.58 253 VAL B O 1
ATOM 5132 N N . GLY B 1 275 ? -44.121 24.024 31.581 1.00 20.76 254 GLY B N 1
ATOM 5133 C CA . GLY B 1 275 ? -44.103 25.192 30.713 1.00 21.28 254 GLY B CA 1
ATOM 5134 C C . GLY B 1 275 ? -44.704 24.949 29.344 1.00 20.47 254 GLY B C 1
ATOM 5135 O O . GLY B 1 275 ? -45.305 25.859 28.758 1.00 21.75 254 GLY B O 1
ATOM 5136 N N . PHE B 1 276 ? -44.565 23.728 28.803 1.00 21.97 255 PHE B N 1
ATOM 5137 C CA . PHE B 1 276 ? -45.217 23.433 27.527 1.00 21.05 255 PHE B CA 1
ATOM 5138 C C . PHE B 1 276 ? -46.734 23.531 27.648 1.00 24.18 255 PHE B C 1
ATOM 5139 O O . PHE B 1 276 ? -47.402 24.144 26.801 1.00 22.72 255 PHE B O 1
ATOM 5147 N N . PHE B 1 277 ? -47.298 22.921 28.688 1.00 21.06 256 PHE B N 1
ATOM 5148 C CA . PHE B 1 277 ? -48.739 23.031 28.899 1.00 21.11 256 PHE B CA 1
ATOM 5149 C C . PHE B 1 277 ? -49.136 24.481 29.233 1.00 21.85 256 PHE B C 1
ATOM 5150 O O . PHE B 1 277 ? -50.220 24.932 28.862 1.00 20.21 256 PHE B O 1
ATOM 5158 N N . ALA B 1 278 ? -48.288 25.215 29.962 1.00 20.46 257 ALA B N 1
ATOM 5159 C CA . ALA B 1 278 ? -48.620 26.609 30.260 1.00 21.88 257 ALA B CA 1
ATOM 5160 C C . ALA B 1 278 ? -48.729 27.434 28.981 1.00 21.57 257 ALA B C 1
ATOM 5161 O O . ALA B 1 278 ? -49.618 28.289 28.848 1.00 20.73 257 ALA B O 1
ATOM 5163 N N . SER B 1 279 ? -47.829 27.200 28.019 1.00 20.29 258 SER B N 1
ATOM 5164 C CA . SER B 1 279 ? -47.925 27.966 26.792 1.00 22.61 258 SER B CA 1
ATOM 5165 C C . SER B 1 279 ? -49.189 27.569 26.027 1.00 20.96 258 SER B C 1
ATOM 5166 O O . SER B 1 279 ? -49.911 28.436 25.507 1.00 21.85 258 SER B O 1
ATOM 5169 N N . PHE B 1 280 ? -49.533 26.280 26.013 1.00 18.00 259 PHE B N 1
ATOM 5170 C CA . PHE B 1 280 ? -50.829 25.917 25.407 1.00 21.24 259 PHE B CA 1
ATOM 5171 C C . PHE B 1 280 ? -52.009 26.516 26.177 1.00 24.71 259 PHE B C 1
ATOM 5172 O O . PHE B 1 280 ? -53.028 26.868 25.578 1.00 20.03 259 PHE B O 1
ATOM 5180 N N . ALA B 1 281 ? -51.919 26.610 27.507 1.00 20.33 260 ALA B N 1
ATOM 5181 C CA . ALA B 1 281 ? -53.024 27.236 28.242 1.00 24.32 260 ALA B CA 1
ATOM 5182 C C . ALA B 1 281 ? -53.229 28.697 27.831 1.00 20.55 260 ALA B C 1
ATOM 5183 O O . ALA B 1 281 ? -54.367 29.194 27.782 1.00 20.03 260 ALA B O 1
ATOM 5185 N N . ALA B 1 282 ? -52.145 29.415 27.569 1.00 19.15 261 ALA B N 1
ATOM 5186 C CA . ALA B 1 282 ? -52.286 30.808 27.157 1.00 20.24 261 ALA B CA 1
ATOM 5187 C C . ALA B 1 282 ? -52.989 30.879 25.804 1.00 20.01 261 ALA B C 1
ATOM 5188 O O . ALA B 1 282 ? -53.905 31.689 25.607 1.00 19.11 261 ALA B O 1
ATOM 5190 N N . VAL B 1 283 ? -52.633 29.970 24.889 1.00 20.43 262 VAL B N 1
ATOM 5191 C CA . VAL B 1 283 ? -53.347 29.893 23.611 1.00 21.66 262 VAL B CA 1
ATOM 5192 C C . VAL B 1 283 ? -54.825 29.607 23.850 1.00 18.65 262 VAL B C 1
ATOM 5193 O O . VAL B 1 283 ? -55.715 30.267 23.293 1.00 21.55 262 VAL B O 1
ATOM 5197 N N . ALA B 1 284 ? -55.104 28.619 24.685 1.00 17.59 263 ALA B N 1
ATOM 5198 C CA . ALA B 1 284 ? -56.485 28.250 24.987 1.00 20.86 263 ALA B CA 1
ATOM 5199 C C . ALA B 1 284 ? -57.263 29.403 25.635 1.00 22.67 263 ALA B C 1
ATOM 5200 O O . ALA B 1 284 ? -58.459 29.577 25.363 1.00 20.95 263 ALA B O 1
ATOM 5202 N N . LEU B 1 285 ? -56.608 30.198 26.495 1.00 21.59 264 LEU B N 1
ATOM 5203 C CA . LEU B 1 285 ? -57.313 31.336 27.086 1.00 23.42 264 LEU B CA 1
ATOM 5204 C C . LEU B 1 285 ? -57.646 32.392 26.032 1.00 24.15 264 LEU B C 1
ATOM 5205 O O . LEU B 1 285 ? -58.716 33.023 26.091 1.00 25.44 264 LEU B O 1
ATOM 5210 N N . ALA B 1 286 ? -56.720 32.644 25.102 1.00 23.74 265 ALA B N 1
ATOM 5211 C CA . ALA B 1 286 ? -57.012 33.527 23.979 1.00 22.62 265 ALA B CA 1
ATOM 5212 C C . ALA B 1 286 ? -58.150 32.983 23.126 1.00 22.22 265 ALA B C 1
ATOM 5213 O O . ALA B 1 286 ? -58.974 33.752 22.634 1.00 22.85 265 ALA B O 1
ATOM 5215 N N . GLU B 1 287 ? -58.254 31.668 22.993 1.00 21.38 266 GLU B N 1
ATOM 5216 C CA . GLU B 1 287 ? -59.271 31.086 22.131 1.00 20.54 266 GLU B CA 1
ATOM 5217 C C . GLU B 1 287 ? -60.615 30.876 22.799 1.00 23.30 266 GLU B C 1
ATOM 5218 O O . GLU B 1 287 ? -61.586 30.562 22.091 1.00 24.30 266 GLU B O 1
ATOM 5224 N N . ASN B 1 288 ? -60.692 30.986 24.120 1.00 24.21 267 ASN B N 1
ATOM 5225 C CA . ASN B 1 288 ? -61.897 30.641 24.883 1.00 22.69 267 ASN B CA 1
ATOM 5226 C C . ASN B 1 288 ? -62.182 31.768 25.855 1.00 21.72 267 ASN B C 1
ATOM 5227 O O . ASN B 1 288 ? -62.033 31.604 27.064 1.00 24.52 267 ASN B O 1
ATOM 5232 N N . PRO B 1 289 ? -62.559 32.948 25.358 1.00 26.42 268 PRO B N 1
ATOM 5233 C CA . PRO B 1 289 ? -62.691 34.093 26.280 1.00 25.25 268 PRO B CA 1
ATOM 5234 C C . PRO B 1 289 ? -63.817 33.954 27.288 1.00 26.53 268 PRO B C 1
ATOM 5235 O O . PRO B 1 289 ? -63.742 34.586 28.351 1.00 23.65 268 PRO B O 1
ATOM 5239 N N . GLN B 1 290 ? -64.858 33.169 27.005 1.00 24.05 269 GLN B N 1
ATOM 5240 C CA . GLN B 1 290 ? -65.906 33.012 28.005 1.00 26.22 269 GLN B CA 1
ATOM 5241 C C . GLN B 1 290 ? -65.419 32.170 29.188 1.00 27.68 269 GLN B C 1
ATOM 5242 O O . GLN B 1 290 ? -65.778 32.451 30.338 1.00 23.63 269 GLN B O 1
ATOM 5248 N N . TRP B 1 291 ? -64.574 31.151 28.938 1.00 22.09 270 TRP B N 1
ATOM 5249 C CA . TRP B 1 291 ? -63.946 30.423 30.053 1.00 25.35 270 TRP B CA 1
ATOM 5250 C C . TRP B 1 291 ? -62.993 31.316 30.835 1.00 19.29 270 TRP B C 1
ATOM 5251 O O . TRP B 1 291 ? -62.884 31.218 32.069 1.00 22.70 270 TRP B O 1
ATOM 5262 N N . ARG B 1 292 ? -62.255 32.164 30.123 1.00 23.81 271 ARG B N 1
ATOM 5263 C CA . ARG B 1 292 ? -61.368 33.101 30.784 1.00 22.39 271 ARG B CA 1
ATOM 5264 C C . ARG B 1 292 ? -62.137 33.988 31.761 1.00 22.51 271 ARG B C 1
ATOM 5265 O O . ARG B 1 292 ? -61.699 34.206 32.896 1.00 23.45 271 ARG B O 1
ATOM 5273 N N . THR B 1 293 ? -63.287 34.507 31.328 1.00 23.30 272 THR B N 1
ATOM 5274 C CA . THR B 1 293 ? -64.115 35.327 32.206 1.00 25.56 272 THR B CA 1
ATOM 5275 C C . THR B 1 293 ? -64.594 34.538 33.413 1.00 24.80 272 THR B C 1
ATOM 5276 O O . THR B 1 293 ? -64.562 35.032 34.543 1.00 25.84 272 THR B O 1
ATOM 5280 N N . ARG B 1 294 ? -65.039 33.299 33.196 1.00 23.67 273 ARG B N 1
ATOM 5281 C CA . ARG B 1 294 ? -65.491 32.479 34.315 1.00 22.86 273 ARG B CA 1
ATOM 5282 C C . ARG B 1 294 ? -64.381 32.251 35.322 1.00 25.32 273 ARG B C 1
ATOM 5283 O O . ARG B 1 294 ? -64.628 32.252 36.532 1.00 23.61 273 ARG B O 1
ATOM 5291 N N . ILE B 1 295 ? -63.147 32.021 34.847 1.00 22.24 274 ILE B N 1
ATOM 5292 C CA . ILE B 1 295 ? -62.025 31.865 35.768 1.00 21.91 274 ILE B CA 1
ATOM 5293 C C . ILE B 1 295 ? -61.796 33.147 36.552 1.00 21.91 274 ILE B C 1
ATOM 5294 O O . ILE B 1 295 ? -61.555 33.115 37.760 1.00 23.27 274 ILE B O 1
ATOM 5299 N N . ASN B 1 296 ? -61.803 34.298 35.864 1.00 21.70 275 ASN B N 1
ATOM 5300 C CA . ASN B 1 296 ? -61.561 35.566 36.555 1.00 25.41 275 ASN B CA 1
ATOM 5301 C C . ASN B 1 296 ? -62.643 35.889 37.589 1.00 31.84 275 ASN B C 1
ATOM 5302 O O . ASN B 1 296 ? -62.376 36.582 38.580 1.00 28.60 275 ASN B O 1
ATOM 5307 N N . GLU B 1 297 ? -63.864 35.422 37.380 1.00 24.06 276 GLU B N 1
ATOM 5308 C CA . GLU B 1 297 ? -64.948 35.781 38.290 1.00 33.12 276 GLU B CA 1
ATOM 5309 C C . GLU B 1 297 ? -65.165 34.741 39.370 1.00 38.25 276 GLU B C 1
ATOM 5310 O O . GLU B 1 297 ? -65.983 34.954 40.262 1.00 34.09 276 GLU B O 1
ATOM 5316 N N . SER B 1 298 ? -64.401 33.657 39.356 1.00 28.67 277 SER B N 1
ATOM 5317 C CA . SER B 1 298 ? -64.657 32.549 40.253 1.00 29.24 2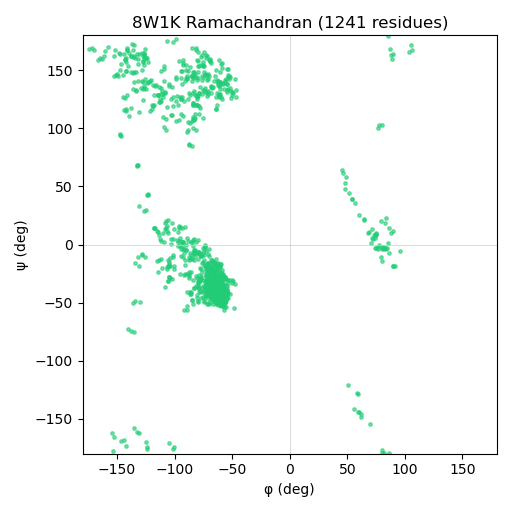77 SER B CA 1
ATOM 5318 C C . SER B 1 298 ? -64.032 32.753 41.620 1.00 38.71 277 SER B C 1
ATOM 5319 O O . SER B 1 298 ? -62.957 33.332 41.767 1.00 38.62 277 SER B O 1
ATOM 5322 N N . GLU B 1 299 ? -64.698 32.204 42.623 1.00 38.46 278 GLU B N 1
ATOM 5323 C CA . GLU B 1 299 ? -64.157 32.170 43.967 1.00 52.30 278 GLU B CA 1
ATOM 5324 C C . GLU B 1 299 ? -63.580 30.810 44.339 1.00 53.67 278 GLU B C 1
ATOM 5325 O O . GLU B 1 299 ? -62.894 30.709 45.360 1.00 56.41 278 GLU B O 1
ATOM 5331 N N . THR B 1 300 ? -63.813 29.772 43.528 1.00 37.59 279 THR B N 1
ATOM 5332 C CA . THR B 1 300 ? -63.562 28.399 43.950 1.00 35.88 279 THR B CA 1
ATOM 5333 C C . THR B 1 300 ? -62.294 27.792 43.366 1.00 41.13 279 THR B C 1
ATOM 5334 O O . THR B 1 300 ? -61.818 26.785 43.892 1.00 36.24 279 THR B O 1
ATOM 5338 N N . GLY B 1 301 ? -61.741 28.351 42.294 1.00 31.84 280 GLY B N 1
ATOM 5339 C CA . GLY B 1 301 ? -60.667 27.660 41.605 1.00 33.59 280 GLY B CA 1
ATOM 5340 C C . GLY B 1 301 ? -61.095 26.471 40.771 1.00 30.20 280 GLY B C 1
ATOM 5341 O O . GLY B 1 301 ? -60.241 25.889 40.073 1.00 30.44 280 GLY B O 1
ATOM 5342 N N . ARG B 1 302 ? -62.388 26.111 40.783 1.00 24.82 281 ARG B N 1
ATOM 5343 C CA . ARG B 1 302 ? -62.850 24.923 40.067 1.00 32.55 281 ARG B CA 1
ATOM 5344 C C . ARG B 1 302 ? -62.696 25.066 38.557 1.00 29.95 281 ARG B C 1
ATOM 5345 O O . ARG B 1 302 ? -62.346 24.093 37.874 1.00 25.02 281 ARG B O 1
ATOM 5353 N N . GLU B 1 303 ? -63.072 26.225 38.008 1.00 25.67 282 GLU B N 1
ATOM 5354 C CA . GLU B 1 303 ? -62.989 26.433 36.567 1.00 23.12 282 GLU B CA 1
ATOM 5355 C C . GLU B 1 303 ? -61.537 26.389 36.104 1.00 23.46 282 GLU B C 1
ATOM 5356 O O . GLU B 1 303 ? -61.240 25.830 35.042 1.00 23.77 282 GLU B O 1
ATOM 5362 N N . ALA B 1 304 ? -60.624 26.983 36.884 1.00 23.08 283 ALA B N 1
ATOM 5363 C CA . ALA B 1 304 ? -59.213 26.953 36.508 1.00 28.88 283 ALA B CA 1
ATOM 5364 C C . ALA B 1 304 ? -58.685 25.523 36.506 1.00 26.74 283 ALA B C 1
ATOM 5365 O O . ALA B 1 304 ? -57.881 25.164 35.643 1.00 24.58 283 ALA B O 1
ATOM 5367 N N . PHE B 1 305 ? -59.102 24.712 37.486 1.00 21.85 284 PHE B N 1
ATOM 5368 C CA . PHE B 1 305 ? -58.681 23.309 37.538 1.00 25.68 284 PHE B CA 1
ATOM 5369 C C . PHE B 1 305 ? -59.220 22.536 36.336 1.00 28.36 284 PHE B C 1
ATOM 5370 O O . PHE B 1 305 ? -58.466 21.832 35.658 1.00 23.14 284 PHE B O 1
ATOM 5378 N N . ALA B 1 306 ? -60.511 22.702 36.020 1.00 24.84 285 ALA B N 1
ATOM 5379 C CA . ALA B 1 306 ? -61.082 22.026 34.864 1.00 23.04 285 ALA B CA 1
ATOM 5380 C C . ALA B 1 306 ? -60.418 22.478 33.575 1.00 20.44 285 ALA B C 1
ATOM 5381 O O . ALA B 1 306 ? -60.236 21.672 32.656 1.00 22.11 285 ALA B O 1
ATOM 5383 N N . PHE B 1 307 ? -60.095 23.773 33.475 1.00 20.34 286 PHE B N 1
ATOM 5384 C CA . PHE B 1 307 ? -59.439 24.295 32.278 1.00 21.05 286 PHE B CA 1
ATOM 5385 C C . PHE B 1 307 ? -58.061 23.677 32.128 1.00 19.87 286 PHE B C 1
ATOM 5386 O O . PHE B 1 307 ? -57.683 23.214 31.037 1.00 20.43 286 PHE B O 1
ATOM 5394 N N . ALA B 1 308 ? -57.300 23.652 33.232 1.00 19.79 287 ALA B N 1
ATOM 5395 C CA . ALA B 1 308 ? -55.984 23.012 33.221 1.00 26.37 287 ALA B CA 1
ATOM 5396 C C . ALA B 1 308 ? -56.068 21.545 32.782 1.00 26.80 287 ALA B C 1
ATOM 5397 O O . ALA B 1 308 ? -55.224 21.070 31.999 1.00 21.43 287 ALA B O 1
ATOM 5399 N N . GLN B 1 309 ? -57.062 20.802 33.278 1.00 18.83 288 GLN B N 1
ATOM 5400 C CA . GLN B 1 309 ? -57.178 19.396 32.885 1.00 20.66 288 GLN B CA 1
ATOM 5401 C C . GLN B 1 309 ? -57.508 19.250 31.404 1.00 22.24 288 GLN B C 1
ATOM 5402 O O . GLN B 1 309 ? -56.971 18.364 30.714 1.00 21.65 288 GLN B O 1
ATOM 5408 N N . GLU B 1 310 ? -58.409 20.093 30.894 1.00 19.06 289 GLU B N 1
ATOM 5409 C CA . GLU B 1 310 ? -58.728 19.988 29.472 1.00 23.31 289 GLU B CA 1
ATOM 5410 C C . GLU B 1 310 ? -57.584 20.504 28.597 1.00 25.10 289 GLU B C 1
ATOM 5411 O O . GLU B 1 310 ? -57.476 20.084 27.451 1.00 23.19 289 GLU B O 1
ATOM 5417 N N . VAL B 1 311 ? -56.669 21.336 29.118 1.00 19.20 290 VAL B N 1
ATOM 5418 C CA . VAL B 1 311 ? -55.441 21.581 28.352 1.00 17.35 290 VAL B CA 1
ATOM 5419 C C . VAL B 1 311 ? -54.596 20.303 28.265 1.00 20.65 290 VAL B C 1
ATOM 5420 O O . VAL B 1 311 ? -54.008 20.009 27.224 1.00 21.39 290 VAL B O 1
ATOM 5424 N N . ARG B 1 312 ? -54.506 19.538 29.357 1.00 19.25 291 ARG B N 1
ATOM 5425 C CA . ARG B 1 312 ? -53.735 18.285 29.334 1.00 20.55 291 ARG B CA 1
ATOM 5426 C C . ARG B 1 312 ? -54.380 17.243 28.438 1.00 23.75 291 ARG B C 1
ATOM 5427 O O . ARG B 1 312 ? -53.676 16.431 27.815 1.00 21.17 291 ARG B O 1
ATOM 5435 N N . ARG B 1 313 ? -55.709 17.225 28.360 1.00 21.23 292 ARG B N 1
ATOM 5436 C CA . ARG B 1 313 ? -56.335 16.257 27.452 1.00 19.16 292 ARG B CA 1
ATOM 5437 C C . ARG B 1 313 ? -56.176 16.657 25.978 1.00 28.00 292 ARG B C 1
ATOM 5438 O O . ARG B 1 313 ? -55.897 15.802 25.125 1.00 27.97 292 ARG B O 1
ATOM 5446 N N . PHE B 1 314 ? -56.329 17.944 25.655 1.00 20.68 293 PHE B N 1
ATOM 5447 C CA . PHE B 1 314 ? -56.537 18.389 24.284 1.00 21.61 293 PHE B CA 1
ATOM 5448 C C . PHE B 1 314 ? -55.239 18.596 23.516 1.00 23.18 293 PHE B C 1
ATOM 5449 O O . PHE B 1 314 ? -55.165 18.244 22.333 1.00 23.24 293 PHE B O 1
ATOM 5457 N N . TYR B 1 315 ? -54.217 19.172 24.154 1.00 20.64 294 TYR B N 1
ATOM 5458 C CA . TYR B 1 315 ? -53.031 19.625 23.444 1.00 18.14 294 TYR B CA 1
ATOM 5459 C C . TYR B 1 315 ? -51.957 18.544 23.439 1.00 20.06 294 TYR B C 1
ATOM 5460 O O . TYR B 1 315 ? -51.855 17.750 24.368 1.00 24.50 294 TYR B O 1
ATOM 5469 N N . PRO B 1 316 ? -51.145 18.501 22.389 1.00 20.87 295 PRO B N 1
ATOM 5470 C CA . PRO B 1 316 ? -50.177 17.408 22.259 1.00 21.30 295 PRO B CA 1
ATOM 5471 C C . PRO B 1 316 ? -48.962 17.659 23.142 1.00 23.61 295 PRO B C 1
ATOM 5472 O O . PRO B 1 316 ? -48.378 18.741 23.131 1.00 23.56 295 PRO B O 1
ATOM 5476 N N . PHE B 1 317 ? -48.588 16.648 23.922 1.00 22.05 296 PHE B N 1
ATOM 5477 C CA . PHE B 1 317 ? -47.369 16.732 24.704 1.00 21.36 296 PHE B CA 1
ATOM 5478 C C . PHE B 1 317 ? -46.672 15.387 24.528 1.00 19.95 296 PHE B C 1
ATOM 5479 O O . PHE B 1 317 ? -45.684 15.266 23.785 1.00 21.25 296 PHE B O 1
ATOM 5487 N N . VAL B 1 318 ? -47.179 14.350 25.189 1.00 21.39 297 VAL B N 1
ATOM 5488 C CA . VAL B 1 318 ? -46.630 13.019 24.951 1.00 24.79 297 VAL B CA 1
ATOM 5489 C C . VAL B 1 318 ? -47.248 12.466 23.672 1.00 24.05 297 VAL B C 1
ATOM 5490 O O . VAL B 1 318 ? -48.467 12.301 23.609 1.00 23.89 297 VAL B O 1
ATOM 5494 N N . PRO B 1 319 ? -46.465 12.147 22.642 1.00 22.84 298 PRO B N 1
ATOM 5495 C CA . PRO B 1 319 ? -47.090 11.611 21.427 1.00 26.98 298 PRO B CA 1
ATOM 5496 C C . PRO B 1 319 ? -47.545 10.164 21.609 1.00 33.31 298 PRO B C 1
ATOM 5497 O O . PRO B 1 319 ? -48.651 9.762 21.192 1.00 25.25 298 PRO B O 1
ATOM 5501 N N . MET B 1 320 ? -46.708 9.385 22.276 1.00 23.89 299 MET B N 1
ATOM 5502 C CA . MET B 1 320 ? -46.805 7.935 22.361 1.00 25.41 299 MET B CA 1
ATOM 5503 C C . MET B 1 320 ? -45.713 7.525 23.337 1.00 26.60 299 MET B C 1
ATOM 5504 O O . MET B 1 320 ? -44.844 8.338 23.682 1.00 22.89 299 MET B O 1
ATOM 5509 N N . PHE B 1 321 ? -45.750 6.267 23.781 1.00 25.69 300 PHE B N 1
ATOM 5510 C CA . PHE B 1 321 ? -44.744 5.821 24.733 1.00 23.79 300 PHE B CA 1
ATOM 5511 C C . PHE B 1 321 ? -44.508 4.338 24.526 1.00 23.49 300 PHE B C 1
ATOM 5512 O O . PHE B 1 321 ? -45.446 3.605 24.175 1.00 20.60 300 PHE B O 1
ATOM 5520 N N . PRO B 1 322 ? -43.263 3.852 24.742 1.00 22.00 301 PRO B N 1
ATOM 5521 C CA . PRO B 1 322 ? -42.947 2.470 24.360 1.00 20.71 301 PRO B CA 1
ATOM 5522 C C . PRO B 1 322 ? -42.692 1.522 25.525 1.00 22.39 301 PRO B C 1
ATOM 5523 O O . PRO B 1 322 ? -42.263 1.924 26.619 1.00 20.59 301 PRO B O 1
ATOM 5527 N N . ALA B 1 323 ? -43.034 0.259 25.277 1.00 22.15 302 ALA B N 1
ATOM 5528 C CA . ALA B 1 323 ? -42.662 -0.869 26.114 1.00 20.97 302 ALA B CA 1
ATOM 5529 C C . ALA B 1 323 ? -42.188 -1.995 25.193 1.00 23.27 302 ALA B C 1
ATOM 5530 O O . ALA B 1 323 ? -42.292 -1.902 23.972 1.00 23.90 302 ALA B O 1
ATOM 5532 N N . LYS B 1 324 ? -41.642 -3.063 25.781 1.00 22.07 303 LYS B N 1
ATOM 5533 C CA . LYS B 1 324 ? -41.185 -4.209 24.994 1.00 23.03 303 LYS B CA 1
ATOM 5534 C C . LYS B 1 324 ? -41.809 -5.475 25.565 1.00 22.25 303 LYS B C 1
ATOM 5535 O O . LYS B 1 324 ? -41.931 -5.615 26.778 1.00 20.94 303 LYS B O 1
ATOM 5541 N N . ALA B 1 325 ? -42.231 -6.384 24.681 1.00 21.84 304 ALA B N 1
ATOM 5542 C CA . ALA B 1 325 ? -42.849 -7.633 25.119 1.00 23.55 304 ALA B CA 1
ATOM 5543 C C . ALA B 1 325 ? -41.805 -8.562 25.741 1.00 25.04 304 ALA B C 1
ATOM 5544 O O . ALA B 1 325 ? -40.735 -8.786 25.169 1.00 25.49 304 ALA B O 1
ATOM 5546 N N . THR B 1 326 ? -42.115 -9.100 26.908 1.00 20.75 305 THR B N 1
ATOM 5547 C CA . THR B 1 326 ? -41.214 -10.018 27.605 1.00 24.10 305 THR B CA 1
ATOM 5548 C C . THR B 1 326 ? -41.379 -11.457 27.154 1.00 26.03 305 THR B C 1
ATOM 5549 O O . THR B 1 326 ? -40.593 -12.322 27.566 1.00 27.42 305 THR B O 1
ATOM 5553 N N . LYS B 1 327 ? -42.429 -11.747 26.400 1.00 26.24 306 LYS B N 1
ATOM 5554 C CA . LYS B 1 327 ? -42.695 -13.110 25.950 1.00 27.46 306 LYS B CA 1
ATOM 5555 C C . LYS B 1 327 ? -43.631 -13.001 24.766 1.00 29.34 306 LYS B C 1
ATOM 5556 O O . LYS B 1 327 ? -44.225 -11.953 24.534 1.00 25.25 306 LYS B O 1
ATOM 5562 N N . ASP B 1 328 ? -43.791 -14.102 24.030 1.00 22.54 307 ASP B N 1
ATOM 5563 C CA . ASP B 1 328 ? -44.767 -14.098 22.941 1.00 21.35 307 ASP B CA 1
ATOM 5564 C C . ASP B 1 328 ? -46.172 -14.031 23.526 1.00 30.42 307 ASP B C 1
ATOM 5565 O O . ASP B 1 328 ? -46.470 -14.707 24.504 1.00 25.63 307 ASP B O 1
ATOM 5570 N N . THR B 1 329 ? -47.030 -13.198 22.949 1.00 24.18 308 THR B N 1
ATOM 5571 C CA . THR B 1 329 ? -48.401 -13.124 23.451 1.00 24.67 308 THR B CA 1
ATOM 5572 C C . THR B 1 329 ? -49.265 -12.642 22.289 1.00 26.81 308 THR B C 1
ATOM 5573 O O . THR B 1 329 ? -48.847 -12.692 21.127 1.00 26.46 308 THR B O 1
ATOM 5577 N N . GLU B 1 330 ? -50.461 -12.158 22.595 1.00 27.11 309 GLU B N 1
ATOM 5578 C CA . GLU B 1 330 ? -51.375 -11.751 21.546 1.00 27.22 309 GLU B CA 1
ATOM 5579 C C . GLU B 1 330 ? -52.206 -10.594 22.067 1.00 29.66 309 GLU B C 1
ATOM 5580 O O . GLU B 1 330 ? -52.477 -10.512 23.263 1.00 34.71 309 GLU B O 1
ATOM 5586 N N . PHE B 1 331 ? -52.626 -9.716 21.160 1.00 28.75 310 PHE B N 1
ATOM 5587 C CA . PHE B 1 331 ? -53.531 -8.627 21.525 1.00 27.20 310 PHE B CA 1
ATOM 5588 C C . PHE B 1 331 ? -54.584 -8.490 20.437 1.00 25.89 310 PHE B C 1
ATOM 5589 O O . PHE B 1 331 ? -54.246 -8.166 19.297 1.00 27.37 310 PHE B O 1
ATOM 5597 N N . GLU B 1 332 ? -55.854 -8.708 20.796 1.00 28.64 311 GLU B N 1
ATOM 5598 C CA . GLU B 1 332 ? -56.955 -8.569 19.836 1.00 33.20 311 GLU B CA 1
ATOM 5599 C C . GLU B 1 332 ? -56.692 -9.365 18.557 1.00 32.38 311 GLU B C 1
ATOM 5600 O O . GLU B 1 332 ? -56.868 -8.875 17.441 1.00 36.59 311 GLU B O 1
ATOM 5606 N N . GLY B 1 333 ? -56.217 -10.594 18.728 1.00 35.83 312 GLY B N 1
ATOM 5607 C CA . GLY B 1 333 ? -55.845 -11.432 17.611 1.00 34.11 312 GLY B CA 1
ATOM 5608 C C . GLY B 1 333 ? -54.482 -11.155 16.999 1.00 43.43 312 GLY B C 1
ATOM 5609 O O . GLY B 1 333 ? -53.992 -11.980 16.230 1.00 42.71 312 GLY B O 1
ATOM 5610 N N . CYS B 1 334 ? -53.857 -10.036 17.300 1.00 34.19 313 CYS B N 1
ATOM 5611 C CA . CYS B 1 334 ? -52.599 -9.701 16.636 1.00 30.18 313 CYS B CA 1
ATOM 5612 C C . CYS B 1 334 ? -51.441 -10.335 17.399 1.00 29.10 313 CYS B C 1
ATOM 5613 O O . CYS B 1 334 ? -51.372 -10.195 18.630 1.00 26.74 313 CYS B O 1
ATOM 5616 N N . PRO B 1 335 ? -50.556 -11.075 16.736 1.00 32.68 314 PRO B N 1
ATOM 5617 C CA . PRO B 1 335 ? -49.427 -11.685 17.452 1.00 28.11 314 PRO B CA 1
ATOM 5618 C C . PRO B 1 335 ? -48.484 -10.628 17.978 1.00 25.71 314 PRO B C 1
ATOM 5619 O O . PRO B 1 335 ? -48.198 -9.630 17.306 1.00 28.30 314 PRO B O 1
ATOM 5623 N N . ILE B 1 336 ? -47.986 -10.861 19.189 1.00 22.79 315 ILE B N 1
ATOM 5624 C CA . ILE B 1 336 ? -46.978 -10.002 19.805 1.00 26.30 315 ILE B CA 1
ATOM 5625 C C . ILE B 1 336 ? -45.755 -10.866 20.076 1.00 21.82 315 ILE B C 1
ATOM 5626 O O . ILE B 1 336 ? -45.832 -11.808 20.875 1.00 26.52 315 ILE B O 1
ATOM 5631 N N . HIS B 1 337 ? -44.635 -10.540 19.425 1.00 22.95 316 HIS B N 1
ATOM 5632 C CA . HIS B 1 337 ? -43.416 -11.340 19.532 1.00 24.08 316 HIS B CA 1
ATOM 5633 C C . HIS B 1 337 ? -42.488 -10.822 20.630 1.00 27.00 316 HIS B C 1
ATOM 5634 O O . HIS B 1 337 ? -42.275 -9.610 20.774 1.00 25.96 316 HIS B O 1
ATOM 5641 N N . GLN B 1 338 ? -41.906 -11.754 21.389 1.00 23.82 317 GLN B N 1
ATOM 5642 C CA . GLN B 1 338 ? -40.984 -11.369 22.450 1.00 19.62 317 GLN B CA 1
ATOM 5643 C C . GLN B 1 338 ? -39.934 -10.406 21.927 1.00 23.66 317 GLN B C 1
ATOM 5644 O O . GLN B 1 338 ? -39.328 -10.643 20.890 1.00 26.71 317 GLN B O 1
ATOM 5650 N N . GLY B 1 339 ? -39.725 -9.312 22.644 1.00 24.04 318 GLY B N 1
ATOM 5651 C CA . GLY B 1 339 ? -38.755 -8.333 22.236 1.00 25.53 318 GLY B CA 1
ATOM 5652 C C . GLY B 1 339 ? -39.285 -7.211 21.362 1.00 23.35 318 GLY B C 1
ATOM 5653 O O . GLY B 1 339 ? -38.622 -6.178 21.247 1.00 25.90 318 GLY B O 1
ATOM 5654 N N . GLN B 1 340 ? -40.443 -7.381 20.730 1.00 21.45 319 GLN B N 1
ATOM 5655 C CA . GLN B 1 340 ? -40.951 -6.314 19.885 1.00 19.57 319 GLN B CA 1
ATOM 5656 C C . GLN B 1 340 ? -41.446 -5.171 20.753 1.00 23.52 319 GLN B C 1
ATOM 5657 O O . GLN B 1 340 ? -41.693 -5.332 21.952 1.00 25.05 319 GLN B O 1
ATOM 5663 N N . ARG B 1 341 ? -41.617 -4.010 20.141 1.00 23.35 320 ARG B N 1
ATOM 5664 C CA . ARG B 1 341 ? -42.196 -2.906 20.891 1.00 21.70 320 ARG B CA 1
ATOM 5665 C C . ARG B 1 341 ? -43.721 -2.953 20.859 1.00 23.49 320 ARG B C 1
ATOM 5666 O O . ARG B 1 341 ? -44.326 -3.372 19.870 1.00 22.72 320 ARG B O 1
ATOM 5674 N N . VAL B 1 342 ? -44.336 -2.541 21.958 1.00 23.26 321 VAL B N 1
ATOM 5675 C CA . VAL B 1 342 ? -45.738 -2.130 21.973 1.00 24.17 321 VAL B CA 1
ATOM 5676 C C . VAL B 1 342 ? -45.716 -0.651 22.307 1.00 26.32 321 VAL B C 1
ATOM 5677 O O . VAL B 1 342 ? -45.055 -0.241 23.269 1.00 23.56 321 VAL B O 1
ATOM 5681 N N . ILE B 1 343 ? -46.396 0.153 21.498 1.00 23.60 322 ILE B N 1
ATOM 5682 C CA . ILE B 1 343 ? -46.367 1.595 21.666 1.00 19.99 322 ILE B CA 1
ATOM 5683 C C . ILE B 1 343 ? -47.790 2.043 21.961 1.00 25.54 322 ILE B C 1
ATOM 5684 O O . ILE B 1 343 ? -48.688 1.791 21.153 1.00 22.03 322 ILE B O 1
ATOM 5689 N N . LEU B 1 344 ? -48.000 2.664 23.127 1.00 20.67 323 LEU B N 1
ATOM 5690 C CA . LEU B 1 344 ? -49.301 3.252 23.460 1.00 20.03 323 LEU B CA 1
ATOM 5691 C C . LEU B 1 344 ? -49.399 4.653 22.847 1.00 19.63 323 LEU B C 1
ATOM 5692 O O . LEU B 1 344 ? -48.548 5.515 23.096 1.00 21.30 323 LEU B O 1
ATOM 5697 N N . ASP B 1 345 ? -50.408 4.857 22.004 1.00 21.49 324 ASP B N 1
ATOM 5698 C CA . ASP B 1 345 ? -50.629 6.125 21.318 1.00 22.97 324 ASP B CA 1
ATOM 5699 C C . ASP B 1 345 ? -51.399 7.031 22.278 1.00 22.70 324 ASP B C 1
ATOM 5700 O O . ASP B 1 345 ? -52.565 6.765 22.582 1.00 23.60 324 ASP B O 1
ATOM 5705 N N . PHE B 1 346 ? -50.730 8.053 22.816 1.00 22.13 325 PHE B N 1
ATOM 5706 C CA . PHE B 1 346 ? -51.385 8.935 23.783 1.00 25.44 325 PHE B CA 1
ATOM 5707 C C . PHE B 1 346 ? -52.373 9.873 23.104 1.00 22.28 325 PHE B C 1
ATOM 5708 O O . PHE B 1 346 ? -53.511 10.033 23.567 1.00 21.06 325 PHE B O 1
ATOM 5716 N N . VAL B 1 347 ? -51.949 10.528 22.024 1.00 21.37 326 VAL B N 1
ATOM 5717 C CA . VAL B 1 347 ? -52.847 11.461 21.333 1.00 27.97 326 VAL B CA 1
ATOM 5718 C C . VAL B 1 347 ? -54.125 10.764 20.885 1.00 27.61 326 VAL B C 1
ATOM 5719 O O . VAL B 1 347 ? -55.231 11.297 21.042 1.00 24.78 326 VAL B O 1
ATOM 5723 N N . GLY B 1 348 ? -53.990 9.569 20.299 1.00 21.97 327 GLY B N 1
ATOM 5724 C CA . GLY B 1 348 ? -55.149 8.811 19.857 1.00 23.25 327 GLY B CA 1
ATOM 5725 C C . GLY B 1 348 ? -55.998 8.225 20.972 1.00 25.12 327 GLY B C 1
ATOM 5726 O O . GLY B 1 348 ? -57.134 7.816 20.715 1.00 25.91 327 GLY B O 1
ATOM 5727 N N . THR B 1 349 ? -55.485 8.161 22.197 1.00 19.65 328 THR B N 1
ATOM 5728 C CA . THR B 1 349 ? -56.348 7.791 23.314 1.00 18.89 328 THR B CA 1
ATOM 5729 C C . THR B 1 349 ? -57.067 9.005 23.902 1.00 21.99 328 THR B C 1
ATOM 5730 O O . THR B 1 349 ? -58.251 8.932 24.263 1.00 22.78 328 THR B O 1
ATOM 5734 N N . LEU B 1 350 ? -56.350 10.114 24.014 1.00 17.86 329 LEU B N 1
ATOM 5735 C CA . LEU B 1 350 ? -56.928 11.372 24.477 1.00 20.71 329 LEU B CA 1
ATOM 5736 C C . LEU B 1 350 ? -57.925 11.956 23.481 1.00 24.33 329 LEU B C 1
ATOM 5737 O O . LEU B 1 350 ? -58.771 12.769 23.884 1.00 24.80 329 LEU B O 1
ATOM 5742 N N . HIS B 1 351 ? -57.859 11.558 22.203 1.00 19.37 330 HIS B N 1
ATOM 5743 C CA . HIS B 1 351 ? -58.763 12.100 21.187 1.00 23.03 330 HIS B CA 1
ATOM 5744 C C . HIS B 1 351 ? -59.653 11.046 20.546 1.00 21.47 330 HIS B C 1
ATOM 5745 O O . HIS B 1 351 ? -60.285 11.320 19.521 1.00 22.34 330 HIS B O 1
ATOM 5752 N N . SER B 1 352 ? -59.736 9.871 21.128 1.00 19.84 331 SER B N 1
ATOM 5753 C CA . SER B 1 352 ? -60.554 8.813 20.555 1.00 24.78 331 SER B CA 1
ATOM 5754 C C . SER B 1 352 ? -62.041 9.132 20.705 1.00 28.70 331 SER B C 1
ATOM 5755 O O . SER B 1 352 ? -62.518 9.434 21.811 1.00 23.85 331 SER B O 1
ATOM 5758 N N . ALA B 1 353 ? -62.781 9.039 19.594 1.00 23.56 332 ALA B N 1
ATOM 5759 C CA . ALA B 1 353 ? -64.225 9.244 19.659 1.00 26.56 332 ALA B CA 1
ATOM 5760 C C . ALA B 1 353 ? -64.940 8.095 20.359 1.00 26.34 332 ALA B C 1
ATOM 5761 O O . ALA B 1 353 ? -66.083 8.267 20.808 1.00 30.06 332 ALA B O 1
ATOM 5763 N N . GLU B 1 354 ? -64.307 6.925 20.458 1.00 27.27 333 GLU B N 1
ATOM 5764 C CA . GLU B 1 354 ? -64.909 5.845 21.231 1.00 29.72 333 GLU B CA 1
ATOM 5765 C C . GLU B 1 354 ? -64.833 6.107 22.730 1.00 36.43 333 GLU B C 1
ATOM 5766 O O . GLU B 1 354 ? -65.674 5.608 23.475 1.00 35.60 333 GLU B O 1
ATOM 5772 N N . GLU B 1 355 ? -63.837 6.873 23.193 1.00 28.12 334 GLU B N 1
ATOM 5773 C CA . GLU B 1 355 ? -63.596 7.054 24.620 1.00 25.77 334 GLU B CA 1
ATOM 5774 C C . GLU B 1 355 ? -64.128 8.375 25.159 1.00 26.29 334 GLU B C 1
ATOM 5775 O O . GLU B 1 355 ? -64.223 8.521 26.382 1.00 31.45 334 GLU B O 1
ATOM 5781 N N . TRP B 1 356 ? -64.388 9.357 24.289 1.00 24.58 335 TRP B N 1
ATOM 5782 C CA . TRP B 1 356 ? -64.770 10.716 24.679 1.00 21.95 335 TRP B CA 1
ATOM 5783 C C . TRP B 1 356 ? -65.924 11.199 23.806 1.00 26.59 335 TRP B C 1
ATOM 5784 O O . TRP B 1 356 ? -65.964 10.921 22.605 1.00 29.24 335 TRP B O 1
ATOM 5795 N N . ASP B 1 357 ? -66.789 12.022 24.379 1.00 23.75 336 ASP B N 1
ATOM 5796 C CA . ASP B 1 357 ? -67.783 12.745 23.570 1.00 24.10 336 ASP B CA 1
ATOM 5797 C C . ASP B 1 357 ? -67.137 13.967 22.922 1.00 25.43 336 ASP B C 1
ATOM 5798 O O . ASP B 1 357 ? -66.501 14.769 23.616 1.00 30.02 336 ASP B O 1
ATOM 5803 N N . ASN B 1 358 ? -67.297 14.117 21.609 1.00 25.55 337 ASN B N 1
ATOM 5804 C CA . ASN B 1 358 ? -66.744 15.248 20.869 1.00 29.69 337 ASN B CA 1
ATOM 5805 C C . ASN B 1 358 ? -65.280 15.539 21.227 1.00 27.71 337 ASN B C 1
ATOM 5806 O O . ASN B 1 358 ? -64.956 16.622 21.710 1.00 26.07 337 ASN B O 1
ATOM 5811 N N . PRO B 1 359 ? -64.375 14.585 20.977 1.00 24.91 338 PRO B N 1
ATOM 5812 C CA . PRO B 1 359 ? -62.981 14.780 21.427 1.00 24.14 338 PRO B CA 1
ATOM 5813 C C . PRO B 1 359 ? -62.295 15.934 20.740 1.00 22.94 338 PRO B C 1
ATOM 5814 O O . PRO B 1 359 ? -61.321 16.459 21.288 1.00 22.55 338 PRO B O 1
ATOM 5818 N N . ALA B 1 360 ? -62.745 16.342 19.546 1.00 23.66 339 ALA B N 1
ATOM 5819 C CA . ALA B 1 360 ? -62.099 17.476 18.893 1.00 26.44 339 ALA B CA 1
ATOM 5820 C C . ALA B 1 360 ? -62.454 18.812 19.534 1.00 26.85 339 ALA B C 1
ATOM 5821 O O . ALA B 1 360 ? -61.859 19.826 19.172 1.00 22.41 339 ALA B O 1
ATOM 5823 N N . SER B 1 361 ? -63.411 18.846 20.454 1.00 23.47 340 SER B N 1
ATOM 5824 C CA . SER B 1 361 ? -63.851 20.106 21.048 1.00 25.33 340 SER B CA 1
ATOM 5825 C C . SER B 1 361 ? -63.078 20.357 22.347 1.00 22.07 340 SER B C 1
ATOM 5826 O O . SER B 1 361 ? -63.040 19.490 23.221 1.00 25.17 340 SER B O 1
ATOM 5829 N N . PHE B 1 362 ? -62.465 21.536 22.468 1.00 24.79 341 PHE B N 1
ATOM 5830 C CA . PHE B 1 362 ? -61.859 21.962 23.732 1.00 24.13 341 PHE B CA 1
ATOM 5831 C C . PHE B 1 362 ? -62.979 22.380 24.678 1.00 26.55 341 PHE B C 1
ATOM 5832 O O . PHE B 1 362 ? -63.636 23.400 24.458 1.00 22.39 341 PHE B O 1
ATOM 5840 N N . ASP B 1 363 ? -63.235 21.592 25.716 1.00 23.37 342 ASP B N 1
ATOM 5841 C CA . ASP B 1 363 ? -64.420 21.828 26.538 1.00 24.91 342 ASP B CA 1
ATOM 5842 C C . ASP B 1 363 ? -64.146 21.474 27.983 1.00 21.77 342 ASP B C 1
ATOM 5843 O O . ASP B 1 363 ? -64.369 20.335 28.418 1.00 26.30 342 ASP B O 1
ATOM 5848 N N . PRO B 1 364 ? -63.739 22.456 28.786 1.00 23.67 343 PRO B N 1
ATOM 5849 C CA . PRO B 1 364 ? -63.474 22.186 30.205 1.00 21.86 343 PRO B CA 1
ATOM 5850 C C . PRO B 1 364 ? -64.681 21.675 30.989 1.00 26.78 343 PRO B C 1
ATOM 5851 O O . PRO B 1 364 ? -64.503 21.125 32.079 1.00 24.37 343 PRO B O 1
ATOM 5855 N N . GLU B 1 365 ? -65.897 21.832 30.472 1.00 23.76 344 GLU B N 1
ATOM 5856 C CA . GLU B 1 365 ? -67.056 21.287 31.164 1.00 27.57 344 GLU B CA 1
ATOM 5857 C C . GLU B 1 365 ? -66.908 19.788 31.394 1.00 29.55 344 GLU B C 1
ATOM 5858 O O . GLU B 1 365 ? -67.443 19.255 32.373 1.00 30.60 344 GLU B O 1
ATOM 5864 N N . ARG B 1 366 ? -66.154 19.077 30.533 1.00 24.67 345 ARG B N 1
ATOM 5865 C CA . ARG B 1 366 ? -66.038 17.648 30.773 1.00 31.33 345 ARG B CA 1
ATOM 5866 C C . ARG B 1 366 ? -65.299 17.325 32.076 1.00 27.38 345 ARG B C 1
ATOM 5867 O O . ARG B 1 366 ? -65.438 16.197 32.567 1.00 30.85 345 ARG B O 1
ATOM 5875 N N . PHE B 1 367 ? -64.562 18.277 32.682 1.00 23.26 346 PHE B N 1
ATOM 5876 C CA . PHE B 1 367 ? -63.896 18.041 33.962 1.00 23.81 346 PHE B CA 1
ATOM 5877 C C . PHE B 1 367 ? -64.515 18.788 35.136 1.00 25.19 346 PHE B C 1
ATOM 5878 O O . PHE B 1 367 ? -64.026 18.635 36.268 1.00 27.48 346 PHE B O 1
ATOM 5886 N N . MET B 1 368 ? -65.609 19.531 34.925 1.00 25.85 347 MET B N 1
ATOM 5887 C CA . MET B 1 368 ? -66.168 20.327 36.021 1.00 27.14 347 MET B CA 1
ATOM 5888 C C . MET B 1 368 ? -66.730 19.474 37.157 1.00 33.68 347 MET B C 1
ATOM 5889 O O . MET B 1 368 ? -66.792 19.957 38.292 1.00 34.20 347 MET B O 1
ATOM 5894 N N . ALA B 1 369 ? -67.102 18.217 36.903 1.00 29.21 348 ALA B N 1
ATOM 5895 C CA . ALA B 1 369 ? -67.554 17.366 38.001 1.00 33.99 348 ALA B CA 1
ATOM 5896 C C . ALA B 1 369 ? -66.411 16.815 38.842 1.00 42.24 348 ALA B C 1
ATOM 5897 O O . ALA B 1 369 ? -66.669 16.209 39.888 1.00 43.89 348 ALA B O 1
ATOM 5899 N N . TYR B 1 370 ? -65.163 16.997 38.428 1.00 30.53 349 TYR B N 1
ATOM 5900 C CA . TYR B 1 370 ? -64.023 16.468 39.159 1.00 27.81 349 TYR B CA 1
ATOM 5901 C C . TYR B 1 370 ? -63.365 17.586 39.957 1.00 42.75 349 TYR B C 1
ATOM 5902 O O . TYR B 1 370 ? -63.186 18.705 39.463 1.00 43.98 349 TYR B O 1
ATOM 5911 N N . GLU B 1 371 ? -63.030 17.291 41.203 1.00 36.96 350 GLU B N 1
ATOM 5912 C CA . GLU B 1 371 ? -62.460 18.311 42.069 1.00 39.92 350 GLU B CA 1
ATOM 5913 C C . GLU B 1 371 ? -60.958 18.168 42.256 1.00 39.98 350 GLU B C 1
ATOM 5914 O O . GLU B 1 371 ? -60.281 19.172 42.481 1.00 33.03 350 GLU B O 1
ATOM 5920 N N . THR B 1 372 ? -60.418 16.953 42.170 1.00 26.95 351 THR B N 1
ATOM 5921 C CA . THR B 1 372 ? -59.025 16.704 42.494 1.00 29.87 351 THR B CA 1
ATOM 5922 C C . THR B 1 372 ? -58.411 15.832 41.408 1.00 26.87 351 THR B C 1
ATOM 5923 O O . THR B 1 372 ? -59.125 15.169 40.649 1.00 29.85 351 THR B O 1
ATOM 5927 N N . GLN B 1 373 ? -57.076 15.852 41.341 1.00 26.37 352 GLN B N 1
ATOM 5928 C CA . GLN B 1 373 ? -56.366 14.957 40.430 1.00 29.03 352 GLN B CA 1
ATOM 5929 C C . GLN B 1 373 ? -56.640 13.491 40.769 1.00 32.81 352 GLN B C 1
ATOM 5930 O O . GLN B 1 373 ? -56.787 12.650 39.867 1.00 28.37 352 GLN B O 1
ATOM 5936 N N . SER B 1 374 ? -56.744 13.169 42.062 1.00 30.31 353 SER B N 1
ATOM 5937 C CA . SER B 1 374 ? -57.091 11.801 42.440 1.00 29.61 353 SER B CA 1
ATOM 5938 C C . SER B 1 374 ? -58.411 11.364 41.813 1.00 33.49 353 SER B C 1
ATOM 5939 O O . SER B 1 374 ? -58.515 10.245 41.297 1.00 33.04 353 SER B O 1
ATOM 5942 N N . GLU B 1 375 ? -59.435 12.236 41.809 1.00 30.76 354 GLU B N 1
ATOM 5943 C CA . GLU B 1 375 ? -60.684 11.866 41.143 1.00 29.39 354 GLU B CA 1
ATOM 5944 C C . GLU B 1 375 ? -60.499 11.706 39.631 1.00 26.76 354 GLU B C 1
ATOM 5945 O O . GLU B 1 375 ? -61.125 10.835 39.008 1.00 27.55 354 GLU B O 1
ATOM 5951 N N . ALA B 1 376 ? -59.670 12.549 39.022 1.00 28.69 355 ALA B N 1
ATOM 5952 C CA . ALA B 1 376 ? -59.432 12.445 37.583 1.00 25.86 355 ALA B CA 1
ATOM 5953 C C . ALA B 1 376 ? -58.724 11.148 37.209 1.00 25.45 355 ALA B C 1
ATOM 5954 O O . ALA B 1 376 ? -58.889 10.681 36.077 1.00 26.82 355 ALA B O 1
ATOM 5956 N N . GLU B 1 377 ? -57.997 10.519 38.139 1.00 28.82 356 GLU B N 1
ATOM 5957 C CA . GLU B 1 377 ? -57.395 9.210 37.858 1.00 27.98 356 GLU B CA 1
ATOM 5958 C C . GLU B 1 377 ? -58.411 8.128 37.559 1.00 33.29 356 GLU B C 1
ATOM 5959 O O . GLU B 1 377 ? -58.039 7.109 36.976 1.00 35.26 356 GLU B O 1
ATOM 5965 N N . THR B 1 378 ? -59.675 8.298 37.962 1.00 30.48 357 THR B N 1
ATOM 5966 C CA . THR B 1 378 ? -60.676 7.288 37.650 1.00 23.13 357 THR B CA 1
ATOM 5967 C C . THR B 1 378 ? -61.107 7.341 36.196 1.00 30.63 357 THR B C 1
ATOM 5968 O O . THR B 1 378 ? -61.882 6.489 35.750 1.00 31.76 357 THR B O 1
ATOM 5972 N N . ILE B 1 379 ? -60.668 8.344 35.447 1.00 25.26 358 ILE B N 1
ATOM 5973 C CA . ILE B 1 379 ? -61.033 8.447 34.043 1.00 24.18 358 ILE B CA 1
ATOM 5974 C C . ILE B 1 379 ? -60.021 7.631 33.247 1.00 27.62 358 ILE B C 1
ATOM 5975 O O . ILE B 1 379 ? -58.877 8.054 33.037 1.00 23.16 358 ILE B O 1
ATOM 5980 N N . LYS B 1 380 ? -60.436 6.455 32.788 1.00 26.71 359 LYS B N 1
ATOM 5981 C CA . LYS B 1 380 ? -59.448 5.524 32.249 1.00 25.19 359 LYS B CA 1
ATOM 5982 C C . LYS B 1 380 ? -58.710 6.038 31.015 1.00 22.41 359 LYS B C 1
ATOM 5983 O O . LYS B 1 380 ? -57.485 5.854 30.947 1.00 25.18 359 LYS B O 1
ATOM 5989 N N . PRO B 1 381 ? -59.351 6.630 30.005 1.00 22.56 360 PRO B N 1
ATOM 5990 C CA . PRO B 1 381 ? -58.578 7.132 28.859 1.00 22.57 360 PRO B CA 1
ATOM 5991 C C . PRO B 1 381 ? -57.904 8.480 29.084 1.00 23.75 360 PRO B C 1
ATOM 5992 O O . PRO B 1 381 ? -57.292 9.003 28.154 1.00 19.46 360 PRO B O 1
ATOM 5996 N N . PHE B 1 382 ? -57.979 9.065 30.274 1.00 20.05 361 PHE B N 1
ATOM 5997 C CA . PHE B 1 382 ? -57.337 10.356 30.510 1.00 20.71 361 PHE B CA 1
ATOM 5998 C C . PHE B 1 382 ? -55.902 10.053 30.945 1.00 21.87 361 PHE B C 1
ATOM 5999 O O . PHE B 1 382 ? -55.600 9.965 32.132 1.00 21.08 361 PHE B O 1
ATOM 6007 N N . ILE B 1 383 ? -55.015 9.897 29.964 1.00 21.97 362 ILE B N 1
ATOM 6008 C CA . ILE B 1 383 ? -53.645 9.447 30.225 1.00 19.96 362 ILE B CA 1
ATOM 6009 C C . ILE B 1 383 ? -52.583 10.408 29.700 1.00 19.79 362 ILE B C 1
ATOM 6010 O O . ILE B 1 383 ? -51.571 9.944 29.152 1.00 20.93 362 ILE B O 1
ATOM 6015 N N . PRO B 1 384 ? -52.724 11.733 29.862 1.00 19.04 363 PRO B N 1
ATOM 6016 C CA . PRO B 1 384 ? -51.680 12.635 29.361 1.00 18.14 363 PRO B CA 1
ATOM 6017 C C . PRO B 1 384 ? -50.303 12.362 29.969 1.00 21.05 363 PRO B C 1
ATOM 6018 O O . PRO B 1 384 ? -49.279 12.751 29.381 1.00 21.25 363 PRO B O 1
ATOM 6022 N N . GLN B 1 385 ? -50.247 11.718 31.129 1.00 20.76 364 GLN B N 1
ATOM 6023 C CA . GLN B 1 385 ? -48.977 11.377 31.758 1.00 20.92 364 GLN B CA 1
ATOM 6024 C C . GLN B 1 385 ? -48.986 9.910 32.158 1.00 21.41 364 GLN B C 1
ATOM 6025 O O . GLN B 1 385 ? -48.403 9.547 33.170 1.00 21.39 364 GLN B O 1
ATOM 6031 N N . GLY B 1 386 ? -49.667 9.058 31.380 1.00 17.94 365 GLY B N 1
ATOM 6032 C CA . GLY B 1 386 ? -49.678 7.625 31.615 1.00 18.28 365 GLY B CA 1
ATOM 6033 C C . GLY B 1 386 ? -50.981 7.159 32.253 1.00 25.44 365 GLY B C 1
ATOM 6034 O O . GLY B 1 386 ? -51.787 7.948 32.778 1.00 20.06 365 GLY B O 1
ATOM 6035 N N . GLY B 1 387 ? -51.170 5.826 32.221 1.00 22.64 366 GLY B N 1
ATOM 6036 C CA . GLY B 1 387 ? -52.360 5.205 32.797 1.00 21.66 366 GLY B CA 1
ATOM 6037 C C . GLY B 1 387 ? -52.083 4.124 33.831 1.00 22.87 366 GLY B C 1
ATOM 6038 O O . GLY B 1 387 ? -50.938 3.947 34.275 1.00 22.04 366 GLY B O 1
ATOM 6039 N N . ALA B 1 388 ? -53.129 3.399 34.217 1.00 26.66 367 ALA B N 1
ATOM 6040 C CA . ALA B 1 388 ? -53.100 2.411 35.325 1.00 24.69 367 ALA B CA 1
ATOM 6041 C C . ALA B 1 388 ? -52.620 3.126 36.596 1.00 29.21 367 ALA B C 1
ATOM 6042 O O . ALA B 1 388 ? -52.968 4.294 36.820 1.00 26.91 367 ALA B O 1
ATOM 6044 N N . ASP B 1 389 ? -51.805 2.487 37.426 1.00 27.98 368 ASP B N 1
ATOM 6045 C CA . ASP B 1 389 ? -51.598 2.897 38.808 1.00 29.96 368 ASP B CA 1
ATOM 6046 C C . ASP B 1 389 ? -50.211 3.496 39.025 1.00 31.03 368 ASP B C 1
ATOM 6047 O O . ASP B 1 389 ? -49.214 3.002 38.489 1.00 26.67 368 ASP B O 1
ATOM 6052 N N . VAL B 1 390 ? -50.146 4.548 39.844 1.00 25.79 369 VAL B N 1
ATOM 6053 C CA . VAL B 1 390 ? -48.883 5.262 40.034 1.00 26.34 369 VAL B CA 1
ATOM 6054 C C . VAL B 1 390 ? -47.864 4.401 40.781 1.00 29.22 369 VAL B C 1
ATOM 6055 O O . VAL B 1 390 ? -46.700 4.290 40.374 1.00 28.71 369 VAL B O 1
ATOM 6059 N N . ARG B 1 391 ? -48.269 3.801 41.898 1.00 29.43 370 ARG B N 1
ATOM 6060 C CA . ARG B 1 391 ? -47.283 3.123 42.740 1.00 35.74 370 ARG B CA 1
ATOM 6061 C C . ARG B 1 391 ? -46.917 1.740 42.219 1.00 37.03 370 ARG B C 1
ATOM 6062 O O . ARG B 1 391 ? -45.774 1.304 42.391 1.00 41.90 370 ARG B O 1
ATOM 6070 N N . THR B 1 392 ? -47.854 1.032 41.584 1.00 32.13 371 THR B N 1
ATOM 6071 C CA . THR B 1 392 ? -47.543 -0.318 41.139 1.00 38.42 371 THR B CA 1
ATOM 6072 C C . THR B 1 392 ? -47.064 -0.367 39.701 1.00 35.31 371 THR B C 1
ATOM 6073 O O . THR B 1 392 ? -46.641 -1.434 39.255 1.00 40.12 371 THR B O 1
ATOM 6077 N N . GLY B 1 393 ? -47.155 0.733 38.950 1.00 26.31 372 GLY B N 1
ATOM 6078 C CA . GLY B 1 393 ? -46.717 0.698 37.565 1.00 23.93 372 GLY B CA 1
ATOM 6079 C C . GLY B 1 393 ? -45.827 1.879 37.226 1.00 22.16 372 GLY B C 1
ATOM 6080 O O . GLY B 1 393 ? -45.267 2.515 38.126 1.00 26.26 372 GLY B O 1
ATOM 6081 N N . HIS B 1 394 ? -45.664 2.181 35.943 1.00 21.50 373 HIS B N 1
ATOM 6082 C CA . HIS B 1 394 ? -44.762 3.239 35.520 1.00 22.41 373 HIS B CA 1
ATOM 6083 C C . HIS B 1 394 ? -45.450 4.598 35.353 1.00 20.88 373 HIS B C 1
ATOM 6084 O O . HIS B 1 394 ? -44.794 5.563 34.952 1.00 19.64 373 HIS B O 1
ATOM 6091 N N . ARG B 1 395 ? -46.744 4.696 35.642 1.00 19.56 374 ARG B N 1
ATOM 6092 C CA . ARG B 1 395 ? -47.435 5.978 35.492 1.00 20.18 374 ARG B CA 1
ATOM 6093 C C . ARG B 1 395 ? -46.722 7.109 36.235 1.00 21.29 374 ARG B C 1
ATOM 6094 O O . ARG B 1 395 ? -46.108 6.917 37.293 1.00 20.22 374 ARG B O 1
ATOM 6102 N N . CYS B 1 396 ? -46.781 8.292 35.635 1.00 23.20 375 CYS B N 1
ATOM 6103 C CA . CYS B 1 396 ? -46.205 9.501 36.216 1.00 22.84 375 CYS B CA 1
ATOM 6104 C C . CYS B 1 396 ? -46.654 9.722 37.665 1.00 18.20 375 CYS B C 1
ATOM 6105 O O . CYS B 1 396 ? -47.862 9.802 37.935 1.00 20.09 375 CYS B O 1
ATOM 6108 N N . PRO B 1 397 ? -45.725 9.891 38.602 1.00 22.47 376 PRO B N 1
ATOM 6109 C CA . PRO B 1 397 ? -46.082 10.249 39.984 1.00 25.46 376 PRO B CA 1
ATOM 6110 C C . PRO B 1 397 ? -46.235 11.752 40.199 1.00 27.45 376 PRO B C 1
ATOM 6111 O O . PRO B 1 397 ? -46.512 12.189 41.320 1.00 23.84 376 PRO B O 1
ATOM 6115 N N . GLY B 1 398 ? -46.075 12.550 39.158 1.00 20.45 377 GLY B N 1
ATOM 6116 C CA . GLY B 1 398 ? -46.037 13.995 39.286 1.00 21.31 377 GLY B CA 1
ATOM 6117 C C . GLY B 1 398 ? -47.263 14.730 38.766 1.00 20.52 377 GLY B C 1
ATOM 6118 O O . GLY B 1 398 ? -47.200 15.949 38.607 1.00 23.09 377 GLY B O 1
ATOM 6119 N N . GLU B 1 399 ? -48.372 14.036 38.516 1.00 21.12 378 GLU B N 1
ATOM 6120 C CA . GLU B 1 399 ? -49.542 14.715 37.962 1.00 23.49 378 GLU B CA 1
ATOM 6121 C C . GLU B 1 399 ? -50.147 15.704 38.958 1.00 21.50 378 GLU B C 1
ATOM 6122 O O . GLU B 1 399 ? -50.744 16.707 38.547 1.00 24.68 378 GLU B O 1
ATOM 6128 N N . LYS B 1 400 ? -50.039 15.435 40.261 1.00 22.04 379 LYS B N 1
ATOM 6129 C CA . LYS B 1 400 ? -50.592 16.416 41.198 1.00 24.06 379 LYS B CA 1
ATOM 6130 C C . LYS B 1 400 ? -49.747 17.684 41.198 1.00 25.35 379 LYS B C 1
ATOM 6131 O O . LYS B 1 400 ? -50.290 18.799 41.231 1.00 24.89 379 LYS B O 1
ATOM 6137 N N . ILE B 1 401 ? -48.421 17.524 41.136 1.00 22.12 380 ILE B N 1
ATOM 6138 C CA . ILE B 1 401 ? -47.513 18.660 40.974 1.00 23.19 380 ILE B CA 1
ATOM 6139 C C . ILE B 1 401 ? -47.778 19.394 39.655 1.00 24.87 380 ILE B C 1
ATOM 6140 O O . ILE B 1 401 ? -47.876 20.628 39.621 1.00 21.31 380 ILE B O 1
ATOM 6145 N N . ALA B 1 402 ? -47.921 18.647 38.549 1.00 22.14 381 ALA B N 1
ATOM 6146 C CA . ALA B 1 402 ? -48.147 19.286 37.252 1.00 21.69 381 ALA B CA 1
ATOM 6147 C C . ALA B 1 402 ? -49.438 20.099 37.237 1.00 19.75 381 ALA B C 1
ATOM 6148 O O . ALA B 1 402 ? -49.451 21.239 36.758 1.00 21.88 381 ALA B O 1
ATOM 6150 N N . VAL B 1 403 ? -50.535 19.528 37.743 1.00 19.33 382 VAL B N 1
ATOM 6151 C CA . VAL B 1 403 ? -51.831 20.208 37.708 1.00 20.84 382 VAL B CA 1
ATOM 6152 C C . VAL B 1 403 ? -51.825 21.386 38.658 1.00 22.00 382 VAL B C 1
ATOM 6153 O O . VAL B 1 403 ? -52.470 22.414 38.395 1.00 24.74 382 VAL B O 1
ATOM 6157 N N . THR B 1 404 ? -51.084 21.271 39.752 1.00 22.63 383 THR B N 1
ATOM 6158 C CA . THR B 1 404 ? -50.936 22.411 40.663 1.00 22.22 383 THR B CA 1
ATOM 6159 C C . THR B 1 404 ? -50.216 23.564 39.972 1.00 22.79 383 THR B C 1
ATOM 6160 O O . THR B 1 404 ? -50.688 24.713 40.006 1.00 23.67 383 THR B O 1
ATOM 6164 N N . ALA B 1 405 ? -49.101 23.277 39.290 1.00 20.69 384 ALA B N 1
ATOM 6165 C CA . ALA B 1 405 ? -48.389 24.335 38.569 1.00 21.13 384 ALA B CA 1
ATOM 6166 C C . ALA B 1 405 ? -49.225 24.886 37.428 1.00 22.90 384 ALA B C 1
ATOM 6167 O O . ALA B 1 405 ? -49.283 26.107 37.218 1.00 20.60 384 ALA B O 1
ATOM 6169 N N . LEU B 1 406 ? -49.881 24.001 36.670 1.00 21.06 385 LEU B N 1
ATOM 6170 C CA . LEU B 1 406 ? -50.635 24.466 35.508 1.00 20.31 385 LEU B CA 1
ATOM 6171 C C . LEU B 1 406 ? -51.856 25.302 35.913 1.00 21.34 385 LEU B C 1
ATOM 6172 O O . LEU B 1 406 ? -52.177 26.299 35.249 1.00 22.68 385 LEU B O 1
ATOM 6177 N N . SER B 1 407 ? -52.565 24.893 36.971 1.00 22.62 386 SER B N 1
ATOM 6178 C CA . SER B 1 407 ? -53.684 25.687 37.479 1.00 23.83 386 SER B CA 1
ATOM 6179 C C . SER B 1 407 ? -53.215 27.060 37.951 1.00 27.02 386 SER B C 1
ATOM 6180 O O . SER B 1 407 ? -53.880 28.073 37.699 1.00 23.95 386 SER B O 1
ATOM 6183 N N . ALA B 1 408 ? -52.074 27.114 38.638 1.00 23.12 387 ALA B N 1
ATOM 6184 C CA . ALA B 1 408 ? -51.545 28.414 39.048 1.00 22.28 387 ALA B CA 1
ATOM 6185 C C . ALA B 1 408 ? -51.273 29.291 37.835 1.00 25.90 387 ALA B C 1
ATOM 6186 O O . ALA B 1 408 ? -51.589 30.492 37.839 1.00 24.13 387 ALA B O 1
ATOM 6188 N N . ALA B 1 409 ? -50.749 28.700 36.750 1.00 21.76 388 ALA B N 1
ATOM 6189 C CA . ALA B 1 409 ? -50.491 29.491 35.548 1.00 22.43 388 ALA B CA 1
ATOM 6190 C C . ALA B 1 409 ? -51.797 29.935 34.897 1.00 22.84 388 ALA B C 1
ATOM 6191 O O . ALA B 1 409 ? -51.901 31.064 34.393 1.00 22.63 388 ALA B O 1
ATOM 6193 N N . VAL B 1 410 ? -52.786 29.051 34.864 1.00 21.15 389 VAL B N 1
ATOM 6194 C CA . VAL B 1 410 ? -54.073 29.407 34.259 1.00 20.32 389 VAL B CA 1
ATOM 6195 C C . VAL B 1 410 ? -54.687 30.602 34.989 1.00 24.92 389 VAL B C 1
ATOM 6196 O O . VAL B 1 410 ? -55.190 31.542 34.364 1.00 23.74 389 VAL B O 1
ATOM 6200 N N . GLU B 1 411 ? -54.694 30.561 36.320 1.00 20.80 390 GLU B N 1
ATOM 6201 C CA . GLU B 1 411 ? -55.284 31.681 37.074 1.00 20.47 390 GLU B CA 1
ATOM 6202 C C . GLU B 1 411 ? -54.571 33.002 36.786 1.00 24.92 390 GLU B C 1
ATOM 6203 O O . GLU B 1 411 ? -55.221 34.049 36.641 1.00 23.23 390 GLU B O 1
ATOM 6209 N N . ALA B 1 412 ? -53.240 32.983 36.753 1.00 21.60 391 ALA B N 1
ATOM 6210 C CA . ALA B 1 412 ? -52.471 34.211 36.485 1.00 21.49 391 ALA B CA 1
ATOM 6211 C C . ALA B 1 412 ? -52.615 34.681 35.029 1.00 26.68 391 ALA B C 1
ATOM 6212 O O . ALA B 1 412 ? -52.803 35.878 34.769 1.00 23.47 391 ALA B O 1
ATOM 6214 N N . LEU B 1 413 ? -52.572 33.762 34.059 1.00 20.81 392 LEU B N 1
ATOM 6215 C CA . LEU B 1 413 ? -52.686 34.194 32.666 1.00 20.14 392 LEU B CA 1
ATOM 6216 C C . LEU B 1 413 ? -54.080 34.745 32.335 1.00 22.29 392 LEU B C 1
ATOM 6217 O O . LEU B 1 413 ? -54.224 35.510 31.371 1.00 22.63 392 LEU B O 1
ATOM 6222 N N . ALA B 1 414 ? -55.119 34.265 33.024 1.00 19.39 393 ALA B N 1
ATOM 6223 C CA . ALA B 1 414 ? -56.490 34.656 32.736 1.00 18.17 393 ALA B CA 1
ATOM 6224 C C . ALA B 1 414 ? -56.754 36.125 33.092 1.00 18.86 393 ALA B C 1
ATOM 6225 O O . ALA B 1 414 ? -57.692 36.708 32.558 1.00 24.94 393 ALA B O 1
ATOM 6227 N N . ARG B 1 415 ? -55.991 36.694 34.010 1.00 22.19 394 ARG B N 1
ATOM 6228 C CA . ARG B 1 415 ? -56.308 38.039 34.501 1.00 20.24 394 ARG B CA 1
ATOM 6229 C C . ARG B 1 415 ? -56.375 39.035 33.350 1.00 23.23 394 ARG B C 1
ATOM 6230 O O . ARG B 1 415 ? -55.568 38.952 32.413 1.00 23.57 394 ARG B O 1
ATOM 6238 N N . PRO B 1 416 ? -57.317 39.992 33.388 1.00 21.79 395 PRO B N 1
ATOM 6239 C CA . PRO B 1 416 ? -57.580 40.796 32.191 1.00 22.15 395 PRO B CA 1
ATOM 6240 C C . PRO B 1 416 ? -56.437 41.699 31.810 1.00 22.22 395 PRO B C 1
ATOM 6241 O O . PRO B 1 416 ? -56.359 42.064 30.634 1.00 23.62 395 PRO B O 1
ATOM 6245 N N . GLU B 1 417 ? -55.523 42.031 32.724 1.00 20.87 396 GLU B N 1
ATOM 6246 C CA . GLU B 1 417 ? -54.392 42.864 32.323 1.00 22.19 396 GLU B CA 1
ATOM 6247 C C . GLU B 1 417 ? -53.351 42.110 31.492 1.00 27.03 396 GLU B C 1
ATOM 6248 O O . GLU B 1 417 ? -52.485 42.755 30.904 1.00 25.31 396 GLU B O 1
ATOM 6254 N N . VAL B 1 418 ? -53.409 40.780 31.446 1.00 25.80 397 VAL B N 1
ATOM 6255 C CA . VAL B 1 418 ? -52.503 39.976 30.634 1.00 22.03 397 VAL B CA 1
ATOM 6256 C C . VAL B 1 418 ? -52.977 40.024 29.188 1.00 26.55 397 VAL B C 1
ATOM 6257 O O . VAL B 1 418 ? -54.098 39.612 28.877 1.00 27.45 397 VAL B O 1
ATOM 6261 N N . ARG B 1 419 ? -52.132 40.541 28.299 1.00 23.45 398 ARG B N 1
ATOM 6262 C CA . ARG B 1 419 ? -52.498 40.671 26.889 1.00 22.38 398 ARG B CA 1
ATOM 6263 C C . ARG B 1 419 ? -51.705 39.628 26.110 1.00 24.07 398 ARG B C 1
ATOM 6264 O O . ARG B 1 419 ? -50.487 39.770 25.936 1.00 24.36 398 ARG B O 1
ATOM 6272 N N . ILE B 1 420 ? -52.410 38.600 25.649 1.00 26.19 399 ILE B N 1
ATOM 6273 C CA . ILE B 1 420 ? -51.814 37.439 24.990 1.00 28.02 399 ILE B CA 1
ATOM 6274 C C . ILE B 1 420 ? -51.795 37.723 23.494 1.00 23.80 399 ILE B C 1
ATOM 6275 O O . ILE B 1 420 ? -52.837 38.012 22.905 1.00 26.53 399 ILE B O 1
ATOM 6280 N N . SER B 1 421 ? -50.618 37.665 22.882 1.00 23.87 400 SER B N 1
ATOM 6281 C CA . SER B 1 421 ? -50.537 37.964 21.457 1.00 26.77 400 SER B CA 1
ATOM 6282 C C . SER B 1 421 ? -51.394 36.982 20.649 1.00 30.34 400 SER B C 1
ATOM 6283 O O . SER B 1 421 ? -51.416 35.785 20.933 1.00 29.41 400 SER B O 1
ATOM 6286 N N . ALA B 1 422 ? -52.082 37.483 19.621 1.00 26.97 401 ALA B N 1
ATOM 6287 C CA . ALA B 1 422 ? -52.891 36.619 18.758 1.00 32.10 401 ALA B CA 1
ATOM 6288 C C . ALA B 1 422 ? -52.277 36.436 17.365 1.00 23.72 401 ALA B C 1
ATOM 6289 O O . ALA B 1 422 ? -52.955 35.950 16.439 1.00 26.31 401 ALA B O 1
ATOM 6291 N N . GLU B 1 423 ? -51.017 36.822 17.176 1.00 24.34 402 GLU B N 1
ATOM 6292 C CA . GLU B 1 423 ? -50.420 36.649 15.859 1.00 25.58 402 GLU B CA 1
ATOM 6293 C C . GLU B 1 423 ? -50.152 35.174 15.602 1.00 27.13 402 GLU B C 1
ATOM 6294 O O . GLU B 1 423 ? -50.086 34.347 16.523 1.00 24.59 402 GLU B O 1
ATOM 6300 N N . ALA B 1 424 ? -49.968 34.851 14.325 1.00 23.79 403 ALA B N 1
ATOM 6301 C CA . ALA B 1 424 ? -49.992 33.449 13.919 1.00 24.36 403 ALA B CA 1
ATOM 6302 C C . ALA B 1 424 ? -48.871 32.643 14.575 1.00 22.40 403 ALA B C 1
ATOM 6303 O O . ALA B 1 424 ? -49.095 31.507 15.000 1.00 24.98 403 ALA B O 1
ATOM 6305 N N . ILE B 1 425 ? -47.666 33.213 14.685 1.00 20.60 404 ILE B N 1
ATOM 6306 C CA . ILE B 1 425 ? -46.580 32.501 15.353 1.00 25.67 404 ILE B CA 1
ATOM 6307 C C . ILE B 1 425 ? -46.795 32.320 16.844 1.00 26.86 404 ILE B C 1
ATOM 6308 O O . ILE B 1 425 ? -46.094 31.500 17.459 1.00 25.54 404 ILE B O 1
ATOM 6313 N N . ASP B 1 426 ? -47.755 33.043 17.449 1.00 23.08 405 ASP B N 1
ATOM 6314 C CA . ASP B 1 426 ? -48.044 32.865 18.869 1.00 22.85 405 ASP B CA 1
ATOM 6315 C C . ASP B 1 426 ? -49.129 31.836 19.165 1.00 25.15 405 ASP B C 1
ATOM 6316 O O . ASP B 1 426 ? -49.143 31.260 20.265 1.00 24.20 405 ASP B O 1
ATOM 6321 N N . ILE B 1 427 ? -50.040 31.611 18.224 1.00 24.19 406 ILE B N 1
ATOM 6322 C CA . ILE B 1 427 ? -51.252 30.830 18.457 1.00 25.59 406 ILE B CA 1
ATOM 6323 C C . ILE B 1 427 ? -51.176 29.448 17.813 1.00 35.22 406 ILE B C 1
ATOM 6324 O O . ILE B 1 427 ? -51.768 28.499 18.335 1.00 32.53 406 ILE B O 1
ATOM 6329 N N . ASN B 1 428 ? -50.481 29.314 16.699 1.00 21.79 407 ASN B N 1
ATOM 6330 C CA . ASN B 1 428 ? -50.434 28.040 15.995 1.00 25.76 407 ASN B CA 1
ATOM 6331 C C . ASN B 1 428 ? -49.238 27.195 16.420 1.00 28.18 407 ASN B C 1
ATOM 6332 O O . ASN B 1 428 ? -48.230 27.696 16.923 1.00 27.30 407 ASN B O 1
ATOM 6337 N N . TYR B 1 429 ? -49.366 25.883 16.225 1.00 25.23 408 TYR B N 1
ATOM 6338 C CA . TYR B 1 429 ? -48.288 24.984 16.608 1.00 25.48 408 TYR B CA 1
ATOM 6339 C C . TYR B 1 429 ? -48.239 23.841 15.602 1.00 22.44 408 TYR B C 1
ATOM 6340 O O . TYR B 1 429 ? -49.265 23.408 15.080 1.00 22.91 408 TYR B O 1
ATOM 6349 N N . SER B 1 430 ? -47.033 23.367 15.348 1.00 27.15 409 SER B N 1
ATOM 6350 C CA . SER B 1 430 ? -46.837 22.228 14.465 1.00 28.36 409 SER B CA 1
ATOM 6351 C C . SER B 1 430 ? -47.111 20.906 15.181 1.00 28.86 409 SER B C 1
ATOM 6352 O O . SER B 1 430 ? -46.715 20.703 16.330 1.00 28.66 409 SER B O 1
ATOM 6355 N N . MET B 1 431 ? -47.714 19.974 14.466 1.00 20.19 410 MET B N 1
ATOM 6356 C CA . MET B 1 431 ? -47.894 18.629 14.978 1.00 22.82 410 MET B CA 1
ATOM 6357 C C . MET B 1 431 ? -46.740 17.715 14.585 1.00 23.22 410 MET B C 1
ATOM 6358 O O . MET B 1 431 ? -46.725 16.558 14.983 1.00 21.02 410 MET B O 1
ATOM 6363 N N . THR B 1 432 ? -45.768 18.182 13.795 1.00 22.23 411 THR B N 1
ATOM 6364 C CA . THR B 1 432 ? -44.811 17.237 13.233 1.00 24.28 411 THR B CA 1
ATOM 6365 C C . THR B 1 432 ? -43.441 17.295 13.913 1.00 26.67 411 THR B C 1
ATOM 6366 O O . THR B 1 432 ? -42.506 16.646 13.450 1.00 34.87 411 THR B O 1
ATOM 6370 N N A GLU B 1 433 ? -43.313 18.050 15.001 0.50 24.80 412 GLU B N 1
ATOM 6371 N N B GLU B 1 433 ? -43.318 18.064 14.990 0.50 24.79 412 GLU B N 1
ATOM 6372 C CA A GLU B 1 433 ? -42.069 18.176 15.753 0.50 23.96 412 GLU B CA 1
ATOM 6373 C CA B GLU B 1 433 ? -42.097 18.228 15.771 0.50 24.03 412 GLU B CA 1
ATOM 6374 C C A GLU B 1 433 ? -42.350 17.971 17.235 0.50 28.66 412 GLU B C 1
ATOM 6375 C C B GLU B 1 433 ? -42.422 17.869 17.212 0.50 28.66 412 GLU B C 1
ATOM 6376 O O A GLU B 1 433 ? -43.312 18.525 17.779 0.50 27.65 412 GLU B O 1
ATOM 6377 O O B GLU B 1 433 ? -43.511 18.188 17.699 0.50 27.17 412 GLU B O 1
ATOM 6388 N N . ILE B 1 434 ? -41.494 17.187 17.885 1.00 23.51 413 ILE B N 1
ATOM 6389 C CA . ILE B 1 434 ? -41.648 16.805 19.281 1.00 19.20 413 ILE B CA 1
ATOM 6390 C C . ILE B 1 434 ? -40.544 17.537 20.056 1.00 27.21 413 ILE B C 1
ATOM 6391 O O . ILE B 1 434 ? -39.405 17.587 19.584 1.00 27.59 413 ILE B O 1
ATOM 6396 N N . LEU B 1 435 ? -40.886 18.176 21.177 1.00 21.29 414 LEU B N 1
ATOM 6397 C CA . LEU B 1 435 ? -42.225 18.448 21.713 1.00 23.44 414 LEU B CA 1
ATOM 6398 C C . LEU B 1 435 ? -42.858 19.606 20.941 1.00 26.84 414 LEU B C 1
ATOM 6399 O O . LEU B 1 435 ? -42.153 20.389 20.318 1.00 28.01 414 LEU B O 1
ATOM 6404 N N . ALA B 1 436 ? -44.179 19.728 21.021 1.00 19.29 415 ALA B N 1
ATOM 6405 C CA . ALA B 1 436 ? -44.915 20.766 20.316 1.00 22.10 415 ALA B CA 1
ATOM 6406 C C . ALA B 1 436 ? -45.051 22.002 21.186 1.00 21.89 415 ALA B C 1
ATOM 6407 O O . ALA B 1 436 ? -45.274 21.889 22.400 1.00 24.06 415 ALA B O 1
ATOM 6409 N N . ARG B 1 437 ? -44.922 23.175 20.562 1.00 26.68 416 ARG B N 1
ATOM 6410 C CA . ARG B 1 437 ? -45.363 24.417 21.197 1.00 25.69 416 ARG B CA 1
ATOM 6411 C C . ARG B 1 437 ? -45.485 25.490 20.126 1.00 24.32 416 ARG B C 1
ATOM 6412 O O . ARG B 1 437 ? -44.854 25.396 19.069 1.00 25.39 416 ARG B O 1
ATOM 6420 N N . PRO B 1 438 ? -46.250 26.548 20.381 1.00 27.43 417 PRO B N 1
ATOM 6421 C CA . PRO B 1 438 ? -46.182 27.714 19.486 1.00 28.51 417 PRO B CA 1
ATOM 6422 C C . PRO B 1 438 ? -44.738 28.149 19.304 1.00 28.02 417 PRO B C 1
ATOM 6423 O O . PRO B 1 438 ? -43.972 28.222 20.277 1.00 28.56 417 PRO B O 1
ATOM 6427 N N . LYS B 1 439 ? -44.362 28.418 18.036 1.00 28.02 418 LYS B N 1
ATOM 6428 C CA . LYS B 1 439 ? -42.977 28.740 17.688 1.00 31.76 418 LYS B CA 1
ATOM 6429 C C . LYS B 1 439 ? -42.448 29.909 18.491 1.00 35.12 418 LYS B C 1
ATOM 6430 O O . LYS B 1 439 ? -41.262 29.955 18.828 1.00 35.54 418 LYS B O 1
ATOM 6436 N N . SER B 1 440 ? -43.294 30.890 18.779 1.00 29.75 419 SER B N 1
ATOM 6437 C CA . SER B 1 440 ? -42.739 32.033 19.478 1.00 26.48 419 SER B CA 1
ATOM 6438 C C . SER B 1 440 ? -42.631 31.801 20.975 1.00 26.56 419 SER B C 1
ATOM 6439 O O . SER B 1 440 ? -42.033 32.637 21.669 1.00 28.73 419 SER B O 1
ATOM 6442 N N . GLY B 1 441 ? -43.207 30.718 21.494 1.00 26.77 420 GLY B N 1
ATOM 6443 C CA . GLY B 1 441 ? -43.349 30.566 22.949 1.00 20.17 420 GLY B CA 1
ATOM 6444 C C . GLY B 1 441 ? -44.547 31.268 23.567 1.00 25.87 420 GLY B C 1
ATOM 6445 O O . GLY B 1 441 ? -44.781 31.103 24.782 1.00 24.06 420 GLY B O 1
ATOM 6446 N N . VAL B 1 442 ? -45.321 32.005 22.753 1.00 20.41 421 VAL B N 1
ATOM 6447 C CA . VAL B 1 442 ? -46.490 32.815 23.109 1.00 21.06 421 VAL B CA 1
ATOM 6448 C C . VAL B 1 442 ? -46.048 34.115 23.762 1.00 23.36 421 VAL B C 1
ATOM 6449 O O . VAL B 1 442 ? -45.751 34.158 24.963 1.00 22.70 421 VAL B O 1
ATOM 6453 N N . ARG B 1 443 ? -46.036 35.198 22.987 1.00 23.86 422 ARG B N 1
ATOM 6454 C CA . ARG B 1 443 ? -45.625 36.478 23.544 1.00 23.76 422 ARG B CA 1
ATOM 6455 C C . ARG B 1 443 ? -46.777 37.089 24.338 1.00 25.99 422 ARG B C 1
ATOM 6456 O O . ARG B 1 443 ? -47.947 36.955 23.974 1.00 25.13 422 ARG B O 1
ATOM 6464 N N . VAL B 1 444 ? -46.435 37.750 25.449 1.00 23.35 423 VAL B N 1
ATOM 6465 C CA . VAL B 1 444 ? -47.420 38.353 26.339 1.00 23.92 423 VAL B CA 1
ATOM 6466 C C . VAL B 1 444 ? -46.856 39.673 26.838 1.00 25.95 423 VAL B C 1
ATOM 6467 O O . VAL B 1 444 ? -45.642 39.885 26.877 1.00 25.58 423 VAL B O 1
ATOM 6471 N N . THR B 1 445 ? -47.754 40.554 27.252 1.00 26.19 424 THR B N 1
ATOM 6472 C CA . THR B 1 445 ? -47.349 41.713 28.042 1.00 25.91 424 THR B CA 1
ATOM 6473 C C . THR B 1 445 ? -48.425 41.965 29.082 1.00 30.50 424 THR B C 1
ATOM 6474 O O . THR B 1 445 ? -49.541 41.466 28.962 1.00 27.78 424 THR B O 1
ATOM 6478 N N . VAL B 1 446 ? -48.085 42.696 30.136 1.00 24.88 425 VAL B N 1
ATOM 6479 C CA . VAL B 1 446 ? -49.085 43.047 31.149 1.00 25.21 425 VAL B CA 1
ATOM 6480 C C . VAL B 1 446 ? -49.282 44.550 31.076 1.00 30.42 425 VAL B C 1
ATOM 6481 O O . VAL B 1 446 ? -48.315 45.313 31.156 1.00 29.26 425 VAL B O 1
ATOM 6485 N N . ALA B 1 447 ? -50.523 44.958 30.847 1.00 31.13 426 ALA B N 1
ATOM 6486 C CA . ALA B 1 447 ? -50.855 46.369 30.805 1.00 38.58 426 ALA B CA 1
ATOM 6487 C C . ALA B 1 447 ? -50.404 47.051 32.095 1.00 32.95 426 ALA B C 1
ATOM 6488 O O . ALA B 1 447 ? -50.628 46.548 33.206 1.00 31.69 426 ALA B O 1
ATOM 6490 N N . SER B 1 448 ? -49.719 48.178 31.940 1.00 35.70 427 SER B N 1
ATOM 6491 C CA . SER B 1 448 ? -49.253 48.981 33.060 1.00 44.82 427 SER B CA 1
ATOM 6492 C C . SER B 1 448 ? -49.617 50.438 32.819 1.00 46.14 427 SER B C 1
ATOM 6493 O O . SER B 1 448 ? -49.535 50.925 31.688 1.00 45.58 427 SER B O 1
ATOM 6496 N N . SER B 1 449 ? -50.024 51.129 33.877 1.00 46.04 428 SER B N 1
ATOM 6497 C CA . SER B 1 449 ? -50.296 52.558 33.740 1.00 60.48 428 SER B CA 1
ATOM 6498 C C . SER B 1 449 ? -48.964 53.310 33.760 1.00 64.05 428 SER B C 1
ATOM 6499 O O . SER B 1 449 ? -48.747 54.237 32.970 1.00 65.52 428 SER B O 1
ATOM 6502 N N . ASN C 1 29 ? -38.108 -53.051 -10.749 1.00 55.23 8 ASN C N 1
ATOM 6503 C CA . ASN C 1 29 ? -38.633 -52.323 -9.592 1.00 60.33 8 ASN C CA 1
ATOM 6504 C C . ASN C 1 29 ? -38.280 -50.837 -9.665 1.00 53.82 8 ASN C C 1
ATOM 6505 O O . ASN C 1 29 ? -37.210 -50.435 -9.206 1.00 53.83 8 ASN C O 1
ATOM 6510 N N . PRO C 1 30 ? -39.185 -50.028 -10.220 1.00 44.49 9 PRO C N 1
ATOM 6511 C CA . PRO C 1 30 ? -38.834 -48.636 -10.567 1.00 41.71 9 PRO C CA 1
ATOM 6512 C C . PRO C 1 30 ? -38.428 -47.838 -9.340 1.00 44.22 9 PRO C C 1
ATOM 6513 O O . PRO C 1 30 ? -39.153 -47.777 -8.348 1.00 34.22 9 PRO C O 1
ATOM 6517 N N . ARG C 1 31 ? -37.268 -47.207 -9.420 1.00 42.96 10 ARG C N 1
ATOM 6518 C CA . ARG C 1 31 ? -36.726 -46.476 -8.293 1.00 44.06 10 ARG C CA 1
ATOM 6519 C C . ARG C 1 31 ? -36.138 -45.164 -8.786 1.00 42.03 10 ARG C C 1
ATOM 6520 O O . ARG C 1 31 ? -35.668 -45.062 -9.921 1.00 46.19 10 ARG C O 1
ATOM 6528 N N . VAL C 1 32 ? -36.205 -44.153 -7.931 1.00 34.71 11 VAL C N 1
ATOM 6529 C CA . VAL C 1 32 ? -35.504 -42.892 -8.127 1.00 36.49 11 VAL C CA 1
ATOM 6530 C C . VAL C 1 32 ? -34.453 -42.823 -7.027 1.00 43.26 11 VAL C C 1
ATOM 6531 O O . VAL C 1 32 ? -34.789 -42.928 -5.841 1.00 38.59 11 VAL C O 1
ATOM 6535 N N . SER C 1 33 ? -33.186 -42.684 -7.413 1.00 37.29 12 SER C N 1
ATOM 6536 C CA . SER C 1 33 ? -32.101 -42.794 -6.443 1.00 48.67 12 SER C CA 1
ATOM 6537 C C . SER C 1 33 ? -32.011 -41.551 -5.558 1.00 48.82 12 SER C C 1
ATOM 6538 O O . SER C 1 33 ? -32.395 -40.447 -5.951 1.00 48.57 12 SER C O 1
ATOM 6541 N N . GLY C 1 34 ? -31.481 -41.740 -4.345 1.00 45.87 13 GLY C N 1
ATOM 6542 C CA . GLY C 1 34 ? -31.216 -40.630 -3.444 1.00 48.79 13 GLY C CA 1
ATOM 6543 C C . GLY C 1 34 ? -32.416 -40.252 -2.594 1.00 45.42 13 GLY C C 1
ATOM 6544 O O . GLY C 1 34 ? -33.494 -40.850 -2.664 1.00 50.61 13 GLY C O 1
ATOM 6545 N N . ASP C 1 35 ? -32.225 -39.227 -1.770 1.00 44.37 14 ASP C N 1
ATOM 6546 C CA . ASP C 1 35 ? -33.289 -38.732 -0.904 1.00 54.03 14 ASP C CA 1
ATOM 6547 C C . ASP C 1 35 ? -33.964 -37.541 -1.572 1.00 53.69 14 ASP C C 1
ATOM 6548 O O . ASP C 1 35 ? -33.323 -36.515 -1.816 1.00 46.22 14 ASP C O 1
ATOM 6553 N N . ARG C 1 36 ? -35.266 -37.671 -1.826 1.00 43.99 15 ARG C N 1
ATOM 6554 C CA . ARG C 1 36 ? -36.023 -36.695 -2.594 1.00 40.09 15 ARG C CA 1
ATOM 6555 C C . ARG C 1 36 ? -36.937 -35.850 -1.723 1.00 36.17 15 ARG C C 1
ATOM 6556 O O . ARG C 1 36 ? -37.879 -35.247 -2.246 1.00 38.79 15 ARG C O 1
ATOM 6564 N N . THR C 1 37 ? -36.653 -35.761 -0.414 1.00 34.75 16 THR C N 1
ATOM 6565 C CA . THR C 1 37 ? -37.531 -35.020 0.488 1.00 38.06 16 THR C CA 1
ATOM 6566 C C . THR C 1 37 ? -37.698 -33.570 0.060 1.00 36.48 16 THR C C 1
ATOM 6567 O O . THR C 1 37 ? -38.806 -33.027 0.140 1.00 34.94 16 THR C O 1
ATOM 6571 N N . ILE C 1 38 ? -36.616 -32.913 -0.382 1.00 34.00 17 ILE C N 1
ATOM 6572 C CA . ILE C 1 38 ? -36.741 -31.489 -0.714 1.00 32.39 17 ILE C CA 1
ATOM 6573 C C . ILE C 1 38 ? -37.633 -31.280 -1.925 1.00 39.79 17 ILE C C 1
ATOM 6574 O O . ILE C 1 38 ? -38.220 -30.202 -2.085 1.00 36.35 17 ILE C O 1
ATOM 6579 N N . GLN C 1 39 ? -37.760 -32.297 -2.774 1.00 34.39 18 GLN C N 1
ATOM 6580 C CA . GLN C 1 39 ? -38.646 -32.211 -3.925 1.00 36.38 18 GLN C CA 1
ATOM 6581 C C . GLN C 1 39 ? -40.117 -32.076 -3.523 1.00 34.83 18 GLN C C 1
ATOM 6582 O O . GLN C 1 39 ? -40.926 -31.652 -4.353 1.00 36.33 18 GLN C O 1
ATOM 6588 N N . PHE C 1 40 ? -40.484 -32.381 -2.268 1.00 36.30 19 PHE C N 1
ATOM 6589 C CA . PHE C 1 40 ? -41.866 -32.165 -1.836 1.00 33.34 19 PHE C CA 1
ATOM 6590 C C . PHE C 1 40 ? -42.227 -30.685 -1.834 1.00 40.50 19 PHE C C 1
ATOM 6591 O O . PHE C 1 40 ? -43.298 -30.294 -2.320 1.00 38.42 19 PHE C O 1
ATOM 6599 N N . LEU C 1 41 ? -41.359 -29.839 -1.265 1.00 34.64 20 LEU C N 1
ATOM 6600 C CA . LEU C 1 41 ? -41.620 -28.407 -1.293 1.00 34.77 20 LEU C CA 1
ATOM 6601 C C . LEU C 1 41 ? -41.491 -27.836 -2.696 1.00 37.29 20 LEU C C 1
ATOM 6602 O O . LEU C 1 41 ? -42.237 -26.925 -3.069 1.00 42.01 20 LEU C O 1
ATOM 6607 N N . THR C 1 42 ? -40.550 -28.340 -3.497 1.00 30.39 21 THR C N 1
ATOM 6608 C CA . THR C 1 42 ? -40.363 -27.713 -4.793 1.00 37.49 21 THR C CA 1
ATOM 6609 C C . THR C 1 42 ? -41.378 -28.204 -5.826 1.00 38.31 21 THR C C 1
ATOM 6610 O O . THR C 1 42 ? -41.692 -27.465 -6.763 1.00 35.07 21 THR C O 1
ATOM 6614 N N . ASP C 1 43 ? -41.898 -29.426 -5.690 1.00 31.83 22 ASP C N 1
ATOM 6615 C CA . ASP C 1 43 ? -42.789 -29.972 -6.723 1.00 23.44 22 ASP C CA 1
ATOM 6616 C C . ASP C 1 43 ? -44.260 -29.982 -6.320 1.00 25.42 22 ASP C C 1
ATOM 6617 O O . ASP C 1 43 ? -45.131 -29.923 -7.205 1.00 24.58 22 ASP C O 1
ATOM 6622 N N . GLY C 1 44 ? -44.548 -30.080 -5.026 1.00 25.95 23 GLY C N 1
ATOM 6623 C CA . GLY C 1 44 ? -45.937 -30.050 -4.567 1.00 27.22 23 GLY C CA 1
ATOM 6624 C C . GLY C 1 44 ? -46.748 -31.162 -5.208 1.00 28.97 23 GLY C C 1
ATOM 6625 O O . GLY C 1 44 ? -46.378 -32.347 -5.158 1.00 25.56 23 GLY C O 1
ATOM 6626 N N . TYR C 1 45 ? -47.882 -30.781 -5.813 1.00 23.80 24 TYR C N 1
ATOM 6627 C CA . TYR C 1 45 ? -48.749 -31.771 -6.463 1.00 20.62 24 TYR C CA 1
ATOM 6628 C C . TYR C 1 45 ? -48.083 -32.450 -7.657 1.00 20.11 24 TYR C C 1
ATOM 6629 O O . TYR C 1 45 ? -48.574 -33.492 -8.105 1.00 23.67 24 TYR C O 1
ATOM 6638 N N . LEU C 1 46 ? -46.991 -31.884 -8.189 1.00 22.01 25 LEU C N 1
ATOM 6639 C CA . LEU C 1 46 ? -46.308 -32.490 -9.336 1.00 23.08 25 LEU C CA 1
ATOM 6640 C C . LEU C 1 46 ? -45.347 -33.591 -8.933 1.00 23.30 25 LEU C C 1
ATOM 6641 O O . LEU C 1 46 ? -44.770 -34.234 -9.821 1.00 25.66 25 LEU C O 1
ATOM 6646 N N . LEU C 1 47 ? -45.142 -33.808 -7.632 1.00 23.06 26 LEU C N 1
ATOM 6647 C CA . LEU C 1 47 ? -44.105 -34.744 -7.194 1.00 26.13 26 LEU C CA 1
ATOM 6648 C C . LEU C 1 47 ? -44.330 -36.158 -7.717 1.00 23.77 26 LEU C C 1
ATOM 6649 O O . LEU C 1 47 ? -43.371 -36.756 -8.231 1.00 24.23 26 LEU C O 1
ATOM 6654 N N . PRO C 1 48 ? -45.521 -36.767 -7.600 1.00 21.71 27 PRO C N 1
ATOM 6655 C CA . PRO C 1 48 ? -45.639 -38.155 -8.061 1.00 23.55 27 PRO C CA 1
ATOM 6656 C C . PRO C 1 48 ? -45.434 -38.307 -9.552 1.00 24.92 27 PRO C C 1
ATOM 6657 O O . PRO C 1 48 ? -44.735 -39.235 -9.969 1.00 26.10 27 PRO C O 1
ATOM 6661 N N . SER C 1 49 ? -45.983 -37.412 -10.391 1.00 22.67 28 SER C N 1
ATOM 6662 C CA . SER C 1 49 ? -45.751 -37.625 -11.820 1.00 26.00 28 SER C CA 1
ATOM 6663 C C . SER C 1 49 ? -44.298 -37.324 -12.186 1.00 24.70 28 SER C C 1
ATOM 6664 O O . SER C 1 49 ? -43.749 -37.951 -13.103 1.00 27.31 28 SER C O 1
ATOM 6667 N N . ASN C 1 50 ? -43.631 -36.432 -11.450 1.00 26.65 29 ASN C N 1
ATOM 6668 C CA . ASN C 1 50 ? -42.211 -36.206 -11.729 1.00 25.38 29 ASN C CA 1
ATOM 6669 C C . ASN C 1 50 ? -41.385 -37.442 -11.383 1.00 25.85 29 ASN C C 1
ATOM 6670 O O . ASN C 1 50 ? -40.463 -37.821 -12.127 1.00 25.59 29 ASN C O 1
ATOM 6675 N N . LEU C 1 51 ? -41.680 -38.072 -10.243 1.00 24.18 30 LEU C N 1
ATOM 6676 C CA . LEU C 1 51 ? -40.931 -39.275 -9.860 1.00 25.09 30 LEU C CA 1
ATOM 6677 C C . LEU C 1 51 ? -41.173 -40.428 -10.831 1.00 26.18 30 LEU C C 1
ATOM 6678 O O . LEU C 1 51 ? -40.218 -41.100 -11.244 1.00 26.89 30 LEU C O 1
ATOM 6683 N N . ARG C 1 52 ? -42.432 -40.676 -11.224 1.00 22.44 31 ARG C N 1
ATOM 6684 C CA . ARG C 1 52 ? -42.676 -41.723 -12.211 1.00 27.74 31 ARG C CA 1
ATOM 6685 C C . ARG C 1 52 ? -41.882 -41.447 -13.488 1.00 31.58 31 ARG C C 1
ATOM 6686 O O . ARG C 1 52 ? -41.277 -42.360 -14.076 1.00 27.79 31 ARG C O 1
ATOM 6694 N N . LYS C 1 53 ? -41.843 -40.184 -13.908 1.00 26.17 32 LYS C N 1
ATOM 6695 C CA . LYS C 1 53 ? -41.092 -39.839 -15.110 1.00 28.51 32 LYS C CA 1
ATOM 6696 C C . LYS C 1 53 ? -39.608 -40.126 -14.922 1.00 25.33 32 LYS C C 1
ATOM 6697 O O . LYS C 1 53 ? -38.976 -40.780 -15.767 1.00 30.69 32 LYS C O 1
ATOM 6703 N N . THR C 1 54 ? -39.040 -39.638 -13.822 1.00 25.99 33 THR C N 1
ATOM 6704 C CA . THR C 1 54 ? -37.617 -39.833 -13.552 1.00 30.52 33 THR C CA 1
ATOM 6705 C C . THR C 1 54 ? -37.272 -41.311 -13.435 1.00 30.91 33 THR C C 1
ATOM 6706 O O . THR C 1 54 ? -36.184 -41.728 -13.838 1.00 31.02 33 THR C O 1
ATOM 6710 N N . ALA C 1 55 ? -38.188 -42.121 -12.919 1.00 28.56 34 ALA C N 1
ATOM 6711 C CA . ALA C 1 55 ? -37.958 -43.555 -12.802 1.00 39.82 34 ALA C CA 1
ATOM 6712 C C . ALA C 1 55 ? -37.976 -44.282 -14.145 1.00 34.23 34 ALA C C 1
ATOM 6713 O O . ALA C 1 55 ? -37.654 -45.475 -14.182 1.00 35.86 34 ALA C O 1
ATOM 6715 N N . GLY C 1 56 ? -38.354 -43.614 -15.234 1.00 34.32 35 GLY C N 1
ATOM 6716 C CA . GLY C 1 56 ? -38.425 -44.246 -16.542 1.00 35.65 35 GLY C CA 1
ATOM 6717 C C . GLY C 1 56 ? -39.742 -44.907 -16.869 1.00 35.34 35 GLY C C 1
ATOM 6718 O O . GLY C 1 56 ? -39.826 -45.633 -17.864 1.00 36.27 35 GLY C O 1
ATOM 6719 N N . LEU C 1 57 ? -40.770 -44.696 -16.062 1.00 28.19 36 LEU C N 1
ATOM 6720 C CA . LEU C 1 57 ? -42.081 -45.246 -16.358 1.00 27.43 36 LEU C CA 1
ATOM 6721 C C . LEU C 1 57 ? -42.748 -44.468 -17.495 1.00 32.82 36 LEU C C 1
ATOM 6722 O O . LEU C 1 57 ? -42.514 -43.272 -17.687 1.00 33.77 36 LEU C O 1
ATOM 6727 N N . GLU C 1 58 ? -43.562 -45.165 -18.271 1.00 32.52 37 GLU C N 1
ATOM 6728 C CA . GLU C 1 58 ? -44.313 -44.466 -19.303 1.00 33.65 37 GLU C CA 1
ATOM 6729 C C . GLU C 1 58 ? -45.468 -43.688 -18.678 1.00 30.53 37 GLU C C 1
ATOM 6730 O O . GLU C 1 58 ? -45.961 -44.046 -17.596 1.00 30.96 37 GLU C O 1
ATOM 6736 N N . PRO C 1 59 ? -45.911 -42.612 -19.336 1.00 32.65 38 PRO C N 1
ATOM 6737 C CA . PRO C 1 59 ? -47.112 -41.917 -18.868 1.00 32.90 38 PRO C CA 1
ATOM 6738 C C . PRO C 1 59 ? -48.244 -42.906 -18.721 1.00 39.17 38 PRO C C 1
ATOM 6739 O O . PRO C 1 59 ? -48.369 -43.846 -19.509 1.00 37.43 38 PRO C O 1
ATOM 6743 N N . GLU C 1 60 ? -49.045 -42.697 -17.684 1.00 32.42 39 GLU C N 1
ATOM 6744 C CA . GLU C 1 60 ? -50.206 -43.508 -17.320 1.00 36.56 39 GLU C CA 1
ATOM 6745 C C . GLU C 1 60 ? -49.849 -44.880 -16.761 1.00 27.58 39 GLU C C 1
ATOM 6746 O O . GLU C 1 60 ? -50.766 -45.672 -16.481 1.00 32.70 39 GLU C O 1
ATOM 6752 N N . SER C 1 61 ? -48.568 -45.179 -16.546 1.00 29.79 40 SER C N 1
ATOM 6753 C CA . SER C 1 61 ? -48.205 -46.438 -15.894 1.00 34.51 40 SER C CA 1
ATOM 6754 C C . SER C 1 61 ? -48.872 -46.582 -14.528 1.00 32.53 40 SER C C 1
ATOM 6755 O O . SER C 1 61 ? -48.948 -45.626 -13.746 1.00 32.66 40 SER C O 1
ATOM 6758 N N . MET C 1 62 ? -49.328 -47.802 -14.219 1.00 31.92 41 MET C N 1
ATOM 6759 C CA . MET C 1 62 ? -49.826 -48.126 -12.889 1.00 31.42 41 MET C CA 1
ATOM 6760 C C . MET C 1 62 ? -48.769 -48.813 -12.019 1.00 36.53 41 MET C C 1
ATOM 6761 O O . MET C 1 62 ? -49.100 -49.322 -10.947 1.00 36.69 41 MET C O 1
ATOM 6766 N N . CYS C 1 63 ? -47.517 -48.842 -12.456 1.00 31.84 42 CYS C N 1
ATOM 6767 C CA . CYS C 1 63 ? -46.446 -49.413 -11.639 1.00 32.13 42 CYS C CA 1
ATOM 6768 C C . CYS C 1 63 ? -46.080 -48.492 -10.474 1.00 34.41 42 CYS C C 1
ATOM 6769 O O . CYS C 1 63 ? -46.086 -47.266 -10.611 1.00 36.72 42 CYS C O 1
ATOM 6772 N N . PRO C 1 64 ? -45.697 -49.059 -9.336 1.00 35.02 43 PRO C N 1
ATOM 6773 C CA . PRO C 1 64 ? -45.211 -48.232 -8.228 1.00 32.19 43 PRO C CA 1
ATOM 6774 C C . PRO C 1 64 ? -43.853 -47.629 -8.561 1.00 36.30 43 PRO C C 1
ATOM 6775 O O . PRO C 1 64 ? -43.118 -48.130 -9.414 1.00 31.43 43 PRO C O 1
ATOM 6779 N N . VAL C 1 65 ? -43.521 -46.541 -7.867 1.00 26.08 44 VAL C N 1
ATOM 6780 C CA . VAL C 1 65 ? -42.186 -45.945 -7.923 1.00 27.76 44 VAL C CA 1
ATOM 6781 C C . VAL C 1 65 ? -41.692 -45.754 -6.492 1.00 36.90 44 VAL C C 1
ATOM 6782 O O . VAL C 1 65 ? -42.444 -45.303 -5.620 1.00 29.86 44 VAL C O 1
ATOM 6786 N N . THR C 1 66 ? -40.440 -46.124 -6.241 1.00 36.43 45 THR C N 1
ATOM 6787 C CA . THR C 1 66 ? -39.865 -46.093 -4.904 1.00 31.38 45 THR C CA 1
ATOM 6788 C C . THR C 1 66 ? -38.729 -45.084 -4.873 1.00 34.85 45 THR C C 1
ATOM 6789 O O . THR C 1 66 ? -37.932 -44.999 -5.815 1.00 37.06 45 THR C O 1
ATOM 6793 N N . THR C 1 67 ? -38.671 -44.296 -3.809 1.00 31.50 46 THR C N 1
ATOM 6794 C CA . THR C 1 67 ? -37.532 -43.408 -3.591 1.00 30.34 46 THR C CA 1
ATOM 6795 C C . THR C 1 67 ? -37.318 -43.309 -2.092 1.00 34.68 46 THR C C 1
ATOM 6796 O O . THR C 1 67 ? -37.915 -44.064 -1.329 1.00 36.31 46 THR C O 1
ATOM 6800 N N . LYS C 1 68 ? -36.472 -42.380 -1.655 1.00 35.01 47 LYS C N 1
ATOM 6801 C CA . LYS C 1 68 ? -36.302 -42.130 -0.231 1.00 34.77 47 LYS C CA 1
ATOM 6802 C C . LYS C 1 68 ? -36.933 -40.793 0.141 1.00 32.05 47 LYS C C 1
ATOM 6803 O O . LYS C 1 68 ? -36.685 -39.774 -0.519 1.00 36.40 47 LYS C O 1
ATOM 6809 N N . LEU C 1 69 ? -37.754 -40.809 1.190 1.00 35.85 48 LEU C N 1
ATOM 6810 C CA . LEU C 1 69 ? -38.367 -39.608 1.744 1.00 38.35 48 LEU C CA 1
ATOM 6811 C C . LEU C 1 69 ? -38.203 -39.665 3.248 1.00 36.94 48 LEU C C 1
ATOM 6812 O O . LEU C 1 69 ? -38.474 -40.706 3.860 1.00 38.44 48 LEU C O 1
ATOM 6817 N N . LEU C 1 70 ? -37.750 -38.559 3.839 1.00 40.97 49 LEU C N 1
ATOM 6818 C CA . LEU C 1 70 ? -37.562 -38.466 5.290 1.00 40.34 49 LEU C CA 1
ATOM 6819 C C . LEU C 1 70 ? -36.627 -39.563 5.804 1.00 37.21 49 LEU C C 1
ATOM 6820 O O . LEU C 1 70 ? -36.822 -40.113 6.890 1.00 53.12 49 LEU C O 1
ATOM 6825 N N . GLY C 1 71 ? -35.612 -39.902 5.004 1.00 40.99 50 GLY C N 1
ATOM 6826 C CA . GLY C 1 71 ? -34.618 -40.895 5.368 1.00 39.68 50 GLY C CA 1
ATOM 6827 C C . GLY C 1 71 ? -35.008 -42.351 5.201 1.00 53.56 50 GLY C C 1
ATOM 6828 O O . GLY C 1 71 ? -34.161 -43.223 5.428 1.00 51.89 50 GLY C O 1
ATOM 6829 N N . GLN C 1 72 ? -36.244 -42.663 4.808 1.00 47.87 51 GLN C N 1
ATOM 6830 C CA . GLN C 1 72 ? -36.664 -44.053 4.654 1.00 38.37 51 GLN C CA 1
ATOM 6831 C C . GLN C 1 72 ? -37.293 -44.274 3.285 1.00 39.66 51 GLN C C 1
ATOM 6832 O O . GLN C 1 72 ? -37.663 -43.327 2.587 1.00 32.20 51 GLN C O 1
ATOM 6838 N N . ASP C 1 73 ? -37.420 -45.544 2.908 1.00 34.89 52 ASP C N 1
ATOM 6839 C CA . ASP C 1 73 ? -38.021 -45.865 1.621 1.00 38.84 52 ASP C CA 1
ATOM 6840 C C . ASP C 1 73 ? -39.483 -45.441 1.600 1.00 34.66 52 ASP C C 1
ATOM 6841 O O . ASP C 1 73 ? -40.187 -45.489 2.608 1.00 32.93 52 ASP C O 1
ATOM 6846 N N . ALA C 1 74 ? -39.932 -44.994 0.440 1.00 32.60 53 ALA C N 1
ATOM 6847 C CA . ALA C 1 74 ? -41.341 -44.679 0.262 1.00 28.51 53 ALA C CA 1
ATOM 6848 C C . ALA C 1 74 ? -41.735 -45.128 -1.133 1.00 35.21 53 ALA C C 1
ATOM 6849 O O . ALA C 1 74 ? -41.060 -44.799 -2.113 1.00 33.10 53 ALA C O 1
ATOM 6851 N N . THR C 1 75 ? -42.804 -45.892 -1.220 1.00 23.43 54 THR C N 1
ATOM 6852 C CA . THR C 1 75 ? -43.284 -46.353 -2.505 1.00 23.73 54 THR C CA 1
ATOM 6853 C C . THR C 1 75 ? -44.595 -45.642 -2.796 1.00 30.56 54 THR C C 1
ATOM 6854 O O . THR C 1 75 ? -45.488 -45.629 -1.945 1.00 30.68 54 THR C O 1
ATOM 6858 N N . ILE C 1 76 ? -44.701 -45.047 -3.983 1.00 28.65 55 ILE C N 1
ATOM 6859 C CA . ILE C 1 76 ? -45.864 -44.244 -4.368 1.00 24.18 55 ILE C CA 1
ATOM 6860 C C . ILE C 1 76 ? -46.722 -45.069 -5.308 1.00 23.62 55 ILE C C 1
ATOM 6861 O O . ILE C 1 76 ? -46.228 -45.560 -6.334 1.00 25.66 55 ILE C O 1
ATOM 6866 N N . VAL C 1 77 ? -48.007 -45.228 -4.966 1.00 23.01 56 VAL C N 1
ATOM 6867 C CA . VAL C 1 77 ? -48.904 -46.046 -5.758 1.00 26.06 56 VAL C CA 1
ATOM 6868 C C . VAL C 1 77 ? -50.137 -45.214 -6.106 1.00 29.11 56 VAL C C 1
ATOM 6869 O O . VAL C 1 77 ? -50.417 -44.192 -5.486 1.00 23.96 56 VAL C O 1
ATOM 6873 N N . ARG C 1 78 ? -50.885 -45.670 -7.097 1.00 24.42 57 ARG C N 1
ATOM 6874 C CA . ARG C 1 78 ? -52.112 -44.955 -7.458 1.00 29.44 57 ARG C CA 1
ATOM 6875 C C . ARG C 1 78 ? -53.031 -45.917 -8.197 1.00 33.22 57 ARG C C 1
ATOM 6876 O O . ARG C 1 78 ? -52.634 -47.027 -8.546 1.00 30.59 57 ARG C O 1
ATOM 6884 N N . GLY C 1 79 ? -54.275 -45.481 -8.421 1.00 24.85 58 GLY C N 1
ATOM 6885 C CA . GLY C 1 79 ? -55.281 -46.332 -9.039 1.00 25.68 58 GLY C CA 1
ATOM 6886 C C . GLY C 1 79 ? -55.946 -47.322 -8.081 1.00 33.41 58 GLY C C 1
ATOM 6887 O O . GLY C 1 79 ? -55.653 -47.392 -6.891 1.00 23.82 58 GLY C O 1
ATOM 6888 N N . SER C 1 80 ? -56.865 -48.123 -8.640 1.00 28.21 59 SER C N 1
ATOM 6889 C CA . SER C 1 80 ? -57.671 -49.026 -7.815 1.00 26.28 59 SER C CA 1
ATOM 6890 C C . SER C 1 80 ? -56.805 -50.004 -7.027 1.00 27.40 59 SER C C 1
ATOM 6891 O O . SER C 1 80 ? -57.068 -50.260 -5.849 1.00 27.44 59 SER C O 1
ATOM 6894 N N . ALA C 1 81 ? -55.776 -50.559 -7.653 1.00 26.44 60 ALA C N 1
ATOM 6895 C CA . ALA C 1 81 ? -54.916 -51.510 -6.949 1.00 34.64 60 ALA C CA 1
ATOM 6896 C C . ALA C 1 81 ? -54.131 -50.830 -5.825 1.00 30.18 60 ALA C C 1
ATOM 6897 O O . ALA C 1 81 ? -53.926 -51.422 -4.751 1.00 28.49 60 ALA C O 1
ATOM 6899 N N . GLY C 1 82 ? -53.697 -49.582 -6.040 1.00 27.89 61 GLY C N 1
ATOM 6900 C CA . GLY C 1 82 ? -53.012 -48.863 -4.972 1.00 23.54 61 GLY C CA 1
ATOM 6901 C C . GLY C 1 82 ? -53.936 -48.524 -3.820 1.00 24.92 61 GLY C C 1
ATOM 6902 O O . GLY C 1 82 ? -53.541 -48.581 -2.648 1.00 26.73 61 GLY C O 1
ATOM 6903 N N . ILE C 1 83 ? -55.194 -48.201 -4.133 1.00 22.43 62 ILE C N 1
ATOM 6904 C CA . ILE C 1 83 ? -56.199 -47.990 -3.101 1.00 25.06 62 ILE C CA 1
ATOM 6905 C C . ILE C 1 83 ? -56.363 -49.257 -2.266 1.00 27.78 62 ILE C C 1
ATOM 6906 O O . ILE C 1 83 ? -56.427 -49.203 -1.031 1.00 24.74 62 ILE C O 1
ATOM 6911 N N . ASP C 1 84 ? -56.434 -50.422 -2.917 1.00 25.50 63 ASP C N 1
ATOM 6912 C CA . ASP C 1 84 ? -56.630 -51.655 -2.146 1.00 26.31 63 ASP C CA 1
ATOM 6913 C C . ASP C 1 84 ? -55.454 -51.920 -1.204 1.00 29.89 63 ASP C C 1
ATOM 6914 O O . ASP C 1 84 ? -55.642 -52.354 -0.061 1.00 32.26 63 ASP C O 1
ATOM 6919 N N . LEU C 1 85 ? -54.235 -51.677 -1.670 1.00 26.91 64 LEU C N 1
ATOM 6920 C CA . LEU C 1 85 ? -53.067 -51.827 -0.808 1.00 25.59 64 LEU C CA 1
ATOM 6921 C C . LEU C 1 85 ? -53.102 -50.830 0.340 1.00 32.57 64 LEU C C 1
ATOM 6922 O O . LEU C 1 85 ? -52.951 -51.200 1.511 1.00 27.77 64 LEU C O 1
ATOM 6927 N N . PHE C 1 86 ? -53.301 -49.548 0.011 1.00 26.79 65 PHE C N 1
ATOM 6928 C CA . PHE C 1 86 ? -53.222 -48.483 0.997 1.00 21.77 65 PHE C CA 1
ATOM 6929 C C . PHE C 1 86 ? -54.196 -48.702 2.153 1.00 27.43 65 PHE C C 1
ATOM 6930 O O . PHE C 1 86 ? -53.880 -48.385 3.300 1.00 27.73 65 PHE C O 1
ATOM 6938 N N . TYR C 1 87 ? -55.392 -49.228 1.870 1.00 26.95 66 TYR C N 1
ATOM 6939 C CA . TYR C 1 87 ? -56.437 -49.365 2.872 1.00 30.39 66 TYR C CA 1
ATOM 6940 C C . TYR C 1 87 ? -56.525 -50.788 3.408 1.00 30.20 66 TYR C C 1
ATOM 6941 O O . TYR C 1 87 ? -57.503 -51.135 4.073 1.00 27.40 66 TYR C O 1
ATOM 6950 N N . ASP C 1 88 ? -55.525 -51.620 3.131 1.00 28.91 67 ASP C N 1
ATOM 6951 C CA . ASP C 1 88 ? -55.489 -52.949 3.737 1.00 32.28 67 ASP C CA 1
ATOM 6952 C C . ASP C 1 88 ? -54.863 -52.821 5.129 1.00 25.62 67 ASP C C 1
ATOM 6953 O O . ASP C 1 88 ? -53.641 -52.748 5.277 1.00 28.94 67 ASP C O 1
ATOM 6958 N N . GLU C 1 89 ? -55.694 -52.797 6.164 1.00 28.60 68 GLU C N 1
ATOM 6959 C CA . GLU C 1 89 ? -55.135 -52.593 7.497 1.00 32.60 68 GLU C CA 1
ATOM 6960 C C . GLU C 1 89 ? -54.438 -53.839 8.058 1.00 35.16 68 GLU C C 1
ATOM 6961 O O . GLU C 1 89 ? -53.871 -53.750 9.151 1.00 38.14 68 GLU C O 1
ATOM 6967 N N . ASP C 1 90 ? -54.448 -54.971 7.343 1.00 36.06 69 ASP C N 1
ATOM 6968 C CA . ASP C 1 90 ? -53.592 -56.098 7.708 1.00 33.20 69 ASP C CA 1
ATOM 6969 C C . ASP C 1 90 ? -52.131 -55.852 7.355 1.00 40.37 69 ASP C C 1
ATOM 6970 O O . ASP C 1 90 ? -51.257 -56.582 7.842 1.00 36.58 69 ASP C O 1
ATOM 6975 N N . VAL C 1 91 ? -51.837 -54.895 6.477 1.00 32.04 70 VAL C N 1
ATOM 6976 C CA . VAL C 1 91 ? -50.441 -54.633 6.143 1.00 32.58 70 VAL C CA 1
ATOM 6977 C C . VAL C 1 91 ? -50.058 -53.155 6.271 1.00 30.80 70 VAL C C 1
ATOM 6978 O O . VAL C 1 91 ? -48.880 -52.819 6.145 1.00 33.03 70 VAL C O 1
ATOM 6982 N N . MET C 1 92 ? -51.019 -52.255 6.500 1.00 29.19 71 MET C N 1
ATOM 6983 C CA . MET C 1 92 ? -50.724 -50.823 6.604 1.00 28.16 71 MET C CA 1
ATOM 6984 C C . MET C 1 92 ? -51.162 -50.283 7.955 1.00 27.77 71 MET C C 1
ATOM 6985 O O . MET C 1 92 ? -52.243 -50.618 8.436 1.00 32.68 71 MET C O 1
ATOM 6990 N N . GLN C 1 93 ? -50.351 -49.394 8.534 1.00 26.73 72 GLN C N 1
ATOM 6991 C CA . GLN C 1 93 ? -50.734 -48.652 9.729 1.00 29.54 72 GLN C CA 1
ATOM 6992 C C . GLN C 1 93 ? -50.543 -47.171 9.457 1.00 27.81 72 GLN C C 1
ATOM 6993 O O . GLN C 1 93 ? -49.810 -46.797 8.536 1.00 29.13 72 GLN C O 1
ATOM 6999 N N . ARG C 1 94 ? -51.156 -46.321 10.306 1.00 21.90 73 ARG C N 1
ATOM 7000 C CA . ARG C 1 94 ? -50.996 -44.878 10.154 1.00 22.75 73 ARG C CA 1
ATOM 7001 C C . ARG C 1 94 ? -50.105 -44.223 11.206 1.00 29.12 73 ARG C C 1
ATOM 7002 O O . ARG C 1 94 ? -49.576 -43.126 10.949 1.00 27.10 73 ARG C O 1
ATOM 7010 N N . GLU C 1 95 ? -49.903 -44.850 12.364 1.00 28.93 74 GLU C N 1
ATOM 7011 C CA . GLU C 1 95 ? -49.069 -44.202 13.382 1.00 29.31 74 GLU C CA 1
ATOM 7012 C C . GLU C 1 95 ? -47.667 -43.946 12.848 1.00 30.81 74 GLU C C 1
ATOM 7013 O O . GLU C 1 95 ? -47.007 -44.856 12.340 1.00 31.28 74 GLU C O 1
ATOM 7019 N N . GLY C 1 96 ? -47.221 -42.699 12.958 1.00 32.98 75 GLY C N 1
ATOM 7020 C CA . GLY C 1 96 ? -45.917 -42.301 12.476 1.00 33.97 75 GLY C CA 1
ATOM 7021 C C . GLY C 1 96 ? -45.776 -42.100 10.975 1.00 34.10 75 GLY C C 1
ATOM 7022 O O . GLY C 1 96 ? -44.684 -41.750 10.527 1.00 32.36 75 GLY C O 1
ATOM 7023 N N . ALA C 1 97 ? -46.836 -42.295 10.177 1.00 31.62 76 ALA C N 1
ATOM 7024 C CA . ALA C 1 97 ? -46.707 -42.162 8.721 1.00 32.35 76 ALA C CA 1
ATOM 7025 C C . ALA C 1 97 ? -46.636 -40.701 8.289 1.00 28.48 76 ALA C C 1
ATOM 7026 O O . ALA C 1 97 ? -45.825 -40.334 7.428 1.00 27.08 76 ALA C O 1
ATOM 7028 N N . MET C 1 98 ? -47.496 -39.870 8.839 1.00 23.88 77 MET C N 1
ATOM 7029 C CA . MET C 1 98 ? -47.498 -38.449 8.495 1.00 28.10 77 MET C CA 1
ATOM 7030 C C . MET C 1 98 ? -46.388 -37.732 9.267 1.00 33.16 77 MET C C 1
ATOM 7031 O O . MET C 1 98 ? -46.321 -37.853 10.492 1.00 32.62 77 MET C O 1
ATOM 7036 N N . PRO C 1 99 ? -45.521 -36.981 8.601 1.00 29.74 78 PRO C N 1
ATOM 7037 C CA . PRO C 1 99 ? -44.507 -36.189 9.320 1.00 29.59 78 PRO C CA 1
ATOM 7038 C C . PRO C 1 99 ? -45.153 -35.167 10.241 1.00 33.20 78 PRO C C 1
ATOM 7039 O O . PRO C 1 99 ? -46.059 -34.415 9.830 1.00 30.28 78 PRO C O 1
ATOM 7043 N N . PRO C 1 100 ? -44.722 -35.134 11.507 1.00 31.07 79 PRO C N 1
ATOM 7044 C CA . PRO C 1 100 ? -45.359 -34.246 12.499 1.00 26.35 79 PRO C CA 1
ATOM 7045 C C . PRO C 1 100 ? -45.388 -32.784 12.117 1.00 25.53 79 PRO C C 1
ATOM 7046 O O . PRO C 1 100 ? -46.275 -32.061 12.587 1.00 28.52 79 PRO C O 1
ATOM 7050 N N . VAL C 1 101 ? -44.428 -32.299 11.325 1.00 26.60 80 VAL C N 1
ATOM 7051 C CA . VAL C 1 101 ? -44.441 -30.875 10.987 1.00 26.08 80 VAL C CA 1
ATOM 7052 C C . VAL C 1 101 ? -45.673 -30.531 10.150 1.00 25.73 80 VAL C C 1
ATOM 7053 O O . VAL C 1 101 ? -46.100 -29.368 10.117 1.00 31.50 80 VAL C O 1
ATOM 7057 N N . ILE C 1 102 ? -46.258 -31.523 9.464 1.00 27.02 81 ILE C N 1
ATOM 7058 C CA . ILE C 1 102 ? -47.541 -31.355 8.783 1.00 25.42 81 ILE C CA 1
ATOM 7059 C C . ILE C 1 102 ? -48.671 -31.758 9.728 1.00 26.43 81 ILE C C 1
ATOM 7060 O O . ILE C 1 102 ? -49.593 -30.970 10.006 1.00 29.48 81 ILE C O 1
ATOM 7065 N N . GLY C 1 103 ? -48.606 -32.993 10.226 1.00 24.48 82 GLY C N 1
ATOM 7066 C CA . GLY C 1 103 ? -49.737 -33.551 10.944 1.00 29.23 82 GLY C CA 1
ATOM 7067 C C . GLY C 1 103 ? -50.058 -32.788 12.213 1.00 30.52 82 GLY C C 1
ATOM 7068 O O . GLY C 1 103 ? -51.218 -32.501 12.492 1.00 26.77 82 GLY C O 1
ATOM 7069 N N . ASP C 1 104 ? -49.027 -32.470 13.019 1.00 24.25 83 ASP C N 1
ATOM 7070 C CA . ASP C 1 104 ? -49.284 -31.784 14.287 1.00 30.63 83 ASP C CA 1
ATOM 7071 C C . ASP C 1 104 ? -49.928 -30.423 14.072 1.00 29.45 83 ASP C C 1
ATOM 7072 O O . ASP C 1 104 ? -50.682 -29.957 14.932 1.00 30.06 83 ASP C O 1
ATOM 7077 N N . ALA C 1 105 ? -49.641 -29.762 12.943 1.00 26.22 84 ALA C N 1
ATOM 7078 C CA . ALA C 1 105 ? -50.290 -28.490 12.659 1.00 24.55 84 ALA C CA 1
ATOM 7079 C C . ALA C 1 105 ? -51.695 -28.709 12.124 1.00 27.20 84 ALA C C 1
ATOM 7080 O O . ALA C 1 105 ? -52.650 -28.108 12.623 1.00 26.86 84 ALA C O 1
ATOM 7082 N N . LEU C 1 106 ? -51.836 -29.585 11.124 1.00 25.81 85 LEU C N 1
ATOM 7083 C CA . LEU C 1 106 ? -53.112 -29.713 10.415 1.00 23.30 85 LEU C CA 1
ATOM 7084 C C . LEU C 1 106 ? -54.194 -30.367 11.285 1.00 27.23 85 LEU C C 1
ATOM 7085 O O . LEU C 1 106 ? -55.317 -29.857 11.363 1.00 27.25 85 LEU C O 1
ATOM 7090 N N . VAL C 1 107 ? -53.898 -31.508 11.909 1.00 24.13 86 VAL C N 1
ATOM 7091 C CA . VAL C 1 107 ? -54.921 -32.266 12.626 1.00 25.49 86 VAL C CA 1
ATOM 7092 C C . VAL C 1 107 ? -54.672 -32.346 14.126 1.00 32.72 86 VAL C C 1
ATOM 7093 O O . VAL C 1 107 ? -55.606 -32.694 14.863 1.00 28.52 86 VAL C O 1
ATOM 7097 N N . GLY C 1 108 ? -53.471 -32.000 14.599 1.00 30.22 87 GLY C N 1
ATOM 7098 C CA . GLY C 1 108 ? -53.144 -31.922 16.014 1.00 26.48 87 GLY C CA 1
ATOM 7099 C C . GLY C 1 108 ? -52.671 -33.245 16.590 1.00 33.08 87 GLY C C 1
ATOM 7100 O O . GLY C 1 108 ? -52.877 -34.321 16.030 1.00 31.42 87 GLY C O 1
ATOM 7101 N N . LYS C 1 109 ? -52.037 -33.160 17.758 1.00 29.69 88 LYS C N 1
ATOM 7102 C CA . LYS C 1 109 ? -51.471 -34.352 18.383 1.00 32.74 88 LYS C CA 1
ATOM 7103 C C . LYS C 1 109 ? -52.556 -35.297 18.897 1.00 28.84 88 LYS C C 1
ATOM 7104 O O . LYS C 1 109 ? -53.607 -34.864 19.368 1.00 30.52 88 LYS C O 1
ATOM 7110 N N . GLY C 1 110 ? -52.290 -36.603 18.811 1.00 28.31 89 GLY C N 1
ATOM 7111 C CA . GLY C 1 110 ? -53.258 -37.583 19.298 1.00 34.29 89 GLY C CA 1
ATOM 7112 C C . GLY C 1 110 ? -54.558 -37.710 18.527 1.00 36.56 89 GLY C C 1
ATOM 7113 O O . GLY C 1 110 ? -55.477 -38.393 19.001 1.00 32.21 89 GLY C O 1
ATOM 7114 N N . ALA C 1 111 ? -54.666 -37.090 17.352 1.00 33.23 90 ALA C N 1
ATOM 7115 C CA . ALA C 1 111 ? -55.888 -37.131 16.553 1.00 29.01 90 ALA C CA 1
ATOM 7116 C C . ALA C 1 111 ? -56.140 -38.522 15.974 1.00 35.34 90 ALA C C 1
ATOM 7117 O O . ALA C 1 111 ? -55.229 -39.339 15.804 1.00 25.98 90 ALA C O 1
ATOM 7119 N N . VAL C 1 112 ? -57.411 -38.759 15.609 1.00 29.27 91 VAL C N 1
ATOM 7120 C CA . VAL C 1 112 ? -57.853 -40.042 15.069 1.00 25.58 91 VAL C CA 1
ATOM 7121 C C . VAL C 1 112 ? -56.998 -40.497 13.879 1.00 30.89 91 VAL C C 1
ATOM 7122 O O . VAL C 1 112 ? -56.800 -41.701 13.669 1.00 25.68 91 VAL C O 1
ATOM 7126 N N . HIS C 1 113 ? -56.459 -39.549 13.105 1.00 24.85 92 HIS C N 1
ATOM 7127 C CA . HIS C 1 113 ? -55.673 -39.880 11.916 1.00 24.33 92 HIS C 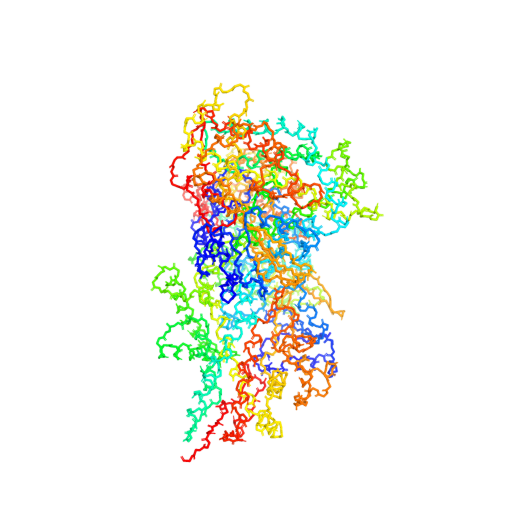CA 1
ATOM 7128 C C . HIS C 1 113 ? -54.455 -40.736 12.249 1.00 27.45 92 HIS C C 1
ATOM 7129 O O . HIS C 1 113 ? -53.993 -41.532 11.418 1.00 29.61 92 HIS C O 1
ATOM 7136 N N . ASN C 1 114 ? -53.898 -40.562 13.431 1.00 30.03 93 ASN C N 1
ATOM 7137 C CA . ASN C 1 114 ? -52.661 -41.244 13.800 1.00 30.72 93 ASN C CA 1
ATOM 7138 C C . ASN C 1 114 ? -52.899 -42.593 14.462 1.00 36.25 93 ASN C C 1
ATOM 7139 O O . ASN C 1 114 ? -51.923 -43.277 14.791 1.00 37.96 93 ASN C O 1
ATOM 7144 N N . LEU C 1 115 ? -54.155 -43.001 14.644 1.00 29.22 94 LEU C N 1
ATOM 7145 C CA . LEU C 1 115 ? -54.498 -44.164 15.459 1.00 26.32 94 LEU C CA 1
ATOM 7146 C C . LEU C 1 115 ? -54.633 -45.421 14.617 1.00 29.81 94 LEU C C 1
ATOM 7147 O O . LEU C 1 115 ? -55.052 -45.375 13.457 1.00 27.60 94 LEU C O 1
ATOM 7152 N N . ASP C 1 116 ? -54.312 -46.568 15.230 1.00 24.77 95 ASP C N 1
ATOM 7153 C CA . ASP C 1 116 ? -54.475 -47.854 14.590 1.00 25.82 95 ASP C CA 1
ATOM 7154 C C . ASP C 1 116 ? -55.316 -48.773 15.465 1.00 32.95 95 ASP C C 1
ATOM 7155 O O . ASP C 1 116 ? -55.631 -48.464 16.615 1.00 31.31 95 ASP C O 1
ATOM 7160 N N . GLY C 1 117 ? -55.728 -49.883 14.866 1.00 31.44 96 GLY C N 1
ATOM 7161 C CA . GLY C 1 117 ? -56.393 -50.991 15.525 1.00 33.40 96 GLY C CA 1
ATOM 7162 C C . GLY C 1 117 ? -57.697 -50.590 16.184 1.00 34.45 96 GLY C C 1
ATOM 7163 O O . GLY C 1 117 ? -58.453 -49.734 15.703 1.00 33.06 96 GLY C O 1
ATOM 7164 N N . GLU C 1 118 ? -57.962 -51.219 17.328 1.00 34.80 97 GLU C N 1
ATOM 7165 C CA . GLU C 1 118 ? -59.222 -50.983 18.026 1.00 31.71 97 GLU C CA 1
ATOM 7166 C C . GLU C 1 118 ? -59.322 -49.564 18.574 1.00 33.32 97 GLU C C 1
ATOM 7167 O O . GLU C 1 118 ? -60.425 -48.992 18.602 1.00 34.65 97 GLU C O 1
ATOM 7173 N N . GLU C 1 119 ? -58.212 -48.976 19.041 1.00 31.12 98 GLU C N 1
ATOM 7174 C CA . GLU C 1 119 ? -58.316 -47.585 19.483 1.00 29.91 98 GLU C CA 1
ATOM 7175 C C . GLU C 1 119 ? -58.772 -46.689 18.332 1.00 34.52 98 GLU C C 1
ATOM 7176 O O . GLU C 1 119 ? -59.550 -45.751 18.537 1.00 32.70 98 GLU C O 1
ATOM 7182 N N . HIS C 1 120 ? -58.346 -46.992 17.109 1.00 28.93 99 HIS C N 1
ATOM 7183 C CA . HIS C 1 120 ? -58.838 -46.197 15.980 1.00 32.65 99 HIS C CA 1
ATOM 7184 C C . HIS C 1 120 ? -60.313 -46.473 15.711 1.00 29.65 99 HIS C C 1
ATOM 7185 O O . HIS C 1 120 ? -61.102 -45.538 15.509 1.00 30.48 99 HIS C O 1
ATOM 7192 N N . LYS C 1 121 ? -60.694 -47.752 15.672 1.00 26.96 100 LYS C N 1
ATOM 7193 C CA . LYS C 1 121 ? -62.089 -48.106 15.408 1.00 31.14 100 LYS C CA 1
ATOM 7194 C C . LYS C 1 121 ? -63.032 -47.397 16.383 1.00 36.79 100 LYS C C 1
ATOM 7195 O O . LYS C 1 121 ? -64.042 -46.815 15.979 1.00 32.68 100 LYS C O 1
ATOM 7201 N N . VAL C 1 122 ? -62.687 -47.391 17.673 1.00 35.11 101 VAL C N 1
ATOM 7202 C CA . VAL C 1 122 ? -63.570 -46.791 18.668 1.00 35.98 101 VAL C CA 1
ATOM 7203 C C . VAL C 1 122 ? -63.634 -45.272 18.507 1.00 30.26 101 VAL C C 1
ATOM 7204 O O . VAL C 1 122 ? -64.702 -44.666 18.636 1.00 28.97 101 VAL C O 1
ATOM 7208 N N . ARG C 1 123 ? -62.497 -44.631 18.248 1.00 27.49 102 ARG C N 1
ATOM 7209 C CA . ARG C 1 123 ? -62.498 -43.180 18.070 1.00 32.72 102 ARG C CA 1
ATOM 7210 C C . ARG C 1 123 ? -63.225 -42.790 16.789 1.00 25.95 102 ARG C C 1
ATOM 7211 O O . ARG C 1 123 ? -64.021 -41.847 16.786 1.00 28.86 102 ARG C O 1
ATOM 7219 N N . LYS C 1 124 ? -62.971 -43.521 15.701 1.00 28.25 103 LYS C N 1
ATOM 7220 C CA . LYS C 1 124 ? -63.601 -43.213 14.413 1.00 26.77 103 LYS C CA 1
ATOM 7221 C C . LYS C 1 124 ? -65.117 -43.383 14.475 1.00 30.40 103 LYS C C 1
ATOM 7222 O O . LYS C 1 124 ? -65.861 -42.590 13.872 1.00 27.40 103 LYS C O 1
ATOM 7228 N N . ALA C 1 125 ? -65.598 -44.397 15.216 1.00 28.48 104 ALA C N 1
ATOM 7229 C CA . ALA C 1 125 ? -67.041 -44.600 15.308 1.00 27.01 104 ALA C CA 1
ATOM 7230 C C . ALA C 1 125 ? -67.720 -43.409 15.964 1.00 34.62 104 ALA C C 1
ATOM 7231 O O . ALA C 1 125 ? -68.817 -42.998 15.554 1.00 36.68 104 ALA C O 1
ATOM 7233 N N . GLN C 1 126 ? -67.083 -42.830 16.979 1.00 26.27 105 GLN C N 1
ATOM 7234 C CA . GLN C 1 126 ? -67.670 -41.663 17.622 1.00 29.10 105 GLN C CA 1
ATOM 7235 C C . GLN C 1 126 ? -67.596 -40.417 16.743 1.00 31.30 105 GLN C C 1
ATOM 7236 O O . GLN C 1 126 ? -68.457 -39.540 16.844 1.00 32.89 105 GLN C O 1
ATOM 7242 N N . MET C 1 127 ? -66.589 -40.310 15.884 1.00 30.02 106 MET C N 1
ATOM 7243 C CA . MET C 1 127 ? -66.530 -39.132 15.021 1.00 32.67 106 MET C CA 1
ATOM 7244 C C . MET C 1 127 ? -67.404 -39.294 13.775 1.00 27.81 106 MET C C 1
ATOM 7245 O O . MET C 1 127 ? -68.044 -38.329 13.341 1.00 28.62 106 MET C O 1
ATOM 7250 N N . ALA C 1 128 ? -67.466 -40.507 13.204 1.00 26.50 107 ALA C N 1
ATOM 7251 C CA . ALA C 1 128 ? -68.387 -40.763 12.098 1.00 26.60 107 ALA C CA 1
ATOM 7252 C C . ALA C 1 128 ? -69.834 -40.602 12.539 1.00 32.15 107 ALA C C 1
ATOM 7253 O O . ALA C 1 128 ? -70.669 -40.131 11.773 1.00 28.67 107 ALA C O 1
ATOM 7255 N N . ALA C 1 129 ? -70.156 -41.001 13.770 1.00 30.09 108 ALA C N 1
ATOM 7256 C CA . ALA C 1 129 ? -71.516 -40.803 14.258 1.00 29.24 108 ALA C CA 1
ATOM 7257 C C . ALA C 1 129 ? -71.937 -39.332 14.164 1.00 32.37 108 ALA C C 1
ATOM 7258 O O . ALA C 1 129 ? -73.124 -39.034 13.976 1.00 32.54 108 ALA C O 1
ATOM 7260 N N . MET C 1 130 ? -70.984 -38.396 14.276 1.00 30.57 109 MET C N 1
ATOM 7261 C CA . MET C 1 130 ? -71.302 -36.970 14.195 1.00 32.17 109 MET C CA 1
ATOM 7262 C C . MET C 1 130 ? -71.348 -36.446 12.753 1.00 34.49 109 MET C C 1
ATOM 7263 O O . MET C 1 130 ? -72.284 -35.741 12.381 1.00 30.70 109 MET C O 1
ATOM 7268 N N . ALA C 1 131 ? -70.338 -36.759 11.930 1.00 28.53 110 ALA C N 1
ATOM 7269 C CA . ALA C 1 131 ? -70.244 -36.133 10.607 1.00 27.03 110 ALA C CA 1
ATOM 7270 C C . ALA C 1 131 ? -70.946 -36.921 9.510 1.00 25.09 110 ALA C C 1
ATOM 7271 O O . ALA C 1 131 ? -71.363 -36.332 8.505 1.00 30.58 110 ALA C O 1
ATOM 7273 N N . TYR C 1 132 ? -71.093 -38.235 9.675 1.00 25.69 111 TYR C N 1
ATOM 7274 C CA . TYR C 1 132 ? -71.474 -39.099 8.563 1.00 23.19 111 TYR C CA 1
ATOM 7275 C C . TYR C 1 132 ? -72.934 -39.552 8.618 1.00 28.45 111 TYR C C 1
ATOM 7276 O O . TYR C 1 132 ? -73.422 -40.117 7.635 1.00 33.21 111 TYR C O 1
ATOM 7285 N N . GLU C 1 133 ? -73.637 -39.330 9.737 1.00 26.75 112 GLU C N 1
ATOM 7286 C CA . GLU C 1 133 ? -75.042 -39.741 9.821 1.00 32.68 112 GLU C CA 1
ATOM 7287 C C . GLU C 1 133 ? -75.952 -38.786 9.038 1.00 33.65 112 GLU C C 1
ATOM 7288 O O . GLU C 1 133 ? -75.890 -37.562 9.201 1.00 29.01 112 GLU C O 1
ATOM 7294 N N . ASP C 1 134 ? -76.801 -39.363 8.186 1.00 29.85 113 ASP C N 1
ATOM 7295 C CA . ASP C 1 134 ? -77.640 -38.562 7.297 1.00 33.88 113 ASP C CA 1
ATOM 7296 C C . ASP C 1 134 ? -78.472 -37.536 8.058 1.00 32.76 113 ASP C C 1
ATOM 7297 O O . ASP C 1 134 ? -78.670 -36.414 7.580 1.00 30.85 113 ASP C O 1
ATOM 7302 N N . GLU C 1 135 ? -78.939 -37.885 9.258 1.00 28.80 114 GLU C N 1
ATOM 7303 C CA . GLU C 1 135 ? -79.745 -36.946 10.021 1.00 34.72 114 GLU C CA 1
ATOM 7304 C C . GLU C 1 135 ? -78.930 -35.740 10.449 1.00 31.57 114 GLU C C 1
ATOM 7305 O O . GLU C 1 135 ? -79.463 -34.635 10.538 1.00 30.10 114 GLU C O 1
ATOM 7311 N N . ARG C 1 136 ? -77.653 -35.933 10.738 1.00 27.45 115 ARG C N 1
ATOM 7312 C CA . ARG C 1 136 ? -76.856 -34.802 11.172 1.00 26.10 115 ARG C CA 1
ATOM 7313 C C . ARG C 1 136 ? -76.428 -33.944 9.997 1.00 26.98 115 ARG C C 1
ATOM 7314 O O . ARG C 1 136 ? -76.343 -32.718 10.128 1.00 27.61 115 ARG C O 1
ATOM 7322 N N . VAL C 1 137 ? -76.220 -34.568 8.835 1.00 25.17 116 VAL C N 1
ATOM 7323 C CA . VAL C 1 137 ? -75.940 -33.813 7.615 1.00 25.91 116 VAL C CA 1
ATOM 7324 C C . VAL C 1 137 ? -77.138 -32.956 7.251 1.00 28.64 116 VAL C C 1
ATOM 7325 O O . VAL C 1 137 ? -77.002 -31.805 6.796 1.00 27.13 116 VAL C O 1
ATOM 7329 N N . ALA C 1 138 ? -78.344 -33.501 7.435 1.00 28.00 117 ALA C N 1
ATOM 7330 C CA . ALA C 1 138 ? -79.533 -32.700 7.161 1.00 26.87 117 ALA C CA 1
ATOM 7331 C C . ALA C 1 138 ? -79.653 -31.504 8.106 1.00 25.59 117 ALA C C 1
ATOM 7332 O O . ALA C 1 138 ? -80.253 -30.490 7.738 1.00 32.20 117 ALA C O 1
ATOM 7334 N N . GLU C 1 139 ? -79.131 -31.597 9.331 1.00 25.27 118 GLU C N 1
ATOM 7335 C CA . GLU C 1 139 ? -79.119 -30.401 10.184 1.00 23.52 118 GLU C CA 1
ATOM 7336 C C . GLU C 1 139 ? -78.154 -29.346 9.655 1.00 31.69 118 GLU C C 1
ATOM 7337 O O . GLU C 1 139 ? -78.383 -28.141 9.825 1.00 25.30 118 GLU C O 1
ATOM 7343 N N . PHE C 1 140 ? -77.062 -29.788 9.036 1.00 26.75 119 PHE C N 1
ATOM 7344 C CA . PHE C 1 140 ? -76.063 -28.859 8.520 1.00 24.06 119 PHE C CA 1
ATOM 7345 C C . PHE C 1 140 ? -76.563 -28.131 7.281 1.00 24.14 119 PHE C C 1
ATOM 7346 O O . PHE C 1 140 ? -76.316 -26.931 7.119 1.00 26.08 119 PHE C O 1
ATOM 7354 N N . ALA C 1 141 ? -77.295 -28.833 6.412 1.00 24.50 120 ALA C N 1
ATOM 7355 C CA . ALA C 1 141 ? -77.750 -28.280 5.136 1.00 27.53 120 ALA C CA 1
ATOM 7356 C C . ALA C 1 141 ? -78.408 -26.901 5.219 1.00 27.97 120 ALA C C 1
ATOM 7357 O O . ALA C 1 141 ? -77.969 -26.004 4.484 1.00 27.98 120 ALA C O 1
ATOM 7359 N N . PRO C 1 142 ? -79.457 -26.653 6.035 1.00 29.68 121 PRO C N 1
ATOM 7360 C CA . PRO C 1 142 ? -80.017 -25.290 6.058 1.00 33.04 121 PRO C CA 1
ATOM 7361 C C . PRO C 1 142 ? -79.072 -24.265 6.637 1.00 24.68 121 PRO C C 1
ATOM 7362 O O . PRO C 1 142 ? -79.142 -23.090 6.252 1.00 24.42 121 PRO C O 1
ATOM 7366 N N . LEU C 1 143 ? -78.201 -24.669 7.564 1.00 31.00 122 LEU C N 1
ATOM 7367 C CA . LEU C 1 143 ? -77.284 -23.720 8.185 1.00 29.17 122 LEU C CA 1
ATOM 7368 C C . LEU C 1 143 ? -76.246 -23.229 7.179 1.00 27.29 122 LEU C C 1
ATOM 7369 O O . LEU C 1 143 ? -76.006 -22.018 7.061 1.00 27.56 122 LEU C O 1
ATOM 7374 N N . VAL C 1 144 ? -75.644 -24.148 6.406 1.00 27.65 123 VAL C N 1
ATOM 7375 C CA . VAL C 1 144 ? -74.645 -23.677 5.444 1.00 29.43 123 VAL C CA 1
ATOM 7376 C C . VAL C 1 144 ? -75.314 -22.887 4.319 1.00 28.89 123 VAL C C 1
ATOM 7377 O O . VAL C 1 144 ? -74.765 -21.889 3.847 1.00 26.10 123 VAL C O 1
ATOM 7381 N N . ALA C 1 145 ? -76.543 -23.241 3.919 1.00 27.03 124 ALA C N 1
ATOM 7382 C CA . ALA C 1 145 ? -77.187 -22.432 2.886 1.00 26.56 124 ALA C CA 1
ATOM 7383 C C . ALA C 1 145 ? -77.431 -21.006 3.382 1.00 28.75 124 ALA C C 1
ATOM 7384 O O . ALA C 1 145 ? -77.232 -20.037 2.643 1.00 30.12 124 ALA C O 1
ATOM 7386 N N . GLU C 1 146 ? -77.845 -20.870 4.644 1.00 30.10 125 GLU C N 1
ATOM 7387 C CA . GLU C 1 146 ? -78.079 -19.555 5.238 1.00 28.22 125 GLU C CA 1
ATOM 7388 C C . GLU C 1 146 ? -76.800 -18.723 5.284 1.00 27.24 125 GLU C C 1
ATOM 7389 O O . GLU C 1 146 ? -76.815 -17.524 4.974 1.00 31.27 125 GLU C O 1
ATOM 7395 N N . GLU C 1 147 ? -75.689 -19.330 5.718 1.00 28.59 126 GLU C N 1
ATOM 7396 C CA . GLU C 1 147 ? -74.443 -18.573 5.852 1.00 25.69 126 GLU C CA 1
ATOM 7397 C C . GLU C 1 147 ? -73.855 -18.225 4.490 1.00 28.30 126 GLU C C 1
ATOM 7398 O O . GLU C 1 147 ? -73.256 -17.149 4.320 1.00 28.90 126 GLU C O 1
ATOM 7404 N N . VAL C 1 148 ? -74.023 -19.114 3.512 1.00 26.58 127 VAL C N 1
ATOM 7405 C CA . VAL C 1 148 ? -73.587 -18.796 2.161 1.00 26.20 127 VAL C CA 1
ATOM 7406 C C . VAL C 1 148 ? -74.396 -17.636 1.618 1.00 27.18 127 VAL C C 1
ATOM 7407 O O . VAL C 1 148 ? -73.846 -16.711 1.015 1.00 28.27 127 VAL C O 1
ATOM 7411 N N . GLU C 1 149 ? -75.709 -17.636 1.869 1.00 31.03 128 GLU C N 1
ATOM 7412 C CA . GLU C 1 149 ? -76.533 -16.526 1.402 1.00 30.55 128 GLU C CA 1
ATOM 7413 C C . GLU C 1 149 ? -76.099 -15.206 2.026 1.00 27.80 128 GLU C C 1
ATOM 7414 O O . GLU C 1 149 ? -76.107 -14.170 1.360 1.00 33.89 128 GLU C O 1
ATOM 7420 N N . ARG C 1 150 ? -75.698 -15.219 3.298 1.00 28.56 129 ARG C N 1
ATOM 7421 C CA . ARG C 1 150 ? -75.253 -13.978 3.929 1.00 33.66 129 ARG C CA 1
ATOM 7422 C C . ARG C 1 150 ? -73.952 -13.464 3.311 1.00 43.83 129 ARG C C 1
ATOM 7423 O O . ARG C 1 150 ? -73.798 -12.250 3.084 1.00 35.61 129 ARG C O 1
ATOM 7431 N N . ALA C 1 151 ? -72.999 -14.364 3.040 1.00 31.40 130 ALA C N 1
ATOM 7432 C CA . ALA C 1 151 ? -71.769 -13.961 2.348 1.00 25.91 130 ALA C CA 1
ATOM 7433 C C . ALA C 1 151 ? -72.070 -13.326 0.997 1.00 28.65 130 ALA C C 1
ATOM 7434 O O . ALA C 1 151 ? -71.549 -12.255 0.671 1.00 30.12 130 ALA C O 1
ATOM 7436 N N . VAL C 1 152 ? -72.913 -13.970 0.195 1.00 27.15 131 VAL C N 1
ATOM 7437 C CA . VAL C 1 152 ? -73.205 -13.452 -1.136 1.00 31.59 131 VAL C CA 1
ATOM 7438 C C . VAL C 1 152 ? -73.943 -12.119 -1.061 1.00 39.76 131 VAL C C 1
ATOM 7439 O O . VAL C 1 152 ? -73.664 -11.195 -1.843 1.00 32.10 131 VAL C O 1
ATOM 7443 N N . ALA C 1 153 ? -74.883 -11.989 -0.116 1.00 39.03 132 ALA C N 1
ATOM 7444 C CA . ALA C 1 153 ? -75.526 -10.699 0.124 1.00 35.71 132 ALA C CA 1
ATOM 7445 C C . ALA C 1 153 ? -74.504 -9.603 0.399 1.00 33.59 132 ALA C C 1
ATOM 7446 O O . ALA C 1 153 ? -74.676 -8.467 -0.050 1.00 38.36 132 ALA C O 1
ATOM 7448 N N . GLY C 1 154 ? -73.432 -9.926 1.131 1.00 37.88 133 GLY C N 1
ATOM 7449 C CA . GLY C 1 154 ? -72.387 -8.977 1.462 1.00 36.35 133 GLY C CA 1
ATOM 7450 C C . GLY C 1 154 ? -71.561 -8.510 0.277 1.00 37.26 133 GLY C C 1
ATOM 7451 O O . GLY C 1 154 ? -70.823 -7.526 0.407 1.00 39.96 133 GLY C O 1
ATOM 7452 N N . TRP C 1 155 ? -71.671 -9.195 -0.862 1.00 32.12 134 TRP C N 1
ATOM 7453 C CA . TRP C 1 155 ? -70.982 -8.831 -2.092 1.00 37.66 134 TRP C CA 1
ATOM 7454 C C . TRP C 1 155 ? -71.706 -7.759 -2.898 1.00 33.36 134 TRP C C 1
ATOM 7455 O O . TRP C 1 155 ? -71.123 -7.229 -3.846 1.00 31.42 134 TRP C O 1
ATOM 7466 N N . GLU C 1 156 ? -72.963 -7.457 -2.588 1.00 35.36 135 GLU C N 1
ATOM 7467 C CA . GLU C 1 156 ? -73.721 -6.537 -3.432 1.00 36.25 135 GLU C CA 1
ATOM 7468 C C . GLU C 1 156 ? -73.068 -5.162 -3.414 1.00 39.48 135 GLU C C 1
ATOM 7469 O O . GLU C 1 156 ? -72.916 -4.549 -2.351 1.00 38.96 135 GLU C O 1
ATOM 7475 N N . GLY C 1 157 ? -72.655 -4.697 -4.590 1.00 41.32 136 GLY C N 1
ATOM 7476 C CA . GLY C 1 157 ? -71.962 -3.423 -4.685 1.00 39.15 136 GLY C CA 1
ATOM 7477 C C . GLY C 1 157 ? -70.669 -3.345 -3.902 1.00 50.89 136 GLY C C 1
ATOM 7478 O O . GLY C 1 157 ? -70.254 -2.246 -3.519 1.00 50.35 136 GLY C O 1
ATOM 7479 N N . ALA C 1 158 ? -70.015 -4.482 -3.648 1.00 35.06 137 ALA C N 1
ATOM 7480 C CA . ALA C 1 158 ? -68.788 -4.512 -2.865 1.00 34.15 137 ALA C CA 1
ATOM 7481 C C . ALA C 1 158 ? -67.833 -5.534 -3.473 1.00 38.60 137 ALA C C 1
ATOM 7482 O O . ALA C 1 158 ? -68.208 -6.332 -4.336 1.00 35.93 137 ALA C O 1
ATOM 7484 N N . GLN C 1 159 ? -66.585 -5.488 -3.032 1.00 31.31 138 GLN C N 1
ATOM 7485 C CA . GLN C 1 159 ? -65.553 -6.404 -3.521 1.00 42.58 138 GLN C CA 1
ATOM 7486 C C . GLN C 1 159 ? -65.495 -7.608 -2.588 1.00 33.28 138 GLN C C 1
ATOM 7487 O O . GLN C 1 159 ? -65.035 -7.490 -1.449 1.00 43.04 138 GLN C O 1
ATOM 7493 N N . GLY C 1 160 ? -65.932 -8.773 -3.078 1.00 31.07 139 GLY C N 1
ATOM 7494 C CA . GLY C 1 160 ? -65.881 -9.994 -2.304 1.00 26.11 139 GLY C CA 1
ATOM 7495 C C . GLY C 1 160 ? -64.708 -10.897 -2.695 1.00 25.10 139 GLY C C 1
ATOM 7496 O O . GLY C 1 160 ? -63.973 -10.654 -3.638 1.00 28.33 139 GLY C O 1
ATOM 7497 N N . ASN C 1 161 ? -64.555 -11.966 -1.931 1.00 30.07 140 ASN C N 1
ATOM 7498 C CA . ASN C 1 161 ? -63.454 -12.910 -2.110 1.00 25.80 140 ASN C CA 1
ATOM 7499 C C . ASN C 1 161 ? -64.028 -14.293 -1.842 1.00 27.67 140 ASN C C 1
ATOM 7500 O O . ASN C 1 161 ? -64.429 -14.573 -0.707 1.00 23.31 140 ASN C O 1
ATOM 7505 N N . VAL C 1 162 ? -64.062 -15.156 -2.863 1.00 23.31 141 VAL C N 1
ATOM 7506 C CA . VAL C 1 162 ? -64.696 -16.461 -2.696 1.00 24.15 141 VAL C CA 1
ATOM 7507 C C . VAL C 1 162 ? -64.007 -17.258 -1.595 1.00 23.93 141 VAL C C 1
ATOM 7508 O O . VAL C 1 162 ? -64.654 -17.746 -0.660 1.00 21.54 141 VAL C O 1
ATOM 7512 N N . PHE C 1 163 ? -62.674 -17.370 -1.661 1.00 21.75 142 PHE C N 1
ATOM 7513 C CA . PHE C 1 163 ? -61.950 -18.132 -0.636 1.00 22.76 142 PHE C CA 1
ATOM 7514 C C . PHE C 1 163 ? -62.215 -17.599 0.776 1.00 25.57 142 PHE C C 1
ATOM 7515 O O . PHE C 1 163 ? -62.631 -18.355 1.670 1.00 24.37 142 PHE C O 1
ATOM 7523 N N . GLU C 1 164 ? -61.949 -16.309 1.012 1.00 23.34 143 GLU C N 1
ATOM 7524 C CA . GLU C 1 164 ? -62.048 -15.790 2.379 1.00 27.82 143 GLU C CA 1
ATOM 7525 C C . GLU C 1 164 ? -63.490 -15.822 2.886 1.00 23.49 143 GLU C C 1
ATOM 7526 O O . GLU C 1 164 ? -63.752 -16.232 4.022 1.00 26.53 143 GLU C O 1
ATOM 7532 N N . ASP C 1 165 ? -64.429 -15.391 2.049 1.00 21.58 144 ASP C N 1
ATOM 7533 C CA . ASP C 1 165 ? -65.791 -15.135 2.508 1.00 24.20 144 ASP C CA 1
ATOM 7534 C C . ASP C 1 165 ? -66.585 -16.431 2.615 1.00 25.14 144 ASP C C 1
ATOM 7535 O O . ASP C 1 165 ? -67.399 -16.587 3.539 1.00 25.37 144 ASP C O 1
ATOM 7540 N N . LEU C 1 166 ? -66.376 -17.372 1.686 1.00 23.17 145 LEU C N 1
ATOM 7541 C CA . LEU C 1 166 ? -67.063 -18.659 1.811 1.00 21.34 145 LEU C CA 1
ATOM 7542 C C . LEU C 1 166 ? -66.409 -19.574 2.841 1.00 27.56 145 LEU C C 1
ATOM 7543 O O . LEU C 1 166 ? -67.126 -20.347 3.490 1.00 25.23 145 LEU C O 1
ATOM 7548 N N . SER C 1 167 ? -65.078 -19.515 3.043 1.00 22.29 146 SER C N 1
ATOM 7549 C CA . SER C 1 167 ? -64.521 -20.249 4.183 1.00 20.81 146 SER C CA 1
ATOM 7550 C C . SER C 1 167 ? -65.129 -19.751 5.496 1.00 23.17 146 SER C C 1
ATOM 7551 O O . SER C 1 167 ? -65.445 -20.548 6.397 1.00 26.43 146 SER C O 1
ATOM 7554 N N . LEU C 1 168 ? -65.287 -18.437 5.627 1.00 23.54 147 LEU C N 1
ATOM 7555 C CA . LEU C 1 168 ? -65.912 -17.889 6.832 1.00 24.14 147 LEU C CA 1
ATOM 7556 C C . LEU C 1 168 ? -67.367 -18.358 6.955 1.00 21.25 147 LEU C C 1
ATOM 7557 O O . LEU C 1 168 ? -67.790 -18.791 8.026 1.00 26.15 147 LEU C O 1
ATOM 7562 N N . ALA C 1 169 ? -68.121 -18.325 5.854 1.00 23.81 148 ALA C N 1
ATOM 7563 C CA . ALA C 1 169 ? -69.495 -18.842 5.847 1.00 25.75 148 ALA C CA 1
ATOM 7564 C C . ALA C 1 169 ? -69.541 -20.306 6.273 1.00 27.05 148 ALA C C 1
ATOM 7565 O O . ALA C 1 169 ? -70.389 -20.703 7.082 1.00 26.25 148 ALA C O 1
ATOM 7567 N N . PHE C 1 170 ? -68.616 -21.124 5.755 1.00 21.42 149 PHE C N 1
ATOM 7568 C CA . PHE C 1 170 ? -68.582 -22.527 6.145 1.00 26.22 149 PHE C CA 1
ATOM 7569 C C . PHE C 1 170 ? -68.257 -22.695 7.626 1.00 29.42 149 PHE C C 1
ATOM 7570 O O . PHE C 1 170 ? -68.836 -23.557 8.298 1.00 25.89 149 PHE C O 1
ATOM 7578 N N . GLY C 1 171 ? -67.320 -21.899 8.157 1.00 25.22 150 GLY C N 1
ATOM 7579 C CA . GLY C 1 171 ? -66.991 -22.025 9.566 1.00 26.75 150 GLY C CA 1
ATOM 7580 C C . GLY C 1 171 ? -68.128 -21.597 10.483 1.00 26.17 150 GLY C C 1
ATOM 7581 O O . GLY C 1 171 ? -68.387 -22.244 11.501 1.00 27.09 150 GLY C O 1
ATOM 7582 N N . ARG C 1 172 ? -68.809 -20.500 10.140 1.00 24.34 151 ARG C N 1
ATOM 7583 C CA . ARG C 1 172 ? -69.988 -20.087 10.901 1.00 27.76 151 ARG C CA 1
ATOM 7584 C C . ARG C 1 172 ? -71.021 -21.203 10.942 1.00 27.12 151 ARG C C 1
ATOM 7585 O O . ARG C 1 172 ? -71.580 -21.524 11.999 1.00 25.59 151 ARG C O 1
ATOM 7593 N N . ALA C 1 173 ? -71.283 -21.813 9.787 1.00 24.63 152 ALA C N 1
ATOM 7594 C CA . ALA C 1 173 ? -72.240 -22.910 9.738 1.00 22.86 152 ALA C CA 1
ATOM 7595 C C . ALA C 1 173 ? -71.757 -24.096 10.556 1.00 26.96 152 ALA C C 1
ATOM 7596 O O . ALA C 1 173 ? -72.538 -24.696 11.294 1.00 25.44 152 ALA C O 1
ATOM 7598 N N . ALA C 1 174 ? -70.466 -24.444 10.449 1.00 23.89 153 ALA C N 1
ATOM 7599 C CA . ALA C 1 174 ? -69.932 -25.558 11.226 1.00 24.74 153 ALA C CA 1
ATOM 7600 C C . ALA C 1 174 ? -70.085 -25.335 12.735 1.00 28.12 153 ALA C C 1
ATOM 7601 O O . ALA C 1 174 ? -70.433 -26.270 13.480 1.00 25.95 153 ALA C O 1
ATOM 7603 N N . PHE C 1 175 ? -69.777 -24.130 13.218 1.00 28.50 154 PHE C N 1
ATOM 7604 C CA . PHE C 1 175 ? -69.856 -23.890 14.665 1.00 28.93 154 PHE C CA 1
ATOM 7605 C C . PHE C 1 175 ? -71.294 -24.016 15.162 1.00 30.04 154 PHE C C 1
ATOM 7606 O O . PHE C 1 175 ? -71.559 -24.638 16.205 1.00 30.79 154 PHE C O 1
ATOM 7614 N N . ARG C 1 176 ? -72.223 -23.392 14.439 1.00 26.61 155 ARG C N 1
ATOM 7615 C CA . ARG C 1 176 ? -73.640 -23.496 14.776 1.00 32.45 155 ARG C CA 1
ATOM 7616 C C . ARG C 1 176 ? -74.098 -24.941 14.744 1.00 32.44 155 ARG C C 1
ATOM 7617 O O . ARG C 1 176 ? -74.764 -25.418 15.672 1.00 29.22 155 ARG C O 1
ATOM 7625 N N . TRP C 1 177 ? -73.744 -25.655 13.672 1.00 28.43 156 TRP C N 1
ATOM 7626 C CA . TRP C 1 177 ? -74.097 -27.062 13.543 1.00 28.81 156 TRP C CA 1
ATOM 7627 C C . TRP C 1 177 ? -73.577 -27.888 14.721 1.00 37.35 156 TRP C C 1
ATOM 7628 O O . TRP C 1 177 ? -74.286 -28.761 15.237 1.00 31.19 156 TRP C O 1
ATOM 7639 N N . ALA C 1 178 ? -72.328 -27.653 15.143 1.00 27.45 157 ALA C N 1
ATOM 7640 C CA . ALA C 1 178 ? -71.729 -28.455 16.207 1.00 28.30 157 ALA C CA 1
ATOM 7641 C C . ALA C 1 178 ? -72.227 -28.102 17.599 1.00 27.96 157 ALA C C 1
ATOM 7642 O O . ALA C 1 178 ? -71.890 -28.815 18.548 1.00 31.10 157 ALA C O 1
ATOM 7644 N N . GLY C 1 179 ? -72.992 -27.019 17.749 1.00 32.22 158 GLY C N 1
ATOM 7645 C CA . GLY C 1 179 ? -73.424 -26.580 19.068 1.00 35.47 158 GLY C CA 1
ATOM 7646 C C . GLY C 1 179 ? -72.417 -25.752 19.842 1.00 36.28 158 GLY C C 1
ATOM 7647 O O . GLY C 1 179 ? -72.530 -25.645 21.067 1.00 36.78 158 GLY C O 1
ATOM 7648 N N . ILE C 1 180 ? -71.420 -25.180 19.167 1.00 33.22 159 ILE C N 1
ATOM 7649 C CA . ILE C 1 180 ? -70.472 -24.225 19.757 1.00 34.08 159 ILE C CA 1
ATOM 7650 C C . ILE C 1 180 ? -71.162 -22.866 19.750 1.00 35.78 159 ILE C C 1
ATOM 7651 O O . ILE C 1 180 ? -71.171 -22.174 18.735 1.00 45.51 159 ILE C O 1
ATOM 7656 N N . ASP C 1 181 ? -71.736 -22.470 20.875 1.00 38.07 160 ASP C N 1
ATOM 7657 C CA . ASP C 1 181 ? -72.499 -21.229 20.959 1.00 32.43 160 ASP C CA 1
ATOM 7658 C C . ASP C 1 181 ? -71.607 -20.136 21.552 1.00 48.57 160 ASP C C 1
ATOM 7659 O O . ASP C 1 181 ? -71.325 -20.139 22.755 1.00 44.86 160 ASP C O 1
ATOM 7664 N N . LEU C 1 182 ? -71.161 -19.212 20.715 1.00 42.71 161 LEU C N 1
ATOM 7665 C CA . LEU C 1 182 ? -70.299 -18.114 21.119 1.00 41.24 161 LEU C CA 1
ATOM 7666 C C . LEU C 1 182 ? -70.815 -16.830 20.491 1.00 39.03 161 LEU C C 1
ATOM 7667 O O . LEU C 1 182 ? -71.585 -16.872 19.524 1.00 40.15 161 LEU C O 1
ATOM 7672 N N . PRO C 1 183 ? -70.410 -15.666 21.010 1.00 39.19 162 PRO C N 1
ATOM 7673 C CA . PRO C 1 183 ? -70.750 -14.406 20.334 1.00 34.55 162 PRO C CA 1
ATOM 7674 C C . PRO C 1 183 ? -70.204 -14.382 18.909 1.00 48.06 162 PRO C C 1
ATOM 7675 O O . PRO C 1 183 ? -69.242 -15.075 18.570 1.00 40.10 162 PRO C O 1
ATOM 7679 N N . ALA C 1 184 ? -70.843 -13.564 18.070 1.00 34.86 163 ALA C N 1
ATOM 7680 C CA . ALA C 1 184 ? -70.508 -13.528 16.648 1.00 43.08 163 ALA C CA 1
ATOM 7681 C C . ALA C 1 184 ? -69.030 -13.241 16.431 1.00 46.90 163 ALA C C 1
ATOM 7682 O O . ALA C 1 184 ? -68.359 -13.926 15.646 1.00 40.69 163 ALA C O 1
ATOM 7684 N N . GLU C 1 185 ? -68.500 -12.235 17.131 1.00 39.78 164 GLU C N 1
ATOM 7685 C CA . GLU C 1 185 ? -67.116 -11.831 16.914 1.00 40.50 164 GLU C CA 1
ATOM 7686 C C . GLU C 1 185 ? -66.155 -12.938 17.313 1.00 40.52 164 GLU C C 1
ATOM 7687 O O . GLU C 1 185 ? -65.128 -13.145 16.649 1.00 36.31 164 GLU C O 1
ATOM 7693 N N . ASN C 1 186 ? -66.463 -13.657 18.402 1.00 35.86 165 ASN C N 1
ATOM 7694 C CA . ASN C 1 186 ? -65.582 -14.732 18.845 1.00 36.19 165 ASN C CA 1
ATOM 7695 C C . ASN C 1 186 ? -65.548 -15.852 17.819 1.00 41.75 165 ASN C C 1
ATOM 7696 O O . ASN C 1 186 ? -64.489 -16.426 17.549 1.00 31.37 165 ASN C O 1
ATOM 7701 N N . THR C 1 187 ? -66.717 -16.200 17.279 1.00 31.68 166 THR C N 1
ATOM 7702 C CA . THR C 1 187 ? -66.803 -17.234 16.256 1.00 39.37 166 THR C CA 1
ATOM 7703 C C . THR C 1 187 ? -66.006 -16.846 15.019 1.00 27.93 166 THR C C 1
ATOM 7704 O O . THR C 1 187 ? -65.206 -17.644 14.518 1.00 30.15 166 THR C O 1
ATOM 7708 N N . ASP C 1 188 ? -66.192 -15.619 14.530 1.00 30.13 167 ASP C N 1
ATOM 7709 C CA . ASP C 1 188 ? -65.453 -15.176 13.353 1.00 34.24 167 ASP C CA 1
ATOM 7710 C C . ASP C 1 188 ? -63.946 -15.205 13.600 1.00 39.53 167 ASP C C 1
ATOM 7711 O O . ASP C 1 188 ? -63.165 -15.548 12.695 1.00 30.99 167 ASP C O 1
ATOM 7716 N N . GLU C 1 189 ? -63.517 -14.874 14.822 1.00 29.78 168 GLU C N 1
ATOM 7717 C CA . GLU C 1 189 ? -62.085 -14.869 15.099 1.00 30.64 168 GLU C CA 1
ATOM 7718 C C . GLU C 1 189 ? -61.499 -16.279 15.083 1.00 28.90 168 GLU C C 1
ATOM 7719 O O . GLU C 1 189 ? -60.415 -16.499 14.518 1.00 30.50 168 GLU C O 1
ATOM 7725 N N . LEU C 1 190 ? -62.187 -17.239 15.708 1.00 25.05 169 LEU C N 1
ATOM 7726 C CA . LEU C 1 190 ? -61.726 -18.620 15.727 1.00 29.01 169 LEU C CA 1
ATOM 7727 C C . LEU C 1 190 ? -61.752 -19.241 14.335 1.00 32.53 169 LEU C C 1
ATOM 7728 O O . LEU C 1 190 ? -60.828 -19.977 13.974 1.00 25.55 169 LEU C O 1
ATOM 7733 N N . VAL C 1 191 ? -62.813 -18.988 13.547 1.00 27.99 170 VAL C N 1
ATOM 7734 C CA . VAL C 1 191 ? -62.822 -19.465 12.159 1.00 28.19 170 VAL C CA 1
ATOM 7735 C C . VAL C 1 191 ? -61.663 -18.850 11.384 1.00 27.93 170 VAL C C 1
ATOM 7736 O O . VAL C 1 191 ? -60.989 -19.530 10.593 1.00 24.68 170 VAL C O 1
ATOM 7740 N N . GLY C 1 192 ? -61.389 -17.566 11.637 1.00 25.46 171 GLY C N 1
ATOM 7741 C CA . GLY C 1 192 ? -60.242 -16.907 11.028 1.00 25.02 171 GLY C CA 1
ATOM 7742 C C . GLY C 1 192 ? -58.915 -17.567 11.358 1.00 25.25 171 GLY C C 1
ATOM 7743 O O . GLY C 1 192 ? -58.027 -17.623 10.505 1.00 27.76 171 GLY C O 1
ATOM 7744 N N . ARG C 1 193 ? -58.742 -18.055 12.607 1.00 25.33 172 ARG C N 1
ATOM 7745 C CA . ARG C 1 193 ? -57.528 -18.810 12.944 1.00 28.84 172 ARG C CA 1
ATOM 7746 C C . ARG C 1 193 ? -57.461 -20.109 12.149 1.00 30.95 172 ARG C C 1
ATOM 7747 O O . ARG C 1 193 ? -56.392 -20.513 11.666 1.00 27.78 172 ARG C O 1
ATOM 7755 N N . MET C 1 194 ? -58.600 -20.787 12.003 1.00 25.44 173 MET C N 1
ATOM 7756 C CA . MET C 1 194 ? -58.610 -22.010 11.200 1.00 20.98 173 MET C CA 1
ATOM 7757 C C . MET C 1 194 ? -58.221 -21.724 9.749 1.00 22.30 173 MET C C 1
ATOM 7758 O O . MET C 1 194 ? -57.472 -22.498 9.151 1.00 24.46 173 MET C O 1
ATOM 7763 N N . ILE C 1 195 ? -58.711 -20.622 9.170 1.00 22.99 174 ILE C N 1
ATOM 7764 C CA . ILE C 1 195 ? -58.349 -20.284 7.791 1.00 25.47 174 ILE C CA 1
ATOM 7765 C C . ILE C 1 195 ? -56.847 -20.021 7.681 1.00 27.89 174 ILE C C 1
ATOM 7766 O O . ILE C 1 195 ? -56.176 -20.477 6.747 1.00 22.35 174 ILE C O 1
ATOM 7771 N N . THR C 1 196 ? -56.312 -19.234 8.608 1.00 24.45 175 THR C N 1
ATOM 7772 C CA . THR C 1 196 ? -54.876 -18.976 8.615 1.00 23.42 175 THR C CA 1
ATOM 7773 C C . THR C 1 196 ? -54.110 -20.277 8.723 1.00 24.08 175 THR C C 1
ATOM 7774 O O . THR C 1 196 ? -53.123 -20.486 8.013 1.00 27.58 175 THR C O 1
ATOM 7778 N N . LEU C 1 197 ? -54.553 -21.174 9.616 1.00 23.90 176 LEU C N 1
ATOM 7779 C CA . LEU C 1 197 ? -53.868 -22.450 9.757 1.00 21.08 176 LEU C CA 1
ATOM 7780 C C . LEU C 1 197 ? -53.892 -23.204 8.438 1.00 25.47 176 LEU C C 1
ATOM 7781 O O . LEU C 1 197 ? -52.852 -23.657 7.947 1.00 23.81 176 LEU C O 1
ATOM 7786 N N . LEU C 1 198 ? -55.081 -23.329 7.839 1.00 23.86 177 LEU C N 1
ATOM 7787 C CA . LEU C 1 198 ? -55.217 -24.099 6.607 1.00 24.59 177 LEU C CA 1
ATOM 7788 C C . LEU C 1 198 ? -54.437 -23.474 5.461 1.00 22.10 177 LEU C C 1
ATOM 7789 O O . LEU C 1 198 ? -53.987 -24.190 4.565 1.00 26.03 177 LEU C O 1
ATOM 7794 N N . ASP C 1 199 ? -54.284 -22.150 5.464 1.00 21.37 178 ASP C N 1
ATOM 7795 C CA . ASP C 1 199 ? -53.612 -21.471 4.362 1.00 23.95 178 ASP C CA 1
ATOM 7796 C C . ASP C 1 199 ? -52.096 -21.499 4.499 1.00 26.41 178 ASP C C 1
ATOM 7797 O O . ASP C 1 199 ? -51.395 -21.054 3.579 1.00 27.74 178 ASP C O 1
ATOM 7802 N N . ASN C 1 200 ? -51.569 -22.021 5.598 1.00 24.24 179 ASN C N 1
ATOM 7803 C CA . ASN C 1 200 ? -50.137 -21.898 5.857 1.00 27.94 179 ASN C CA 1
ATOM 7804 C C . ASN C 1 200 ? -49.420 -23.180 6.241 1.00 26.42 179 ASN C C 1
ATOM 7805 O O . ASN C 1 200 ? -48.190 -23.221 6.105 1.00 26.09 179 ASN C O 1
ATOM 7810 N N . PHE C 1 201 ? -50.117 -24.232 6.682 1.00 23.82 180 PHE C N 1
ATOM 7811 C CA . PHE C 1 201 ? -49.426 -25.417 7.201 1.00 23.93 180 PHE C CA 1
ATOM 7812 C C . PHE C 1 201 ? -48.557 -26.123 6.159 1.00 29.05 180 PHE C C 1
ATOM 7813 O O . PHE C 1 201 ? -47.680 -26.910 6.533 1.00 31.77 180 PHE C O 1
ATOM 7821 N N . GLY C 1 202 ? -48.772 -25.893 4.867 1.00 27.07 181 GLY C N 1
ATOM 7822 C CA . GLY C 1 202 ? -48.094 -26.748 3.905 1.00 37.22 181 GLY C CA 1
ATOM 7823 C C . GLY C 1 202 ? -46.749 -26.280 3.377 1.00 37.36 181 GLY C C 1
ATOM 7824 O O . GLY C 1 202 ? -46.170 -26.958 2.516 1.00 28.57 181 GLY C O 1
ATOM 7825 N N . THR C 1 203 ? -46.232 -25.146 3.847 1.00 29.81 182 THR C N 1
ATOM 7826 C CA . THR C 1 203 ? -45.058 -24.516 3.247 1.00 27.45 182 THR C CA 1
ATOM 7827 C C . THR C 1 203 ? -43.998 -24.235 4.301 1.00 31.91 182 THR C C 1
ATOM 7828 O O . THR C 1 203 ? -44.299 -24.098 5.486 1.00 30.29 182 THR C O 1
ATOM 7832 N N . ALA C 1 204 ? -42.753 -24.092 3.842 1.00 30.37 183 ALA C N 1
ATOM 7833 C CA . ALA C 1 204 ? -41.668 -23.763 4.763 1.00 41.69 183 ALA C CA 1
ATOM 7834 C C . ALA C 1 204 ? -41.878 -22.390 5.388 1.00 36.16 183 ALA C C 1
ATOM 7835 O O . ALA C 1 204 ? -41.683 -22.216 6.604 1.00 37.48 183 ALA C O 1
ATOM 7837 N N . THR C 1 205 ? -42.339 -21.417 4.598 1.00 31.81 184 THR C N 1
ATOM 7838 C CA . THR C 1 205 ? -42.463 -20.069 5.136 1.00 32.05 184 THR C CA 1
ATOM 7839 C C . THR C 1 205 ? -43.688 -19.908 6.024 1.00 33.19 184 THR C C 1
ATOM 7840 O O . THR C 1 205 ? -43.657 -19.076 6.939 1.00 24.54 184 THR C O 1
ATOM 7844 N N . GLY C 1 206 ? -44.757 -20.675 5.780 1.00 24.41 185 GLY C N 1
ATOM 7845 C CA . GLY C 1 206 ? -45.996 -20.526 6.535 1.00 24.06 185 GLY C CA 1
ATOM 7846 C C . GLY C 1 206 ? -46.117 -21.399 7.774 1.00 22.85 185 GLY C C 1
ATOM 7847 O O . GLY C 1 206 ? -46.967 -21.136 8.630 1.00 25.97 185 GLY C O 1
ATOM 7848 N N . THR C 1 207 ? -45.308 -22.448 7.889 1.00 23.38 186 THR C N 1
ATOM 7849 C CA . THR C 1 207 ? -45.481 -23.371 9.005 1.00 24.47 186 THR C CA 1
ATOM 7850 C C . THR C 1 207 ? -45.455 -22.684 10.368 1.00 25.19 186 THR C C 1
ATOM 7851 O O . THR C 1 207 ? -46.286 -23.046 11.225 1.00 27.48 186 THR C O 1
ATOM 7855 N N . PRO C 1 208 ? -44.592 -21.698 10.635 1.00 26.37 187 PRO C N 1
ATOM 7856 C CA . PRO C 1 208 ? -44.682 -21.031 11.960 1.00 24.88 187 PRO C CA 1
ATOM 7857 C C . PRO C 1 208 ? -46.051 -20.444 12.262 1.00 26.24 187 PRO C C 1
ATOM 7858 O O . PRO C 1 208 ? -46.543 -20.623 13.382 1.00 25.16 187 PRO C O 1
ATOM 7862 N N . LYS C 1 209 ? -46.675 -19.743 11.307 1.00 23.23 188 LYS C N 1
ATOM 7863 C CA . LYS C 1 209 ? -48.008 -19.187 11.549 1.00 25.69 188 LYS C CA 1
ATOM 7864 C C . LYS C 1 209 ? -49.017 -20.288 11.813 1.00 28.69 188 LYS C C 1
ATOM 7865 O O . LYS C 1 209 ? -49.910 -20.147 12.662 1.00 26.49 188 LYS C O 1
ATOM 7871 N N . ALA C 1 210 ? -48.880 -21.408 11.106 1.00 28.15 189 ALA C N 1
ATOM 7872 C CA . ALA C 1 210 ? -49.820 -22.500 11.293 1.00 25.33 189 ALA C CA 1
ATOM 7873 C C . ALA C 1 210 ? -49.727 -23.048 12.700 1.00 24.80 189 ALA C C 1
ATOM 7874 O O . ALA C 1 210 ? -50.750 -23.323 13.330 1.00 24.07 189 ALA C O 1
ATOM 7876 N N . PHE C 1 211 ? -48.502 -23.220 13.216 1.00 25.52 190 PHE C N 1
ATOM 7877 C CA . PHE C 1 211 ? -48.371 -23.747 14.564 1.00 26.35 190 PHE C CA 1
ATOM 7878 C C . PHE C 1 211 ? -48.791 -22.729 15.611 1.00 22.28 190 PHE C C 1
ATOM 7879 O O . PHE C 1 211 ? -49.306 -23.122 16.659 1.00 26.73 190 PHE C O 1
ATOM 7887 N N . TRP C 1 212 ? -48.583 -21.427 15.351 1.00 25.27 191 TRP C N 1
ATOM 7888 C CA . TRP C 1 212 ? -49.117 -20.398 16.252 1.00 25.17 191 TRP C CA 1
ATOM 7889 C C . TRP C 1 212 ? -50.623 -20.566 16.430 1.00 33.48 191 TRP C C 1
ATOM 7890 O O . TRP C 1 212 ? -51.143 -20.585 17.557 1.00 27.65 191 TRP C O 1
ATOM 7901 N N . GLN C 1 213 ? -51.338 -20.722 15.326 1.00 25.11 192 GLN C N 1
ATOM 7902 C CA . GLN C 1 213 ? -52.787 -20.860 15.415 1.00 25.11 192 GLN C CA 1
ATOM 7903 C C . GLN C 1 213 ? -53.188 -22.210 15.998 1.00 27.93 192 GLN C C 1
ATOM 7904 O O . GLN C 1 213 ? -54.150 -22.291 16.772 1.00 27.42 192 GLN C O 1
ATOM 7910 N N . ARG C 1 214 ? -52.476 -23.284 15.655 1.00 23.87 193 ARG C N 1
ATOM 7911 C CA . ARG C 1 214 ? -52.807 -24.574 16.256 1.00 23.86 193 ARG C CA 1
ATOM 7912 C C . ARG C 1 214 ? -52.714 -24.505 17.782 1.00 28.06 193 ARG C C 1
ATOM 7913 O O . ARG C 1 214 ? -53.605 -24.987 18.495 1.00 25.85 193 ARG C O 1
ATOM 7921 N N . ARG C 1 215 ? -51.657 -23.875 18.307 1.00 25.88 194 ARG C N 1
ATOM 7922 C CA . ARG C 1 215 ? -51.542 -23.772 19.763 1.00 30.38 194 ARG C CA 1
ATOM 7923 C C . ARG C 1 215 ? -52.728 -23.006 20.356 1.00 31.12 194 ARG C C 1
ATOM 7924 O O . ARG C 1 215 ? -53.319 -23.434 21.357 1.00 30.39 194 ARG C O 1
ATOM 7932 N N . GLN C 1 216 ? -53.107 -21.874 19.746 1.00 25.16 195 GLN C N 1
ATOM 7933 C CA . GLN C 1 216 ? -54.191 -21.074 20.311 1.00 28.37 195 GLN C CA 1
ATOM 7934 C C . GLN C 1 216 ? -55.525 -21.803 20.205 1.00 32.09 195 GLN C C 1
ATOM 7935 O O . GLN C 1 216 ? -56.344 -21.752 21.130 1.00 29.02 195 GLN C O 1
ATOM 7941 N N . LEU C 1 217 ? -55.771 -22.453 19.068 1.00 27.61 196 LEU C N 1
ATOM 7942 C CA . LEU C 1 217 ? -57.002 -23.213 18.892 1.00 31.88 196 LEU C CA 1
ATOM 7943 C C . LEU C 1 217 ? -57.086 -24.380 19.873 1.00 27.01 196 LEU C C 1
ATOM 7944 O O . LEU C 1 217 ? -58.150 -24.622 20.455 1.00 31.52 196 LEU C O 1
ATOM 7949 N N . ASP C 1 218 ? -55.979 -25.122 20.067 1.00 26.01 197 ASP C N 1
ATOM 7950 C CA . ASP C 1 218 ? -55.974 -26.221 21.034 1.00 30.30 197 ASP C CA 1
ATOM 7951 C C . ASP C 1 218 ? -56.277 -25.724 22.452 1.00 30.91 197 ASP C C 1
ATOM 7952 O O . ASP C 1 218 ? -57.001 -26.378 23.213 1.00 30.12 197 ASP C O 1
ATOM 7957 N N . ASN C 1 219 ? -55.674 -24.606 22.838 1.00 32.87 198 ASN C N 1
ATOM 7958 C CA . ASN C 1 219 ? -55.961 -24.005 24.142 1.00 32.41 198 ASN C CA 1
ATOM 7959 C C . ASN C 1 219 ? -57.439 -23.645 24.277 1.00 31.64 198 ASN C C 1
ATOM 7960 O O . ASN C 1 219 ? -58.086 -23.988 25.278 1.00 30.90 198 ASN C O 1
ATOM 7965 N N . TRP C 1 220 ? -57.983 -22.945 23.276 1.00 30.22 199 TRP C N 1
ATOM 7966 C CA . TRP C 1 220 ? -59.403 -22.616 23.255 1.00 32.06 199 TRP C CA 1
ATOM 7967 C C . TRP C 1 220 ? -60.271 -23.861 23.361 1.00 34.66 199 TRP C C 1
ATOM 7968 O O . TRP C 1 220 ? -61.191 -23.919 24.185 1.00 30.14 199 TRP C O 1
ATOM 7979 N N . ALA C 1 221 ? -59.998 -24.872 22.525 1.00 30.61 200 ALA C N 1
ATOM 7980 C CA . ALA C 1 221 ? -60.868 -26.041 22.493 1.00 29.33 200 ALA C CA 1
ATOM 7981 C C . ALA C 1 221 ? -60.765 -26.840 23.787 1.00 33.20 200 ALA C C 1
ATOM 7982 O O . ALA C 1 221 ? -61.772 -27.360 24.276 1.00 32.90 200 ALA C O 1
ATOM 7984 N N . GLU C 1 222 ? -59.559 -26.970 24.347 1.00 31.02 201 GLU C N 1
ATOM 7985 C CA . GLU C 1 222 ? -59.418 -27.666 25.621 1.00 35.79 201 GLU C CA 1
ATOM 7986 C C . GLU C 1 222 ? -60.228 -26.968 26.708 1.00 34.26 201 GLU C C 1
ATOM 7987 O O . GLU C 1 222 ? -60.917 -27.626 27.502 1.00 34.87 201 GLU C O 1
ATOM 7993 N N . ALA C 1 223 ? -60.162 -25.635 26.754 1.00 32.89 202 ALA C N 1
ATOM 7994 C CA . ALA C 1 223 ? -60.914 -24.901 27.766 1.00 36.67 202 ALA C CA 1
ATOM 7995 C C . ALA C 1 223 ? -62.410 -25.117 27.595 1.00 42.08 202 ALA C C 1
ATOM 7996 O O . ALA C 1 223 ? -63.145 -25.279 28.582 1.00 41.92 202 ALA C O 1
ATOM 7998 N N . LEU C 1 224 ? -62.882 -25.154 26.344 1.00 38.61 203 LEU C N 1
ATOM 7999 C CA . LEU C 1 224 ? -64.310 -25.353 26.103 1.00 30.25 203 LEU C CA 1
ATOM 8000 C C . LEU C 1 224 ? -64.764 -26.745 26.540 1.00 34.88 203 LEU C C 1
ATOM 8001 O O . LEU C 1 224 ? -65.782 -26.882 27.227 1.00 36.23 203 LEU C O 1
ATOM 8006 N N . ILE C 1 225 ? -64.034 -27.796 26.145 1.00 32.36 204 ILE C N 1
ATOM 8007 C CA . ILE C 1 225 ? -64.390 -29.147 26.580 1.00 35.09 204 ILE C CA 1
ATOM 8008 C C . ILE C 1 225 ? -64.390 -29.233 28.109 1.00 41.84 204 ILE C C 1
ATOM 8009 O O . ILE C 1 225 ? -65.280 -29.845 28.714 1.00 32.97 204 ILE C O 1
ATOM 8014 N N . THR C 1 226 ? -63.369 -28.657 28.750 1.00 37.09 205 THR C N 1
ATOM 8015 C CA . THR C 1 226 ? -63.312 -28.645 30.212 1.00 42.53 205 THR C CA 1
ATOM 8016 C C . THR C 1 226 ? -64.523 -27.928 30.803 1.00 39.03 205 THR C C 1
ATOM 8017 O O . THR C 1 226 ? -65.151 -28.431 31.746 1.00 40.34 205 THR C O 1
ATOM 8021 N N . ASP C 1 227 ? -64.876 -26.768 30.248 1.00 36.07 206 ASP C N 1
ATOM 8022 C CA . ASP C 1 227 ? -66.044 -26.024 30.719 1.00 40.90 206 ASP C CA 1
ATOM 8023 C C . ASP C 1 227 ? -67.329 -26.831 30.613 1.00 45.42 206 ASP C C 1
ATOM 8024 O O . ASP C 1 227 ? -68.232 -26.652 31.438 1.00 43.11 206 ASP C O 1
ATOM 8029 N N . VAL C 1 228 ? -67.449 -27.700 29.602 1.00 41.08 207 VAL C N 1
ATOM 8030 C CA . VAL C 1 228 ? -68.645 -28.533 29.498 1.00 43.21 207 VAL C CA 1
ATOM 8031 C C . VAL C 1 228 ? -68.582 -29.687 30.497 1.00 42.33 207 VAL C C 1
ATOM 8032 O O . VAL C 1 228 ? -69.589 -30.045 31.125 1.00 41.49 207 VAL C O 1
ATOM 8036 N N . ARG C 1 229 ? -67.406 -30.300 30.652 1.00 35.10 208 ARG C N 1
ATOM 8037 C CA . ARG C 1 229 ? -67.281 -31.407 31.592 1.00 36.84 208 ARG C CA 1
ATOM 8038 C C . ARG C 1 229 ? -67.490 -30.953 33.034 1.00 43.59 208 ARG C C 1
ATOM 8039 O O . ARG C 1 229 ? -67.961 -31.736 33.864 1.00 44.70 208 ARG C O 1
ATOM 8047 N N . GLU C 1 230 ? -67.174 -29.697 33.343 1.00 40.31 209 GLU C N 1
ATOM 8048 C CA . GLU C 1 230 ? -67.275 -29.179 34.698 1.00 49.14 209 GLU C CA 1
ATOM 8049 C C . GLU C 1 230 ? -68.587 -28.457 34.959 1.00 52.22 209 GLU C C 1
ATOM 8050 O O . GLU C 1 230 ? -68.783 -27.934 36.058 1.00 58.01 209 GLU C O 1
ATOM 8056 N N . GLY C 1 231 ? -69.489 -28.429 33.985 1.00 40.97 210 GLY C N 1
ATOM 8057 C CA . GLY C 1 231 ? -70.791 -27.829 34.154 1.00 47.86 210 GLY C CA 1
ATOM 8058 C C . GLY C 1 231 ? -70.874 -26.334 33.942 1.00 44.03 210 GLY C C 1
ATOM 8059 O O . GLY C 1 231 ? -71.981 -25.788 34.001 1.00 49.01 210 GLY C O 1
ATOM 8060 N N . ARG C 1 232 ? -69.754 -25.646 33.682 1.00 46.35 211 ARG C N 1
ATOM 8061 C CA . ARG C 1 232 ? -69.818 -24.192 33.519 1.00 33.62 211 ARG C CA 1
ATOM 8062 C C . ARG C 1 232 ? -70.487 -23.774 32.208 1.00 44.62 211 ARG C C 1
ATOM 8063 O O . ARG C 1 232 ? -70.997 -22.654 32.108 1.00 47.66 211 ARG C O 1
ATOM 8071 N N . ILE C 1 233 ? -70.470 -24.637 31.191 1.00 46.34 212 ILE C N 1
ATOM 8072 C CA . ILE C 1 233 ? -71.161 -24.425 29.923 1.00 42.76 212 ILE C CA 1
ATOM 8073 C C . ILE C 1 233 ? -72.057 -25.630 29.697 1.00 38.48 212 ILE C C 1
ATOM 8074 O O . ILE C 1 233 ? -71.611 -26.769 29.860 1.00 42.80 212 ILE C O 1
ATOM 8079 N N . THR C 1 234 ? -73.305 -25.390 29.313 1.00 43.59 213 THR C N 1
ATOM 8080 C CA . THR C 1 234 ? -74.236 -26.471 29.018 1.00 45.04 213 THR C CA 1
ATOM 8081 C C . THR C 1 234 ? -74.345 -26.598 27.505 1.00 36.56 213 THR C C 1
ATOM 8082 O O . THR C 1 234 ? -74.869 -25.703 26.842 1.00 41.01 213 THR C O 1
ATOM 8086 N N . ALA C 1 235 ? -73.830 -27.696 26.961 1.00 45.04 214 ALA C N 1
ATOM 8087 C CA . ALA C 1 235 ? -73.992 -27.969 25.537 1.00 41.09 214 ALA C CA 1
ATOM 8088 C C . ALA C 1 235 ? -75.421 -28.419 25.250 1.00 46.82 214 ALA C C 1
ATOM 8089 O O . ALA C 1 235 ? -76.042 -29.095 26.073 1.00 46.20 214 ALA C O 1
ATOM 8091 N N . ARG C 1 236 ? -75.945 -28.016 24.086 1.00 46.42 215 ARG C N 1
ATOM 8092 C CA . ARG C 1 236 ? -77.203 -28.553 23.580 1.00 44.10 215 ARG C CA 1
ATOM 8093 C C . ARG C 1 236 ? -77.197 -30.076 23.693 1.00 42.65 215 ARG C C 1
ATOM 8094 O O . ARG C 1 236 ? -76.214 -30.717 23.295 1.00 44.56 215 ARG C O 1
ATOM 8102 N N . PRO C 1 237 ? -78.255 -30.692 24.212 1.00 53.64 216 PRO C N 1
ATOM 8103 C CA . PRO C 1 237 ? -78.260 -32.158 24.294 1.00 42.52 216 PRO C CA 1
ATOM 8104 C C . PRO C 1 237 ? -78.162 -32.761 22.899 1.00 42.24 216 PRO C C 1
ATOM 8105 O O . PRO C 1 237 ? -78.766 -32.264 21.942 1.00 41.95 216 PRO C O 1
ATOM 8109 N N . ASP C 1 238 ? -77.320 -33.790 22.787 1.00 40.92 217 ASP C N 1
ATOM 8110 C CA . ASP C 1 238 ? -77.070 -34.585 21.589 1.00 43.30 217 ASP C CA 1
ATOM 8111 C C . ASP C 1 238 ? -76.223 -33.868 20.531 1.00 42.41 217 ASP C C 1
ATOM 8112 O O . ASP C 1 238 ? -76.012 -34.425 19.444 1.00 41.02 217 ASP C O 1
ATOM 8117 N N . CYS C 1 239 ? -75.701 -32.679 20.815 1.00 38.18 218 CYS C N 1
ATOM 8118 C CA . CYS C 1 239 ? -74.931 -31.967 19.798 1.00 38.91 218 CYS C CA 1
ATOM 8119 C C . CYS C 1 239 ? -73.489 -32.485 19.740 1.00 35.53 218 CYS C C 1
ATOM 8120 O O . CYS C 1 239 ? -73.027 -33.228 20.613 1.00 31.69 218 CYS C O 1
ATOM 8123 N N . VAL C 1 240 ? -72.780 -32.091 18.674 1.00 28.97 219 VAL C N 1
ATOM 8124 C CA . VAL C 1 240 ? -71.407 -32.552 18.463 1.00 26.08 219 VAL C CA 1
ATOM 8125 C C . VAL C 1 240 ? -70.535 -32.222 19.671 1.00 25.16 219 VAL C C 1
ATOM 8126 O O . VAL C 1 240 ? -69.784 -33.066 20.166 1.00 31.02 219 VAL C O 1
ATOM 8130 N N . LEU C 1 241 ? -70.641 -30.988 20.166 1.00 30.16 220 LEU C N 1
ATOM 8131 C CA . LEU C 1 241 ? -69.849 -30.553 21.313 1.00 33.56 220 LEU C CA 1
ATOM 8132 C C . LEU C 1 241 ? -70.056 -31.471 22.511 1.00 35.22 220 LEU C C 1
ATOM 8133 O O . LEU C 1 241 ? -69.093 -31.908 23.158 1.00 29.22 220 LEU C O 1
ATOM 8138 N N . GLU C 1 242 ? -71.309 -31.787 22.817 1.00 32.68 221 GLU C N 1
ATOM 8139 C CA . GLU C 1 242 ? -71.584 -32.705 23.911 1.00 31.16 221 GLU C CA 1
ATOM 8140 C C . GLU C 1 242 ? -70.920 -34.050 23.673 1.00 31.32 221 GLU C C 1
ATOM 8141 O O . GLU C 1 242 ? -70.257 -34.589 24.561 1.00 35.94 221 GLU C O 1
ATOM 8147 N N . HIS C 1 243 ? -71.053 -34.596 22.454 1.00 31.49 222 HIS C N 1
ATOM 8148 C CA . HIS C 1 243 ? -70.466 -35.901 22.172 1.00 30.98 222 HIS C CA 1
ATOM 8149 C C . HIS C 1 243 ? -68.944 -35.861 22.201 1.00 31.34 222 HIS C C 1
ATOM 8150 O O . HIS C 1 243 ? -68.313 -36.868 22.551 1.00 33.72 222 HIS C O 1
ATOM 8157 N N . MET C 1 244 ? -68.330 -34.714 21.887 1.00 29.16 223 MET C N 1
ATOM 8158 C CA . MET C 1 244 ? -66.874 -34.659 22.027 1.00 27.34 223 MET C CA 1
ATOM 8159 C C . MET C 1 244 ? -66.467 -34.529 23.491 1.00 33.33 223 MET C C 1
ATOM 8160 O O . MET C 1 244 ? -65.480 -35.135 23.919 1.00 32.84 223 MET C O 1
ATOM 8165 N N . ALA C 1 245 ? -67.227 -33.772 24.284 1.00 34.69 224 ALA C N 1
ATOM 8166 C CA . ALA C 1 245 ? -66.971 -33.762 25.722 1.00 39.53 224 ALA C CA 1
ATOM 8167 C C . ALA C 1 245 ? -67.127 -35.153 26.327 1.00 40.54 224 ALA C C 1
ATOM 8168 O O . ALA C 1 245 ? -66.455 -35.468 27.307 1.00 38.49 224 ALA C O 1
ATOM 8170 N N . GLN C 1 246 ? -67.946 -36.020 25.721 1.00 37.47 225 GLN C N 1
ATOM 8171 C CA . GLN C 1 246 ? -68.124 -37.395 26.184 1.00 38.46 225 GLN C CA 1
ATOM 8172 C C . GLN C 1 246 ? -67.236 -38.398 25.447 1.00 41.38 225 GLN C C 1
ATOM 8173 O O . GLN C 1 246 ? -67.449 -39.614 25.562 1.00 36.01 225 GLN C O 1
ATOM 8179 N N . LEU C 1 247 ? -66.223 -37.924 24.722 1.00 32.22 226 LEU C N 1
ATOM 8180 C CA . LEU C 1 247 ? -65.369 -38.826 23.957 1.00 33.21 226 LEU C CA 1
ATOM 8181 C C . LEU C 1 247 ? -64.658 -39.815 24.885 1.00 36.43 226 LEU C C 1
ATOM 8182 O O . LEU C 1 247 ? -64.030 -39.409 25.868 1.00 35.38 226 LEU C O 1
ATOM 8187 N N . THR C 1 248 ? -64.749 -41.110 24.562 1.00 34.79 227 THR C N 1
ATOM 8188 C CA . THR C 1 248 ? -64.148 -42.187 25.350 1.00 38.24 227 THR C CA 1
ATOM 8189 C C . THR C 1 248 ? -63.248 -43.056 24.486 1.00 39.91 227 THR C C 1
ATOM 8190 O O . THR C 1 248 ? -63.368 -43.080 23.263 1.00 40.23 227 THR C O 1
ATOM 8194 N N . ASP C 1 249 ? -62.363 -43.807 25.140 1.00 36.90 228 ASP C N 1
ATOM 8195 C CA . ASP C 1 249 ? -61.448 -44.691 24.446 1.00 35.72 228 ASP C CA 1
ATOM 8196 C C . ASP C 1 249 ? -61.942 -46.134 24.528 1.00 36.70 228 ASP C C 1
ATOM 8197 O O . ASP C 1 249 ? -63.014 -46.424 25.068 1.00 46.83 228 ASP C O 1
ATOM 8202 N N . ALA C 1 250 ? -61.131 -47.048 23.991 1.00 38.31 229 ALA C N 1
ATOM 8203 C CA . ALA C 1 250 ? -61.515 -48.452 23.895 1.00 52.79 229 ALA C CA 1
ATOM 8204 C C . ALA C 1 250 ? -61.770 -49.082 25.260 1.00 61.43 229 ALA C C 1
ATOM 8205 O O . ALA C 1 250 ? -62.502 -50.074 25.348 1.00 57.22 229 ALA C O 1
ATOM 8207 N N . SER C 1 251 ? -61.202 -48.517 26.321 1.00 58.93 230 SER C N 1
ATOM 8208 C CA . SER C 1 251 ? -61.422 -48.973 27.686 1.00 58.35 230 SER C CA 1
ATOM 8209 C C . SER C 1 251 ? -62.665 -48.373 28.326 1.00 60.95 230 SER C C 1
ATOM 8210 O O . SER C 1 251 ? -62.928 -48.645 29.500 1.00 59.84 230 SER C O 1
ATOM 8213 N N . GLY C 1 252 ? -63.422 -47.554 27.602 1.00 55.78 231 GLY C N 1
ATOM 8214 C CA . GLY C 1 252 ? -64.565 -46.878 28.169 1.00 41.11 231 GLY C CA 1
ATOM 8215 C C . GLY C 1 252 ? -64.256 -45.629 28.968 1.00 49.72 231 GLY C C 1
ATOM 8216 O O . GLY C 1 252 ? -65.196 -44.969 29.436 1.00 59.66 231 GLY C O 1
ATOM 8217 N N . GLU C 1 253 ? -62.985 -45.272 29.142 1.00 42.31 232 GLU C N 1
ATOM 8218 C CA . GLU C 1 253 ? -62.630 -44.086 29.914 1.00 51.24 232 GLU C CA 1
ATOM 8219 C C . GLU C 1 253 ? -62.641 -42.830 29.039 1.00 51.11 232 GLU C C 1
ATOM 8220 O O . GLU C 1 253 ? -62.423 -42.894 27.827 1.00 44.25 232 GLU C O 1
ATOM 8226 N N . ARG C 1 254 ? -62.895 -41.685 29.674 1.00 38.94 233 ARG C N 1
ATOM 8227 C CA . ARG C 1 254 ? -62.965 -40.417 28.961 1.00 43.82 233 ARG C CA 1
ATOM 8228 C C . ARG C 1 254 ? -61.596 -40.016 28.436 1.00 50.06 233 ARG C C 1
ATOM 8229 O O . ARG C 1 254 ? -60.594 -40.097 29.151 1.00 40.53 233 ARG C O 1
ATOM 8237 N N . VAL C 1 255 ? -61.569 -39.563 27.179 1.00 40.30 234 VAL C N 1
ATOM 8238 C CA . VAL C 1 255 ? -60.352 -39.054 26.572 1.00 37.89 234 VAL C CA 1
ATOM 8239 C C . VAL C 1 255 ? -60.006 -37.704 27.195 1.00 32.66 234 VAL C C 1
ATOM 8240 O O . VAL C 1 255 ? -60.886 -36.917 27.559 1.00 39.87 234 VAL C O 1
ATOM 8244 N N . ASP C 1 256 ? -58.712 -37.432 27.334 1.00 35.75 235 ASP C N 1
ATOM 8245 C CA . ASP C 1 256 ? -58.298 -36.184 27.963 1.00 36.00 235 ASP C CA 1
ATOM 8246 C C . ASP C 1 256 ? -58.847 -34.986 27.196 1.00 39.70 235 ASP C C 1
ATOM 8247 O O . ASP C 1 256 ? -59.068 -35.046 25.980 1.00 36.30 235 ASP C O 1
ATOM 8252 N N . ALA C 1 257 ? -59.050 -33.883 27.926 1.00 37.49 236 ALA C N 1
ATOM 8253 C CA . ALA C 1 257 ? -59.779 -32.739 27.385 1.00 31.51 236 ALA C CA 1
ATOM 8254 C C . ALA C 1 257 ? -59.078 -32.116 26.172 1.00 37.91 236 ALA C C 1
ATOM 8255 O O . ALA C 1 257 ? -59.742 -31.641 25.238 1.00 34.05 236 ALA C O 1
ATOM 8257 N N . ARG C 1 258 ? -57.746 -32.067 26.176 1.00 37.36 237 ARG C N 1
ATOM 8258 C CA . ARG C 1 258 ? -57.075 -31.455 25.032 1.00 34.20 237 ARG C CA 1
ATOM 8259 C C . ARG C 1 258 ? -57.285 -32.282 23.766 1.00 33.08 237 ARG C C 1
ATOM 8260 O O . ARG C 1 258 ? -57.538 -31.722 22.691 1.00 31.78 237 ARG C O 1
ATOM 8268 N N . THR C 1 259 ? -57.189 -33.608 23.880 1.00 31.60 238 THR C N 1
ATOM 8269 C CA . THR C 1 259 ? -57.456 -34.483 22.739 1.00 27.25 238 THR C CA 1
ATOM 8270 C C . THR C 1 259 ? -58.904 -34.371 22.284 1.00 30.95 238 THR C C 1
ATOM 8271 O O . THR C 1 259 ? -59.175 -34.306 21.080 1.00 29.91 238 THR C O 1
ATOM 8275 N N . ALA C 1 260 ? -59.852 -34.337 23.227 1.00 32.87 239 ALA C N 1
ATOM 8276 C CA . ALA C 1 260 ? -61.249 -34.160 22.838 1.00 31.10 239 ALA C CA 1
ATOM 8277 C C . ALA C 1 260 ? -61.458 -32.815 22.146 1.00 35.13 239 ALA C C 1
ATOM 8278 O O . ALA C 1 260 ? -62.259 -32.710 21.211 1.00 29.86 239 ALA C O 1
ATOM 8280 N N . GLY C 1 261 ? -60.732 -31.781 22.582 1.00 24.40 240 GLY C N 1
ATOM 8281 C CA . GLY C 1 261 ? -60.809 -30.493 21.901 1.00 24.44 240 GLY C CA 1
ATOM 8282 C C . GLY C 1 261 ? -60.205 -30.541 20.502 1.00 27.02 240 GLY C C 1
ATOM 8283 O O . GLY C 1 261 ? -60.719 -29.918 19.562 1.00 30.38 240 GLY C O 1
ATOM 8284 N N . ILE C 1 262 ? -59.112 -31.292 20.346 1.00 26.67 241 ILE C N 1
ATOM 8285 C CA . ILE C 1 262 ? -58.537 -31.528 19.020 1.00 29.48 241 ILE C CA 1
ATOM 8286 C C . ILE C 1 262 ? -59.546 -32.220 18.101 1.00 32.27 241 ILE C C 1
ATOM 8287 O O . ILE C 1 262 ? -59.700 -31.847 16.926 1.00 25.86 241 ILE C O 1
ATOM 8292 N N . GLU C 1 263 ? -60.283 -33.209 18.621 1.00 30.15 242 GLU C N 1
ATOM 8293 C CA . GLU C 1 263 ? -61.266 -33.891 17.774 1.00 28.33 242 GLU C CA 1
ATOM 8294 C C . GLU C 1 263 ? -62.491 -33.013 17.474 1.00 25.11 242 GLU C C 1
ATOM 8295 O O . GLU C 1 263 ? -63.072 -33.129 16.381 1.00 29.10 242 GLU C O 1
ATOM 8301 N N . LEU C 1 264 ? -62.875 -32.110 18.391 1.00 27.76 243 LEU C N 1
ATOM 8302 C CA . LEU C 1 264 ? -63.882 -31.107 18.054 1.00 27.07 243 LEU C CA 1
ATOM 8303 C C . LEU C 1 264 ? -63.432 -30.245 16.871 1.00 32.92 243 LEU C C 1
ATOM 8304 O O . LEU C 1 264 ? -64.223 -29.947 15.966 1.00 25.31 243 LEU C O 1
ATOM 8309 N N . GLN C 1 265 ? -62.160 -29.825 16.860 1.00 26.17 244 GLN C N 1
ATOM 8310 C CA . GLN C 1 265 ? -61.658 -29.092 15.702 1.00 31.13 244 GLN C CA 1
ATOM 8311 C C . GLN C 1 265 ? -61.637 -29.952 14.444 1.00 22.53 244 GLN C C 1
ATOM 8312 O O . GLN C 1 265 ? -61.802 -29.422 13.344 1.00 27.53 244 GLN C O 1
ATOM 8318 N N . ASN C 1 266 ? -61.420 -31.257 14.583 1.00 25.15 245 ASN C N 1
ATOM 8319 C CA . ASN C 1 266 ? -61.398 -32.155 13.431 1.00 23.37 245 ASN C CA 1
ATOM 8320 C C . ASN C 1 266 ? -62.797 -32.401 12.886 1.00 25.75 245 ASN C C 1
ATOM 8321 O O . ASN C 1 266 ? -62.925 -33.069 11.858 1.00 26.26 245 ASN C O 1
ATOM 8326 N N . LEU C 1 267 ? -63.834 -31.842 13.520 1.00 25.90 246 LEU C N 1
ATOM 8327 C CA . LEU C 1 267 ? -65.204 -31.883 13.006 1.00 27.75 246 LEU C CA 1
ATOM 8328 C C . LEU C 1 267 ? -65.717 -30.503 12.628 1.00 30.32 246 LEU C C 1
ATOM 8329 O O . LEU C 1 267 ? -66.913 -30.356 12.345 1.00 27.67 246 LEU C O 1
ATOM 8334 N N . THR C 1 268 ? -64.837 -29.489 12.591 1.00 25.96 247 THR C N 1
ATOM 8335 C CA . THR C 1 268 ? -65.219 -28.125 12.251 1.00 20.76 247 THR C CA 1
ATOM 8336 C C . THR C 1 268 ? -64.228 -27.468 11.285 1.00 24.86 247 THR C C 1
ATOM 8337 O O . THR C 1 268 ? -64.639 -26.903 10.269 1.00 25.26 247 THR C O 1
ATOM 8341 N N . ARG C 1 269 ? -62.934 -27.521 11.592 1.00 23.79 248 ARG C N 1
ATOM 8342 C CA . ARG C 1 269 ? -61.925 -26.995 10.670 1.00 23.02 248 ARG C CA 1
ATOM 8343 C C . ARG C 1 269 ? -62.021 -27.600 9.276 1.00 27.36 248 ARG C C 1
ATOM 8344 O O . ARG C 1 269 ? -61.920 -26.846 8.302 1.00 22.10 248 ARG C O 1
ATOM 8352 N N . PRO C 1 270 ? -62.257 -28.897 9.090 1.00 21.82 249 PRO C N 1
ATOM 8353 C CA . PRO C 1 270 ? -62.327 -29.404 7.711 1.00 22.60 249 PRO C CA 1
ATOM 8354 C C . PRO C 1 270 ? -63.514 -28.860 6.939 1.00 23.17 249 PRO C C 1
ATOM 8355 O O . PRO C 1 270 ? -63.454 -28.775 5.710 1.00 24.42 249 PRO C O 1
ATOM 8359 N N . THR C 1 271 ? -64.578 -28.442 7.620 1.00 21.91 250 THR C N 1
ATOM 8360 C CA . THR C 1 271 ? -65.670 -27.766 6.930 1.00 21.23 250 THR C CA 1
ATOM 8361 C C . THR C 1 271 ? -65.223 -26.414 6.411 1.00 26.26 250 THR C C 1
ATOM 8362 O O . THR C 1 271 ? -65.543 -26.053 5.270 1.00 24.48 250 THR C O 1
ATOM 8366 N N . VAL C 1 272 ? -64.452 -25.663 7.220 1.00 22.35 251 VAL C N 1
ATOM 8367 C CA . VAL C 1 272 ? -63.837 -24.422 6.736 1.00 22.18 251 VAL C CA 1
ATOM 8368 C C . VAL C 1 272 ? -63.013 -24.688 5.472 1.00 21.68 251 VAL C C 1
ATOM 8369 O O . VAL C 1 272 ? -63.021 -23.892 4.517 1.00 25.10 251 VAL C O 1
ATOM 8373 N N . ALA C 1 273 ? -62.286 -25.806 5.459 1.00 20.35 252 ALA C N 1
ATOM 8374 C CA . ALA C 1 273 ? -61.394 -26.128 4.344 1.00 24.42 252 ALA C CA 1
ATOM 8375 C C . ALA C 1 273 ? -62.160 -26.355 3.034 1.00 23.42 252 ALA C C 1
ATOM 8376 O O . ALA C 1 273 ? -61.558 -26.290 1.958 1.00 20.14 252 ALA C O 1
ATOM 8378 N N . VAL C 1 274 ? -63.483 -26.560 3.081 1.00 20.85 253 VAL C N 1
ATOM 8379 C CA . VAL C 1 274 ? -64.205 -26.605 1.804 1.00 20.51 253 VAL C CA 1
ATOM 8380 C C . VAL C 1 274 ? -64.059 -25.299 1.033 1.00 22.16 253 VAL C C 1
ATOM 8381 O O . VAL C 1 274 ? -64.269 -25.279 -0.178 1.00 21.84 253 VAL C O 1
ATOM 8385 N N . GLY C 1 275 ? -63.644 -24.215 1.692 1.00 20.10 254 GLY C N 1
ATOM 8386 C CA . GLY C 1 275 ? -63.433 -22.968 0.983 1.00 22.04 254 GLY C CA 1
ATOM 8387 C C . GLY C 1 275 ? -62.430 -23.085 -0.164 1.00 22.48 254 GLY C C 1
ATOM 8388 O O . GLY C 1 275 ? -62.521 -22.350 -1.143 1.00 21.46 254 GLY C O 1
ATOM 8389 N N . PHE C 1 276 ? -61.452 -23.985 -0.054 1.00 21.67 255 PHE C N 1
ATOM 8390 C CA . PHE C 1 276 ? -60.556 -24.226 -1.198 1.00 21.39 255 PHE C CA 1
ATOM 8391 C C . PHE C 1 276 ? -61.322 -24.758 -2.414 1.00 22.67 255 PHE C C 1
ATOM 8392 O O . PHE C 1 276 ? -61.162 -24.260 -3.544 1.00 23.29 255 PHE C O 1
ATOM 8400 N N . PHE C 1 277 ? -62.163 -25.768 -2.208 1.00 19.27 256 PHE C N 1
ATOM 8401 C CA . PHE C 1 277 ? -62.986 -26.258 -3.317 1.00 25.53 256 PHE C CA 1
ATOM 8402 C C . PHE C 1 277 ? -63.960 -25.186 -3.808 1.00 22.32 256 PHE C C 1
ATOM 8403 O O . PHE C 1 277 ? -64.238 -25.109 -5.012 1.00 22.10 256 PHE C O 1
ATOM 8411 N N . ALA C 1 278 ? -64.495 -24.361 -2.895 1.00 22.63 257 ALA C N 1
ATOM 8412 C CA . ALA C 1 278 ? -65.401 -23.299 -3.321 1.00 21.80 257 ALA C CA 1
ATOM 8413 C C . ALA C 1 278 ? -64.688 -22.289 -4.240 1.00 22.21 257 ALA C C 1
ATOM 8414 O O . ALA C 1 278 ? -65.275 -21.822 -5.226 1.00 22.81 257 ALA C O 1
ATOM 8416 N N . SER C 1 279 ? -63.430 -21.939 -3.924 1.00 23.49 258 SER C N 1
ATOM 8417 C CA . SER C 1 279 ? -62.633 -21.096 -4.824 1.00 21.97 258 SER C CA 1
ATOM 8418 C C . SER C 1 279 ? -62.493 -21.736 -6.189 1.00 23.42 258 SER C C 1
ATOM 8419 O O . SER C 1 279 ? -62.727 -21.093 -7.215 1.00 22.85 258 SER C O 1
ATOM 8422 N N . PHE C 1 280 ? -62.130 -23.020 -6.223 1.00 21.52 259 PHE C N 1
ATOM 8423 C CA . PHE C 1 280 ? -62.024 -23.701 -7.517 1.00 21.88 259 PHE C CA 1
ATOM 8424 C C . PHE C 1 280 ? -63.380 -23.762 -8.235 1.00 23.89 259 PHE C C 1
ATOM 8425 O O . PHE C 1 280 ? -63.438 -23.723 -9.472 1.00 22.83 259 PHE C O 1
ATOM 8433 N N . ALA C 1 281 ? -64.478 -23.928 -7.482 1.00 22.92 260 ALA C N 1
ATOM 8434 C CA . ALA C 1 281 ? -65.774 -23.991 -8.150 1.00 19.29 260 ALA C CA 1
ATOM 8435 C C . ALA C 1 281 ? -66.094 -22.660 -8.830 1.00 21.18 260 ALA C C 1
ATOM 8436 O O . ALA C 1 281 ? -66.746 -22.633 -9.869 1.00 20.47 260 ALA C O 1
ATOM 8438 N N . ALA C 1 282 ? -65.659 -21.530 -8.249 1.00 20.99 261 ALA C N 1
ATOM 8439 C CA . ALA C 1 282 ? -65.913 -20.242 -8.887 1.00 19.99 261 ALA C CA 1
ATOM 8440 C C . ALA C 1 282 ? -65.127 -20.129 -10.192 1.00 21.75 261 ALA C C 1
ATOM 8441 O O . ALA C 1 282 ? -65.650 -19.639 -11.196 1.00 22.57 261 ALA C O 1
ATOM 8443 N N . VAL C 1 283 ? -63.870 -20.597 -10.195 1.00 20.62 262 VAL C N 1
ATOM 8444 C CA . VAL C 1 283 ? -63.091 -20.646 -11.430 1.00 21.27 262 VAL C CA 1
ATOM 8445 C C . VAL C 1 283 ? -63.817 -21.497 -12.470 1.00 19.23 262 VAL C C 1
ATOM 8446 O O . VAL C 1 283 ? -63.934 -21.127 -13.644 1.00 24.04 262 VAL C O 1
ATOM 8450 N N . ALA C 1 284 ? -64.259 -22.685 -12.052 1.00 21.36 263 ALA C N 1
ATOM 8451 C CA . ALA C 1 284 ? -64.925 -23.610 -12.958 1.00 18.72 263 ALA C CA 1
ATOM 8452 C C . ALA C 1 284 ? -66.205 -23.007 -13.541 1.00 20.19 263 ALA C C 1
ATOM 8453 O O . ALA C 1 284 ? -66.530 -23.251 -14.708 1.00 24.17 263 ALA C O 1
ATOM 8455 N N . LEU C 1 285 ? -66.952 -22.251 -12.742 1.00 22.78 264 LEU C N 1
ATOM 8456 C CA . LEU C 1 285 ? -68.172 -21.644 -13.268 1.00 21.80 264 LEU C CA 1
ATOM 8457 C C . LEU C 1 285 ? -67.847 -20.553 -14.280 1.00 23.96 264 LEU C C 1
ATOM 8458 O O . LEU C 1 285 ? -68.541 -20.425 -15.297 1.00 24.30 264 LEU C O 1
ATOM 8463 N N . ALA C 1 286 ? -66.769 -19.788 -14.039 1.00 23.81 265 ALA C N 1
ATOM 8464 C CA . ALA C 1 286 ? -66.314 -18.813 -15.030 1.00 23.59 265 ALA C CA 1
ATOM 8465 C C . ALA C 1 286 ? -65.875 -19.506 -16.306 1.00 25.01 265 ALA C C 1
ATOM 8466 O O . ALA C 1 286 ? -66.058 -18.972 -17.400 1.00 25.42 265 ALA C O 1
ATOM 8468 N N . GLU C 1 287 ? -65.294 -20.695 -16.185 1.00 22.21 266 GLU C N 1
ATOM 8469 C CA . GLU C 1 287 ? -64.794 -21.415 -17.345 1.00 24.78 266 GLU C CA 1
ATOM 8470 C C . GLU C 1 287 ? -65.857 -22.241 -18.042 1.00 25.60 266 GLU C C 1
ATOM 8471 O O . GLU C 1 287 ? -65.604 -22.713 -19.157 1.00 25.89 266 GLU C O 1
ATOM 8477 N N . ASN C 1 288 ? -67.016 -22.443 -17.423 1.00 24.14 267 ASN C N 1
ATOM 8478 C CA . ASN C 1 288 ? -68.036 -23.351 -17.952 1.00 26.75 267 ASN C CA 1
ATOM 8479 C C . ASN C 1 288 ? -69.392 -22.660 -17.926 1.00 26.69 267 ASN C C 1
ATOM 8480 O O . ASN C 1 288 ? -70.291 -23.034 -17.163 1.00 23.51 267 ASN C O 1
ATOM 8485 N N . PRO C 1 289 ? -69.575 -21.638 -18.769 1.00 27.54 268 PRO C N 1
ATOM 8486 C CA . PRO C 1 289 ? -70.813 -20.851 -18.689 1.00 27.46 268 PRO C CA 1
ATOM 8487 C C . PRO C 1 289 ? -72.070 -21.650 -19.005 1.00 27.12 268 PRO C C 1
ATOM 8488 O O . PRO C 1 289 ? -73.113 -21.339 -18.437 1.00 29.20 268 PRO C O 1
ATOM 8492 N N . GLN C 1 290 ? -72.013 -22.674 -19.864 1.00 27.34 269 GLN C N 1
ATOM 8493 C CA . GLN C 1 290 ? -73.230 -23.449 -20.138 1.00 27.10 269 GLN C CA 1
ATOM 8494 C C . GLN C 1 290 ? -73.661 -24.266 -18.917 1.00 35.27 269 GLN C C 1
ATOM 8495 O O . GLN C 1 290 ? -74.859 -24.369 -18.623 1.00 26.01 269 GLN C O 1
ATOM 8501 N N . TRP C 1 291 ? -72.705 -24.828 -18.170 1.00 24.58 270 TRP C N 1
ATOM 8502 C CA . TRP C 1 291 ? -73.063 -25.498 -16.915 1.00 25.90 270 TRP C CA 1
ATOM 8503 C C . TRP C 1 291 ? -73.652 -24.509 -15.926 1.00 26.77 270 TRP C C 1
ATOM 8504 O O . TRP C 1 291 ? -74.601 -24.811 -15.190 1.00 25.88 270 TRP C O 1
ATOM 8515 N N . ARG C 1 292 ? -73.103 -23.308 -15.905 1.00 26.38 271 ARG C N 1
ATOM 8516 C CA . ARG C 1 292 ? -73.632 -22.285 -15.030 1.00 29.09 271 ARG C CA 1
ATOM 8517 C C . ARG C 1 292 ? -75.107 -22.034 -15.321 1.00 27.04 271 ARG C C 1
ATOM 8518 O O . ARG C 1 292 ? -75.937 -22.025 -14.405 1.00 28.52 271 ARG C O 1
ATOM 8526 N N . THR C 1 293 ? -75.475 -21.937 -16.603 1.00 26.46 272 THR C N 1
ATOM 8527 C CA . THR C 1 293 ? -76.883 -21.745 -16.949 1.00 26.33 272 THR C CA 1
ATOM 8528 C C . THR C 1 293 ? -77.748 -22.949 -16.580 1.00 29.67 272 THR C C 1
ATOM 8529 O O . THR C 1 293 ? -78.869 -22.782 -16.081 1.00 31.49 272 THR C O 1
ATOM 8533 N N . ARG C 1 294 ? -77.265 -24.165 -16.843 1.00 29.08 273 ARG C N 1
ATOM 8534 C CA . ARG C 1 294 ? -78.012 -25.352 -16.435 1.00 31.49 273 ARG C CA 1
ATOM 8535 C C . ARG C 1 294 ? -78.244 -25.385 -14.934 1.00 34.48 273 ARG C C 1
ATOM 8536 O O . ARG C 1 294 ? -79.307 -25.821 -14.476 1.00 31.73 273 ARG C O 1
ATOM 8544 N N . ILE C 1 295 ? -77.268 -24.933 -14.144 1.00 27.80 274 ILE C N 1
ATOM 8545 C CA . ILE C 1 295 ? -77.460 -24.946 -12.696 1.00 22.71 274 ILE C CA 1
ATOM 8546 C C . ILE C 1 295 ? -78.516 -23.925 -12.295 1.00 29.55 274 ILE C C 1
ATOM 8547 O O . ILE C 1 295 ? -79.358 -24.187 -11.436 1.00 29.50 274 ILE C O 1
ATOM 8552 N N . ASN C 1 296 ? -78.485 -22.746 -12.914 1.00 29.79 275 ASN C N 1
ATOM 8553 C CA . ASN C 1 296 ? -79.434 -21.690 -12.572 1.00 32.84 275 ASN C CA 1
ATOM 8554 C C . ASN C 1 296 ? -80.860 -22.077 -12.917 1.00 33.69 275 ASN C C 1
ATOM 8555 O O . ASN C 1 296 ? -81.803 -21.659 -12.243 1.00 35.61 275 ASN C O 1
ATOM 8560 N N . GLU C 1 297 ? -81.039 -22.810 -13.998 1.00 32.15 276 GLU C N 1
ATOM 8561 C CA . GLU C 1 297 ? -82.390 -23.134 -14.436 1.00 36.35 276 GLU C CA 1
ATOM 8562 C C . GLU C 1 297 ? -82.947 -24.373 -13.749 1.00 42.40 276 GLU C C 1
ATOM 8563 O O . GLU C 1 297 ? -84.143 -24.658 -13.884 1.00 37.46 276 GLU C O 1
ATOM 8569 N N . SER C 1 298 ? -82.122 -25.098 -13.004 1.00 33.28 277 SER C N 1
ATOM 8570 C CA . SER C 1 298 ? -82.530 -26.385 -12.455 1.00 34.91 277 SER C CA 1
ATOM 8571 C C . SER C 1 298 ? -83.456 -26.216 -11.260 1.00 33.38 277 SER C C 1
ATOM 8572 O O . SER C 1 298 ? -83.261 -25.338 -10.419 1.00 36.60 277 SER C O 1
ATOM 8575 N N . GLU C 1 299 ? -84.415 -27.126 -11.131 1.00 30.03 278 GLU C N 1
ATOM 8576 C CA . GLU C 1 299 ? -85.179 -27.232 -9.897 1.00 39.75 278 GLU C CA 1
ATOM 8577 C C . GLU C 1 299 ? -84.859 -28.497 -9.122 1.00 36.94 278 GLU C C 1
ATOM 8578 O O . GLU C 1 299 ? -85.562 -28.820 -8.165 1.00 40.44 278 GLU C O 1
ATOM 8584 N N . THR C 1 300 ? -83.825 -29.239 -9.513 1.00 31.22 279 THR C N 1
ATOM 8585 C CA . THR C 1 300 ? -83.564 -30.529 -8.885 1.00 29.12 279 THR C CA 1
ATOM 8586 C C . THR C 1 300 ? -82.313 -30.552 -8.028 1.00 32.67 279 THR C C 1
ATOM 8587 O O . THR C 1 300 ? -82.172 -31.460 -7.210 1.00 32.44 279 THR C O 1
ATOM 8591 N N . GLY C 1 301 ? -81.389 -29.619 -8.225 1.00 30.18 280 GLY C N 1
ATOM 8592 C CA . GLY C 1 301 ? -80.110 -29.702 -7.545 1.00 30.67 280 GLY C CA 1
ATOM 8593 C C . GLY C 1 301 ? -79.148 -30.723 -8.121 1.00 32.22 280 GLY C C 1
ATOM 8594 O O . GLY C 1 301 ? -78.014 -30.806 -7.646 1.00 26.29 280 GLY C O 1
ATOM 8595 N N . ARG C 1 302 ? -79.560 -31.507 -9.127 1.00 23.76 281 ARG C N 1
ATOM 8596 C CA . ARG C 1 302 ? -78.675 -32.553 -9.642 1.00 26.77 281 ARG C CA 1
ATOM 8597 C C . ARG C 1 302 ? -77.447 -31.969 -10.325 1.00 26.76 281 ARG C C 1
ATOM 8598 O O . ARG C 1 302 ? -76.337 -32.504 -10.157 1.00 23.02 281 ARG C O 1
ATOM 8606 N N . GLU C 1 303 ? -77.630 -30.919 -11.145 1.00 23.87 282 GLU C N 1
ATOM 8607 C CA . GLU C 1 303 ? -76.501 -30.341 -11.874 1.00 24.73 282 GLU C CA 1
ATOM 8608 C C . GLU C 1 303 ? -75.499 -29.717 -10.903 1.00 23.59 282 GLU C C 1
ATOM 8609 O O . GLU C 1 303 ? -74.284 -29.858 -11.083 1.00 22.95 282 GLU C O 1
ATOM 8615 N N . ALA C 1 304 ? -75.995 -29.035 -9.868 1.00 21.38 283 ALA C N 1
ATOM 8616 C CA . ALA C 1 304 ? -75.095 -28.466 -8.853 1.00 23.36 283 ALA C CA 1
ATOM 8617 C C . ALA C 1 304 ? -74.323 -29.563 -8.138 1.00 26.18 283 ALA C C 1
ATOM 8618 O O . ALA C 1 304 ? -73.113 -29.427 -7.878 1.00 24.01 283 ALA C O 1
ATOM 8620 N N . PHE C 1 305 ? -75.015 -30.651 -7.787 1.00 22.73 284 PHE C N 1
ATOM 8621 C CA . PHE C 1 305 ? -74.351 -31.807 -7.177 1.00 23.25 284 PHE C CA 1
ATOM 8622 C C . PHE C 1 305 ? -73.264 -32.359 -8.089 1.00 20.52 284 PHE C C 1
ATOM 8623 O O . PHE C 1 305 ? -72.135 -32.605 -7.657 1.00 22.09 284 PHE C O 1
ATOM 8631 N N . ALA C 1 306 ? -73.596 -32.583 -9.360 1.00 21.43 285 ALA C N 1
ATOM 8632 C CA . ALA C 1 306 ? -72.627 -33.175 -10.281 1.00 21.50 285 ALA C CA 1
ATOM 8633 C C . ALA C 1 306 ? -71.459 -32.232 -10.500 1.00 23.33 285 ALA C C 1
ATOM 8634 O O . ALA C 1 306 ? -70.310 -32.669 -10.620 1.00 21.37 285 ALA C O 1
ATOM 8636 N N . PHE C 1 307 ? -71.738 -30.936 -10.540 1.00 22.03 286 PHE C N 1
ATOM 8637 C CA . PHE C 1 307 ? -70.684 -29.947 -10.752 1.00 24.50 286 PHE C CA 1
ATOM 8638 C C . PHE C 1 307 ? -69.755 -29.911 -9.543 1.00 23.48 286 PHE C C 1
ATOM 8639 O O . PHE C 1 307 ? -68.516 -29.837 -9.679 1.00 20.21 286 PHE C O 1
ATOM 8647 N N . ALA C 1 308 ? -70.348 -29.962 -8.356 1.00 21.87 287 ALA C N 1
ATOM 8648 C CA . ALA C 1 308 ? -69.564 -29.988 -7.128 1.00 24.19 287 ALA C CA 1
ATOM 8649 C C . ALA C 1 308 ? -68.677 -31.225 -7.090 1.00 22.22 287 ALA C C 1
ATOM 8650 O O . ALA C 1 308 ? -67.517 -31.137 -6.705 1.00 21.49 287 ALA C O 1
ATOM 8652 N N . GLN C 1 309 ? -69.200 -32.386 -7.500 1.00 21.57 288 GLN C N 1
ATOM 8653 C CA . GLN C 1 309 ? -68.391 -33.610 -7.479 1.00 19.92 288 GLN C CA 1
ATOM 8654 C C . GLN C 1 309 ? -67.246 -33.520 -8.477 1.00 21.58 288 GLN C C 1
ATOM 8655 O O . GLN C 1 309 ? -66.138 -33.976 -8.195 1.00 22.49 288 GLN C O 1
ATOM 8661 N N . GLU C 1 310 ? -67.480 -32.911 -9.639 1.00 18.54 289 GLU C N 1
ATOM 8662 C CA . GLU C 1 310 ? -66.399 -32.845 -10.602 1.00 20.06 289 GLU C CA 1
ATOM 8663 C C . GLU C 1 310 ? -65.367 -31.775 -10.242 1.00 23.86 289 GLU C C 1
ATOM 8664 O O . GLU C 1 310 ? -64.213 -31.866 -10.679 1.00 24.40 289 GLU C O 1
ATOM 8670 N N . VAL C 1 311 ? -65.731 -30.787 -9.436 1.00 20.75 290 VAL C N 1
ATOM 8671 C CA . VAL C 1 311 ? -64.715 -29.925 -8.831 1.00 19.82 290 VAL C CA 1
ATOM 8672 C C . VAL C 1 311 ? -63.805 -30.740 -7.915 1.00 19.56 290 VAL C C 1
ATOM 8673 O O . VAL C 1 311 ? -62.577 -30.590 -7.940 1.00 20.63 290 VAL C O 1
ATOM 8677 N N . ARG C 1 312 ? -64.390 -31.604 -7.067 1.00 19.72 291 ARG C N 1
ATOM 8678 C CA . ARG C 1 312 ? -63.558 -32.419 -6.182 1.00 20.21 291 ARG C CA 1
ATOM 8679 C C . ARG C 1 312 ? -62.728 -33.418 -6.971 1.00 21.99 291 ARG C C 1
ATOM 8680 O O . ARG C 1 312 ? -61.612 -33.773 -6.560 1.00 23.39 291 ARG C O 1
ATOM 8688 N N . ARG C 1 313 ? -63.257 -33.927 -8.082 1.00 20.10 292 ARG C N 1
ATOM 8689 C CA . ARG C 1 313 ? -62.424 -34.832 -8.858 1.00 19.87 292 ARG C CA 1
ATOM 8690 C C . ARG C 1 313 ? -61.280 -34.083 -9.527 1.00 25.95 292 ARG C C 1
ATOM 8691 O O . ARG C 1 313 ? -60.157 -34.594 -9.628 1.00 26.95 292 ARG C O 1
ATOM 8699 N N . PHE C 1 314 ? -61.558 -32.895 -10.046 1.00 24.41 293 PHE C N 1
ATOM 8700 C CA . PHE C 1 314 ? -60.652 -32.331 -11.045 1.00 20.04 293 PHE C CA 1
ATOM 8701 C C . PHE C 1 314 ? -59.541 -31.495 -10.427 1.00 23.89 293 PHE C C 1
ATOM 8702 O O . PHE C 1 314 ? -58.409 -31.504 -10.939 1.00 25.91 293 PHE C O 1
ATOM 8710 N N . TYR C 1 315 ? -59.873 -30.680 -9.387 1.00 20.61 294 TYR C N 1
ATOM 8711 C CA . TYR C 1 315 ? -58.933 -29.693 -8.886 1.00 21.31 294 TYR C CA 1
ATOM 8712 C C . TYR C 1 315 ? -58.079 -30.296 -7.774 1.00 23.32 294 TYR C C 1
ATOM 8713 O O . TYR C 1 315 ? -58.513 -31.218 -7.078 1.00 25.01 294 TYR C O 1
ATOM 8722 N N . PRO C 1 316 ? -56.846 -29.820 -7.621 1.00 22.97 295 PRO C N 1
ATOM 8723 C CA . PRO C 1 316 ? -55.939 -30.422 -6.636 1.00 20.90 295 PRO C CA 1
ATOM 8724 C C . PRO C 1 316 ? -56.297 -29.935 -5.244 1.00 22.48 295 PRO C C 1
ATOM 8725 O O . PRO C 1 316 ? -56.534 -28.740 -5.032 1.00 28.09 295 PRO C O 1
ATOM 8729 N N . PHE C 1 317 ? -56.326 -30.869 -4.285 1.00 24.51 296 PHE C N 1
ATOM 8730 C CA . PHE C 1 317 ? -56.500 -30.496 -2.882 1.00 20.58 296 PHE C CA 1
ATOM 8731 C C . PHE C 1 317 ? -55.591 -31.396 -2.049 1.00 24.37 296 PHE C C 1
ATOM 8732 O O . PHE C 1 317 ? -54.534 -30.957 -1.583 1.00 22.90 296 PHE C O 1
ATOM 8740 N N . VAL C 1 318 ? -55.944 -32.670 -1.902 1.00 25.53 297 VAL C N 1
ATOM 8741 C CA . VAL C 1 318 ? -55.030 -33.616 -1.255 1.00 22.09 297 VAL C CA 1
ATOM 8742 C C . VAL C 1 318 ? -54.009 -34.038 -2.307 1.00 23.33 297 VAL C C 1
ATOM 8743 O O . VAL C 1 318 ? -54.395 -34.596 -3.338 1.00 25.63 297 VAL C O 1
ATOM 8747 N N . PRO C 1 319 ? -52.733 -33.817 -2.117 1.00 23.69 298 PRO C N 1
ATOM 8748 C CA . PRO C 1 319 ? -51.771 -34.274 -3.138 1.00 27.59 298 PRO C CA 1
ATOM 8749 C C . PRO C 1 319 ? -51.576 -35.785 -3.117 1.00 31.74 298 PRO C C 1
ATOM 8750 O O . PRO C 1 319 ? -51.604 -36.493 -4.148 1.00 25.95 298 PRO C O 1
ATOM 8754 N N . MET C 1 320 ? -51.413 -36.285 -1.900 1.00 23.22 299 MET C N 1
ATOM 8755 C CA . MET C 1 320 ? -51.000 -37.654 -1.634 1.00 28.73 299 MET C CA 1
ATOM 8756 C C . MET C 1 320 ? -51.187 -37.871 -0.137 1.00 25.42 299 MET C C 1
ATOM 8757 O O . MET C 1 320 ? -51.432 -36.917 0.608 1.00 27.72 299 MET C O 1
ATOM 8762 N N . PHE C 1 321 ? -51.110 -39.139 0.298 1.00 25.04 300 PHE C N 1
ATOM 8763 C CA . PHE C 1 321 ? -51.328 -39.398 1.728 1.00 21.14 300 PHE C CA 1
ATOM 8764 C C . PHE C 1 321 ? -50.495 -40.603 2.135 1.00 22.26 300 PHE C C 1
ATOM 8765 O O . PHE C 1 321 ? -50.315 -41.516 1.319 1.00 25.92 300 PHE C O 1
ATOM 8773 N N . PRO C 1 322 ? -49.947 -40.631 3.401 1.00 28.07 301 PRO C N 1
ATOM 8774 C CA . PRO C 1 322 ? -49.018 -41.702 3.764 1.00 25.59 301 PRO C CA 1
ATOM 8775 C C . PRO C 1 322 ? -49.587 -42.715 4.755 1.00 27.63 301 PRO C C 1
ATOM 8776 O O . PRO C 1 322 ? -50.471 -42.410 5.576 1.00 25.36 301 PRO C O 1
ATOM 8780 N N . ALA C 1 323 ? -49.068 -43.941 4.636 1.00 25.17 302 ALA C N 1
ATOM 8781 C CA . ALA C 1 323 ? -49.202 -45.014 5.606 1.00 26.65 302 ALA C CA 1
ATOM 8782 C C . ALA C 1 323 ? -47.839 -45.693 5.736 1.00 30.65 302 ALA C C 1
ATOM 8783 O O . ALA C 1 323 ? -46.904 -45.396 4.981 1.00 27.93 302 ALA C O 1
ATOM 8785 N N . LYS C 1 324 ? -47.717 -46.616 6.707 1.00 27.96 303 LYS C N 1
ATOM 8786 C CA . LYS C 1 324 ? -46.504 -47.406 6.878 1.00 27.72 303 LYS C CA 1
ATOM 8787 C C . LYS C 1 324 ? -46.821 -48.895 6.840 1.00 26.83 303 LYS C C 1
ATOM 8788 O O . LYS C 1 324 ? -47.814 -49.343 7.422 1.00 27.28 303 LYS C O 1
ATOM 8794 N N . ALA C 1 325 ? -45.953 -49.657 6.172 1.00 30.22 304 ALA C N 1
ATOM 8795 C CA . ALA C 1 325 ? -46.097 -51.106 6.098 1.00 27.33 304 ALA C CA 1
ATOM 8796 C C . ALA C 1 325 ? -45.847 -51.735 7.470 1.00 31.15 304 ALA C C 1
ATOM 8797 O O . ALA C 1 325 ? -44.832 -51.438 8.106 1.00 31.37 304 ALA C O 1
ATOM 8799 N N . THR C 1 326 ? -46.758 -52.607 7.914 1.00 31.22 305 THR C N 1
ATOM 8800 C CA . THR C 1 326 ? -46.581 -53.344 9.174 1.00 33.45 305 THR C CA 1
ATOM 8801 C C . THR C 1 326 ? -45.874 -54.684 9.005 1.00 43.24 305 THR C C 1
ATOM 8802 O O . THR C 1 326 ? -45.503 -55.299 10.007 1.00 41.01 305 THR C O 1
ATOM 8806 N N . LYS C 1 327 ? -45.734 -55.175 7.783 1.00 31.89 306 LYS C N 1
ATOM 8807 C CA . LYS C 1 327 ? -45.021 -56.413 7.495 1.00 32.07 306 LYS C CA 1
ATOM 8808 C C . LYS C 1 327 ? -44.497 -56.298 6.082 1.00 48.81 306 LYS C C 1
ATOM 8809 O O . LYS C 1 327 ? -44.949 -55.449 5.310 1.00 37.94 306 LYS C O 1
ATOM 8815 N N . ASP C 1 328 ? -43.522 -57.142 5.756 1.00 40.72 307 ASP C N 1
ATOM 8816 C CA . ASP C 1 328 ? -43.093 -57.255 4.378 1.00 35.56 307 ASP C CA 1
ATOM 8817 C C . ASP C 1 328 ? -44.265 -57.709 3.528 1.00 46.76 307 ASP C C 1
ATOM 8818 O O . ASP C 1 328 ? -45.025 -58.603 3.908 1.00 39.37 307 ASP C O 1
ATOM 8823 N N . THR C 1 329 ? -44.407 -57.101 2.365 1.00 33.85 308 THR C N 1
ATOM 8824 C CA . THR C 1 329 ? -45.489 -57.470 1.473 1.00 38.65 308 THR C CA 1
ATOM 8825 C C . THR C 1 329 ? -45.046 -57.148 0.050 1.00 45.60 308 THR C C 1
ATOM 8826 O O . THR C 1 329 ? -43.906 -56.736 -0.191 1.00 44.43 308 THR C O 1
ATOM 8830 N N . GLU C 1 330 ? -45.940 -57.378 -0.899 1.00 46.00 309 GLU C N 1
ATOM 8831 C CA . GLU C 1 330 ? -45.607 -57.205 -2.303 1.00 56.24 309 GLU C CA 1
ATOM 8832 C C . GLU C 1 330 ? -46.743 -56.473 -2.992 1.00 51.34 309 GLU C C 1
ATOM 8833 O O . GLU C 1 330 ? -47.916 -56.724 -2.703 1.00 63.18 309 GLU C O 1
ATOM 8839 N N . PHE C 1 331 ? -46.394 -55.547 -3.879 1.00 42.09 310 PHE C N 1
ATOM 8840 C CA . PHE C 1 331 ? -47.377 -54.837 -4.690 1.00 40.88 310 PHE C CA 1
ATOM 8841 C C . PHE C 1 331 ? -46.915 -54.879 -6.143 1.00 38.02 310 PHE C C 1
ATOM 8842 O O . PHE C 1 331 ? -45.890 -54.282 -6.489 1.00 40.21 310 PHE C O 1
ATOM 8850 N N . GLU C 1 332 ? -47.672 -55.573 -6.985 1.00 46.27 311 GLU C N 1
ATOM 8851 C CA . GLU C 1 332 ? -47.387 -55.666 -8.418 1.00 48.03 311 GLU C CA 1
ATOM 8852 C C . GLU C 1 332 ? -45.920 -56.007 -8.680 1.00 50.57 311 GLU C C 1
ATOM 8853 O O . GLU C 1 332 ? -45.231 -55.360 -9.475 1.00 51.72 311 GLU C O 1
ATOM 8859 N N . GLY C 1 333 ? -45.433 -57.023 -7.964 1.00 61.03 312 GLY C N 1
ATOM 8860 C CA . GLY C 1 333 ? -44.062 -57.478 -8.083 1.00 57.97 312 GLY C CA 1
ATOM 8861 C C . GLY C 1 333 ? -43.025 -56.648 -7.358 1.00 59.72 312 GLY C C 1
ATOM 8862 O O . GLY C 1 333 ? -41.872 -57.080 -7.264 1.00 63.79 312 GLY C O 1
ATOM 8863 N N . CYS C 1 334 ? -43.379 -55.478 -6.857 1.00 54.33 313 CYS C N 1
ATOM 8864 C CA . CYS C 1 334 ? -42.436 -54.656 -6.110 1.00 47.92 313 CYS C CA 1
ATOM 8865 C C . CYS C 1 334 ? -42.395 -55.121 -4.658 1.00 55.59 313 CYS C C 1
ATOM 8866 O O . CYS C 1 334 ? -43.453 -55.334 -4.050 1.00 40.10 313 CYS C O 1
ATOM 8869 N N . PRO C 1 335 ? -41.209 -55.318 -4.078 1.00 59.86 314 PRO C N 1
ATOM 8870 C CA . PRO C 1 335 ? -41.142 -55.644 -2.646 1.00 49.46 314 PRO C CA 1
ATOM 8871 C C . PRO C 1 335 ? -41.448 -54.412 -1.805 1.00 42.11 314 PRO C C 1
ATOM 8872 O O . PRO C 1 335 ? -40.959 -53.318 -2.089 1.00 49.48 314 PRO C O 1
ATOM 8876 N N . ILE C 1 336 ? -42.288 -54.589 -0.787 1.00 38.91 315 ILE C N 1
ATOM 8877 C CA . ILE C 1 336 ? -42.531 -53.562 0.222 1.00 35.33 315 ILE C CA 1
ATOM 8878 C C . ILE C 1 336 ? -42.014 -54.101 1.551 1.00 37.98 315 ILE C C 1
ATOM 8879 O O . ILE C 1 336 ? -42.470 -55.155 2.012 1.00 40.79 315 ILE C O 1
ATOM 8884 N N A HIS C 1 337 ? -41.099 -53.363 2.176 0.50 35.72 316 HIS C N 1
ATOM 8885 N N B HIS C 1 337 ? -41.068 -53.410 2.179 0.50 35.75 316 HIS C N 1
ATOM 8886 C CA A HIS C 1 337 ? -40.472 -53.793 3.417 0.50 38.93 316 HIS C CA 1
ATOM 8887 C CA B HIS C 1 337 ? -40.504 -53.951 3.409 0.50 38.85 316 HIS C CA 1
ATOM 8888 C C A HIS C 1 337 ? -41.250 -53.256 4.610 0.50 37.55 316 HIS C C 1
ATOM 8889 C C B HIS C 1 337 ? -41.095 -53.263 4.629 0.50 37.70 316 HIS C C 1
ATOM 8890 O O A HIS C 1 337 ? -41.752 -52.130 4.577 0.50 34.31 316 HIS C O 1
ATOM 8891 O O B HIS C 1 337 ? -41.325 -52.051 4.626 0.50 33.90 316 HIS C O 1
ATOM 8904 N N . GLN C 1 338 ? -41.349 -54.068 5.662 1.00 32.51 317 GLN C N 1
ATOM 8905 C CA . GLN C 1 338 ? -41.887 -53.583 6.934 1.00 41.39 317 GLN C CA 1
ATOM 8906 C C . GLN C 1 338 ? -41.200 -52.291 7.355 1.00 35.00 317 GLN C C 1
ATOM 8907 O O . GLN C 1 338 ? -39.984 -52.148 7.222 1.00 35.22 317 GLN C O 1
ATOM 8913 N N . GLY C 1 339 ? -41.993 -51.331 7.842 1.00 34.70 318 GLY C N 1
ATOM 8914 C CA . GLY C 1 339 ? -41.476 -50.053 8.268 1.00 36.08 318 GLY C CA 1
ATOM 8915 C C . GLY C 1 339 ? -41.399 -48.973 7.196 1.00 33.01 318 GLY C C 1
ATOM 8916 O O . GLY C 1 339 ? -41.302 -47.792 7.537 1.00 35.21 318 GLY C O 1
ATOM 8917 N N . GLN C 1 340 ? -41.435 -49.325 5.914 1.00 35.28 319 GLN C N 1
ATOM 8918 C CA . GLN C 1 340 ? -41.339 -48.236 4.945 1.00 38.09 319 GLN C CA 1
ATOM 8919 C C . GLN C 1 340 ? -42.696 -47.536 4.780 1.00 32.28 319 GLN C C 1
ATOM 8920 O O . GLN C 1 340 ? -43.741 -48.030 5.226 1.00 27.91 319 GLN C O 1
ATOM 8926 N N . ARG C 1 341 ? -42.657 -46.355 4.161 1.00 27.27 320 ARG C N 1
ATOM 8927 C CA . ARG C 1 341 ? -43.893 -45.673 3.789 1.00 26.59 320 ARG C CA 1
ATOM 8928 C C . ARG C 1 341 ? -44.463 -46.186 2.467 1.00 28.99 320 ARG C C 1
ATOM 8929 O O . ARG C 1 341 ? -43.733 -46.515 1.523 1.00 28.54 320 ARG C O 1
ATOM 8937 N N . VAL C 1 342 ? -45.789 -46.238 2.403 1.00 26.53 321 VAL C N 1
ATOM 8938 C CA . VAL C 1 342 ? -46.529 -46.404 1.158 1.00 26.68 321 VAL C CA 1
ATOM 8939 C C . VAL C 1 342 ? -47.357 -45.145 1.031 1.00 26.46 321 VAL C C 1
ATOM 8940 O O . VAL C 1 342 ? -47.987 -44.733 2.011 1.00 25.69 321 VAL C O 1
ATOM 8944 N N . ILE C 1 343 ? -47.281 -44.484 -0.120 1.00 24.60 322 ILE C N 1
ATOM 8945 C CA . ILE C 1 343 ? -47.934 -43.192 -0.310 1.00 25.34 322 ILE C CA 1
ATOM 8946 C C . ILE C 1 343 ? -48.938 -43.343 -1.437 1.00 27.28 322 ILE C C 1
ATOM 8947 O O . ILE C 1 343 ? -48.558 -43.707 -2.558 1.00 25.06 322 ILE C O 1
ATOM 8952 N N . LEU C 1 344 ? -50.217 -43.100 -1.138 1.00 24.46 323 LEU C N 1
ATOM 8953 C CA . LEU C 1 344 ? -51.249 -43.115 -2.178 1.00 24.16 323 LEU C CA 1
ATOM 8954 C C . LEU C 1 344 ? -51.269 -41.751 -2.864 1.00 23.24 323 LEU C C 1
ATOM 8955 O O . LEU C 1 344 ? -51.486 -40.733 -2.202 1.00 23.65 323 LEU C O 1
ATOM 8960 N N . ASP C 1 345 ? -51.024 -41.731 -4.181 1.00 23.57 324 ASP C N 1
ATOM 8961 C CA . ASP C 1 345 ? -51.026 -40.515 -5.000 1.00 21.68 324 ASP C CA 1
ATOM 8962 C C . ASP C 1 345 ? -52.479 -40.177 -5.374 1.00 20.95 324 ASP C C 1
ATOM 8963 O O . ASP C 1 345 ? -53.126 -40.919 -6.121 1.00 26.04 324 ASP C O 1
ATOM 8968 N N . PHE C 1 346 ? -53.025 -39.104 -4.779 1.00 21.34 325 PHE C N 1
ATOM 8969 C CA . PHE C 1 346 ? -54.454 -38.809 -4.972 1.00 24.75 325 PHE C CA 1
ATOM 8970 C C . PHE C 1 346 ? -54.682 -38.180 -6.341 1.00 24.11 325 PHE C C 1
ATOM 8971 O O . PHE C 1 346 ? -55.612 -38.557 -7.065 1.00 23.13 325 PHE C O 1
ATOM 8979 N N . VAL C 1 347 ? -53.843 -37.201 -6.699 1.00 20.54 326 VAL C N 1
ATOM 8980 C CA . VAL C 1 347 ? -53.962 -36.538 -8.002 1.00 24.77 326 VAL C CA 1
ATOM 8981 C C . VAL C 1 347 ? -53.886 -37.558 -9.126 1.00 24.65 326 VAL C C 1
ATOM 8982 O O . VAL C 1 347 ? -54.691 -37.533 -10.070 1.00 24.07 326 VAL C O 1
ATOM 8986 N N . GLY C 1 348 ? -52.916 -38.475 -9.042 1.00 22.20 327 GLY C N 1
ATOM 8987 C CA . GLY C 1 348 ? -52.761 -39.454 -10.106 1.00 23.26 327 GLY C CA 1
ATOM 8988 C C . GLY C 1 348 ? -53.830 -40.525 -10.120 1.00 27.32 327 GLY C C 1
ATOM 8989 O O . GLY C 1 348 ? -53.971 -41.224 -11.127 1.00 27.83 327 GLY C O 1
ATOM 8990 N N . THR C 1 349 ? -54.555 -40.713 -9.015 1.00 21.99 328 THR C N 1
ATOM 8991 C CA . THR C 1 349 ? -55.718 -41.603 -9.078 1.00 22.60 328 THR C CA 1
ATOM 8992 C C . THR C 1 349 ? -56.923 -40.888 -9.685 1.00 25.27 328 THR C C 1
ATOM 8993 O O . THR C 1 349 ? -57.671 -41.469 -10.490 1.00 24.90 328 THR C O 1
ATOM 8997 N N . LEU C 1 350 ? -57.141 -39.645 -9.256 1.00 18.36 329 LEU C N 1
ATOM 8998 C CA . LEU C 1 350 ? -58.245 -38.820 -9.742 1.00 20.94 329 LEU C CA 1
ATOM 8999 C C . LEU C 1 350 ? -58.089 -38.455 -11.212 1.00 25.97 329 LEU C C 1
ATOM 9000 O O . LEU C 1 350 ? -59.088 -38.130 -11.885 1.00 22.16 329 LEU C O 1
ATOM 9005 N N . HIS C 1 351 ? -56.861 -38.479 -11.722 1.00 20.60 330 HIS C N 1
ATOM 9006 C CA . HIS C 1 351 ? -56.597 -38.085 -13.108 1.00 21.90 330 HIS C CA 1
ATOM 9007 C C . HIS C 1 351 ? -56.053 -39.225 -13.960 1.00 28.01 330 HIS C C 1
ATOM 9008 O O . HIS C 1 351 ? -55.537 -38.979 -15.057 1.00 24.06 330 HIS C O 1
ATOM 9015 N N . SER C 1 352 ? -56.151 -40.458 -13.483 1.00 24.29 331 SER C N 1
ATOM 9016 C CA . SER C 1 352 ? -55.589 -41.583 -14.220 1.00 27.03 331 SER C CA 1
ATOM 9017 C C . SER C 1 352 ? -56.414 -41.872 -15.471 1.00 25.61 331 SER C C 1
ATOM 9018 O O . SER C 1 352 ? -57.650 -41.929 -15.422 1.00 26.34 331 SER C O 1
ATOM 9021 N N . ALA C 1 353 ? -55.730 -42.035 -16.606 1.00 24.22 332 ALA C N 1
ATOM 9022 C CA . ALA C 1 353 ? -56.431 -42.403 -17.832 1.00 28.26 332 ALA C CA 1
ATOM 9023 C C . ALA C 1 353 ? -56.882 -43.852 -17.806 1.00 31.68 332 ALA C C 1
ATOM 9024 O O . ALA C 1 353 ? -57.780 -44.222 -18.561 1.00 29.72 332 ALA C O 1
ATOM 9026 N N . GLU C 1 354 ? -56.282 -44.685 -16.950 1.00 25.57 333 GLU C N 1
ATOM 9027 C CA . GLU C 1 354 ? -56.781 -46.045 -16.811 1.00 29.04 333 GLU C CA 1
ATOM 9028 C C . GLU C 1 354 ? -58.106 -46.077 -16.073 1.00 33.62 333 GLU C C 1
ATOM 9029 O O . GLU C 1 354 ? -58.893 -47.006 -16.264 1.00 36.44 333 GLU C O 1
ATOM 9035 N N . GLU C 1 355 ? -58.368 -45.100 -15.214 1.00 23.56 334 GLU C N 1
ATOM 9036 C CA . GLU C 1 355 ? -59.548 -45.191 -14.348 1.00 28.09 334 GLU C CA 1
ATOM 9037 C C . GLU C 1 355 ? -60.686 -44.287 -14.784 1.00 26.30 334 GLU C C 1
ATOM 9038 O O . GLU C 1 355 ? -61.802 -44.470 -14.300 1.00 25.24 334 GLU C O 1
ATOM 9044 N N . TRP C 1 356 ? -60.414 -43.276 -15.616 1.00 25.99 335 TRP C N 1
ATOM 9045 C CA . TRP C 1 356 ? -61.403 -42.295 -16.048 1.00 27.58 335 TRP C CA 1
ATOM 9046 C C . TRP C 1 356 ? -61.312 -42.095 -17.558 1.00 30.94 335 TRP C C 1
ATOM 9047 O O . TRP C 1 356 ? -60.225 -42.175 -18.127 1.00 29.67 335 TRP C O 1
ATOM 9058 N N . ASP C 1 357 ? -62.448 -41.788 -18.191 1.00 26.91 336 ASP C N 1
ATOM 9059 C CA . ASP C 1 357 ? -62.455 -41.329 -19.585 1.00 32.83 336 ASP C CA 1
ATOM 9060 C C . ASP C 1 357 ? -62.101 -39.849 -19.655 1.00 25.85 336 ASP C C 1
ATOM 9061 O O . ASP C 1 357 ? -62.687 -39.039 -18.934 1.00 29.34 336 ASP C O 1
ATOM 9066 N N . ASN C 1 358 ? -61.116 -39.503 -20.485 1.00 29.59 337 ASN C N 1
ATOM 9067 C CA . ASN C 1 358 ? -60.701 -38.119 -20.686 1.00 32.43 337 ASN C CA 1
ATOM 9068 C C . ASN C 1 358 ? -60.488 -37.399 -19.351 1.00 26.70 337 ASN C C 1
ATOM 9069 O O . ASN C 1 358 ? -61.150 -36.393 -19.074 1.00 24.77 337 ASN C O 1
ATOM 9074 N N . PRO C 1 359 ? -59.594 -37.909 -18.497 1.00 28.51 338 PRO C N 1
ATOM 9075 C CA . PRO C 1 359 ? -59.438 -37.323 -17.150 1.00 27.89 338 PRO C CA 1
ATOM 9076 C C . PRO C 1 359 ? -59.040 -35.868 -17.164 1.00 25.83 338 PRO C C 1
ATOM 9077 O O . PRO C 1 359 ? -59.290 -35.188 -16.166 1.00 22.88 338 PRO C O 1
ATOM 9081 N N . ALA C 1 360 ? -58.410 -35.362 -18.235 1.00 24.22 339 ALA C N 1
ATOM 9082 C CA . ALA C 1 360 ? -58.022 -33.946 -18.244 1.00 25.57 339 ALA C CA 1
ATOM 9083 C C . ALA C 1 360 ? -59.198 -33.028 -18.527 1.00 21.05 339 ALA C C 1
ATOM 9084 O O . ALA C 1 360 ? -59.080 -31.787 -18.385 1.00 23.63 339 ALA C O 1
ATOM 9086 N N . SER C 1 361 ? -60.326 -33.592 -18.911 1.00 20.99 340 SER C N 1
ATOM 9087 C CA . SER C 1 361 ? -61.515 -32.797 -19.228 1.00 19.65 340 SER C CA 1
ATOM 9088 C C . SER C 1 361 ? -62.336 -32.548 -17.959 1.00 22.16 340 SER C C 1
ATOM 9089 O O . SER C 1 361 ? -62.630 -33.484 -17.221 1.00 25.22 340 SER C O 1
ATOM 9092 N N . PHE C 1 362 ? -62.717 -31.289 -17.711 1.00 21.79 341 PHE C N 1
ATOM 9093 C CA . PHE C 1 362 ? -63.640 -30.972 -16.626 1.00 22.23 341 PHE C CA 1
ATOM 9094 C C . PHE C 1 362 ? -65.031 -31.233 -17.175 1.00 22.59 341 PHE C C 1
ATOM 9095 O O . PHE C 1 362 ? -65.474 -30.535 -18.089 1.00 22.86 341 PHE C O 1
ATOM 9103 N N . ASP C 1 363 ? -65.717 -32.240 -16.656 1.00 21.20 342 ASP C N 1
ATOM 9104 C CA . ASP C 1 363 ? -66.968 -32.678 -17.276 1.00 25.59 342 ASP C CA 1
ATOM 9105 C C . ASP C 1 363 ? -67.931 -33.202 -16.217 1.00 23.02 342 ASP C C 1
ATOM 9106 O O . ASP C 1 363 ? -67.901 -34.386 -15.853 1.00 26.13 342 ASP C O 1
ATOM 9111 N N . PRO C 1 364 ? -68.835 -32.356 -15.737 1.00 20.51 343 PRO C N 1
ATOM 9112 C CA . PRO C 1 364 ? -69.812 -32.805 -14.742 1.00 22.70 343 PRO C CA 1
ATOM 9113 C C . PRO C 1 364 ? -70.747 -33.912 -15.222 1.00 21.59 343 PRO C C 1
ATOM 9114 O O . PRO C 1 364 ? -71.371 -34.556 -14.366 1.00 24.60 343 PRO C O 1
ATOM 9118 N N . GLU C 1 365 ? -70.852 -34.175 -16.526 1.00 25.52 344 GLU C N 1
ATOM 9119 C CA . GLU C 1 365 ? -71.683 -35.306 -16.955 1.00 23.77 344 GLU C CA 1
ATOM 9120 C C . GLU C 1 365 ? -71.246 -36.605 -16.300 1.00 28.18 344 GLU C C 1
ATOM 9121 O O . GLU C 1 365 ? -72.069 -37.498 -16.103 1.00 25.21 344 GLU C O 1
ATOM 9127 N N . ARG C 1 366 ? -69.952 -36.733 -15.967 1.00 26.15 345 ARG C N 1
ATOM 9128 C CA . ARG C 1 366 ? -69.444 -37.907 -15.255 1.00 25.65 345 ARG C CA 1
ATOM 9129 C C . ARG C 1 366 ? -70.282 -38.285 -14.050 1.00 25.95 345 ARG C C 1
ATOM 9130 O O . ARG C 1 366 ? -70.335 -39.468 -13.685 1.00 26.30 345 ARG C O 1
ATOM 9138 N N . PHE C 1 367 ? -70.861 -37.301 -13.360 1.00 23.95 346 PHE C N 1
ATOM 9139 C CA . PHE C 1 367 ? -71.563 -37.564 -12.118 1.00 21.88 346 PHE C CA 1
ATOM 9140 C C . PHE C 1 367 ? -73.052 -37.331 -12.217 1.00 23.47 346 PHE C C 1
ATOM 9141 O O . PHE C 1 367 ? -73.740 -37.442 -11.196 1.00 26.17 346 PHE C O 1
ATOM 9149 N N . MET C 1 368 ? -73.577 -37.017 -13.417 1.00 24.46 347 MET C N 1
ATOM 9150 C CA . MET C 1 368 ? -74.997 -36.685 -13.518 1.00 22.40 347 MET C CA 1
ATOM 9151 C C . MET C 1 368 ? -75.906 -37.870 -13.242 1.00 27.45 347 MET C C 1
ATOM 9152 O O . MET C 1 368 ? -77.051 -37.657 -12.816 1.00 26.83 347 MET C O 1
ATOM 9157 N N . ALA C 1 369 ? -75.415 -39.105 -13.411 1.00 22.57 348 ALA C N 1
ATOM 9158 C CA . ALA C 1 369 ? -76.254 -40.265 -13.123 1.00 24.27 348 ALA C CA 1
ATOM 9159 C C . ALA C 1 369 ? -76.310 -40.581 -11.641 1.00 30.37 348 ALA C C 1
ATOM 9160 O O . ALA C 1 369 ? -77.060 -41.479 -11.254 1.00 27.84 348 ALA C O 1
ATOM 9162 N N . TYR C 1 370 ? -75.522 -39.886 -10.808 1.00 21.51 349 TYR C N 1
ATOM 9163 C CA . TYR C 1 370 ? -75.451 -40.172 -9.381 1.00 23.67 349 TYR C CA 1
ATOM 9164 C C . TYR C 1 370 ? -76.325 -39.203 -8.601 1.00 31.87 349 TYR C C 1
ATOM 9165 O O . TYR C 1 370 ? -76.429 -38.025 -8.949 1.00 30.91 349 TYR C O 1
ATOM 9174 N N . GLU C 1 371 ? -76.980 -39.707 -7.554 1.00 24.22 350 GLU C N 1
ATOM 9175 C CA . GLU C 1 371 ? -77.955 -38.913 -6.823 1.00 30.00 350 GLU C CA 1
ATOM 9176 C C . GLU C 1 371 ? -77.459 -38.411 -5.473 1.00 26.27 350 GLU C C 1
ATOM 9177 O O . GLU C 1 371 ? -77.930 -37.370 -5.007 1.00 30.25 350 GLU C O 1
ATOM 9183 N N . THR C 1 372 ? -76.532 -39.117 -4.830 1.00 28.46 351 THR C N 1
ATOM 9184 C CA . THR C 1 372 ? -76.126 -38.820 -3.461 1.00 28.99 351 THR C CA 1
ATOM 9185 C C . THR C 1 372 ? -74.636 -39.068 -3.305 1.00 29.46 351 THR C C 1
ATOM 9186 O O . THR C 1 372 ? -74.022 -39.800 -4.088 1.00 23.02 351 THR C O 1
ATOM 9190 N N . GLN C 1 373 ? -74.067 -38.527 -2.220 1.00 27.08 352 GLN C N 1
ATOM 9191 C CA . GLN C 1 373 ? -72.664 -38.830 -1.943 1.00 29.27 352 GLN C CA 1
ATOM 9192 C C . GLN C 1 373 ? -72.491 -40.305 -1.584 1.00 23.85 352 GLN C C 1
ATOM 9193 O O . GLN C 1 373 ? -71.481 -40.927 -1.936 1.00 25.80 352 GLN C O 1
ATOM 9199 N N . SER C 1 374 ? -73.466 -40.881 -0.875 1.00 26.73 353 SER C N 1
ATOM 9200 C CA . SER C 1 374 ? -73.413 -42.314 -0.603 1.00 24.10 353 SER C CA 1
ATOM 9201 C C . SER C 1 374 ? -73.268 -43.129 -1.887 1.00 23.68 353 SER C C 1
ATOM 9202 O O . SER C 1 374 ? -72.468 -44.064 -1.948 1.00 26.76 353 SER C O 1
ATOM 9205 N N . GLU C 1 375 ? -74.008 -42.759 -2.942 1.00 24.98 354 GLU C N 1
ATOM 9206 C CA . GLU C 1 375 ? -73.877 -43.467 -4.210 1.00 28.62 354 GLU C CA 1
ATOM 9207 C C . GLU C 1 375 ? -72.531 -43.177 -4.890 1.00 27.02 354 GLU C C 1
ATOM 9208 O O . GLU C 1 375 ? -71.928 -44.073 -5.472 1.00 25.74 354 GLU C O 1
ATOM 9214 N N . ALA C 1 376 ? -72.025 -41.944 -4.796 1.00 26.90 355 ALA C N 1
ATOM 9215 C CA . ALA C 1 376 ? -70.720 -41.639 -5.394 1.00 22.63 355 ALA C CA 1
ATOM 9216 C C . ALA C 1 376 ? -69.579 -42.420 -4.740 1.00 27.12 355 ALA C C 1
ATOM 9217 O O . ALA C 1 376 ? -68.552 -42.645 -5.393 1.00 26.26 355 ALA C O 1
ATOM 9219 N N . GLU C 1 377 ? -69.738 -42.843 -3.472 1.00 24.28 356 GLU C N 1
ATOM 9220 C CA . GLU C 1 377 ? -68.727 -43.671 -2.811 1.00 29.05 356 GLU C CA 1
ATOM 9221 C C . GLU C 1 377 ? -68.454 -44.955 -3.561 1.00 36.10 356 GLU C C 1
ATOM 9222 O O . GLU C 1 377 ? -67.387 -45.551 -3.391 1.00 34.70 356 GLU C O 1
ATOM 9228 N N . THR C 1 378 ? -69.423 -45.448 -4.334 1.00 27.38 357 THR C N 1
ATOM 9229 C CA . THR C 1 378 ? -69.187 -46.681 -5.075 1.00 27.13 357 THR C CA 1
ATOM 9230 C C . THR C 1 378 ? -68.195 -46.522 -6.226 1.00 29.98 357 THR C C 1
ATOM 9231 O O . THR C 1 378 ? -67.807 -47.530 -6.811 1.00 25.90 357 THR C O 1
ATOM 9235 N N . ILE C 1 379 ? -67.792 -45.306 -6.593 1.00 26.87 358 ILE C N 1
ATOM 9236 C CA . ILE C 1 379 ? -66.815 -45.137 -7.668 1.00 25.04 358 ILE C CA 1
ATOM 9237 C C . ILE C 1 379 ? -65.445 -45.323 -7.026 1.00 24.00 358 ILE C C 1
ATOM 9238 O O . ILE C 1 379 ? -65.012 -44.462 -6.260 1.00 25.08 358 ILE C O 1
ATOM 9243 N N . LYS C 1 380 ? -64.783 -46.444 -7.318 1.00 23.06 359 LYS C N 1
ATOM 9244 C CA . LYS C 1 380 ? -63.574 -46.806 -6.578 1.00 26.17 359 LYS C CA 1
ATOM 9245 C C . LYS C 1 380 ? -62.448 -45.782 -6.696 1.00 25.01 359 LYS C C 1
ATOM 9246 O O . LYS C 1 380 ? -61.871 -45.432 -5.659 1.00 25.00 359 LYS C O 1
ATOM 9252 N N . PRO C 1 381 ? -62.102 -45.251 -7.872 1.00 23.69 360 PRO C N 1
ATOM 9253 C CA . PRO C 1 381 ? -61.019 -44.247 -7.937 1.00 20.62 360 PRO C CA 1
ATOM 9254 C C . PRO C 1 381 ? -61.437 -42.822 -7.580 1.00 20.98 360 PRO C C 1
ATOM 9255 O O . PRO C 1 381 ? -60.605 -41.904 -7.679 1.00 20.97 360 PRO C O 1
ATOM 9259 N N . PHE C 1 382 ? -62.692 -42.579 -7.200 1.00 22.09 361 PHE C N 1
ATOM 9260 C CA . PHE C 1 382 ? -63.123 -41.227 -6.814 1.00 19.95 361 PHE C CA 1
ATOM 9261 C C . PHE C 1 382 ? -62.776 -41.037 -5.334 1.00 24.33 361 PHE C C 1
ATOM 9262 O O . PHE C 1 382 ? -63.599 -41.249 -4.436 1.00 23.43 361 PHE C O 1
ATOM 9270 N N . ILE C 1 383 ? -61.521 -40.634 -5.079 1.00 22.90 362 ILE C N 1
ATOM 9271 C CA . ILE C 1 383 ? -61.011 -40.575 -3.705 1.00 23.05 362 ILE C CA 1
ATOM 9272 C C . ILE C 1 383 ? -60.498 -39.192 -3.297 1.00 23.00 362 ILE C C 1
ATOM 9273 O O . ILE C 1 383 ? -59.460 -39.112 -2.619 1.00 24.34 362 ILE C O 1
ATOM 9278 N N . PRO C 1 384 ? -61.188 -38.093 -3.617 1.00 18.87 363 PRO C N 1
ATOM 9279 C CA . PRO C 1 384 ? -60.670 -36.773 -3.201 1.00 21.34 363 PRO C CA 1
ATOM 9280 C C . PRO C 1 384 ? -60.486 -36.674 -1.692 1.00 24.22 363 PRO C C 1
ATOM 9281 O O . PRO C 1 384 ? -59.686 -35.862 -1.220 1.00 21.42 363 PRO C O 1
ATOM 9285 N N . GLN C 1 385 ? -61.226 -37.466 -0.911 1.00 23.80 364 GLN C N 1
ATOM 9286 C CA . GLN C 1 385 ? -61.094 -37.434 0.539 1.00 23.12 364 GLN C CA 1
ATOM 9287 C C . GLN C 1 385 ? -60.840 -38.836 1.072 1.00 22.54 364 GLN C C 1
ATOM 9288 O O . GLN C 1 385 ? -61.249 -39.174 2.191 1.00 24.16 364 GLN C O 1
ATOM 9294 N N . GLY C 1 386 ? -60.209 -39.681 0.269 1.00 20.04 365 GLY C N 1
ATOM 9295 C CA . GLY C 1 386 ? -59.850 -41.023 0.683 1.00 20.26 365 GLY C CA 1
ATOM 9296 C C . GLY C 1 386 ? -60.735 -42.094 0.052 1.00 21.86 365 GLY C C 1
ATOM 9297 O O . GLY C 1 386 ? -61.790 -41.829 -0.534 1.00 23.01 365 GLY C O 1
ATOM 9298 N N . GLY C 1 387 ? -60.278 -43.335 0.202 1.00 23.52 366 GLY C N 1
ATOM 9299 C CA . GLY C 1 387 ? -60.963 -44.463 -0.411 1.00 20.97 366 GLY C CA 1
ATOM 9300 C C . GLY C 1 387 ? -61.377 -45.544 0.574 1.00 26.37 366 GLY C C 1
ATOM 9301 O O . GLY C 1 387 ? -61.232 -45.370 1.798 1.00 23.51 366 GLY C O 1
ATOM 9302 N N . ALA C 1 388 ? -61.908 -46.651 0.049 1.00 25.42 367 ALA C N 1
ATOM 9303 C CA . ALA C 1 388 ? -62.376 -47.782 0.873 1.00 25.85 367 ALA C CA 1
ATOM 9304 C C . ALA C 1 388 ? -63.508 -47.289 1.780 1.00 28.81 367 ALA C C 1
ATOM 9305 O O . ALA C 1 388 ? -64.304 -46.435 1.370 1.00 27.27 367 ALA C O 1
ATOM 9307 N N . ASP C 1 389 ? -63.619 -47.815 3.008 1.00 26.50 368 ASP C N 1
ATOM 9308 C CA . ASP C 1 389 ? -64.826 -47.671 3.818 1.00 27.21 368 ASP C CA 1
ATOM 9309 C C . ASP C 1 389 ? -64.661 -46.660 4.959 1.00 26.83 368 ASP C C 1
ATOM 9310 O O . ASP C 1 389 ? -63.644 -46.649 5.671 1.00 26.71 368 ASP C O 1
ATOM 9315 N N . VAL C 1 390 ? -65.686 -45.823 5.143 1.00 25.57 369 VAL C N 1
ATOM 9316 C CA . VAL C 1 390 ? -65.622 -44.757 6.149 1.00 31.03 369 VAL C CA 1
ATOM 9317 C C . VAL C 1 390 ? -65.522 -45.328 7.562 1.00 34.59 369 VAL C C 1
ATOM 9318 O O . VAL C 1 390 ? -64.735 -44.855 8.385 1.00 30.05 369 VAL C O 1
ATOM 9322 N N . ARG C 1 391 ? -66.368 -46.298 7.896 1.00 31.65 370 ARG C N 1
ATOM 9323 C CA . ARG C 1 391 ? -66.428 -46.707 9.295 1.00 31.44 370 ARG C CA 1
ATOM 9324 C C . ARG C 1 391 ? -65.310 -47.681 9.659 1.00 34.05 370 ARG C C 1
ATOM 9325 O O . ARG C 1 391 ? -64.799 -47.639 10.784 1.00 36.35 370 ARG C O 1
ATOM 9333 N N . THR C 1 392 ? -64.917 -48.568 8.741 1.00 30.44 371 THR C N 1
ATOM 9334 C CA . THR C 1 392 ? -63.906 -49.569 9.075 1.00 34.36 371 THR C CA 1
ATOM 9335 C C . THR C 1 392 ? -62.490 -49.128 8.746 1.00 39.20 371 THR C C 1
ATOM 9336 O O . THR C 1 392 ? -61.543 -49.845 9.095 1.00 36.76 371 THR C O 1
ATOM 9340 N N . GLY C 1 393 ? -62.312 -47.990 8.069 1.00 31.17 372 GLY C N 1
ATOM 9341 C CA . GLY C 1 393 ? -60.957 -47.558 7.749 1.00 25.85 372 GLY C CA 1
ATOM 9342 C C . GLY C 1 393 ? -60.761 -46.088 8.029 1.00 29.89 372 GLY C C 1
ATOM 9343 O O . GLY C 1 393 ? -61.498 -45.522 8.839 1.00 26.88 372 GLY C O 1
ATOM 9344 N N . HIS C 1 394 ? -59.778 -45.451 7.388 1.00 25.92 373 HIS C N 1
ATOM 9345 C CA . HIS C 1 394 ? -59.433 -44.074 7.710 1.00 25.03 373 HIS C CA 1
ATOM 9346 C C . HIS C 1 394 ? -60.067 -43.047 6.770 1.00 24.45 373 HIS C C 1
ATOM 9347 O O . HIS C 1 394 ? -59.789 -41.853 6.908 1.00 24.05 373 HIS C O 1
ATOM 9354 N N . ARG C 1 395 ? -60.880 -43.475 5.805 1.00 22.19 374 ARG C N 1
ATOM 9355 C CA . ARG C 1 395 ? -61.505 -42.527 4.884 1.00 23.22 374 ARG C CA 1
ATOM 9356 C C . ARG C 1 395 ? -62.247 -41.420 5.621 1.00 23.43 374 ARG C C 1
ATOM 9357 O O . ARG C 1 395 ? -62.868 -41.659 6.660 1.00 25.28 374 ARG C O 1
ATOM 9365 N N . CYS C 1 396 ? -62.216 -40.221 5.019 1.00 20.53 375 CYS C N 1
ATOM 9366 C CA . CYS C 1 396 ? -62.935 -39.056 5.503 1.00 20.58 375 CYS C CA 1
ATOM 9367 C C . CYS C 1 396 ? -64.383 -39.397 5.853 1.00 22.67 375 CYS C C 1
ATOM 9368 O O . CYS C 1 396 ? -65.116 -39.939 4.998 1.00 24.69 375 CYS C O 1
ATOM 9371 N N . PRO C 1 397 ? -64.845 -39.077 7.065 1.00 22.07 376 PRO C N 1
ATOM 9372 C CA . PRO C 1 397 ? -66.280 -39.186 7.369 1.00 23.87 376 PRO C CA 1
ATOM 9373 C C . PRO C 1 397 ? -67.054 -37.923 7.037 1.00 24.39 376 PRO C C 1
ATOM 9374 O O . PRO C 1 397 ? -68.267 -37.878 7.284 1.00 26.57 376 PRO C O 1
ATOM 9378 N N . GLY C 1 398 ? -66.391 -36.914 6.463 1.00 22.58 377 GLY C N 1
ATOM 9379 C CA . GLY C 1 398 ? -67.043 -35.632 6.294 1.00 22.42 377 GLY C CA 1
ATOM 9380 C C . GLY C 1 398 ? -67.433 -35.344 4.858 1.00 23.26 377 GLY C C 1
ATOM 9381 O O . GLY C 1 398 ? -67.710 -34.190 4.512 1.00 23.43 377 GLY C O 1
ATOM 9382 N N . GLU C 1 399 ? -67.450 -36.367 4.002 1.00 24.17 378 GLU C N 1
ATOM 9383 C CA . GLU C 1 399 ? -67.724 -36.099 2.587 1.00 21.58 378 GLU C CA 1
ATOM 9384 C C . GLU C 1 399 ? -69.161 -35.633 2.360 1.00 22.55 378 GLU C C 1
ATOM 9385 O O . GLU C 1 399 ? -69.419 -34.824 1.460 1.00 22.37 378 GLU C O 1
ATOM 9391 N N . LYS C 1 400 ? -70.129 -36.155 3.113 1.00 21.59 379 LYS C N 1
ATOM 9392 C CA . LYS C 1 400 ? -71.496 -35.651 2.933 1.00 20.84 379 LYS C CA 1
ATOM 9393 C C . LYS C 1 400 ? -71.599 -34.183 3.333 1.00 26.16 379 LYS C C 1
ATOM 9394 O O . LYS C 1 400 ? -72.253 -33.376 2.650 1.00 24.49 379 LYS C O 1
ATOM 9400 N N . ILE C 1 401 ? -70.923 -33.810 4.416 1.00 26.18 380 ILE C N 1
ATOM 9401 C CA . ILE C 1 401 ? -70.891 -32.414 4.835 1.00 24.53 380 ILE C CA 1
ATOM 9402 C C . ILE C 1 401 ? -70.206 -31.564 3.775 1.00 24.46 380 ILE C C 1
ATOM 9403 O O . ILE C 1 401 ? -70.718 -30.512 3.391 1.00 21.07 380 ILE C O 1
ATOM 9408 N N . ALA C 1 402 ? -69.020 -31.999 3.313 1.00 22.21 381 ALA C N 1
ATOM 9409 C CA . ALA C 1 402 ? -68.269 -31.237 2.310 1.00 21.85 381 ALA C CA 1
ATOM 9410 C C . ALA C 1 402 ? -69.087 -31.021 1.038 1.00 23.68 381 ALA C C 1
ATOM 9411 O O . ALA C 1 402 ? -69.109 -29.916 0.476 1.00 22.80 381 ALA C O 1
ATOM 9413 N N . VAL C 1 403 ? -69.754 -32.076 0.552 1.00 25.88 382 VAL C N 1
ATOM 9414 C CA . VAL C 1 403 ? -70.512 -31.933 -0.688 1.00 21.93 382 VAL C CA 1
ATOM 9415 C C . VAL C 1 403 ? -71.739 -31.073 -0.452 1.00 23.46 382 VAL C C 1
ATOM 9416 O O . VAL C 1 403 ? -72.163 -30.333 -1.335 1.00 24.26 382 VAL C O 1
ATOM 9420 N N . THR C 1 404 ? -72.319 -31.132 0.748 1.00 23.69 383 THR C N 1
ATOM 9421 C CA . THR C 1 404 ? -73.427 -30.238 1.043 1.00 24.57 383 THR C CA 1
ATOM 9422 C C . THR C 1 404 ? -72.984 -28.786 1.019 1.00 26.75 383 THR C C 1
ATOM 9423 O O . THR C 1 404 ? -73.647 -27.925 0.426 1.00 24.17 383 THR C O 1
ATOM 9427 N N . ALA C 1 405 ? -71.851 -28.498 1.661 1.00 23.96 384 ALA C N 1
ATOM 9428 C CA . ALA C 1 405 ? -71.350 -27.131 1.679 1.00 26.42 384 ALA C CA 1
ATOM 9429 C C . ALA C 1 405 ? -70.963 -26.680 0.280 1.00 28.23 384 ALA C C 1
ATOM 9430 O O . ALA C 1 405 ? -71.277 -25.560 -0.113 1.00 20.64 384 ALA C O 1
ATOM 9432 N N . LEU C 1 406 ? -70.285 -27.542 -0.491 1.00 24.38 385 LEU C N 1
ATOM 9433 C CA . LEU C 1 406 ? -69.798 -27.110 -1.802 1.00 21.27 385 LEU C CA 1
ATOM 9434 C C . LEU C 1 406 ? -70.954 -26.924 -2.782 1.00 24.48 385 LEU C C 1
ATOM 9435 O O . LEU C 1 406 ? -70.955 -25.978 -3.588 1.00 22.52 385 LEU C O 1
ATOM 9440 N N . SER C 1 407 ? -71.963 -27.800 -2.704 1.00 23.14 386 SER C N 1
ATOM 9441 C CA . SER C 1 407 ? -73.170 -27.641 -3.518 1.00 21.84 386 SER C CA 1
ATOM 9442 C C . SER C 1 407 ? -73.869 -26.320 -3.238 1.00 24.65 386 SER C C 1
ATOM 9443 O O . SER C 1 407 ? -74.330 -25.634 -4.168 1.00 24.83 386 SER C O 1
ATOM 9446 N N . ALA C 1 408 ? -73.975 -25.948 -1.962 1.00 22.36 387 ALA C N 1
ATOM 9447 C CA . ALA C 1 408 ? -74.594 -24.663 -1.637 1.00 26.10 387 ALA C CA 1
ATOM 9448 C C . ALA C 1 408 ? -73.783 -23.499 -2.208 1.00 24.17 387 ALA C C 1
ATOM 9449 O O . ALA C 1 408 ? -74.354 -22.496 -2.649 1.00 26.43 387 ALA C O 1
ATOM 9451 N N . ALA C 1 409 ? -72.446 -23.601 -2.190 1.00 25.72 388 ALA C N 1
ATOM 9452 C CA . ALA C 1 409 ? -71.643 -22.538 -2.791 1.00 25.53 388 ALA C CA 1
ATOM 9453 C C . ALA C 1 409 ? -71.823 -22.500 -4.301 1.00 21.73 388 ALA C C 1
ATOM 9454 O O . ALA C 1 409 ? -71.951 -21.413 -4.894 1.00 22.62 388 ALA C O 1
ATOM 9456 N N . VAL C 1 410 ? -71.849 -23.676 -4.946 1.00 23.49 389 VAL C N 1
ATOM 9457 C CA . VAL C 1 410 ? -72.026 -23.722 -6.400 1.00 21.93 389 VAL C CA 1
ATOM 9458 C C . VAL C 1 410 ? -73.350 -23.072 -6.799 1.00 26.62 389 VAL C C 1
ATOM 9459 O O . VAL C 1 410 ? -73.419 -22.285 -7.756 1.00 25.70 389 VAL C O 1
ATOM 9463 N N . GLU C 1 411 ? -74.429 -23.403 -6.082 1.00 23.44 390 GLU C N 1
ATOM 9464 C CA . GLU C 1 411 ? -75.725 -22.812 -6.437 1.00 25.76 390 GLU C CA 1
ATOM 9465 C C . GLU C 1 411 ? -75.700 -21.296 -6.327 1.00 26.22 390 GLU C C 1
ATOM 9466 O O . GLU C 1 411 ? -76.269 -20.592 -7.175 1.00 27.40 390 GLU C O 1
ATOM 9472 N N . ALA C 1 412 ? -75.020 -20.767 -5.311 1.00 27.79 391 ALA C N 1
ATOM 9473 C CA . ALA C 1 412 ? -75.021 -19.325 -5.104 1.00 28.49 391 ALA C CA 1
ATOM 9474 C C . ALA C 1 412 ? -74.074 -18.621 -6.070 1.00 21.98 391 ALA C C 1
ATOM 9475 O O . ALA C 1 412 ? -74.406 -17.558 -6.610 1.00 29.42 391 ALA C O 1
ATOM 9477 N N . LEU C 1 413 ? -72.906 -19.216 -6.324 1.00 22.26 392 LEU C N 1
ATOM 9478 C CA . LEU C 1 413 ? -71.945 -18.604 -7.245 1.00 23.87 392 LEU C CA 1
ATOM 9479 C C . LEU C 1 413 ? -72.486 -18.586 -8.665 1.00 27.38 392 LEU C C 1
ATOM 9480 O O . LEU C 1 413 ? -72.124 -17.709 -9.462 1.00 26.57 392 LEU C O 1
ATOM 9485 N N . ALA C 1 414 ? -73.354 -19.543 -9.007 1.00 26.26 393 ALA C N 1
ATOM 9486 C CA . ALA C 1 414 ? -73.792 -19.644 -10.391 1.00 24.49 393 ALA C CA 1
ATOM 9487 C C . ALA C 1 414 ? -74.752 -18.532 -10.773 1.00 25.47 393 ALA C C 1
ATOM 9488 O O . ALA C 1 414 ? -74.904 -18.246 -11.963 1.00 27.66 393 ALA C O 1
ATOM 9490 N N . ARG C 1 415 ? -75.409 -17.912 -9.810 1.00 27.40 394 ARG C N 1
ATOM 9491 C CA . ARG C 1 415 ? -76.433 -16.925 -10.143 1.00 31.07 394 ARG C CA 1
ATOM 9492 C C . ARG C 1 415 ? -75.836 -15.804 -10.994 1.00 30.73 394 ARG C C 1
ATOM 9493 O O . ARG C 1 415 ? -74.705 -15.370 -10.737 1.00 29.09 394 ARG C O 1
ATOM 9501 N N . PRO C 1 416 ? -76.555 -15.328 -12.019 1.00 30.02 395 PRO C N 1
ATOM 9502 C CA . PRO C 1 416 ? -75.934 -14.410 -12.998 1.00 32.46 395 PRO C CA 1
ATOM 9503 C C . PRO C 1 416 ? -75.508 -13.066 -12.420 1.00 35.97 395 PRO C C 1
ATOM 9504 O O . PRO C 1 416 ? -74.644 -12.405 -13.014 1.00 33.96 395 PRO C O 1
ATOM 9508 N N . GLU C 1 417 ? -76.026 -12.668 -11.258 1.00 26.84 396 GLU C N 1
ATOM 9509 C CA . GLU C 1 417 ? -75.612 -11.407 -10.653 1.00 30.97 396 GLU C CA 1
ATOM 9510 C C . GLU C 1 417 ? -74.225 -11.488 -10.014 1.00 37.82 396 GLU C C 1
ATOM 9511 O O . GLU C 1 417 ? -73.622 -10.453 -9.724 1.00 31.48 396 GLU C O 1
ATOM 9517 N N . VAL C 1 418 ? -73.701 -12.687 -9.806 1.00 30.24 397 VAL C N 1
ATOM 9518 C CA . VAL C 1 418 ? -72.329 -12.869 -9.342 1.00 27.59 397 VAL C CA 1
ATOM 9519 C C . VAL C 1 418 ? -71.375 -12.670 -10.516 1.00 30.41 397 VAL C C 1
ATOM 9520 O O . VAL C 1 418 ? -71.422 -13.403 -11.509 1.00 31.19 397 VAL C O 1
ATOM 9524 N N . ARG C 1 419 ? -70.518 -11.668 -10.416 1.00 27.90 398 ARG C N 1
ATOM 9525 C CA . ARG C 1 419 ? -69.550 -11.362 -11.465 1.00 30.66 398 ARG C CA 1
ATOM 9526 C C . ARG C 1 419 ? -68.201 -11.886 -11.003 1.00 27.45 398 ARG C C 1
ATOM 9527 O O . ARG C 1 419 ? -67.626 -11.359 -10.052 1.00 27.94 398 ARG C O 1
ATOM 9535 N N . ILE C 1 420 ? -67.707 -12.926 -11.664 1.00 28.16 399 ILE C N 1
ATOM 9536 C CA . ILE C 1 420 ? -66.454 -13.557 -11.271 1.00 25.94 399 ILE C CA 1
ATOM 9537 C C . ILE C 1 420 ? -65.322 -12.940 -12.086 1.00 25.92 399 ILE C C 1
ATOM 9538 O O . ILE C 1 420 ? -65.356 -12.962 -13.319 1.00 26.99 399 ILE C O 1
ATOM 9543 N N . SER C 1 421 ? -64.301 -12.434 -11.394 1.00 24.23 400 SER C N 1
ATOM 9544 C CA . SER C 1 421 ? -63.148 -11.814 -12.052 1.00 25.57 400 SER C CA 1
ATOM 9545 C C . SER C 1 421 ? -62.420 -12.825 -12.931 1.00 29.67 400 SER C C 1
ATOM 9546 O O . SER C 1 421 ? -62.192 -13.956 -12.518 1.00 26.17 400 SER C O 1
ATOM 9549 N N . ALA C 1 422 ? -62.017 -12.397 -14.137 1.00 27.66 401 ALA C N 1
ATOM 9550 C CA . ALA C 1 422 ? -61.330 -13.268 -15.091 1.00 28.21 401 ALA C CA 1
ATOM 9551 C C . ALA C 1 422 ? -59.837 -12.962 -15.181 1.00 24.43 401 ALA C C 1
ATOM 9552 O O . ALA C 1 422 ? -59.143 -13.483 -16.077 1.00 26.79 401 ALA C O 1
ATOM 9554 N N . GLU C 1 423 ? -59.321 -12.134 -14.279 1.00 23.87 402 GLU C N 1
ATOM 9555 C CA . GLU C 1 423 ? -57.917 -11.760 -14.370 1.00 22.25 402 GLU C CA 1
ATOM 9556 C C . GLU C 1 423 ? -57.040 -12.934 -13.957 1.00 27.67 402 GLU C C 1
ATOM 9557 O O . GLU C 1 423 ? -57.475 -13.866 -13.279 1.00 24.62 402 GLU C O 1
ATOM 9563 N N . ALA C 1 424 ? -55.773 -12.879 -14.369 1.00 25.66 403 ALA C N 1
ATOM 9564 C CA . ALA C 1 424 ? -54.929 -14.059 -14.242 1.00 25.54 403 ALA C CA 1
ATOM 9565 C C . ALA C 1 424 ? -54.746 -14.487 -12.788 1.00 23.38 403 ALA C C 1
ATOM 9566 O O . ALA C 1 424 ? -54.722 -15.687 -12.491 1.00 24.30 403 ALA C O 1
ATOM 9568 N N . ILE C 1 425 ? -54.620 -13.537 -11.855 1.00 20.78 404 ILE C N 1
ATOM 9569 C CA . ILE C 1 425 ? -54.440 -13.964 -10.463 1.00 24.60 404 ILE C CA 1
ATOM 9570 C C . ILE C 1 425 ? -55.695 -14.579 -9.868 1.00 25.89 404 ILE C C 1
ATOM 9571 O O . ILE C 1 425 ? -55.617 -15.277 -8.842 1.00 23.70 404 ILE C O 1
ATOM 9576 N N . ASP C 1 426 ? -56.846 -14.357 -10.497 1.00 24.66 405 ASP C N 1
ATOM 9577 C CA . ASP C 1 426 ? -58.111 -14.918 -10.022 1.00 23.38 405 ASP C CA 1
ATOM 9578 C C . ASP C 1 426 ? -58.393 -16.305 -10.575 1.00 27.07 405 ASP C C 1
ATOM 9579 O O . ASP C 1 426 ? -59.132 -17.083 -9.959 1.00 31.19 405 ASP C O 1
ATOM 9584 N N . ILE C 1 427 ? -57.857 -16.615 -11.745 1.00 29.21 406 ILE C N 1
ATOM 9585 C CA . ILE C 1 427 ? -58.222 -17.828 -12.453 1.00 24.40 406 ILE C CA 1
ATOM 9586 C C . ILE C 1 427 ? -57.129 -18.888 -12.390 1.00 36.28 406 ILE C C 1
ATOM 9587 O O . ILE C 1 427 ? -57.446 -20.083 -12.375 1.00 38.50 406 ILE C O 1
ATOM 9592 N N . ASN C 1 428 ? -55.856 -18.501 -12.322 1.00 26.40 407 ASN C N 1
ATOM 9593 C CA . ASN C 1 428 ? -54.836 -19.530 -12.407 1.00 23.48 407 ASN C CA 1
ATOM 9594 C C . ASN C 1 428 ? -54.402 -19.935 -11.010 1.00 29.60 407 ASN C C 1
ATOM 9595 O O . ASN C 1 428 ? -54.613 -19.207 -10.043 1.00 28.65 407 ASN C O 1
ATOM 9600 N N . TYR C 1 429 ? -53.836 -21.135 -10.904 1.00 30.05 408 TYR C N 1
ATOM 9601 C CA . TYR C 1 429 ? -53.344 -21.628 -9.626 1.00 28.07 408 TYR C CA 1
ATOM 9602 C C . TYR C 1 429 ? -52.051 -22.403 -9.860 1.00 29.21 408 TYR C C 1
ATOM 9603 O O . TYR C 1 429 ? -51.866 -23.026 -10.908 1.00 26.10 408 TYR C O 1
ATOM 9612 N N . SER C 1 430 ? -51.176 -22.368 -8.866 1.00 25.56 409 SER C N 1
ATOM 9613 C CA . SER C 1 430 ? -49.933 -23.128 -8.915 1.00 30.72 409 SER C CA 1
ATOM 9614 C C . SER C 1 430 ? -50.142 -24.574 -8.457 1.00 29.47 409 SER C C 1
ATOM 9615 O O . SER C 1 430 ? -50.942 -24.862 -7.559 1.00 28.94 409 SER C O 1
ATOM 9618 N N . MET C 1 431 ? -49.396 -25.487 -9.069 1.00 20.92 410 MET C N 1
ATOM 9619 C CA . MET C 1 431 ? -49.376 -26.879 -8.637 1.00 20.47 410 MET C CA 1
ATOM 9620 C C . MET C 1 431 ? -48.198 -27.187 -7.718 1.00 27.09 410 MET C C 1
ATOM 9621 O O . MET C 1 431 ? -48.049 -28.329 -7.282 1.00 22.71 410 MET C O 1
ATOM 9626 N N . THR C 1 432 ? -47.331 -26.225 -7.437 1.00 24.27 411 THR C N 1
ATOM 9627 C CA . THR C 1 432 ? -46.121 -26.554 -6.700 1.00 25.68 411 THR C CA 1
ATOM 9628 C C . THR C 1 432 ? -46.179 -26.146 -5.232 1.00 32.16 411 THR C C 1
ATOM 9629 O O . THR C 1 432 ? -45.204 -26.372 -4.516 1.00 33.57 411 THR C O 1
ATOM 9633 N N . GLU C 1 433 ? -47.289 -25.561 -4.776 1.00 28.16 412 GLU C N 1
ATOM 9634 C CA . GLU C 1 433 ? -47.497 -25.189 -3.379 1.00 28.91 412 GLU C CA 1
ATOM 9635 C C . GLU C 1 433 ? -48.746 -25.880 -2.842 1.00 27.99 412 GLU C C 1
ATOM 9636 O O . GLU C 1 433 ? -49.771 -25.952 -3.528 1.00 26.60 412 GLU C O 1
ATOM 9642 N N . ILE C 1 434 ? -48.668 -26.344 -1.596 1.00 23.77 413 ILE C N 1
ATOM 9643 C CA . ILE C 1 434 ? -49.761 -27.032 -0.915 1.00 22.64 413 ILE C CA 1
ATOM 9644 C C . ILE C 1 434 ? -50.242 -26.122 0.210 1.00 31.12 413 ILE C C 1
ATOM 9645 O O . ILE C 1 434 ? -49.411 -25.525 0.909 1.00 28.44 413 ILE C O 1
ATOM 9650 N N . LEU C 1 435 ? -51.566 -25.960 0.360 1.00 24.70 414 LEU C N 1
ATOM 9651 C CA . LEU C 1 435 ? -52.685 -26.337 -0.488 1.00 22.38 414 LEU C CA 1
ATOM 9652 C C . LEU C 1 435 ? -52.750 -25.379 -1.662 1.00 31.71 414 LEU C C 1
ATOM 9653 O O . LEU C 1 435 ? -52.263 -24.254 -1.574 1.00 32.63 414 LEU C O 1
ATOM 9658 N N . ALA C 1 436 ? -53.365 -25.816 -2.752 1.00 23.00 415 ALA C N 1
ATOM 9659 C CA . ALA C 1 436 ? -53.497 -24.998 -3.961 1.00 23.74 415 ALA C CA 1
ATOM 9660 C C . ALA C 1 436 ? -54.773 -24.147 -3.915 1.00 26.03 415 ALA C C 1
ATOM 9661 O O . ALA C 1 436 ? -55.814 -24.604 -3.442 1.00 25.65 415 ALA C O 1
ATOM 9663 N N . ARG C 1 437 ? -54.681 -22.925 -4.425 1.00 25.54 416 ARG C N 1
ATOM 9664 C CA . ARG C 1 437 ? -55.852 -22.104 -4.722 1.00 27.83 416 ARG C CA 1
ATOM 9665 C C . ARG C 1 437 ? -55.397 -20.941 -5.595 1.00 27.47 416 ARG C C 1
ATOM 9666 O O . ARG C 1 437 ? -54.203 -20.594 -5.602 1.00 26.54 416 ARG C O 1
ATOM 9674 N N . PRO C 1 438 ? -56.320 -20.323 -6.324 1.00 28.71 417 PRO C N 1
ATOM 9675 C CA . PRO C 1 438 ? -55.986 -19.079 -7.028 1.00 31.21 417 PRO C CA 1
ATOM 9676 C C . PRO C 1 438 ? -55.432 -18.077 -6.034 1.00 27.74 417 PRO C C 1
ATOM 9677 O O . PRO C 1 438 ? -55.907 -17.979 -4.890 1.00 28.41 417 PRO C O 1
ATOM 9681 N N . LYS C 1 439 ? -54.374 -17.367 -6.451 1.00 28.36 418 LYS C N 1
ATOM 9682 C CA . LYS C 1 439 ? -53.608 -16.579 -5.493 1.00 29.98 418 LYS C CA 1
ATOM 9683 C C . LYS C 1 439 ? -54.452 -15.482 -4.874 1.00 27.14 418 LYS C C 1
ATOM 9684 O O . LYS C 1 439 ? -54.273 -15.145 -3.699 1.00 33.49 418 LYS C O 1
ATOM 9690 N N . SER C 1 440 ? -55.394 -14.929 -5.628 1.00 30.56 419 SER C N 1
ATOM 9691 C CA . SER C 1 440 ? -56.207 -13.863 -5.070 1.00 27.24 419 SER C CA 1
ATOM 9692 C C . SER C 1 440 ? -57.314 -14.378 -4.175 1.00 27.69 419 SER C C 1
ATOM 9693 O O . SER C 1 440 ? -57.960 -13.566 -3.498 1.00 30.38 419 SER C O 1
ATOM 9696 N N . GLY C 1 441 ? -57.591 -15.683 -4.194 1.00 25.41 420 GLY C N 1
ATOM 9697 C CA . GLY C 1 441 ? -58.805 -16.200 -3.570 1.00 24.32 420 GLY C CA 1
ATOM 9698 C C . GLY C 1 441 ? -60.053 -16.122 -4.433 1.00 25.54 420 GLY C C 1
ATOM 9699 O O . GLY C 1 441 ? -61.101 -16.636 -4.016 1.00 25.45 420 GLY C O 1
ATOM 9700 N N . VAL C 1 442 ? -59.953 -15.530 -5.637 1.00 23.86 421 VAL C N 1
ATOM 9701 C CA . VAL C 1 442 ? -61.026 -15.328 -6.617 1.00 22.86 421 VAL C CA 1
ATOM 9702 C C . VAL C 1 442 ? -61.915 -14.162 -6.207 1.00 27.55 421 VAL C C 1
ATOM 9703 O O . VAL C 1 442 ? -62.775 -14.285 -5.321 1.00 24.63 421 VAL C O 1
ATOM 9707 N N . ARG C 1 443 ? -61.718 -13.031 -6.860 1.00 24.62 422 ARG C N 1
ATOM 9708 C CA . ARG C 1 443 ? -62.430 -11.810 -6.528 1.00 25.59 422 ARG C CA 1
ATOM 9709 C C . ARG C 1 443 ? -63.753 -11.826 -7.259 1.00 24.42 422 ARG C C 1
ATOM 9710 O O . ARG C 1 443 ? -63.836 -12.313 -8.388 1.00 26.43 422 ARG C O 1
ATOM 9718 N N . VAL C 1 444 ? -64.800 -11.349 -6.572 1.00 24.29 423 VAL C N 1
ATOM 9719 C CA . VAL C 1 444 ? -66.169 -11.380 -7.068 1.00 24.14 423 VAL C CA 1
ATOM 9720 C C . VAL C 1 444 ? -66.878 -10.109 -6.621 1.00 26.36 423 VAL C C 1
ATOM 9721 O O . VAL C 1 444 ? -66.528 -9.484 -5.619 1.00 31.93 423 VAL C O 1
ATOM 9725 N N . THR C 1 445 ? -67.941 -9.777 -7.334 1.00 27.89 424 THR C N 1
ATOM 9726 C CA . THR C 1 445 ? -68.843 -8.768 -6.816 1.00 34.15 424 THR C CA 1
ATOM 9727 C C . THR C 1 445 ? -70.250 -9.113 -7.276 1.00 42.96 424 THR C C 1
ATOM 9728 O O . THR C 1 445 ? -70.436 -9.926 -8.184 1.00 34.33 424 THR C O 1
ATOM 9732 N N . VAL C 1 446 ? -71.243 -8.494 -6.637 1.00 32.52 425 VAL C N 1
ATOM 9733 C CA . VAL C 1 446 ? -72.640 -8.691 -7.054 1.00 38.33 425 VAL C CA 1
ATOM 9734 C C . VAL C 1 446 ? -73.252 -7.374 -7.549 1.00 43.14 425 VAL C C 1
ATOM 9735 O O . VAL C 1 446 ? -73.004 -6.322 -6.954 1.00 34.43 425 VAL C O 1
#

Sequence (1259 aa):
PRVSGDRTIQFLTDGYLLPSNLRKTAGLEPESMCCPVTTKLLGQDATIVRGSAGIDLFYDEDVMQREGAMPPVIGDALVGKGAVHNLDGEEHKVRKAQMAAMAYEDERVAEFAPLVAEEVERAVAGWEGAQGNVFEDLSLAFGRAAFRWAGIDLPAENTDELVGRMITLLDNFGTATGTPKAFWQRRQLDNWAEALITDVREGRITARPDCVLEHMAQLTDASGERVDARTAGIELQNLTRPTVAVGFFASFAAVALAENPQWRTRINESETGREAFAFAQEVRRFYPFVPMFPAKATKDTEFEGCPIHQGQRVILDFVGTLHSAEEWDNPASFDPERFMAYETQSEAETIKPFIPQGGADVRTGHRCPGEKIAVTALSAAVEALARPEVRISAEAIDINYSMTEILARPKSGVRVTVASSNPRVSGDRTIQFLTDGYLLPSNLRKTAGLEPESMCCPVTTKLLGQDATIVRGSAGIDLFYDEDVMQREGAMPPVIGDALVGKGAVHNLDGEEHKVRKAQMAAMAYEDERVAEFAPLVAEEVERAVAGWEGAQGNVFEDLSLAFGRAAFRWAGIDLPAENTDELVGRMITLLDNFGTATGTPKAFWQRRQLDNWAEALITDVREGRITARPDCVLEHMAQLTDASGERVDARTAGIELQNLTRPTVAVGFFASFAAVALAENPQWRTRINESETGREAFAFAQEVRRFYPFVPMFPAKATKDTEFEGCPIHQGQRVILDFVGTLHSAEEWDNPASFDPERFMAYETQSEAETIKPFIPQGGADVRTGHRCPGEKIAVTALSAAVEALARPEVRISAEAIDINYSMTEEILARPKSGVRVTVASSNPRVSGDRTIQFLTDGYLLPSNLRKTAGLEPESMCPVTTKLLGQDATIVRGSAGIDLFYDEDVMQREGAMPPVIGDALVGKGAVHNLDGEEHKVRKAQMAAMAYEDERVAEFAPLVAEEVERAVAGWEGAQGNVFEDLSLAFGRAAFRWAGIDLPAENTDELVGRMITLLDNFGTATGTPKAFWQRRQLDNWAEALITDVREGRITARPDCVLEHMAQLTDASGERVDARTAGIELQNLTRPTVAVGFFASFAAVALAENPQWRTRINESETGREAFAFAQEVRRFYPFVPMFPAKATKDTEFEGCPIHHQGQRVILDFVGTLHSAEEWDNPASFDPERFMAYETQSEAETIKPFIPQGGADVRTGHRCPGEKIAVTALSAAVEALARPEVRISAEAIDINYSMTEILARPKSGVRVTV

Solvent-accessible surface area: 49378 Å² total; per-residue (Å²): 67,130,5,89,48,68,58,41,141,38,46,87,78,18,1,5,68,1,2,61,51,0,20,159,81,24,63,33,138,122,77,25,60,49,2,1,8,0,65,13,96,52,61,29,0,0,2,3,20,0,31,48,0,1,80,17,2,33,56,81,110,19,5,19,19,37,44,2,40,25,89,81,32,8,32,0,35,14,0,142,36,0,12,62,46,37,15,22,18,37,4,104,10,22,6,54,44,5,1,38,6,6,17,52,90,117,30,18,65,88,0,37,84,32,0,50,89,6,3,121,124,13,20,49,53,4,101,64,40,157,6,29,0,2,75,42,0,1,43,1,0,0,36,0,0,1,101,9,0,11,6,136,50,83,60,133,69,14,42,101,16,0,28,61,0,14,48,0,7,51,27,13,11,45,71,106,1,29,82,103,0,70,154,24,10,144,43,0,10,70,44,0,58,57,12,0,38,33,23,66,108,58,149,66,128,8,126,112,38,3,1,3,42,53,0,4,84,0,10,27,3,31,23,112,132,12,87,18,69,18,0,0,5,0,0,1,11,12,0,9,57,9,0,11,7,0,3,6,0,0,0,0,0,1,0,1,36,96,29,90,137,26,39,65,79,13,61,132,35,175,99,28,74,28,2,22,0,0,0,0,0,0,1,0,40,6,7,32,36,14,21,56,14,0,12,1,9,87,59,41,110,20,99,60,16,81,1,28,27,4,7,19,0,9,0,1,6,27,5,0,8,51,0,46,119,44,23,123,114,18,87,51,31,49,0,91,51,0,40,84,53,107,71,10,60,74,0,45,104,28,94,14,2,0,4,34,4,0,54,73,4,121,100,7,32,10,35,26,16,1,26,8,6,8,31,0,0,21,20,0,0,80,17,0,0,132,94,65,2,131,23,25,83,115,72,93,0,27,92,64,33,59,40,88,17,30,3,51,0,151,25,1,0,90,3,36,6,43,79,160,145,15,104,4,92,47,78,60,38,124,38,47,81,82,18,1,5,66,0,2,61,53,0,21,163,80,24,64,34,139,122,73,24,51,47,2,1,6,1,72,15,87,57,59,20,0,0,3,4,20,0,28,49,0,3,80,17,2,32,55,85,110,17,7,12,18,49,45,1,41,23,87,84,28,7,33,0,36,14,0,137,36,0,12,63,40,38,13,24,80,35,5,106,35,22,5,54,46,5,0,23,5,4,26,49,96,110,20,18,66,80,0,39,83,32,0,50,85,5,3,114,120,13,15,51,51,5,103,64,43,145,4,30,0,2,76,41,0,1,41,0,0,0,35,0,0,1,97,8,0,14,4,139,42,97,68,151,65,13,41,93,5,0,27,61,0,14,46,0,7,49,29,12,8,39,67,114,1,28,86,113,0,70,153,24,10,130,45,0,10,67,46,0,57,56,10,0,39,32,23,60,106,57,153,67,126,13,120,105,83,1,2,3,40,51,0,3,81,0,42,44,38,73,55,113,133,11,73,19,70,18,0,0,5,0,0,1,12,11,1,8,56,8,1,10,6,0,2,6,0,0,0,0,0,1,0,1,36,97,30,89,138,29,40,64,83,14,59,129,33,170,96,29,85,26,2,25,0,0,0,0,0,0,1,0,42,6,8,33,36,14,19,56,13,0,11,1,11,84,48,34,39,22,92,28,6,47,0,20,30,6,6,18,0,8,0,1,6,25,7,0,8,54,0,48,122,46,24,124,114,18,88,50,32,52,0,88,56,1,40,91,62,103,58,10,61,74,0,46,107,26,94,12,2,0,3,33,4,1,57,70,5,114,82,7,33,11,36,26,15,2,27,7,7,7,32,0,0,20,21,0,0,75,3,0,0,99,96,66,2,136,22,28,84,115,71,92,0,28,94,63,31,56,38,85,15,31,3,51,0,154,24,1,0,73,5,51,6,46,78,167,100,31,110,4,85,48,74,64,44,94,30,45,90,87,18,0,4,66,0,2,60,50,0,21,160,82,23,64,33,138,124,80,22,52,58,3,1,5,1,81,14,84,49,78,28,0,0,2,2,16,0,29,46,0,2,76,17,2,32,56,85,112,15,8,56,17,112,42,1,42,25,89,87,31,7,29,0,36,12,0,126,38,0,14,61,40,36,50,52,104,81,6,121,35,23,6,57,44,5,1,38,5,5,21,59,93,124,32,17,63,88,0,37,85,32,0,44,97,5,1,78,132,14,12,53,53,5,113,76,39,161,5,29,0,2,74,43,0,1,44,1,0,0,39,0,0,1,101,9,0,11,6,135,47,87,82,137,69,13,43,75,15,0,26,27,0,15,38,0,6,50,29,12,8,37,68,59,3,21,17,80,0,63,37,19,10,132,58,0,10,65,44,0,58,54,11,0,38,36,25,68,106,56,154,62,127,6,127,112,84,4,2,2,42,53,0,3,84,0,39,43,45,90,54,118,134,11,88,18,72,18,0,0,5,0,0,1,12,11,1,8,57,9,1,9,7,0,3,6,0,0,0,0,0,2,0,1,39,97,31,90,137,27,40,66,78,9,59,132,33,177,98,28,75,27,2,23,0,0,0,0,0,0,1,0,40,6,8,34,35,15,19,55,14,0,37,2,55,104,102,36,124,14,103,62,3,64,2,88,111,19,8,17,0,8,0,1,6,27,6,0,9,54,0,48,124,47,24,119,112,17,88,51,31,48,0,90,51,1,39,83,53,112,70,10,61,72,0,44,105,28,94,14,1,0,4,34,3,0,56,72,4,118,96,8,34,8,34,27,17,1,24,7,7,8,31,0,0,22,17,0,0,77,1,0,0,75,87,81,2,152,24,27,85,114,70,93,0,29,83,60,29,58,40,88,16,29,4,50,0,129,26,1,0,99,4,38,45

Nearest PDB structures (foldseek):
  8w1k-assembly3_C  TM=1.002E+00  e=9.117E-68  Corynebacterium lipophiloflavum
  2zqx-assembly2_B  TM=9.408E-01  e=1.177E-30  Bacillus subtilis
  6fyj-assembly1_A  TM=9.402E-01  e=2.285E-29  Bacillus methanolicus
  8hkd-assembly1_A  TM=9.422E-01  e=2.759E-29  Bacillus subtilis
  7wyg-assembly1_A  TM=9.442E-01  e=4.437E-28  Bacillus subtilis

Organism: Corynebacterium lipophiloflavum (strain ATCC 700352 / DSM 44291 / CCUG 37336 / JCM 10383 / DMMZ 1944) (NCBI:txid525263)

Radius of gyration: 36.17 Å; Cα contacts (8 Å, |Δi|>4): 2360; chains: 3; bounding box: 98×110×78 Å